Protein AF-0000000067807487 (afdb_homodimer)

Radius of gyration: 42.75 Å; Cα contacts (8 Å, |Δi|>4): 1586; chains: 2; bounding box: 76×170×76 Å

InterPro domains:
  IPR007192 Cdc23 [PF04049] (26-260)
  IPR011990 Tetratricopeptide-like helical domain superfamily [G3DSA:1.25.40.10] (21-317)
  IPR011990 Tetratricopeptide-like helical domain superfamily [G3DSA:1.25.40.10] (318-524)
  IPR011990 Tetratricopeptide-like helical domain superfamily [SSF48452] (161-368)
  IPR011990 Tetratricopeptide-like helical domain superfamily [SSF48452] (321-485)
  IPR019734 Tetratricopeptide repeat [PF13181] (322-354)
  IPR019734 Tetratricopeptide repeat [PS50005] (321-354)
  IPR019734 Tetratricopeptide repeat [PS50005] (355-388)
  IPR019734 Tetratricopeptide repeat [PS50005] (389-422)
  IPR019734 Tetratricopeptide repeat [SM00028] (159-192)
  IPR019734 Tetratricopeptide repeat [SM00028] (321-354)
  IPR019734 Tetratricopeptide repeat [SM00028] (355-388)
  IPR019734 Tetratricopeptide repeat [SM00028] (389-422)
  IPR019734 Tetratricopeptide repeat [SM00028] (423-456)
  IPR019734 Tetratricopeptide repeat [SM00028] (457-489)
  IPR019734 Tetratricopeptide repeat [SM00028] (496-529)

Nearest PDB structures (foldseek):
  6q6h-assembly1_U  TM=9.303E-01  e=4.972E-31  Homo sapiens
  5g05-assembly1_C  TM=8.782E-01  e=2.434E-31  Homo sapiens
  5a31-assembly1_C  TM=8.941E-01  e=8.417E-31  Homo sapiens
  9gaw-assembly1_U  TM=9.245E-01  e=1.581E-29  Homo sapiens
  6tlj-assembly1_P  TM=9.175E-01  e=3.616E-29  Homo sapiens

Solvent-accessible surface area (backbone atoms only — not comparable to full-atom values): 64160 Å² total; per-residue (Å²): 133,80,79,74,69,82,54,48,43,55,68,71,78,69,75,90,56,84,73,84,67,60,62,54,58,49,51,54,49,37,54,50,34,34,53,57,26,56,75,49,67,38,56,68,46,24,35,53,40,27,48,48,50,42,41,41,60,88,60,74,76,77,71,92,57,79,80,67,85,72,75,85,63,58,50,80,89,45,41,48,42,44,52,33,20,51,39,30,44,74,68,68,34,19,63,44,16,22,62,61,25,67,86,48,77,34,63,55,36,39,41,38,21,55,48,19,50,50,50,40,40,52,51,51,50,60,66,47,59,77,49,81,86,68,75,64,61,67,47,54,50,52,45,50,53,52,50,52,48,48,66,74,41,60,90,73,55,51,25,66,48,27,29,51,48,18,52,45,27,45,76,70,69,37,53,72,62,16,49,56,36,23,39,50,10,36,55,64,32,57,68,45,52,59,36,49,54,56,49,38,70,69,44,88,46,73,69,50,50,51,67,39,54,37,46,88,50,76,52,48,55,58,42,51,23,50,36,24,46,76,69,67,35,27,68,63,16,45,53,40,47,49,51,43,35,74,58,62,45,66,63,22,64,65,54,47,51,50,45,20,50,23,29,43,74,67,66,34,53,67,64,14,49,53,41,50,52,51,44,41,70,78,41,71,64,62,58,79,64,36,39,57,53,35,48,50,31,50,75,66,63,37,61,69,62,34,48,54,49,31,54,51,33,45,72,73,42,61,90,37,51,36,32,20,36,21,41,16,45,43,28,43,72,69,69,36,38,70,62,14,39,52,26,23,50,50,20,35,72,73,36,78,72,47,48,67,43,29,42,53,37,16,53,36,24,49,76,68,69,32,46,68,62,15,44,53,25,18,52,51,22,33,72,66,39,73,76,47,34,65,26,32,39,48,40,14,51,42,30,44,76,70,66,37,44,73,60,16,41,51,29,17,48,53,17,25,67,62,37,66,71,44,20,64,38,27,38,54,33,14,51,35,27,46,76,69,67,36,53,52,47,14,49,47,25,15,51,49,12,42,74,52,43,41,82,83,62,49,26,38,56,52,39,14,52,48,26,48,74,66,72,32,58,69,62,13,46,53,30,33,50,54,41,68,67,36,74,89,35,75,83,42,87,61,45,53,61,41,30,45,50,45,15,51,54,26,45,75,68,65,36,53,69,63,11,48,55,28,22,56,58,12,52,76,34,85,91,33,26,67,59,16,50,52,50,51,49,52,48,51,51,50,55,64,57,45,72,77,53,78,85,76,75,73,70,84,84,53,58,67,72,55,57,54,49,73,69,48,66,90,68,84,82,75,76,84,69,77,77,78,75,76,88,54,80,63,78,85,75,80,72,80,79,76,78,82,74,84,69,79,72,86,120,131,79,78,75,70,80,56,47,43,55,68,70,77,70,75,92,56,85,73,84,68,59,62,54,58,49,52,54,48,37,56,51,35,33,52,56,26,56,74,50,67,38,57,68,46,23,36,54,40,28,47,48,49,44,42,42,59,88,61,75,78,77,71,91,57,80,80,67,84,71,75,84,61,59,50,80,87,44,42,49,42,44,53,33,22,53,37,29,43,75,68,67,36,18,65,44,16,20,62,60,25,67,86,47,77,34,62,55,36,38,42,38,22,54,50,19,51,52,50,39,39,52,51,52,51,61,67,46,62,77,50,81,85,68,75,64,61,66,47,54,48,54,46,50,53,52,50,52,49,50,68,76,41,59,89,74,55,52,25,66,47,28,29,52,50,18,53,45,28,47,76,70,67,37,54,73,62,16,50,56,35,22,40,51,9,36,55,63,31,56,70,45,53,59,38,47,53,55,46,39,70,70,46,87,48,72,71,50,50,51,67,40,54,38,46,86,50,77,55,47,55,59,42,51,22,52,37,25,46,76,68,66,35,27,69,62,16,44,52,42,47,49,50,42,33,73,59,62,44,66,64,21,66,66,55,47,50,51,46,20,50,24,29,44,74,66,67,36,53,66,65,15,50,52,42,50,52,51,45,41,70,76,41,70,65,62,56,78,65,35,39,57,54,36,48,51,30,50,75,68,62,37,60,67,63,34,48,50,49,30,54,50,34,44,72,73,42,62,91,37,49,36,34,21,38,22,41,14,45,43,28,43,74,69,68,36,37,70,61,14,40,52,26,24,50,51,21,35,72,74,36,79,72,46,48,68,43,29,42,52,38,16,52,34,23,48,74,67,69,31,45,70,61,14,43,52,25,17,52,52,23,34,72,64,40,72,76,46,36,66,26,32,38,48,39,13,52,40,29,45,76,69,64,38,44,75,60,17,40,52,28,18,50,53,17,25,68,63,37,66,71,42,21,66,37,28,38,52,35,15,51,36,26,46,75,69,67,36,53,53,46,15,47,48,25,16,49,49,11,42,73,52,44,41,84,83,61,49,25,39,55,51,38,13,52,50,25,44,72,67,71,32,57,68,62,13,46,52,30,33,49,55,41,69,67,36,74,86,34,75,83,41,87,61,45,51,61,40,31,46,50,45,15,50,54,26,47,74,68,65,37,53,68,63,12,47,54,28,21,56,57,13,52,77,34,84,92,33,26,68,61,15,50,52,50,51,50,53,49,51,51,50,56,63,56,44,73,77,53,78,86,75,75,72,68,88,83,52,58,68,72,54,57,53,49,74,69,48,64,91,66,85,82,72,75,85,70,77,76,78,74,76,90,53,80,63,79,86,76,80,72,81,78,76,77,82,73,84,68,78,73,85,122

Organism: Spodoptera frugiperda (NCBI:txid7108)

Structure (mmCIF, N/CA/C/O backbone):
data_AF-0000000067807487-model_v1
#
loop_
_entity.id
_entity.type
_entity.pdbx_description
1 polymer 'Cell division cycle protein 23 homolog'
#
loop_
_atom_site.group_PDB
_atom_site.id
_atom_site.type_symbol
_atom_site.label_atom_id
_atom_site.label_alt_id
_atom_site.label_comp_id
_atom_site.label_asym_id
_atom_site.label_entity_id
_atom_site.label_seq_id
_atom_site.pdbx_PDB_ins_code
_atom_site.Cartn_x
_atom_site.Cartn_y
_atom_site.Cartn_z
_atom_site.occupancy
_atom_site.B_iso_or_equiv
_atom_site.auth_seq_id
_atom_site.auth_comp_id
_atom_site.auth_asym_id
_atom_site.auth_atom_id
_atom_site.pdbx_PDB_model_num
ATOM 1 N N . MET A 1 1 ? 26.203 -1.978 -30.156 1 25.61 1 MET A N 1
ATOM 2 C CA . MET A 1 1 ? 26.547 -3.342 -29.766 1 25.61 1 MET A CA 1
ATOM 3 C C . MET A 1 1 ? 25.562 -4.344 -30.375 1 25.61 1 MET A C 1
ATOM 5 O O . MET A 1 1 ? 24.344 -4.219 -30.203 1 25.61 1 MET A O 1
ATOM 9 N N . SER A 1 2 ? 25.828 -4.891 -31.484 1 30.06 2 SER A N 1
ATOM 10 C CA . SER A 1 2 ? 25.141 -5.926 -32.25 1 30.06 2 SER A CA 1
ATOM 11 C C . SER A 1 2 ? 24.656 -7.051 -31.359 1 30.06 2 SER A C 1
ATOM 13 O O . SER A 1 2 ? 25.406 -7.594 -30.562 1 30.06 2 SER A O 1
ATOM 15 N N . LEU A 1 3 ? 23.406 -7.055 -31.031 1 37.88 3 LEU A N 1
ATOM 16 C CA . LEU A 1 3 ? 22.766 -8.141 -30.297 1 37.88 3 LEU A CA 1
ATOM 17 C C . LEU A 1 3 ? 23.219 -9.492 -30.844 1 37.88 3 LEU A C 1
ATOM 19 O O . LEU A 1 3 ? 23.078 -9.773 -32.031 1 37.88 3 LEU A O 1
ATOM 23 N N . ASN A 1 4 ? 24.344 -9.953 -30.562 1 35.72 4 ASN A N 1
ATOM 24 C CA . ASN A 1 4 ? 24.828 -11.258 -30.984 1 35.72 4 ASN A CA 1
ATOM 25 C C . ASN A 1 4 ? 23.766 -12.336 -30.828 1 35.72 4 ASN A C 1
ATOM 27 O O . ASN A 1 4 ? 23.516 -12.812 -29.719 1 35.72 4 ASN A O 1
ATOM 31 N N . TYR A 1 5 ? 22.797 -12.375 -31.703 1 41.47 5 TYR A N 1
ATOM 32 C CA . TYR A 1 5 ? 21.75 -13.375 -31.891 1 41.47 5 TYR A CA 1
ATOM 33 C C . TYR A 1 5 ? 22.359 -14.773 -32 1 41.47 5 TYR A C 1
ATOM 35 O O . TYR A 1 5 ? 21.625 -15.758 -32.156 1 41.47 5 TYR A O 1
ATOM 43 N N . ASN A 1 6 ? 23.641 -14.891 -32.094 1 44.53 6 ASN A N 1
ATOM 44 C CA . ASN A 1 6 ? 24.219 -16.172 -32.5 1 44.53 6 ASN A CA 1
ATOM 45 C C . ASN A 1 6 ? 24 -17.234 -31.438 1 44.53 6 ASN A C 1
ATOM 47 O O . ASN A 1 6 ? 24.141 -18.438 -31.703 1 44.53 6 ASN A O 1
ATOM 51 N N . ASN A 1 7 ? 23.672 -16.922 -30.188 1 53.22 7 ASN A N 1
ATOM 52 C CA . ASN A 1 7 ? 23.672 -17.984 -29.188 1 53.22 7 ASN A CA 1
ATOM 53 C C . ASN A 1 7 ? 22.25 -18.312 -28.734 1 53.22 7 ASN A C 1
ATOM 55 O O . ASN A 1 7 ? 22.031 -18.594 -27.562 1 53.22 7 ASN A O 1
ATOM 59 N N . MET A 1 8 ? 21.344 -18.125 -29.688 1 58.91 8 MET A N 1
ATOM 60 C CA . MET A 1 8 ? 19.984 -18.516 -29.344 1 58.91 8 MET A CA 1
ATOM 61 C C . MET A 1 8 ? 19.703 -19.953 -29.797 1 58.91 8 MET A C 1
ATOM 63 O O . MET A 1 8 ? 20.172 -20.375 -30.844 1 58.91 8 MET A O 1
ATOM 67 N N . GLN A 1 9 ? 19.297 -20.938 -28.938 1 64.5 9 GLN A N 1
ATOM 68 C CA . GLN A 1 9 ? 18.969 -22.328 -29.25 1 64.5 9 GLN A CA 1
ATOM 69 C C . GLN A 1 9 ? 17.547 -22.672 -28.828 1 64.5 9 GLN A C 1
ATOM 71 O O . GLN A 1 9 ? 16.984 -22.031 -27.938 1 64.5 9 GLN A O 1
ATOM 76 N N . PRO A 1 10 ? 16.922 -23.609 -29.547 1 64.56 10 PRO A N 1
ATOM 77 C CA . PRO A 1 10 ? 15.617 -24.109 -29.109 1 64.56 10 PRO A CA 1
ATOM 78 C C . PRO A 1 10 ? 15.672 -24.75 -27.719 1 64.56 10 PRO A C 1
ATOM 80 O O . PRO A 1 10 ? 16.75 -25.125 -27.25 1 64.56 10 PRO A O 1
ATOM 83 N N . LEU A 1 11 ? 14.477 -24.641 -27.062 1 62.69 11 LEU A N 1
ATOM 84 C CA . LEU A 1 11 ? 14.367 -25.25 -25.75 1 62.69 11 LEU A CA 1
ATOM 85 C C . LEU A 1 11 ? 14.625 -26.75 -25.812 1 62.69 11 LEU A C 1
ATOM 87 O O . LEU A 1 11 ? 13.898 -27.484 -26.5 1 62.69 11 LEU A O 1
ATOM 91 N N . SER A 1 12 ? 15.852 -27.328 -25.844 1 59.56 12 SER A N 1
ATOM 92 C CA . SER A 1 12 ? 16.125 -28.766 -25.812 1 59.56 12 SER A CA 1
ATOM 93 C C . SER A 1 12 ? 16.453 -29.234 -24.406 1 59.56 12 SER A C 1
ATOM 95 O O . SER A 1 12 ? 17.469 -28.828 -23.828 1 59.56 12 SER A O 1
ATOM 97 N N . LEU A 1 13 ? 15.398 -29.625 -23.594 1 56 13 LEU A N 1
ATOM 98 C CA . LEU A 1 13 ? 15.672 -30.203 -22.281 1 56 13 LEU A CA 1
ATOM 99 C C . LEU A 1 13 ? 16.219 -31.625 -22.422 1 56 13 LEU A C 1
ATOM 101 O O . LEU A 1 13 ? 15.445 -32.594 -22.562 1 56 13 LEU A O 1
ATOM 105 N N . ASN A 1 14 ? 17.094 -32 -23.266 1 49.94 14 ASN A N 1
ATOM 106 C CA . ASN A 1 14 ? 17.547 -33.406 -23.281 1 49.94 14 ASN A CA 1
ATOM 107 C C . ASN A 1 14 ? 17.781 -33.938 -21.875 1 49.94 14 ASN A C 1
ATOM 109 O O . ASN A 1 14 ? 18.609 -33.406 -21.141 1 49.94 14 ASN A O 1
ATOM 113 N N . SER A 1 15 ? 16.75 -34.469 -21.266 1 47.06 15 SER A N 1
ATOM 114 C CA . SER A 1 15 ? 16.547 -35.094 -19.969 1 47.06 15 SER A CA 1
ATOM 115 C C . SER A 1 15 ? 17.797 -35.812 -19.484 1 47.06 15 SER A C 1
ATOM 117 O O . SER A 1 15 ? 18.016 -35.969 -18.281 1 47.06 15 SER A O 1
ATOM 119 N N . LYS A 1 16 ? 18.312 -36.875 -20.203 1 47.56 16 LYS A N 1
ATOM 120 C CA . LYS A 1 16 ? 19.188 -37.906 -19.656 1 47.56 16 LYS A CA 1
ATOM 121 C C . LYS A 1 16 ? 20.594 -37.344 -19.406 1 47.56 16 LYS A C 1
ATOM 123 O O . LYS A 1 16 ? 21.453 -38.062 -18.891 1 47.56 16 LYS A O 1
ATOM 128 N N . GLY A 1 17 ? 20.875 -36.125 -19.875 1 49.25 17 GLY A N 1
ATOM 129 C CA . GLY A 1 17 ? 22.266 -35.781 -19.672 1 49.25 17 GLY A CA 1
ATOM 130 C C . GLY A 1 17 ? 22.469 -34.812 -18.516 1 49.25 17 GLY A C 1
ATOM 131 O O . GLY A 1 17 ? 21.531 -34.125 -18.109 1 49.25 17 GLY A O 1
ATOM 132 N N . ASP A 1 18 ? 23.516 -35 -17.656 1 59.06 18 ASP A N 1
ATOM 133 C CA . ASP A 1 18 ? 24.078 -34.281 -16.531 1 59.06 18 ASP A CA 1
ATOM 134 C C . ASP A 1 18 ? 24.219 -32.781 -16.875 1 59.06 18 ASP A C 1
ATOM 136 O O . ASP A 1 18 ? 25.047 -32.406 -17.703 1 59.06 18 ASP A O 1
ATOM 140 N N . ILE A 1 19 ? 23.141 -31.984 -16.812 1 73.12 19 ILE A N 1
ATOM 141 C CA . ILE A 1 19 ? 23.281 -30.547 -17 1 73.12 19 ILE A CA 1
ATOM 142 C C . ILE A 1 19 ? 24.359 -30.016 -16.047 1 73.12 19 ILE A C 1
ATOM 144 O O . ILE A 1 19 ? 24.344 -30.328 -14.859 1 73.12 19 ILE A O 1
ATOM 148 N N . LYS A 1 20 ? 25.469 -29.641 -16.625 1 78.88 20 LYS A N 1
ATOM 149 C CA . LYS A 1 20 ? 26.516 -29.047 -15.797 1 78.88 20 LYS A CA 1
ATOM 150 C C . LYS A 1 20 ? 26.297 -27.547 -15.617 1 78.88 20 LYS A C 1
ATOM 152 O O . LYS A 1 20 ? 26.531 -26.766 -16.547 1 78.88 20 LYS A O 1
ATOM 157 N N . ILE A 1 21 ? 25.641 -27.125 -14.539 1 90.81 21 ILE A N 1
ATOM 158 C CA . ILE A 1 21 ? 25.469 -25.734 -14.156 1 90.81 21 ILE A CA 1
ATOM 159 C C . ILE A 1 21 ? 26.609 -25.312 -13.234 1 90.81 21 ILE A C 1
ATOM 161 O O . ILE A 1 21 ? 26.891 -25.984 -12.242 1 90.81 21 ILE A O 1
ATOM 165 N N . ASP A 1 22 ? 27.359 -24.297 -13.656 1 93.19 22 ASP A N 1
ATOM 166 C CA . ASP A 1 22 ? 28.406 -23.734 -12.82 1 93.19 22 ASP A CA 1
ATOM 167 C C . ASP A 1 22 ? 27.828 -22.828 -11.734 1 93.19 22 ASP A C 1
ATOM 169 O O . ASP A 1 22 ? 27.547 -21.656 -11.977 1 93.19 22 ASP A O 1
ATOM 173 N N . ILE A 1 23 ? 27.766 -23.344 -10.539 1 94.94 23 ILE A N 1
ATOM 174 C CA . ILE A 1 23 ? 27.109 -22.656 -9.43 1 94.94 23 ILE A CA 1
ATOM 175 C C . ILE A 1 23 ? 27.859 -21.359 -9.117 1 94.94 23 ILE A C 1
ATOM 177 O O . ILE A 1 23 ? 27.234 -20.375 -8.719 1 94.94 23 ILE A O 1
ATOM 181 N N . ASN A 1 24 ? 29.141 -21.375 -9.297 1 94.62 24 ASN A N 1
ATOM 182 C CA . ASN A 1 24 ? 29.922 -20.156 -9.078 1 94.62 24 ASN A CA 1
ATOM 183 C C . ASN A 1 24 ? 29.453 -19.031 -10.008 1 94.62 24 ASN A C 1
ATOM 185 O O . ASN A 1 24 ? 29.25 -17.906 -9.562 1 94.62 24 ASN A O 1
ATOM 189 N N . GLN A 1 25 ? 29.359 -19.391 -11.227 1 94.5 25 GLN A N 1
ATOM 190 C CA . GLN A 1 25 ? 28.891 -18.406 -12.195 1 94.5 25 GLN A CA 1
ATOM 191 C C . GLN A 1 25 ? 27.469 -17.969 -11.898 1 94.5 25 GLN A C 1
ATOM 193 O O . GLN A 1 25 ? 27.109 -16.812 -12.07 1 94.5 25 GLN A O 1
ATOM 198 N N . VAL A 1 26 ? 26.672 -18.938 -11.469 1 96.75 26 VAL A N 1
ATOM 199 C CA . VAL A 1 26 ? 25.297 -18.641 -11.109 1 96.75 26 VAL A CA 1
ATOM 200 C C . VAL A 1 26 ? 25.266 -17.578 -10.016 1 96.75 26 VAL A C 1
ATOM 202 O O . VAL A 1 26 ? 24.516 -16.594 -10.117 1 96.75 26 VAL A O 1
ATOM 205 N N . ARG A 1 27 ? 26.016 -17.703 -9.078 1 96.19 27 ARG A N 1
ATOM 206 C CA . ARG A 1 27 ? 26.047 -16.781 -7.949 1 96.19 27 ARG A CA 1
ATOM 207 C C . ARG A 1 27 ? 26.5 -15.391 -8.383 1 96.19 27 ARG A C 1
ATOM 209 O O . ARG A 1 27 ? 25.938 -14.383 -7.957 1 96.19 27 ARG A O 1
ATOM 216 N N . ILE A 1 28 ? 27.484 -15.352 -9.188 1 95 28 ILE A N 1
ATOM 217 C CA . ILE A 1 28 ? 27.984 -14.078 -9.695 1 95 28 ILE A CA 1
ATOM 218 C C . ILE A 1 28 ? 26.891 -13.375 -10.492 1 95 28 ILE A C 1
ATOM 220 O O . ILE A 1 28 ? 26.656 -12.18 -10.32 1 95 28 ILE A O 1
ATOM 224 N N . ASP A 1 29 ? 26.25 -14.18 -11.344 1 96.5 29 ASP A N 1
ATOM 225 C CA . ASP A 1 29 ? 25.156 -13.648 -12.148 1 96.5 29 ASP A CA 1
ATOM 226 C C . ASP A 1 29 ? 24.031 -13.109 -11.258 1 96.5 29 ASP A C 1
ATOM 228 O O . ASP A 1 29 ? 23.453 -12.055 -11.547 1 96.5 29 ASP A O 1
ATOM 232 N N . ILE A 1 30 ? 23.734 -13.828 -10.203 1 97.62 30 ILE A N 1
ATOM 233 C CA . ILE A 1 30 ? 22.656 -13.477 -9.297 1 97.62 30 ILE A CA 1
ATOM 234 C C . ILE A 1 30 ? 22.953 -12.148 -8.617 1 97.62 30 ILE A C 1
ATOM 236 O O . ILE A 1 30 ? 22.109 -11.258 -8.555 1 97.62 30 ILE A O 1
ATOM 240 N N . LEU A 1 31 ? 24.141 -11.977 -8.156 1 95.69 31 LEU A N 1
ATOM 241 C CA . LEU A 1 31 ? 24.516 -10.75 -7.477 1 95.69 31 LEU A CA 1
ATOM 242 C C . LEU A 1 31 ? 24.438 -9.555 -8.422 1 95.69 31 LEU A C 1
ATOM 244 O O . LEU A 1 31 ? 23.969 -8.484 -8.039 1 95.69 31 LEU A O 1
ATOM 248 N N . HIS A 1 32 ? 24.875 -9.82 -9.594 1 94.94 32 HIS A N 1
ATOM 249 C CA . HIS A 1 32 ? 24.766 -8.773 -10.602 1 94.94 32 HIS A CA 1
ATOM 250 C C . HIS A 1 32 ? 23.297 -8.445 -10.891 1 94.94 32 HIS A C 1
ATOM 252 O O . HIS A 1 32 ? 22.938 -7.27 -10.984 1 94.94 32 HIS A O 1
ATOM 258 N N . GLY A 1 33 ? 22.484 -9.484 -11.047 1 97.06 33 GLY A N 1
ATOM 259 C CA . GLY A 1 33 ? 21.078 -9.289 -11.289 1 97.06 33 GLY A CA 1
ATOM 260 C C . GLY A 1 33 ? 20.359 -8.555 -10.172 1 97.06 33 GLY A C 1
ATOM 261 O O . GLY A 1 33 ? 19.516 -7.699 -10.422 1 97.06 33 GLY A O 1
ATOM 262 N N . ILE A 1 34 ? 20.719 -8.859 -8.906 1 97.75 34 ILE A N 1
ATOM 263 C CA . ILE A 1 34 ? 20.125 -8.203 -7.75 1 97.75 34 ILE A CA 1
ATOM 264 C C . ILE A 1 34 ? 20.406 -6.703 -7.797 1 97.75 34 ILE A C 1
ATOM 266 O O . ILE A 1 34 ? 19.516 -5.887 -7.605 1 97.75 34 ILE A O 1
ATOM 270 N N . ARG A 1 35 ? 21.609 -6.348 -8.109 1 95.5 35 ARG A N 1
ATOM 271 C CA . ARG A 1 35 ? 22 -4.941 -8.18 1 95.5 35 ARG A CA 1
ATOM 272 C C . ARG A 1 35 ? 21.25 -4.219 -9.289 1 95.5 35 ARG A C 1
ATOM 274 O O . ARG A 1 35 ? 20.672 -3.154 -9.062 1 95.5 35 ARG A O 1
ATOM 281 N N . GLU A 1 36 ? 21.25 -4.805 -10.453 1 96.62 36 GLU A N 1
ATOM 282 C CA . GLU A 1 36 ? 20.609 -4.188 -11.617 1 96.62 36 GLU A CA 1
ATOM 283 C C . GLU A 1 36 ? 19.109 -4.016 -11.391 1 96.62 36 GLU A C 1
ATOM 285 O O . GLU A 1 36 ? 18.547 -2.959 -11.695 1 96.62 36 GLU A O 1
ATOM 290 N N . CYS A 1 37 ? 18.484 -5.012 -10.852 1 97.94 37 CYS A N 1
ATOM 291 C CA . CYS A 1 37 ? 17.047 -4.973 -10.656 1 97.94 37 CYS A CA 1
ATOM 292 C C . CYS A 1 37 ? 16.672 -4.031 -9.516 1 97.94 37 CYS A C 1
ATOM 294 O O . CYS A 1 37 ? 15.656 -3.342 -9.586 1 97.94 37 CYS A O 1
ATOM 296 N N . THR A 1 38 ? 17.484 -3.984 -8.469 1 96.75 38 THR A N 1
ATOM 297 C CA . THR A 1 38 ? 17.25 -3.059 -7.363 1 96.75 38 THR A CA 1
ATOM 298 C C . THR A 1 38 ? 17.328 -1.613 -7.844 1 96.75 38 THR A C 1
ATOM 300 O O . THR A 1 38 ? 16.469 -0.794 -7.512 1 96.75 38 THR A O 1
ATOM 303 N N . ASP A 1 39 ? 18.328 -1.355 -8.664 1 96.5 39 ASP A N 1
ATOM 304 C CA . ASP A 1 39 ? 18.531 -0.006 -9.18 1 96.5 39 ASP A CA 1
ATOM 305 C C . ASP A 1 39 ? 17.359 0.427 -10.062 1 96.5 39 ASP A C 1
ATOM 307 O O . ASP A 1 39 ? 17.078 1.621 -10.188 1 96.5 39 ASP A O 1
ATOM 311 N N . ARG A 1 40 ? 16.688 -0.525 -10.633 1 97.62 40 ARG A N 1
ATOM 312 C CA . ARG A 1 40 ? 15.656 -0.215 -11.617 1 97.62 40 ARG A CA 1
ATOM 313 C C . ARG A 1 40 ? 14.266 -0.376 -11.023 1 97.62 40 ARG A C 1
ATOM 315 O O . ARG A 1 40 ? 13.258 -0.254 -11.727 1 97.62 40 ARG A O 1
ATOM 322 N N . GLY A 1 41 ? 14.156 -0.691 -9.758 1 97.38 41 GLY A N 1
ATOM 323 C CA . GLY A 1 41 ? 12.883 -0.764 -9.062 1 97.38 41 GLY A CA 1
ATOM 324 C C . GLY A 1 41 ? 12.109 -2.031 -9.367 1 97.38 41 GLY A C 1
ATOM 325 O O . GLY A 1 41 ? 10.891 -2.082 -9.172 1 97.38 41 GLY A O 1
ATOM 326 N N . LEU A 1 42 ? 12.75 -3.043 -9.891 1 98.12 42 LEU A N 1
ATOM 327 C CA . LEU A 1 42 ? 12.117 -4.328 -10.172 1 98.12 42 LEU A CA 1
ATOM 328 C C . LEU A 1 42 ? 12.141 -5.223 -8.938 1 98.12 42 LEU A C 1
ATOM 330 O O . LEU A 1 42 ? 12.852 -6.23 -8.906 1 98.12 42 LEU A O 1
ATOM 334 N N . THR A 1 43 ? 11.305 -4.922 -8 1 96.75 43 THR A N 1
ATOM 335 C CA . THR A 1 43 ? 11.344 -5.457 -6.645 1 96.75 43 THR A CA 1
ATOM 336 C C . THR A 1 43 ? 11.016 -6.945 -6.645 1 96.75 43 THR A C 1
ATOM 338 O O . THR A 1 43 ? 11.602 -7.715 -5.883 1 96.75 43 THR A O 1
ATOM 341 N N . GLN A 1 44 ? 10.086 -7.406 -7.461 1 95.94 44 GLN A N 1
ATOM 342 C CA . GLN A 1 44 ? 9.672 -8.805 -7.461 1 95.94 44 GLN A CA 1
ATOM 343 C C . GLN A 1 44 ? 10.781 -9.703 -8 1 95.94 44 GLN A C 1
ATOM 345 O O . GLN A 1 44 ? 11.016 -10.789 -7.469 1 95.94 44 GLN A O 1
ATOM 350 N N . THR A 1 45 ? 11.375 -9.25 -9.086 1 97.88 45 THR A N 1
ATOM 351 C CA . THR A 1 45 ? 12.5 -10.008 -9.617 1 97.88 45 THR A CA 1
ATOM 352 C C . THR A 1 45 ? 13.656 -10.023 -8.625 1 97.88 45 THR A C 1
ATOM 354 O O . THR A 1 45 ? 14.344 -11.031 -8.477 1 97.88 45 THR A O 1
ATOM 357 N N . THR A 1 46 ? 13.914 -8.867 -8.008 1 98.38 46 THR A N 1
ATOM 358 C CA . THR A 1 46 ? 14.961 -8.789 -6.996 1 98.38 46 THR A CA 1
ATOM 359 C C . THR A 1 46 ? 14.703 -9.797 -5.875 1 98.38 46 THR A C 1
ATOM 361 O O . THR A 1 46 ? 15.617 -10.477 -5.418 1 98.38 46 THR A O 1
ATOM 364 N N . LYS A 1 47 ? 13.508 -9.906 -5.445 1 98.19 47 LYS A N 1
ATOM 365 C CA . LYS A 1 47 ? 13.117 -10.844 -4.402 1 98.19 47 LYS A CA 1
ATOM 366 C C . LYS A 1 47 ? 13.406 -12.281 -4.824 1 98.19 47 LYS A C 1
ATOM 368 O O . LYS A 1 47 ? 13.992 -13.055 -4.059 1 98.19 47 LYS A O 1
ATOM 373 N N . TRP A 1 48 ? 13.008 -12.602 -6.055 1 98.31 48 TRP A N 1
ATOM 374 C CA . TRP A 1 48 ? 13.234 -13.945 -6.574 1 98.31 48 TRP A CA 1
ATOM 375 C C . TRP A 1 48 ? 14.727 -14.273 -6.609 1 98.31 48 TRP A C 1
ATOM 377 O O . TRP A 1 48 ? 15.141 -15.359 -6.184 1 98.31 48 TRP A O 1
ATOM 387 N N . LEU A 1 49 ? 15.516 -13.359 -7.098 1 98.69 49 LEU A N 1
ATOM 388 C CA . LEU A 1 49 ? 16.953 -13.555 -7.184 1 98.69 49 LEU A CA 1
ATOM 389 C C . LEU A 1 49 ? 17.578 -13.656 -5.793 1 98.69 49 LEU A C 1
ATOM 391 O O . LEU A 1 49 ? 18.484 -14.461 -5.574 1 98.69 49 LEU A O 1
ATOM 395 N N . ALA A 1 50 ? 17.078 -12.836 -4.898 1 98.62 50 ALA A N 1
ATOM 396 C CA . ALA A 1 50 ? 17.594 -12.859 -3.533 1 98.62 50 ALA A CA 1
ATOM 397 C C . ALA A 1 50 ? 17.281 -14.188 -2.854 1 98.62 50 ALA A C 1
ATOM 399 O O . ALA A 1 50 ? 18.109 -14.711 -2.1 1 98.62 50 ALA A O 1
ATOM 400 N N . GLU A 1 51 ? 16.125 -14.75 -3.084 1 98.31 51 GLU A N 1
ATOM 401 C CA . GLU A 1 51 ? 15.766 -16.062 -2.545 1 98.31 51 GLU A CA 1
ATOM 402 C C . GLU A 1 51 ? 16.688 -17.156 -3.082 1 98.31 51 GLU A C 1
ATOM 404 O O . GLU A 1 51 ? 17.141 -18.016 -2.33 1 98.31 51 GLU A O 1
ATOM 409 N N . LEU A 1 52 ? 16.938 -17.047 -4.332 1 98.25 52 LEU A N 1
ATOM 410 C CA . LEU A 1 52 ? 17.844 -18.016 -4.934 1 98.25 52 LEU A CA 1
ATOM 411 C C . LEU A 1 52 ? 19.266 -17.859 -4.375 1 98.25 52 LEU A C 1
ATOM 413 O O . LEU A 1 52 ? 19.938 -18.859 -4.098 1 98.25 52 LEU A O 1
ATOM 417 N N . ASN A 1 53 ? 19.703 -16.625 -4.277 1 97.81 53 ASN A N 1
ATOM 418 C CA . ASN A 1 53 ? 21.031 -16.344 -3.711 1 97.81 53 ASN A CA 1
ATOM 419 C C . ASN A 1 53 ? 21.156 -16.922 -2.305 1 97.81 53 ASN A C 1
ATOM 421 O O . ASN A 1 53 ? 22.203 -17.5 -1.965 1 97.81 53 ASN A O 1
ATOM 425 N N . TYR A 1 54 ? 20.156 -16.75 -1.529 1 97.62 54 TYR A N 1
ATOM 426 C CA . TYR A 1 54 ? 20.172 -17.234 -0.155 1 97.62 54 TYR A CA 1
ATOM 427 C C . TYR A 1 54 ? 20.219 -18.75 -0.117 1 97.62 54 TYR A C 1
ATOM 429 O O . TYR A 1 54 ? 20.891 -19.344 0.734 1 97.62 54 TYR A O 1
ATOM 437 N N . SER A 1 55 ? 19.469 -19.391 -1.029 1 97.31 55 SER A N 1
ATOM 438 C CA . SER A 1 55 ? 19.438 -20.859 -1.081 1 97.31 55 SER A CA 1
ATOM 439 C C . SER A 1 55 ? 20.797 -21.422 -1.462 1 97.31 55 SER A C 1
ATOM 441 O O . SER A 1 55 ? 21.094 -22.594 -1.195 1 97.31 55 SER A O 1
ATOM 443 N N . LEU A 1 56 ? 21.672 -20.609 -2.047 1 97.06 56 LEU A N 1
ATOM 444 C CA . LEU A 1 56 ? 22.984 -21.047 -2.5 1 97.06 56 LEU A CA 1
ATOM 445 C C . LEU A 1 56 ? 24.078 -20.5 -1.599 1 97.06 56 LEU A C 1
ATOM 447 O O . LEU A 1 56 ? 25.25 -20.516 -1.967 1 97.06 56 LEU A O 1
ATOM 451 N N . ARG A 1 57 ? 23.734 -20 -0.457 1 94.31 57 ARG A N 1
ATOM 452 C CA . ARG A 1 57 ? 24.641 -19.25 0.393 1 94.31 57 ARG A CA 1
ATOM 453 C C . ARG A 1 57 ? 25.812 -20.109 0.833 1 94.31 57 ARG A C 1
ATOM 455 O O . ARG A 1 57 ? 26.891 -19.594 1.133 1 94.31 57 ARG A O 1
ATOM 462 N N . ASP A 1 58 ? 25.688 -21.422 0.844 1 93.81 58 ASP A N 1
ATOM 463 C CA . ASP A 1 58 ? 26.734 -22.344 1.298 1 93.81 58 ASP A CA 1
ATOM 464 C C . ASP A 1 58 ? 27.844 -22.484 0.244 1 93.81 58 ASP A C 1
ATOM 466 O O . ASP A 1 58 ? 28.922 -22.984 0.537 1 93.81 58 ASP A O 1
ATOM 470 N N . HIS A 1 59 ? 27.578 -22.031 -0.963 1 92.69 59 HIS A N 1
ATOM 471 C CA . HIS A 1 59 ? 28.578 -22.047 -2.029 1 92.69 59 HIS A CA 1
ATOM 472 C C . HIS A 1 59 ? 29.359 -20.75 -2.076 1 92.69 59 HIS A C 1
ATOM 474 O O . HIS A 1 59 ? 28.844 -19.719 -2.516 1 92.69 59 HIS A O 1
ATOM 480 N N . LYS A 1 60 ? 30.562 -20.781 -1.678 1 90.31 60 LYS A N 1
ATOM 481 C CA . LYS A 1 60 ? 31.391 -19.578 -1.662 1 90.31 60 LYS A CA 1
ATOM 482 C C . LYS A 1 60 ? 31.781 -19.172 -3.076 1 90.31 60 LYS A C 1
ATOM 484 O O . LYS A 1 60 ? 32.062 -20.016 -3.926 1 90.31 60 LYS A O 1
ATOM 489 N N . ILE A 1 61 ? 31.766 -17.906 -3.295 1 90.12 61 ILE A N 1
ATOM 490 C CA . ILE A 1 61 ? 32.094 -17.359 -4.613 1 90.12 61 ILE A CA 1
ATOM 491 C C . ILE A 1 61 ? 33.594 -17.25 -4.785 1 90.12 61 ILE A C 1
ATOM 493 O O . ILE A 1 61 ? 34.281 -16.734 -3.91 1 90.12 61 ILE A O 1
ATOM 497 N N . THR A 1 62 ? 34.062 -17.734 -5.781 1 87.62 62 THR A N 1
ATOM 498 C CA . THR A 1 62 ? 35.469 -17.578 -6.164 1 87.62 62 THR A CA 1
ATOM 499 C C . THR A 1 62 ? 35.594 -16.688 -7.391 1 87.62 62 THR A C 1
ATOM 501 O O . THR A 1 62 ? 35.062 -16.984 -8.453 1 87.62 62 THR A O 1
ATOM 504 N N . TYR A 1 63 ? 36.25 -15.461 -7.07 1 83 63 TYR A N 1
ATOM 505 C CA . TYR A 1 63 ? 36.438 -14.547 -8.188 1 83 63 TYR A CA 1
ATOM 506 C C . TYR A 1 63 ? 37.781 -14.805 -8.875 1 83 63 TYR A C 1
ATOM 508 O O . TYR A 1 63 ? 38.812 -14.93 -8.211 1 83 63 TYR A O 1
ATOM 516 N N . GLU A 1 64 ? 37.688 -15.133 -10.055 1 71.75 64 GLU A N 1
ATOM 517 C CA . GLU A 1 64 ? 38.938 -15.266 -10.789 1 71.75 64 GLU A CA 1
ATOM 518 C C . GLU A 1 64 ? 39.656 -13.93 -10.852 1 71.75 64 GLU A C 1
ATOM 520 O O . GLU A 1 64 ? 40.906 -13.883 -10.711 1 71.75 64 GLU A O 1
ATOM 525 N N . HIS A 1 65 ? 38.938 -12.82 -11.141 1 70.19 65 HIS A N 1
ATOM 526 C CA . HIS A 1 65 ? 39.438 -11.445 -11.148 1 70.19 65 HIS A CA 1
ATOM 527 C C . HIS A 1 65 ? 38.656 -10.57 -10.18 1 70.19 65 HIS A C 1
ATOM 529 O O . HIS A 1 65 ? 37.469 -10.805 -9.953 1 70.19 65 HIS A O 1
ATOM 535 N N . PRO A 1 66 ? 39.406 -9.75 -9.5 1 64.75 66 PRO A N 1
ATOM 536 C CA . PRO A 1 66 ? 38.688 -8.867 -8.578 1 64.75 66 PRO A CA 1
ATOM 537 C C . PRO A 1 66 ? 37.5 -8.18 -9.234 1 64.75 66 PRO A C 1
ATOM 539 O O . PRO A 1 66 ? 37.562 -7.781 -10.398 1 64.75 66 PRO A O 1
ATOM 542 N N . PRO A 1 67 ? 36.406 -8.383 -8.578 1 63.81 67 PRO A N 1
ATOM 543 C CA . PRO A 1 67 ? 35.219 -7.75 -9.164 1 63.81 67 PRO A CA 1
ATOM 544 C C . PRO A 1 67 ? 35.438 -6.273 -9.484 1 63.81 67 PRO A C 1
ATOM 546 O O . PRO A 1 67 ? 36.062 -5.555 -8.695 1 63.81 67 PRO A O 1
ATOM 549 N N . SER A 1 68 ? 35.531 -5.906 -10.75 1 56.16 68 SER A N 1
ATOM 550 C CA . SER A 1 68 ? 35.688 -4.508 -11.148 1 56.16 68 SER A CA 1
ATOM 551 C C . SER A 1 68 ? 34.562 -3.658 -10.586 1 56.16 68 SER A C 1
ATOM 553 O O . SER A 1 68 ? 33.438 -4.145 -10.414 1 56.16 68 SER A O 1
ATOM 555 N N . THR A 1 69 ? 34.906 -2.605 -9.844 1 57.41 69 THR A N 1
ATOM 556 C CA . THR A 1 69 ? 33.938 -1.641 -9.391 1 57.41 69 THR A CA 1
ATOM 557 C C . THR A 1 69 ? 32.969 -1.286 -10.516 1 57.41 69 THR A C 1
ATOM 559 O O . THR A 1 69 ? 33.375 -0.714 -11.531 1 57.41 69 THR A O 1
ATOM 562 N N . GLN A 1 70 ? 32.031 -2.139 -10.75 1 57.84 70 GLN A N 1
ATOM 563 C CA . GLN A 1 70 ? 31.094 -1.955 -11.852 1 57.84 70 GLN A CA 1
ATOM 564 C C . GLN A 1 70 ? 30.469 -0.561 -11.82 1 57.84 70 GLN A C 1
ATOM 566 O O . GLN A 1 70 ? 30 -0.109 -10.773 1 57.84 70 GLN A O 1
ATOM 571 N N . GLU A 1 71 ? 30.859 0.279 -12.719 1 62.25 71 GLU A N 1
ATOM 572 C CA . GLU A 1 71 ? 30.281 1.603 -12.906 1 62.25 71 GLU A CA 1
ATOM 573 C C . GLU A 1 71 ? 28.766 1.517 -13.078 1 62.25 71 GLU A C 1
ATOM 575 O O . GLU A 1 71 ? 28.266 0.595 -13.719 1 62.25 71 GLU A O 1
ATOM 580 N N . ASP A 1 72 ? 27.922 2.109 -12.227 1 68.25 72 ASP A N 1
ATOM 581 C CA . ASP A 1 72 ? 26.469 2.02 -12.148 1 68.25 72 ASP A CA 1
ATOM 582 C C . ASP A 1 72 ? 25.812 2.588 -13.406 1 68.25 72 ASP A C 1
ATOM 584 O O . ASP A 1 72 ? 24.594 2.535 -13.562 1 68.25 72 ASP A O 1
ATOM 588 N N . ASP A 1 73 ? 26.453 2.664 -14.539 1 79.75 73 ASP A N 1
ATOM 589 C CA . ASP A 1 73 ? 25.938 3.09 -15.836 1 79.75 73 ASP A CA 1
ATOM 590 C C . ASP A 1 73 ? 25.094 4.348 -15.695 1 79.75 73 ASP A C 1
ATOM 592 O O . ASP A 1 73 ? 24.109 4.516 -16.422 1 79.75 73 ASP A O 1
ATOM 596 N N . ILE A 1 74 ? 25.266 5.148 -14.633 1 91.31 74 ILE A N 1
ATOM 597 C CA . ILE A 1 74 ? 24.609 6.438 -14.453 1 91.31 74 ILE A CA 1
ATOM 598 C C . ILE A 1 74 ? 25.641 7.562 -14.562 1 91.31 74 ILE A C 1
ATOM 600 O O . ILE A 1 74 ? 26.609 7.586 -13.812 1 91.31 74 ILE A O 1
ATOM 604 N N . SER A 1 75 ? 25.422 8.406 -15.492 1 92.88 75 SER A N 1
ATOM 605 C CA . SER A 1 75 ? 26.328 9.531 -15.656 1 92.88 75 SER A CA 1
ATOM 606 C C . SER A 1 75 ? 26.391 10.383 -14.391 1 92.88 75 SER A C 1
ATOM 608 O O . SER A 1 75 ? 25.375 10.57 -13.719 1 92.88 75 SER A O 1
ATOM 610 N N . PRO A 1 76 ? 27.516 10.867 -14.07 1 90.88 76 PRO A N 1
ATOM 611 C CA . PRO A 1 76 ? 27.656 11.703 -12.875 1 90.88 76 PRO A CA 1
ATOM 612 C C . PRO A 1 76 ? 26.688 12.883 -12.859 1 90.88 76 PRO A C 1
ATOM 614 O O . PRO A 1 76 ? 26.188 13.258 -11.797 1 90.88 76 PRO A O 1
ATOM 617 N N . GLU A 1 77 ? 26.328 13.383 -14 1 92.5 77 GLU A N 1
ATOM 618 C CA . GLU A 1 77 ? 25.453 14.547 -14.094 1 92.5 77 GLU A CA 1
ATOM 619 C C . GLU A 1 77 ? 24.016 14.18 -13.766 1 92.5 77 GLU A C 1
ATOM 621 O O . GLU A 1 77 ? 23.219 15.039 -13.383 1 92.5 77 GLU A O 1
ATOM 626 N N . GLU A 1 78 ? 23.75 12.922 -13.891 1 95.94 78 GLU A N 1
ATOM 627 C CA . GLU A 1 78 ? 22.375 12.477 -13.719 1 95.94 78 GLU A CA 1
ATOM 628 C C . GLU A 1 78 ? 22.188 11.75 -12.391 1 95.94 78 GLU A C 1
ATOM 630 O O . GLU A 1 78 ? 21.078 11.336 -12.055 1 95.94 78 GLU A O 1
ATOM 635 N N . ARG A 1 79 ? 23.203 11.68 -11.625 1 95.19 79 ARG A N 1
ATOM 636 C CA . ARG A 1 79 ? 23.203 10.883 -10.406 1 95.19 79 ARG A CA 1
ATOM 637 C C . ARG A 1 79 ? 22.219 11.438 -9.383 1 95.19 79 ARG A C 1
ATOM 639 O O . ARG A 1 79 ? 21.484 10.688 -8.734 1 95.19 79 ARG A O 1
ATOM 646 N N . GLU A 1 80 ? 22.25 12.742 -9.219 1 96.38 80 GLU A N 1
ATOM 647 C CA . GLU A 1 80 ? 21.359 13.352 -8.234 1 96.38 80 GLU A CA 1
ATOM 648 C C . GLU A 1 80 ? 19.891 13.195 -8.641 1 96.38 80 GLU A C 1
ATOM 650 O O . GLU A 1 80 ? 19.031 12.922 -7.797 1 96.38 80 GLU A O 1
ATOM 655 N N . ALA A 1 81 ? 19.625 13.352 -9.906 1 97.69 81 ALA A N 1
ATOM 656 C CA . ALA A 1 81 ? 18.25 13.172 -10.398 1 97.69 81 ALA A CA 1
ATOM 657 C C . ALA A 1 81 ? 17.797 11.719 -10.234 1 97.69 81 ALA A C 1
ATOM 659 O O . ALA A 1 81 ? 16.656 11.461 -9.852 1 97.69 81 ALA A O 1
ATOM 660 N N . TYR A 1 82 ? 18.719 10.805 -10.57 1 97.88 82 TYR A N 1
ATOM 661 C CA . TYR A 1 82 ? 18.406 9.383 -10.422 1 97.88 82 TYR A CA 1
ATOM 662 C C . TYR A 1 82 ? 18.094 9.047 -8.969 1 97.88 82 TYR A C 1
ATOM 664 O O . TYR A 1 82 ? 17.094 8.391 -8.68 1 97.88 82 TYR A O 1
ATOM 672 N N . THR A 1 83 ? 18.953 9.484 -8.07 1 98 83 THR A N 1
ATOM 673 C CA . THR A 1 83 ? 18.781 9.195 -6.648 1 98 83 THR A CA 1
ATOM 674 C C . THR A 1 83 ? 17.453 9.742 -6.145 1 98 83 THR A C 1
ATOM 676 O O . THR A 1 83 ? 16.719 9.055 -5.43 1 98 83 THR A O 1
ATOM 679 N N . LEU A 1 84 ? 17.156 10.93 -6.551 1 98.31 84 LEU A N 1
ATOM 680 C CA . LEU A 1 84 ? 15.898 11.562 -6.168 1 98.31 84 LEU A CA 1
ATOM 681 C C . LEU A 1 84 ? 14.711 10.758 -6.688 1 98.31 84 LEU A C 1
ATOM 683 O O . LEU A 1 84 ? 13.812 10.398 -5.918 1 98.31 84 LEU A O 1
ATOM 687 N N . ALA A 1 85 ? 14.727 10.477 -7.918 1 98.62 85 ALA A N 1
ATOM 688 C CA . ALA A 1 85 ? 13.609 9.781 -8.562 1 98.62 85 ALA A CA 1
ATOM 689 C C . ALA A 1 85 ? 13.422 8.383 -7.98 1 98.62 85 ALA A C 1
ATOM 691 O O . ALA A 1 85 ? 12.297 7.922 -7.812 1 98.62 85 ALA A O 1
ATOM 692 N N . LYS A 1 86 ? 14.516 7.711 -7.676 1 98.38 86 LYS A N 1
ATOM 693 C CA . LYS A 1 86 ? 14.445 6.375 -7.098 1 98.38 86 LYS A CA 1
ATOM 694 C C . LYS A 1 86 ? 13.734 6.391 -5.746 1 98.38 86 LYS A C 1
ATOM 696 O O . LYS A 1 86 ? 12.984 5.465 -5.422 1 98.38 86 LYS A O 1
ATOM 701 N N . THR A 1 87 ? 13.984 7.426 -4.965 1 98.31 87 THR A N 1
ATOM 702 C CA . THR A 1 87 ? 13.305 7.527 -3.678 1 98.31 87 THR A CA 1
ATOM 703 C C . THR A 1 87 ? 11.812 7.77 -3.877 1 98.31 87 THR A C 1
ATOM 705 O O . THR A 1 87 ? 10.984 7.23 -3.135 1 98.31 87 THR A O 1
ATOM 708 N N . TYR A 1 88 ? 11.445 8.625 -4.906 1 98.5 88 TYR A N 1
ATOM 709 C CA . TYR A 1 88 ? 10.039 8.836 -5.223 1 98.5 88 TYR A CA 1
ATOM 710 C C . TYR A 1 88 ? 9.375 7.539 -5.676 1 98.5 88 TYR A C 1
ATOM 712 O O . TYR A 1 88 ? 8.266 7.215 -5.242 1 98.5 88 TYR A O 1
ATOM 720 N N . PHE A 1 89 ? 10.055 6.773 -6.516 1 98.31 89 PHE A N 1
ATOM 721 C CA . PHE A 1 89 ? 9.547 5.496 -7 1 98.31 89 PHE A CA 1
ATOM 722 C C . PHE A 1 89 ? 9.273 4.547 -5.836 1 98.31 89 PHE A C 1
ATOM 724 O O . PHE A 1 89 ? 8.234 3.893 -5.789 1 98.31 89 PHE A O 1
ATOM 731 N N . ASP A 1 90 ? 10.266 4.523 -4.906 1 97.5 90 ASP A N 1
ATOM 732 C CA . ASP A 1 90 ? 10.156 3.635 -3.754 1 97.5 90 ASP A CA 1
ATOM 733 C C . ASP A 1 90 ? 9 4.043 -2.852 1 97.5 90 ASP A C 1
ATOM 735 O O . ASP A 1 90 ? 8.43 3.205 -2.145 1 97.5 90 ASP A O 1
ATOM 739 N N . CYS A 1 91 ? 8.625 5.273 -2.928 1 96.62 91 CYS A N 1
ATOM 740 C CA . CYS A 1 91 ? 7.492 5.77 -2.156 1 96.62 91 CYS A CA 1
ATOM 741 C C . CYS A 1 91 ? 6.203 5.688 -2.965 1 96.62 91 CYS A C 1
ATOM 743 O O . CYS A 1 91 ? 5.18 6.238 -2.564 1 96.62 91 CYS A O 1
ATOM 745 N N . GLN A 1 92 ? 6.266 5.152 -4.172 1 96.31 92 GLN A N 1
ATOM 746 C CA . GLN A 1 92 ? 5.152 4.941 -5.094 1 96.31 92 GLN A CA 1
ATOM 747 C C . GLN A 1 92 ? 4.621 6.266 -5.629 1 96.31 92 GLN A C 1
ATOM 749 O O . GLN A 1 92 ? 3.422 6.402 -5.887 1 96.31 92 GLN A O 1
ATOM 754 N N . GLU A 1 93 ? 5.445 7.242 -5.555 1 97.94 93 GLU A N 1
ATOM 755 C CA . GLU A 1 93 ? 5.168 8.492 -6.254 1 97.94 93 GLU A CA 1
ATOM 756 C C . GLU A 1 93 ? 5.719 8.461 -7.676 1 97.94 93 GLU A C 1
ATOM 758 O O . GLU A 1 93 ? 6.617 9.234 -8.016 1 97.94 93 GLU A O 1
ATOM 763 N N . TYR A 1 94 ? 5.066 7.723 -8.492 1 98.44 94 TYR A N 1
ATOM 764 C CA . TYR A 1 94 ? 5.586 7.348 -9.797 1 98.44 94 TYR A CA 1
ATOM 765 C C . TYR A 1 94 ? 5.609 8.547 -10.742 1 98.44 94 TYR A C 1
ATOM 767 O O . TYR A 1 94 ? 6.582 8.75 -11.469 1 98.44 94 TYR A O 1
ATOM 775 N N . ASP A 1 95 ? 4.539 9.352 -10.727 1 98.38 95 ASP A N 1
ATOM 776 C CA . ASP A 1 95 ? 4.5 10.531 -11.586 1 98.38 95 ASP A CA 1
ATOM 777 C C . ASP A 1 95 ? 5.645 11.484 -11.266 1 98.38 95 ASP A C 1
ATOM 779 O O . ASP A 1 95 ? 6.258 12.055 -12.164 1 98.38 95 ASP A O 1
ATOM 783 N N . ARG A 1 96 ? 5.812 11.641 -9.961 1 98.31 96 ARG A N 1
ATOM 784 C CA . ARG A 1 96 ? 6.879 12.531 -9.508 1 98.31 96 ARG A CA 1
ATOM 785 C C . ARG A 1 96 ? 8.25 12 -9.93 1 98.31 96 ARG A C 1
ATOM 787 O O . ARG A 1 96 ? 9.109 12.766 -10.359 1 98.31 96 ARG A O 1
ATOM 794 N N . ALA A 1 97 ? 8.469 10.688 -9.797 1 98.75 97 ALA A N 1
ATOM 795 C CA . ALA A 1 97 ? 9.703 10.055 -10.25 1 98.75 97 ALA A CA 1
ATOM 796 C C . ALA A 1 97 ? 9.914 10.273 -11.742 1 98.75 97 ALA A C 1
ATOM 798 O O . ALA A 1 97 ? 11.008 10.656 -12.172 1 98.75 97 ALA A O 1
ATOM 799 N N . ALA A 1 98 ? 8.891 10.086 -12.555 1 98.69 98 ALA A N 1
ATOM 800 C CA . ALA A 1 98 ? 8.984 10.25 -14 1 98.69 98 ALA A CA 1
ATOM 801 C C . ALA A 1 98 ? 9.328 11.695 -14.367 1 98.69 98 ALA A C 1
ATOM 803 O O . ALA A 1 98 ? 10.148 11.938 -15.258 1 98.69 98 ALA A O 1
ATOM 804 N N . HIS A 1 99 ? 8.75 12.609 -13.68 1 98.38 99 HIS A N 1
ATOM 805 C CA . HIS A 1 99 ? 8.938 14.023 -13.961 1 98.38 99 HIS A CA 1
ATOM 806 C C . HIS A 1 99 ? 10.406 14.422 -13.836 1 98.38 99 HIS A C 1
ATOM 808 O O . HIS A 1 99 ? 10.945 15.109 -14.703 1 98.38 99 HIS A O 1
ATOM 814 N N . PHE A 1 100 ? 11.109 13.953 -12.852 1 98.31 100 PHE A N 1
ATOM 815 C CA . PHE A 1 100 ? 12.469 14.406 -12.562 1 98.31 100 PHE A CA 1
ATOM 816 C C . PHE A 1 100 ? 13.484 13.633 -13.398 1 98.31 100 PHE A C 1
ATOM 818 O O . PHE A 1 100 ? 14.656 13.992 -13.445 1 98.31 100 PHE A O 1
ATOM 825 N N . LEU A 1 101 ? 13.023 12.586 -14.094 1 98.31 101 LEU A N 1
ATOM 826 C CA . LEU A 1 101 ? 13.914 11.805 -14.938 1 98.31 101 LEU A CA 1
ATOM 827 C C . LEU A 1 101 ? 13.672 12.117 -16.406 1 98.31 101 LEU A C 1
ATOM 829 O O . LEU A 1 101 ? 14.32 11.547 -17.297 1 98.31 101 LEU A O 1
ATOM 833 N N . GLU A 1 102 ? 12.812 13.008 -16.719 1 97.06 102 GLU A N 1
ATOM 834 C CA . GLU A 1 102 ? 12.328 13.258 -18.062 1 97.06 102 GLU A CA 1
ATOM 835 C C . GLU A 1 102 ? 13.477 13.578 -19.016 1 97.06 102 GLU A C 1
ATOM 837 O O . GLU A 1 102 ? 13.453 13.18 -20.188 1 97.06 102 GLU A O 1
ATOM 842 N N . ASN A 1 103 ? 14.539 14.219 -18.562 1 95.94 103 ASN A N 1
ATOM 843 C CA . ASN A 1 103 ? 15.609 14.688 -19.453 1 95.94 103 ASN A CA 1
ATOM 844 C C . ASN A 1 103 ? 16.875 13.844 -19.297 1 95.94 103 ASN A C 1
ATOM 846 O O . ASN A 1 103 ? 17.938 14.219 -19.781 1 95.94 103 ASN A O 1
ATOM 850 N N . CYS A 1 104 ? 16.781 12.75 -18.578 1 96.75 104 CYS A N 1
ATOM 851 C CA . CYS A 1 104 ? 17.938 11.891 -18.391 1 96.75 104 CYS A CA 1
ATOM 852 C C . CYS A 1 104 ? 18.125 10.938 -19.562 1 96.75 104 CYS A C 1
ATOM 854 O O . CYS A 1 104 ? 17.156 10.602 -20.25 1 96.75 104 CYS A O 1
ATOM 856 N N . SER A 1 105 ? 19.375 10.531 -19.781 1 94.88 105 SER A N 1
ATOM 857 C CA . SER A 1 105 ? 19.656 9.719 -20.953 1 94.88 105 SER A CA 1
ATOM 858 C C . SER A 1 105 ? 20.328 8.406 -20.578 1 94.88 105 SER A C 1
ATOM 860 O O . SER A 1 105 ? 20.391 7.473 -21.375 1 94.88 105 SER A O 1
ATOM 862 N N . SER A 1 106 ? 20.844 8.344 -19.328 1 94.94 106 SER A N 1
ATOM 863 C CA . SER A 1 106 ? 21.438 7.09 -18.891 1 94.94 106 SER A CA 1
ATOM 864 C C . SER A 1 106 ? 20.422 5.953 -18.906 1 94.94 106 SER A C 1
ATOM 866 O O . SER A 1 106 ? 19.25 6.164 -18.609 1 94.94 106 SER A O 1
ATOM 868 N N . SER A 1 107 ? 20.844 4.766 -19.219 1 93.56 107 SER A N 1
ATOM 869 C CA . SER A 1 107 ? 19.969 3.623 -19.422 1 93.56 107 SER A CA 1
ATOM 870 C C . SER A 1 107 ? 19.094 3.359 -18.203 1 93.56 107 SER A C 1
ATOM 872 O O . SER A 1 107 ? 17.891 3.135 -18.312 1 93.56 107 SER A O 1
ATOM 874 N N . LYS A 1 108 ? 19.688 3.393 -17.016 1 96.38 108 LYS A N 1
ATOM 875 C CA . LYS A 1 108 ? 18.938 3.137 -15.789 1 96.38 108 LYS A CA 1
ATOM 876 C C . LYS A 1 108 ? 17.906 4.227 -15.539 1 96.38 108 LYS A C 1
ATOM 878 O O . LYS A 1 108 ? 16.797 3.943 -15.094 1 96.38 108 LYS A O 1
ATOM 883 N N . CYS A 1 109 ? 18.281 5.461 -15.859 1 97.75 109 CYS A N 1
ATOM 884 C CA . CYS A 1 109 ? 17.375 6.582 -15.688 1 97.75 109 CYS A CA 1
ATOM 885 C C . CYS A 1 109 ? 16.203 6.477 -16.656 1 97.75 109 CYS A C 1
ATOM 887 O O . CYS A 1 109 ? 15.047 6.703 -16.266 1 97.75 109 CYS A O 1
ATOM 889 N N . VAL A 1 110 ? 16.562 6.133 -17.859 1 97.62 110 VAL A N 1
ATOM 890 C CA . VAL A 1 110 ? 15.516 6.02 -18.875 1 97.62 110 VAL A CA 1
ATOM 891 C C . VAL A 1 110 ? 14.555 4.891 -18.516 1 97.62 110 VAL A C 1
ATOM 893 O O . VAL A 1 110 ? 13.336 5.035 -18.641 1 97.62 110 VAL A O 1
ATOM 896 N N . PHE A 1 111 ? 15.109 3.771 -18.094 1 98.06 111 PHE A N 1
ATOM 897 C CA . PHE A 1 111 ? 14.242 2.67 -17.688 1 98.06 111 PHE A CA 1
ATOM 898 C C . PHE A 1 111 ? 13.32 3.096 -16.547 1 98.06 111 PHE A C 1
ATOM 900 O O . PHE A 1 111 ? 12.109 2.861 -16.609 1 98.06 111 PHE A O 1
ATOM 907 N N . LEU A 1 112 ? 13.898 3.688 -15.523 1 98.44 112 LEU A N 1
ATOM 908 C CA . LEU A 1 112 ? 13.102 4.09 -14.367 1 98.44 112 LEU A CA 1
ATOM 909 C C . LEU A 1 112 ? 12.039 5.105 -14.766 1 98.44 112 LEU A C 1
ATOM 911 O O . LEU A 1 112 ? 10.93 5.094 -14.219 1 98.44 112 LEU A O 1
ATOM 915 N N . HIS A 1 113 ? 12.375 5.961 -15.711 1 98.62 113 HIS A N 1
ATOM 916 C CA . HIS A 1 113 ? 11.43 6.945 -16.219 1 98.62 113 HIS A CA 1
ATOM 917 C C . HIS A 1 113 ? 10.219 6.266 -16.859 1 98.62 113 HIS A C 1
ATOM 919 O O . HIS A 1 113 ? 9.078 6.543 -16.484 1 98.62 113 HIS A O 1
ATOM 925 N N . LYS A 1 114 ? 10.461 5.367 -17.766 1 98.69 114 LYS A N 1
ATOM 926 C CA . LYS A 1 114 ? 9.391 4.691 -18.5 1 98.69 114 LYS A CA 1
ATOM 927 C C . LYS A 1 114 ? 8.625 3.727 -17.594 1 98.69 114 LYS A C 1
ATOM 929 O O . LYS A 1 114 ? 7.402 3.609 -17.688 1 98.69 114 LYS A O 1
ATOM 934 N N . TYR A 1 115 ? 9.367 3.045 -16.719 1 98.69 115 TYR A N 1
ATOM 935 C CA . TYR A 1 115 ? 8.734 2.121 -15.789 1 98.69 115 TYR A CA 1
ATOM 936 C C . TYR A 1 115 ? 7.84 2.867 -14.805 1 98.69 115 TYR A C 1
ATOM 938 O O . TYR A 1 115 ? 6.781 2.365 -14.422 1 98.69 115 TYR A O 1
ATOM 946 N N . SER A 1 116 ? 8.25 4.066 -14.414 1 98.75 116 SER A N 1
ATOM 947 C CA . SER A 1 116 ? 7.422 4.891 -13.547 1 98.75 116 SER A CA 1
ATOM 948 C C . SER A 1 116 ? 6.125 5.289 -14.242 1 98.75 116 SER A C 1
ATOM 950 O O . SER A 1 116 ? 5.062 5.312 -13.617 1 98.75 116 SER A O 1
ATOM 952 N N . GLN A 1 117 ? 6.246 5.641 -15.492 1 98.5 117 GLN A N 1
ATOM 953 C CA . GLN A 1 117 ? 5.047 5.957 -16.25 1 98.5 117 GLN A CA 1
ATOM 954 C C . GLN A 1 117 ? 4.102 4.762 -16.312 1 98.5 117 GLN A C 1
ATOM 956 O O . GLN A 1 117 ? 2.893 4.91 -16.125 1 98.5 117 GLN A O 1
ATOM 961 N N . TYR A 1 118 ? 4.641 3.611 -16.562 1 98.06 118 TYR A N 1
ATOM 962 C CA . TYR A 1 118 ? 3.863 2.377 -16.625 1 98.06 118 TYR A CA 1
ATOM 963 C C . TYR A 1 118 ? 3.201 2.082 -15.281 1 98.06 118 TYR A C 1
ATOM 965 O O . TYR A 1 118 ? 2.004 1.795 -15.227 1 98.06 118 TYR A O 1
ATOM 973 N N . MET A 1 119 ? 3.973 2.145 -14.211 1 97.88 119 MET A N 1
ATOM 974 C CA . MET A 1 119 ? 3.479 1.825 -12.875 1 97.88 119 MET A CA 1
ATOM 975 C C . MET A 1 119 ? 2.4 2.812 -12.438 1 97.88 119 MET A C 1
ATOM 977 O O . MET A 1 119 ? 1.441 2.434 -11.766 1 97.88 119 MET A O 1
ATOM 981 N N . SER A 1 120 ? 2.617 4.09 -12.789 1 97.56 120 SER A N 1
ATOM 982 C CA . SER A 1 120 ? 1.599 5.09 -12.484 1 97.56 120 SER A CA 1
ATOM 983 C C . SER A 1 120 ? 0.274 4.746 -13.164 1 97.56 120 SER A C 1
ATOM 985 O O . SER A 1 120 ? -0.786 4.828 -12.539 1 97.56 120 SER A O 1
ATOM 987 N N . SER A 1 121 ? 0.365 4.387 -14.383 1 95.94 121 SER A N 1
ATOM 988 C CA . SER A 1 121 ? -0.825 4.031 -15.141 1 95.94 121 SER A CA 1
ATOM 989 C C . SER A 1 121 ? -1.516 2.807 -14.555 1 95.94 121 SER A C 1
ATOM 991 O O . SER A 1 121 ? -2.742 2.779 -14.43 1 95.94 121 SER A O 1
ATOM 993 N N . GLU A 1 122 ? -0.721 1.817 -14.188 1 93.44 122 GLU A N 1
ATOM 994 C CA . GLU A 1 122 ? -1.268 0.6 -13.602 1 93.44 122 GLU A CA 1
ATOM 995 C C . GLU A 1 122 ? -1.944 0.891 -12.266 1 93.44 122 GLU A C 1
ATOM 997 O O . GLU A 1 122 ? -3.016 0.355 -11.977 1 93.44 122 GLU A O 1
ATOM 1002 N N . LYS A 1 123 ? -1.318 1.679 -11.453 1 93.25 123 LYS A N 1
ATOM 1003 C CA . LYS A 1 123 ? -1.88 2.047 -10.156 1 93.25 123 LYS A CA 1
ATOM 1004 C C . LYS A 1 123 ? -3.221 2.758 -10.32 1 93.25 123 LYS A C 1
ATOM 1006 O O . LYS A 1 123 ? -4.188 2.438 -9.625 1 93.25 123 LYS A O 1
ATOM 1011 N N . LYS A 1 124 ? -3.266 3.666 -11.211 1 93.19 124 LYS A N 1
ATOM 1012 C CA . LYS A 1 124 ? -4.488 4.43 -11.453 1 93.19 124 LYS A CA 1
ATOM 1013 C C . LYS A 1 124 ? -5.59 3.537 -12.016 1 93.19 124 LYS A C 1
ATOM 1015 O O . LYS A 1 124 ? -6.762 3.686 -11.656 1 93.19 124 LYS A O 1
ATOM 1020 N N . ARG A 1 125 ? -5.227 2.643 -12.875 1 90.25 125 ARG A N 1
ATOM 1021 C CA . ARG A 1 125 ? -6.188 1.692 -13.43 1 90.25 125 ARG A CA 1
ATOM 1022 C C . ARG A 1 125 ? -6.816 0.847 -12.328 1 90.25 125 ARG A C 1
ATOM 1024 O O . ARG A 1 125 ? -8.039 0.668 -12.297 1 90.25 125 ARG A O 1
ATOM 1031 N N . LEU A 1 126 ? -6.066 0.38 -11.406 1 86.81 126 LEU A N 1
ATOM 1032 C CA . LEU A 1 126 ? -6.543 -0.46 -10.312 1 86.81 126 LEU A CA 1
ATOM 1033 C C . LEU A 1 126 ? -7.406 0.345 -9.344 1 86.81 126 LEU A C 1
ATOM 1035 O O . LEU A 1 126 ? -8.414 -0.156 -8.844 1 86.81 126 LEU A O 1
ATOM 1039 N N . ASP A 1 127 ? -6.996 1.585 -9.102 1 86.69 127 ASP A N 1
ATOM 1040 C CA . ASP A 1 127 ? -7.746 2.455 -8.203 1 86.69 127 ASP A CA 1
ATOM 1041 C C . ASP A 1 127 ? -9.125 2.777 -8.773 1 86.69 127 ASP A C 1
ATOM 1043 O O . ASP A 1 127 ? -10.094 2.916 -8.016 1 86.69 127 ASP A O 1
ATOM 1047 N N . ASN A 1 128 ? -9.18 2.869 -10.031 1 84.19 128 ASN A N 1
ATOM 1048 C CA . ASN A 1 128 ? -10.422 3.279 -10.68 1 84.19 128 ASN A CA 1
ATOM 1049 C C . ASN A 1 128 ? -11.297 2.076 -11.023 1 84.19 128 ASN A C 1
ATOM 1051 O O . ASN A 1 128 ? -12.461 2.238 -11.398 1 84.19 128 ASN A O 1
ATOM 1055 N N . ALA A 1 129 ? -10.742 0.879 -11.031 1 76.38 129 ALA A N 1
ATOM 1056 C CA . ALA A 1 129 ? -11.484 -0.333 -11.375 1 76.38 129 ALA A CA 1
ATOM 1057 C C . ALA A 1 129 ? -12.68 -0.526 -10.445 1 76.38 129 ALA A C 1
ATOM 1059 O O . ALA A 1 129 ? -13.695 -1.102 -10.844 1 76.38 129 ALA A O 1
ATOM 1060 N N . THR A 1 130 ? -12.562 -0.062 -9.289 1 62.56 130 THR A N 1
ATOM 1061 C CA . THR A 1 130 ? -13.656 -0.19 -8.328 1 62.56 130 THR A CA 1
ATOM 1062 C C . THR A 1 130 ? -14.836 0.693 -8.727 1 62.56 130 THR A C 1
ATOM 1064 O O . THR A 1 130 ? -15.977 0.43 -8.344 1 62.56 130 THR A O 1
ATOM 1067 N N . ASP A 1 131 ? -14.453 1.706 -9.555 1 60.97 131 ASP A N 1
ATOM 1068 C CA . ASP A 1 131 ? -15.508 2.623 -9.984 1 60.97 131 ASP A CA 1
ATOM 1069 C C . ASP A 1 131 ? -16.219 2.105 -11.234 1 60.97 131 ASP A C 1
ATOM 1071 O O . ASP A 1 131 ? -15.586 1.47 -12.086 1 60.97 131 ASP A O 1
ATOM 1075 N N . LEU A 1 132 ? -17.297 1.401 -11.258 1 52.06 132 LEU A N 1
ATOM 1076 C CA . LEU A 1 132 ? -18.141 0.771 -12.258 1 52.06 132 LEU A CA 1
ATOM 1077 C C . LEU A 1 132 ? -18 1.461 -13.609 1 52.06 132 LEU A C 1
ATOM 1079 O O . LEU A 1 132 ? -18.094 2.688 -13.695 1 52.06 132 LEU A O 1
ATOM 1083 N N . GLY A 1 133 ? -17.641 0.834 -14.773 1 50.38 133 GLY A N 1
ATOM 1084 C CA . GLY A 1 133 ? -18.016 1.083 -16.156 1 50.38 133 GLY A CA 1
ATOM 1085 C C . GLY A 1 133 ? -16.906 1.729 -16.969 1 50.38 133 GLY A C 1
ATOM 1086 O O . GLY A 1 133 ? -17.109 2.1 -18.125 1 50.38 133 GLY A O 1
ATOM 1087 N N . THR A 1 134 ? -15.891 2.303 -16.312 1 52.97 134 THR A N 1
ATOM 1088 C CA . THR A 1 134 ? -15.18 3.285 -17.125 1 52.97 134 THR A CA 1
ATOM 1089 C C . THR A 1 134 ? -14.07 2.621 -17.938 1 52.97 134 THR A C 1
ATOM 1091 O O . THR A 1 134 ? -13.367 1.746 -17.422 1 52.97 134 THR A O 1
ATOM 1094 N N . GLU A 1 135 ? -14.375 2.562 -19.172 1 58.62 135 GLU A N 1
ATOM 1095 C CA . GLU A 1 135 ? -13.32 2.227 -20.125 1 58.62 135 GLU A CA 1
ATOM 1096 C C . GLU A 1 135 ? -12.023 2.945 -19.766 1 58.62 135 GLU A C 1
ATOM 1098 O O . GLU A 1 135 ? -12.023 4.152 -19.516 1 58.62 135 GLU A O 1
ATOM 1103 N N . ASN A 1 136 ? -10.945 2.268 -19.312 1 68.81 136 ASN A N 1
ATOM 1104 C CA . ASN A 1 136 ? -9.688 2.871 -18.891 1 68.81 136 ASN A CA 1
ATOM 1105 C C . ASN A 1 136 ? -8.922 3.445 -20.078 1 68.81 136 ASN A C 1
ATOM 1107 O O . ASN A 1 136 ? -7.832 2.973 -20.406 1 68.81 136 ASN A O 1
ATOM 1111 N N . THR A 1 137 ? -9.484 4.383 -20.828 1 78.44 137 THR A N 1
ATOM 1112 C CA . THR A 1 137 ? -8.914 4.996 -22.016 1 78.44 137 THR A CA 1
ATOM 1113 C C . THR A 1 137 ? -7.562 5.633 -21.703 1 78.44 137 THR A C 1
ATOM 1115 O O . THR A 1 137 ? -6.641 5.57 -22.516 1 78.44 137 THR A O 1
ATOM 1118 N N . ASP A 1 138 ? -7.438 6.055 -20.562 1 86 138 ASP A N 1
ATOM 1119 C CA . ASP A 1 138 ? -6.191 6.723 -20.203 1 86 138 ASP A CA 1
ATOM 1120 C C . ASP A 1 138 ? -5.039 5.727 -20.109 1 86 138 ASP A C 1
ATOM 1122 O O . ASP A 1 138 ? -3.926 6.016 -20.547 1 86 138 ASP A O 1
ATOM 1126 N N . SER A 1 139 ? -5.293 4.609 -19.625 1 90 139 SER A N 1
ATOM 1127 C CA . SER A 1 139 ? -4.266 3.58 -19.484 1 90 139 SER A CA 1
ATOM 1128 C C . SER A 1 139 ? -3.787 3.1 -20.859 1 90 139 SER A C 1
ATOM 1130 O O . SER A 1 139 ? -2.59 2.885 -21.062 1 90 139 SER A O 1
ATOM 1132 N N . THR A 1 140 ? -4.691 2.99 -21.781 1 92.44 140 THR A N 1
ATOM 1133 C CA . THR A 1 140 ? -4.348 2.545 -23.125 1 92.44 140 THR A CA 1
ATOM 1134 C C . THR A 1 140 ? -3.461 3.574 -23.828 1 92.44 140 THR A C 1
ATOM 1136 O O . THR A 1 140 ? -2.523 3.211 -24.547 1 92.44 140 THR A O 1
ATOM 1139 N N . GLN A 1 141 ? -3.768 4.812 -23.594 1 94.94 141 GLN A N 1
ATOM 1140 C CA . GLN A 1 141 ? -2.975 5.867 -24.203 1 94.94 141 GLN A CA 1
ATOM 1141 C C . GLN A 1 141 ? -1.535 5.848 -23.703 1 94.94 141 GLN A C 1
ATOM 1143 O O . GLN A 1 141 ? -0.597 6.047 -24.484 1 94.94 141 GLN A O 1
ATOM 1148 N N . VAL A 1 142 ? -1.361 5.641 -22.422 1 96.56 142 VAL A N 1
ATOM 1149 C CA . VAL A 1 142 ? -0.017 5.566 -21.859 1 96.56 142 VAL A CA 1
ATOM 1150 C C . VAL A 1 142 ? 0.747 4.406 -22.5 1 96.56 142 VAL A C 1
ATOM 1152 O O . VAL A 1 142 ? 1.93 4.539 -22.828 1 96.56 142 VAL A O 1
ATOM 1155 N N . LEU A 1 143 ? 0.117 3.273 -22.688 1 97.25 143 LEU A N 1
ATOM 1156 C CA . LEU A 1 143 ? 0.74 2.109 -23.312 1 97.25 143 LEU A CA 1
ATOM 1157 C C . LEU A 1 143 ? 1.149 2.412 -24.75 1 97.25 143 LEU A C 1
ATOM 1159 O O . LEU A 1 143 ? 2.24 2.031 -25.172 1 97.25 143 LEU A O 1
ATOM 1163 N N . LEU A 1 144 ? 0.297 3.148 -25.438 1 97.5 144 LEU A N 1
ATOM 1164 C CA . LEU A 1 144 ? 0.59 3.508 -26.812 1 97.5 144 LEU A CA 1
ATOM 1165 C C . LEU A 1 144 ? 1.761 4.48 -26.891 1 97.5 144 LEU A C 1
ATOM 1167 O O . LEU A 1 144 ? 2.605 4.379 -27.781 1 97.5 144 LEU A O 1
ATOM 1171 N N . ASP A 1 145 ? 1.747 5.398 -25.969 1 97.81 145 ASP A N 1
ATOM 1172 C CA . ASP A 1 145 ? 2.859 6.34 -25.922 1 97.81 145 ASP A CA 1
ATOM 1173 C C . ASP A 1 145 ? 4.176 5.621 -25.641 1 97.81 145 ASP A C 1
ATOM 1175 O O . ASP A 1 145 ? 5.207 5.949 -26.234 1 97.81 145 ASP A O 1
ATOM 1179 N N . LEU A 1 146 ? 4.141 4.695 -24.703 1 98.25 146 LEU A N 1
ATOM 1180 C CA . LEU A 1 146 ? 5.328 3.902 -24.406 1 98.25 146 LEU A CA 1
ATOM 1181 C C . LEU A 1 146 ? 5.773 3.105 -25.625 1 98.25 146 LEU A C 1
ATOM 1183 O O . LEU A 1 146 ? 6.961 3.07 -25.953 1 98.25 146 LEU A O 1
ATOM 1187 N N . LEU A 1 147 ? 4.855 2.533 -26.312 1 97.88 147 LEU A N 1
ATOM 1188 C CA . LEU A 1 147 ? 5.172 1.748 -27.5 1 97.88 147 LEU A CA 1
ATOM 1189 C C . LEU A 1 147 ? 5.812 2.621 -28.578 1 97.88 147 LEU A C 1
ATOM 1191 O O . LEU A 1 147 ? 6.754 2.197 -29.25 1 97.88 147 LEU A O 1
ATOM 1195 N N . SER A 1 148 ? 5.234 3.795 -28.734 1 97.81 148 SER A N 1
ATOM 1196 C CA . SER A 1 148 ? 5.797 4.742 -29.688 1 97.81 148 SER A CA 1
ATOM 1197 C C . SER A 1 148 ? 7.25 5.066 -29.359 1 97.81 148 SER A C 1
ATOM 1199 O O . SER A 1 148 ? 8.094 5.148 -30.25 1 97.81 148 SER A O 1
ATOM 1201 N N . TYR A 1 149 ? 7.555 5.25 -28.172 1 97.19 149 TYR A N 1
ATOM 1202 C CA . TYR A 1 149 ? 8.922 5.504 -27.734 1 97.19 149 TYR A CA 1
ATOM 1203 C C . TYR A 1 149 ? 9.836 4.336 -28.094 1 97.19 149 TYR A C 1
ATOM 1205 O O . TYR A 1 149 ? 10.938 4.531 -28.609 1 97.19 149 TYR A O 1
ATOM 1213 N N . PHE A 1 150 ? 9.398 3.123 -27.734 1 97.56 150 PHE A N 1
ATOM 1214 C CA . PHE A 1 150 ? 10.227 1.945 -27.969 1 97.56 150 PHE A CA 1
ATOM 1215 C C . PHE A 1 150 ? 10.5 1.75 -29.453 1 97.56 150 PHE A C 1
ATOM 1217 O O . PHE A 1 150 ? 11.609 1.386 -29.844 1 97.56 150 PHE A O 1
ATOM 1224 N N . LYS A 1 151 ? 9.562 2.029 -30.25 1 96 151 LYS A N 1
ATOM 1225 C CA . LYS A 1 151 ? 9.734 1.914 -31.703 1 96 151 LYS A CA 1
ATOM 1226 C C . LYS A 1 151 ? 10.734 2.947 -32.219 1 96 151 LYS A C 1
ATOM 1228 O O . LYS A 1 151 ? 11.578 2.633 -33.062 1 96 151 LYS A O 1
ATOM 1233 N N . ALA A 1 152 ? 10.617 4.105 -31.641 1 96.31 152 ALA A N 1
ATOM 1234 C CA . ALA A 1 152 ? 11.477 5.203 -32.062 1 96.31 152 ALA A CA 1
ATOM 1235 C C . ALA A 1 152 ? 12.914 4.996 -31.578 1 96.31 152 ALA A C 1
ATOM 1237 O O . ALA A 1 152 ? 13.859 5.512 -32.188 1 96.31 152 ALA A O 1
ATOM 1238 N N . ASN A 1 153 ? 13.133 4.203 -30.516 1 95.81 153 ASN A N 1
ATOM 1239 C CA . ASN A 1 153 ? 14.453 4.047 -29.922 1 95.81 153 ASN A CA 1
ATOM 1240 C C . ASN A 1 153 ? 14.914 2.592 -29.953 1 95.81 153 ASN A C 1
ATOM 1242 O O . ASN A 1 153 ? 15.641 2.148 -29.062 1 95.81 153 ASN A O 1
ATOM 1246 N N . ARG A 1 154 ? 14.562 1.837 -30.906 1 91.25 154 ARG A N 1
ATOM 1247 C CA . ARG A 1 154 ? 14.781 0.396 -31 1 91.25 154 ARG A CA 1
ATOM 1248 C C . ARG A 1 154 ? 16.266 0.056 -30.938 1 91.25 154 ARG A C 1
ATOM 1250 O O . ARG A 1 154 ? 16.656 -0.952 -30.344 1 91.25 154 ARG A O 1
ATOM 1257 N N . SER A 1 155 ? 17.062 0.875 -31.422 1 90.44 155 SER A N 1
ATOM 1258 C CA . SER A 1 155 ? 18.484 0.597 -31.516 1 90.44 155 SER A CA 1
ATOM 1259 C C . SER A 1 155 ? 19.188 0.859 -30.188 1 90.44 155 SER A C 1
ATOM 1261 O O . SER A 1 155 ? 20.312 0.396 -29.984 1 90.44 155 SER A O 1
ATOM 1263 N N . ASN A 1 156 ? 18.578 1.461 -29.25 1 91 156 ASN A N 1
ATOM 1264 C CA . ASN A 1 156 ? 19.234 1.877 -28.016 1 91 156 ASN A CA 1
ATOM 1265 C C . ASN A 1 156 ? 18.609 1.207 -26.797 1 91 156 ASN A C 1
ATOM 1267 O O . ASN A 1 156 ? 18.906 1.568 -25.656 1 91 156 ASN A O 1
ATOM 1271 N N . LEU A 1 157 ? 17.859 0.176 -27.047 1 95.38 157 LEU A N 1
ATOM 1272 C CA . LEU A 1 157 ? 17.172 -0.439 -25.922 1 95.38 157 LEU A CA 1
ATOM 1273 C C . LEU A 1 157 ? 18.031 -1.546 -25.312 1 95.38 157 LEU A C 1
ATOM 1275 O O . LEU A 1 157 ? 18.516 -2.424 -26.016 1 95.38 157 LEU A O 1
ATOM 1279 N N . ASP A 1 158 ? 18.297 -1.399 -24.016 1 95.88 158 ASP A N 1
ATOM 1280 C CA . ASP A 1 158 ? 18.953 -2.512 -23.344 1 95.88 158 ASP A CA 1
ATOM 1281 C C . ASP A 1 158 ? 17.938 -3.598 -22.969 1 95.88 158 ASP A C 1
ATOM 1283 O O . ASP A 1 158 ? 16.766 -3.514 -23.344 1 95.88 158 ASP A O 1
ATOM 1287 N N . GLY A 1 159 ? 18.406 -4.691 -22.312 1 97.62 159 GLY A N 1
ATOM 1288 C CA . GLY A 1 159 ? 17.547 -5.828 -22 1 97.62 159 GLY A CA 1
ATOM 1289 C C . GLY A 1 159 ? 16.359 -5.461 -21.125 1 97.62 159 GLY A C 1
ATOM 1290 O O . GLY A 1 159 ? 15.281 -6.047 -21.266 1 97.62 159 GLY A O 1
ATOM 1291 N N . TYR A 1 160 ? 16.484 -4.477 -20.25 1 98.25 160 TYR A N 1
ATOM 1292 C CA . TYR A 1 160 ? 15.43 -4.074 -19.328 1 98.25 160 TYR A CA 1
ATOM 1293 C C . TYR A 1 160 ? 14.352 -3.273 -20.047 1 98.25 160 TYR A C 1
ATOM 1295 O O . TYR A 1 160 ? 13.164 -3.453 -19.797 1 98.25 160 TYR A O 1
ATOM 1303 N N . LEU A 1 161 ? 14.82 -2.395 -20.938 1 98.38 161 LEU A N 1
ATOM 1304 C CA . LEU A 1 161 ? 13.852 -1.639 -21.719 1 98.38 161 LEU A CA 1
ATOM 1305 C C . LEU A 1 161 ? 13.109 -2.553 -22.688 1 98.38 161 LEU A C 1
ATOM 1307 O O . LEU A 1 161 ? 11.914 -2.363 -22.938 1 98.38 161 LEU A O 1
ATOM 1311 N N . LEU A 1 162 ? 13.789 -3.523 -23.219 1 98.56 162 LEU A N 1
ATOM 1312 C CA . LEU A 1 162 ? 13.141 -4.52 -24.062 1 98.56 162 LEU A CA 1
ATOM 1313 C C . LEU A 1 162 ? 12.07 -5.281 -23.281 1 98.56 162 LEU A C 1
ATOM 1315 O O . LEU A 1 162 ? 10.977 -5.531 -23.797 1 98.56 162 LEU A O 1
ATOM 1319 N N . TYR A 1 163 ? 12.414 -5.645 -22.062 1 98.38 163 TYR A N 1
ATOM 1320 C CA . TYR A 1 163 ? 11.453 -6.297 -21.188 1 98.38 163 TYR A CA 1
ATOM 1321 C C . TYR A 1 163 ? 10.188 -5.457 -21.031 1 98.38 163 TYR A C 1
ATOM 1323 O O . TYR A 1 163 ? 9.078 -5.969 -21.188 1 98.38 163 TYR A O 1
ATOM 1331 N N . LEU A 1 164 ? 10.414 -4.199 -20.734 1 98.69 164 LEU A N 1
ATOM 1332 C CA . LEU A 1 164 ? 9.273 -3.314 -20.562 1 98.69 164 LEU A CA 1
ATOM 1333 C C . LEU A 1 164 ? 8.453 -3.211 -21.844 1 98.69 164 LEU A C 1
ATOM 1335 O O . LEU A 1 164 ? 7.219 -3.172 -21.797 1 98.69 164 LEU A O 1
ATOM 1339 N N . GLU A 1 165 ? 9.109 -3.117 -23 1 98.5 165 GLU A N 1
ATOM 1340 C CA . GLU A 1 165 ? 8.398 -3.133 -24.266 1 98.5 165 GLU A CA 1
ATOM 1341 C C . GLU A 1 165 ? 7.547 -4.391 -24.406 1 98.5 165 GLU A C 1
ATOM 1343 O O . GLU A 1 165 ? 6.395 -4.324 -24.844 1 98.5 165 GLU A O 1
ATOM 1348 N N . GLY A 1 166 ? 8.164 -5.547 -24.078 1 98.44 166 GLY A N 1
ATOM 1349 C CA . GLY A 1 166 ? 7.426 -6.801 -24.141 1 98.44 166 GLY A CA 1
ATOM 1350 C C . GLY A 1 166 ? 6.176 -6.797 -23.281 1 98.44 166 GLY A C 1
ATOM 1351 O O . GLY A 1 166 ? 5.125 -7.285 -23.703 1 98.44 166 GLY A O 1
ATOM 1352 N N . VAL A 1 167 ? 6.27 -6.246 -22.094 1 98.12 167 VAL A N 1
ATOM 1353 C CA . VAL A 1 167 ? 5.137 -6.152 -21.172 1 98.12 167 VAL A CA 1
ATOM 1354 C C . VAL A 1 167 ? 4.039 -5.293 -21.797 1 98.12 167 VAL A C 1
ATOM 1356 O O . VAL A 1 167 ? 2.859 -5.648 -21.734 1 98.12 167 VAL A O 1
ATOM 1359 N N . VAL A 1 168 ? 4.422 -4.164 -22.391 1 98.31 168 VAL A N 1
ATOM 1360 C CA . VAL A 1 168 ? 3.484 -3.236 -23.016 1 98.31 168 VAL A CA 1
ATOM 1361 C C . VAL A 1 168 ? 2.789 -3.914 -24.188 1 98.31 168 VAL A C 1
ATOM 1363 O O . VAL A 1 168 ? 1.568 -3.816 -24.344 1 98.31 168 VAL A O 1
ATOM 1366 N N . LEU A 1 169 ? 3.547 -4.625 -25 1 98.12 169 LEU A N 1
ATOM 1367 C CA . LEU A 1 169 ? 3 -5.328 -26.156 1 98.12 169 LEU A CA 1
ATOM 1368 C C . LEU A 1 169 ? 1.989 -6.387 -25.719 1 98.12 169 LEU A C 1
ATOM 1370 O O . LEU A 1 169 ? 0.922 -6.516 -26.312 1 98.12 169 LEU A O 1
ATOM 1374 N N . LYS A 1 170 ? 2.328 -7.094 -24.688 1 95.44 170 LYS A N 1
ATOM 1375 C CA . LYS A 1 170 ? 1.433 -8.117 -24.156 1 95.44 170 LYS A CA 1
ATOM 1376 C C . LYS A 1 170 ? 0.122 -7.508 -23.672 1 95.44 170 LYS A C 1
ATOM 1378 O O . LYS A 1 170 ? -0.956 -8.047 -23.938 1 95.44 170 LYS A O 1
ATOM 1383 N N . LYS A 1 171 ? 0.197 -6.375 -23 1 93.81 171 LYS A N 1
ATOM 1384 C CA . LYS A 1 171 ? -0.989 -5.699 -22.484 1 93.81 171 LYS A CA 1
ATOM 1385 C C . LYS A 1 171 ? -1.871 -5.188 -23.625 1 93.81 171 LYS A C 1
ATOM 1387 O O . LYS A 1 171 ? -3.086 -5.059 -23.453 1 93.81 171 LYS A O 1
ATOM 1392 N N . LEU A 1 172 ? -1.254 -4.891 -24.766 1 94.94 172 LEU A N 1
ATOM 1393 C CA . LEU A 1 172 ? -1.982 -4.418 -25.938 1 94.94 172 LEU A CA 1
ATOM 1394 C C . LEU A 1 172 ? -2.422 -5.59 -26.812 1 94.94 172 LEU A C 1
ATOM 1396 O O . LEU A 1 172 ? -2.883 -5.391 -27.938 1 94.94 172 LEU A O 1
ATOM 1400 N N . ASP A 1 173 ? -2.15 -6.848 -26.453 1 92.81 173 ASP A N 1
ATOM 1401 C CA . ASP A 1 173 ? -2.561 -8.094 -27.094 1 92.81 173 ASP A CA 1
ATOM 1402 C C . ASP A 1 173 ? -1.852 -8.289 -28.422 1 92.81 173 ASP A C 1
ATOM 1404 O O . ASP A 1 173 ? -2.445 -8.797 -29.375 1 92.81 173 ASP A O 1
ATOM 1408 N N . LEU A 1 174 ? -0.717 -7.707 -28.453 1 96 174 LEU A N 1
ATOM 1409 C CA . LEU A 1 174 ? 0.159 -7.957 -29.594 1 96 174 LEU A CA 1
ATOM 1410 C C . LEU A 1 174 ? 1.141 -9.086 -29.281 1 96 174 LEU A C 1
ATOM 1412 O O . LEU A 1 174 ? 2.342 -8.844 -29.141 1 96 174 LEU A O 1
ATOM 1416 N N . ARG A 1 175 ? 0.753 -10.273 -29.266 1 94.12 175 ARG A N 1
ATOM 1417 C CA . ARG A 1 175 ? 1.402 -11.438 -28.672 1 94.12 175 ARG A CA 1
ATOM 1418 C C . ARG A 1 175 ? 2.641 -11.836 -29.469 1 94.12 175 ARG A C 1
ATOM 1420 O O . ARG A 1 175 ? 3.695 -12.117 -28.906 1 94.12 175 ARG A O 1
ATOM 1427 N N . SER A 1 176 ? 2.514 -11.859 -30.812 1 95.12 176 SER A N 1
ATOM 1428 C CA . SER A 1 176 ? 3.633 -12.281 -31.656 1 95.12 176 SER A CA 1
ATOM 1429 C C . SER A 1 176 ? 4.828 -11.352 -31.5 1 95.12 176 SER A C 1
ATOM 1431 O O . SER A 1 176 ? 5.969 -11.805 -31.391 1 95.12 176 SER A O 1
ATOM 1433 N N . GLN A 1 177 ? 4.543 -10.086 -31.5 1 97.31 177 GLN A N 1
ATOM 1434 C CA . GLN A 1 177 ? 5.605 -9.102 -31.312 1 97.31 177 GLN A CA 1
ATOM 1435 C C . GLN A 1 177 ? 6.199 -9.203 -29.906 1 97.31 177 GLN A C 1
ATOM 1437 O O . GLN A 1 177 ? 7.41 -9.055 -29.734 1 97.31 177 GLN A O 1
ATOM 1442 N N . ALA A 1 178 ? 5.34 -9.414 -28.938 1 97.75 178 ALA A N 1
ATOM 1443 C CA . ALA A 1 178 ? 5.789 -9.555 -27.547 1 97.75 178 ALA A CA 1
ATOM 1444 C C . ALA A 1 178 ? 6.773 -10.711 -27.406 1 97.75 178 ALA A C 1
ATOM 1446 O O . ALA A 1 178 ? 7.793 -10.594 -26.734 1 97.75 178 ALA A O 1
ATOM 1447 N N . VAL A 1 179 ? 6.496 -11.852 -28.078 1 96.81 179 VAL A N 1
ATOM 1448 C CA . VAL A 1 179 ? 7.367 -13.023 -28.031 1 96.81 179 VAL A CA 1
ATOM 1449 C C . VAL A 1 179 ? 8.75 -12.656 -28.578 1 96.81 179 VAL A C 1
ATOM 1451 O O . VAL A 1 179 ? 9.766 -12.969 -27.953 1 96.81 179 VAL A O 1
ATOM 1454 N N . THR A 1 180 ? 8.75 -11.969 -29.656 1 96.69 180 THR A N 1
ATOM 1455 C CA . THR A 1 180 ? 10.008 -11.594 -30.297 1 96.69 180 THR A CA 1
ATOM 1456 C C . THR A 1 180 ? 10.828 -10.68 -29.391 1 96.69 180 THR A C 1
ATOM 1458 O O . THR A 1 180 ? 12.023 -10.914 -29.188 1 96.69 180 THR A O 1
ATOM 1461 N N . VAL A 1 181 ? 10.195 -9.688 -28.859 1 97.81 181 VAL A N 1
ATOM 1462 C CA . VAL A 1 181 ? 10.883 -8.68 -28.062 1 97.81 181 VAL A CA 1
ATOM 1463 C C . VAL A 1 181 ? 11.336 -9.297 -26.734 1 97.81 181 VAL A C 1
ATOM 1465 O O . VAL A 1 181 ? 12.43 -8.992 -26.25 1 97.81 181 VAL A O 1
ATOM 1468 N N . LEU A 1 182 ? 10.555 -10.117 -26.125 1 98 182 LEU A N 1
ATOM 1469 C CA . LEU A 1 182 ? 10.906 -10.734 -24.844 1 98 182 LEU A CA 1
ATOM 1470 C C . LEU A 1 182 ? 12.039 -11.734 -25.016 1 98 182 LEU A C 1
ATOM 1472 O O . LEU A 1 182 ? 12.875 -11.891 -24.125 1 98 182 LEU A O 1
ATOM 1476 N N . GLN A 1 183 ? 12.086 -12.406 -26.188 1 97.12 183 GLN A N 1
ATOM 1477 C CA . GLN A 1 183 ? 13.242 -13.25 -26.484 1 97.12 183 GLN A CA 1
ATOM 1478 C C . GLN A 1 183 ? 14.523 -12.422 -26.547 1 97.12 183 GLN A C 1
ATOM 1480 O O . GLN A 1 183 ? 15.562 -12.836 -26.031 1 97.12 183 GLN A O 1
ATOM 1485 N N . ALA A 1 184 ? 14.391 -11.32 -27.125 1 97.25 184 ALA A N 1
ATOM 1486 C CA . ALA A 1 184 ? 15.531 -10.414 -27.188 1 97.25 184 ALA A CA 1
ATOM 1487 C C . ALA A 1 184 ? 15.906 -9.914 -25.797 1 97.25 184 ALA A C 1
ATOM 1489 O O . ALA A 1 184 ? 17.094 -9.75 -25.484 1 97.25 184 ALA A O 1
ATOM 1490 N N . ALA A 1 185 ? 14.898 -9.625 -24.953 1 98.06 185 ALA A N 1
ATOM 1491 C CA . ALA A 1 185 ? 15.133 -9.141 -23.609 1 98.06 185 ALA A CA 1
ATOM 1492 C C . ALA A 1 185 ? 15.914 -10.164 -22.781 1 98.06 185 ALA A C 1
ATOM 1494 O O . ALA A 1 185 ? 16.891 -9.82 -22.109 1 98.06 185 ALA A O 1
ATOM 1495 N N . VAL A 1 186 ? 15.523 -11.461 -22.844 1 97.81 186 VAL A N 1
ATOM 1496 C CA . VAL A 1 186 ? 16.172 -12.484 -22.031 1 97.81 186 VAL A CA 1
ATOM 1497 C C . VAL A 1 186 ? 17.562 -12.781 -22.578 1 97.81 186 VAL A C 1
ATOM 1499 O O . VAL A 1 186 ? 18.453 -13.219 -21.844 1 97.81 186 VAL A O 1
ATOM 1502 N N . ALA A 1 187 ? 17.766 -12.57 -23.812 1 96.88 187 ALA A N 1
ATOM 1503 C CA . ALA A 1 187 ? 19.109 -12.711 -24.391 1 96.88 187 ALA A CA 1
ATOM 1504 C C . ALA A 1 187 ? 20.031 -11.602 -23.906 1 96.88 187 ALA A C 1
ATOM 1506 O O . ALA A 1 187 ? 21.203 -11.852 -23.609 1 96.88 187 ALA A O 1
ATOM 1507 N N . ALA A 1 188 ? 19.484 -10.438 -23.812 1 97 188 ALA A N 1
ATOM 1508 C CA . ALA A 1 188 ? 20.281 -9.266 -23.438 1 97 188 ALA A CA 1
ATOM 1509 C C . ALA A 1 188 ? 20.469 -9.203 -21.922 1 97 188 ALA A C 1
ATOM 1511 O O . ALA A 1 188 ? 21.516 -8.75 -21.438 1 97 188 ALA A O 1
ATOM 1512 N N . ALA A 1 189 ? 19.469 -9.57 -21.156 1 97.56 189 ALA A N 1
ATOM 1513 C CA . ALA A 1 189 ? 19.5 -9.609 -19.703 1 97.56 189 ALA A CA 1
ATOM 1514 C C . ALA A 1 189 ? 18.969 -10.938 -19.172 1 97.56 189 ALA A C 1
ATOM 1516 O O . ALA A 1 189 ? 17.875 -10.984 -18.609 1 97.56 189 ALA A O 1
ATOM 1517 N N . PRO A 1 190 ? 19.781 -11.891 -19.172 1 97.5 190 PRO A N 1
ATOM 1518 C CA . PRO A 1 190 ? 19.297 -13.242 -18.891 1 97.5 190 PRO A CA 1
ATOM 1519 C C . PRO A 1 190 ? 18.891 -13.438 -17.438 1 97.5 190 PRO A C 1
ATOM 1521 O O . PRO A 1 190 ? 18.125 -14.352 -17.125 1 97.5 190 PRO A O 1
ATOM 1524 N N . THR A 1 191 ? 19.328 -12.609 -16.516 1 97.56 191 THR A N 1
ATOM 1525 C CA . THR A 1 191 ? 19.016 -12.797 -15.094 1 97.56 191 THR A CA 1
ATOM 1526 C C . THR A 1 191 ? 17.688 -12.148 -14.75 1 97.56 191 THR A C 1
ATOM 1528 O O . THR A 1 191 ? 17.219 -12.234 -13.609 1 97.56 191 THR A O 1
ATOM 1531 N N . LEU A 1 192 ? 17.062 -11.5 -15.734 1 98.12 192 LEU A N 1
ATOM 1532 C CA . LEU A 1 192 ? 15.781 -10.828 -15.523 1 98.12 192 LEU A CA 1
ATOM 1533 C C . LEU A 1 192 ? 14.633 -11.828 -15.531 1 98.12 192 LEU A C 1
ATOM 1535 O O . LEU A 1 192 ? 13.977 -12.016 -16.562 1 98.12 192 LEU A O 1
ATOM 1539 N N . TRP A 1 193 ? 14.297 -12.391 -14.406 1 98.06 193 TRP A N 1
ATOM 1540 C CA . TRP A 1 193 ? 13.328 -13.469 -14.266 1 98.06 193 TRP A CA 1
ATOM 1541 C C . TRP A 1 193 ? 11.945 -13.031 -14.75 1 98.06 193 TRP A C 1
ATOM 1543 O O . TRP A 1 193 ? 11.219 -13.812 -15.367 1 98.06 193 TRP A O 1
ATOM 1553 N N . SER A 1 194 ? 11.617 -11.812 -14.5 1 97.88 194 SER A N 1
ATOM 1554 C CA . SER A 1 194 ? 10.305 -11.328 -14.891 1 97.88 194 SER A CA 1
ATOM 1555 C C . SER A 1 194 ? 10.094 -11.438 -16.406 1 97.88 194 SER A C 1
ATOM 1557 O O . SER A 1 194 ? 8.977 -11.68 -16.859 1 97.88 194 SER A O 1
ATOM 1559 N N . ALA A 1 195 ? 11.133 -11.242 -17.141 1 98.25 195 ALA A N 1
ATOM 1560 C CA . ALA A 1 195 ? 11.031 -11.367 -18.594 1 98.25 195 ALA A CA 1
ATOM 1561 C C . ALA A 1 195 ? 10.734 -12.812 -19 1 98.25 195 ALA A C 1
ATOM 1563 O O . ALA A 1 195 ? 9.93 -13.055 -19.906 1 98.25 195 ALA A O 1
ATOM 1564 N N . TRP A 1 196 ? 11.383 -13.734 -18.344 1 97.69 196 TRP A N 1
ATOM 1565 C CA . TRP A 1 196 ? 11.156 -15.148 -18.594 1 97.69 196 TRP A CA 1
ATOM 1566 C C . TRP A 1 196 ? 9.711 -15.531 -18.266 1 97.69 196 TRP A C 1
ATOM 1568 O O . TRP A 1 196 ? 9.07 -16.266 -19.031 1 97.69 196 TRP A O 1
ATOM 1578 N N . VAL A 1 197 ? 9.234 -15.023 -17.156 1 96.56 197 VAL A N 1
ATOM 1579 C CA . VAL A 1 197 ? 7.879 -15.328 -16.719 1 96.56 197 VAL A CA 1
ATOM 1580 C C . VAL A 1 197 ? 6.875 -14.789 -17.734 1 96.56 197 VAL A C 1
ATOM 1582 O O . VAL A 1 197 ? 5.906 -15.469 -18.078 1 96.56 197 VAL A O 1
ATOM 1585 N N . GLU A 1 198 ? 7.121 -13.547 -18.234 1 96.44 198 GLU A N 1
ATOM 1586 C CA . GLU A 1 198 ? 6.246 -12.969 -19.234 1 96.44 198 GLU A CA 1
ATOM 1587 C C . GLU A 1 198 ? 6.262 -13.789 -20.531 1 96.44 198 GLU A C 1
ATOM 1589 O O . GLU A 1 198 ? 5.223 -13.977 -21.156 1 96.44 198 GLU A O 1
ATOM 1594 N N . LEU A 1 199 ? 7.391 -14.219 -20.859 1 96.25 199 LEU A N 1
ATOM 1595 C CA . LEU A 1 199 ? 7.539 -15.031 -22.062 1 96.25 199 LEU A CA 1
ATOM 1596 C C . LEU A 1 199 ? 6.793 -16.359 -21.922 1 96.25 199 LEU A C 1
ATOM 1598 O O . LEU A 1 199 ? 6.125 -16.797 -22.859 1 96.25 199 LEU A O 1
ATOM 1602 N N . ALA A 1 200 ? 6.902 -16.969 -20.75 1 93.69 200 ALA A N 1
ATOM 1603 C CA . ALA A 1 200 ? 6.219 -18.219 -20.484 1 93.69 200 ALA A CA 1
ATOM 1604 C C . ALA A 1 200 ? 4.707 -18.062 -20.625 1 93.69 200 ALA A C 1
ATOM 1606 O O . ALA A 1 200 ? 4.027 -18.969 -21.125 1 93.69 200 ALA A O 1
ATOM 1607 N N . GLY A 1 201 ? 4.238 -16.938 -20.203 1 89.5 201 GLY A N 1
ATOM 1608 C CA . GLY A 1 201 ? 2.809 -16.688 -20.25 1 89.5 201 GLY A CA 1
ATOM 1609 C C . GLY A 1 201 ? 2.275 -16.547 -21.672 1 89.5 201 GLY A C 1
ATOM 1610 O O . GLY A 1 201 ? 1.068 -16.656 -21.891 1 89.5 201 GLY A O 1
ATOM 1611 N N . LEU A 1 202 ? 3.162 -16.391 -22.609 1 90.88 202 LEU A N 1
ATOM 1612 C CA . LEU A 1 202 ? 2.758 -16.203 -24 1 90.88 202 LEU A CA 1
ATOM 1613 C C . LEU A 1 202 ? 2.707 -17.547 -24.734 1 90.88 202 LEU A C 1
ATOM 1615 O O . LEU A 1 202 ? 2.186 -17.625 -25.844 1 90.88 202 LEU A O 1
ATOM 1619 N N . ALA A 1 203 ? 3.189 -18.578 -24.109 1 86.81 203 ALA A N 1
ATOM 1620 C CA . ALA A 1 203 ? 3.121 -19.922 -24.703 1 86.81 203 ALA A CA 1
ATOM 1621 C C . ALA A 1 203 ? 1.801 -20.609 -24.375 1 86.81 203 ALA A C 1
ATOM 1623 O O . ALA A 1 203 ? 1.471 -20.781 -23.188 1 86.81 203 ALA A O 1
ATOM 1624 N N . ASN A 1 204 ? 1.039 -20.891 -25.359 1 78.5 204 ASN A N 1
ATOM 1625 C CA . ASN A 1 204 ? -0.267 -21.516 -25.125 1 78.5 204 ASN A CA 1
ATOM 1626 C C . ASN A 1 204 ? -0.202 -23.031 -25.266 1 78.5 204 ASN A C 1
ATOM 1628 O O . ASN A 1 204 ? -1.14 -23.734 -24.875 1 78.5 204 ASN A O 1
ATOM 1632 N N . GLU A 1 205 ? 0.801 -23.469 -25.906 1 77.75 205 GLU A N 1
ATOM 1633 C CA . GLU A 1 205 ? 0.975 -24.891 -26.125 1 77.75 205 GLU A CA 1
ATOM 1634 C C . GLU A 1 205 ? 2.449 -25.281 -26.062 1 77.75 205 GLU A C 1
ATOM 1636 O O . GLU A 1 205 ? 3.328 -24.422 -26.156 1 77.75 205 GLU A O 1
ATOM 1641 N N . TYR A 1 206 ? 2.596 -26.547 -25.938 1 75.19 206 TYR A N 1
ATOM 1642 C CA . TYR A 1 206 ? 3.945 -27.078 -25.812 1 75.19 206 TYR A CA 1
ATOM 1643 C C . TYR A 1 206 ? 4.773 -26.781 -27.047 1 75.19 206 TYR A C 1
ATOM 1645 O O . TYR A 1 206 ? 5.953 -26.422 -26.938 1 75.19 206 TYR A O 1
ATOM 1653 N N . GLU A 1 207 ? 4.199 -26.875 -28.125 1 77.75 207 GLU A N 1
ATOM 1654 C CA . GLU A 1 207 ? 4.906 -26.672 -29.391 1 77.75 207 GLU A CA 1
ATOM 1655 C C . GLU A 1 207 ? 5.434 -25.25 -29.5 1 77.75 207 GLU A C 1
ATOM 1657 O O . GLU A 1 207 ? 6.473 -25.016 -30.125 1 77.75 207 GLU A O 1
ATOM 1662 N N . ALA A 1 208 ? 4.805 -24.406 -28.891 1 81.56 208 ALA A N 1
ATOM 1663 C CA . ALA A 1 208 ? 5.238 -23.016 -28.891 1 81.56 208 ALA A CA 1
ATOM 1664 C C . ALA A 1 208 ? 6.559 -22.844 -28.156 1 81.56 208 ALA A C 1
ATOM 1666 O O . ALA A 1 208 ? 7.383 -22 -28.531 1 81.56 208 ALA A O 1
ATOM 1667 N N . LEU A 1 209 ? 6.75 -23.641 -27.203 1 84.81 209 LEU A N 1
ATOM 1668 C CA . LEU A 1 209 ? 7.977 -23.562 -26.406 1 84.81 209 LEU A CA 1
ATOM 1669 C C . LEU A 1 209 ? 9.188 -23.938 -27.25 1 84.81 209 LEU A C 1
ATOM 1671 O O . LEU A 1 209 ? 10.258 -23.344 -27.109 1 84.81 209 LEU A O 1
ATOM 1675 N N . ASP A 1 210 ? 8.961 -24.875 -28.109 1 83.44 210 ASP A N 1
ATOM 1676 C CA . ASP A 1 210 ? 10.039 -25.359 -28.969 1 83.44 210 ASP A CA 1
ATOM 1677 C C . ASP A 1 210 ? 10.445 -24.312 -30 1 83.44 210 ASP A C 1
ATOM 1679 O O . ASP A 1 210 ? 11.562 -24.359 -30.516 1 83.44 210 ASP A O 1
ATOM 1683 N N . SER A 1 211 ? 9.555 -23.453 -30.203 1 86 211 SER A N 1
ATOM 1684 C CA . SER A 1 211 ? 9.797 -22.453 -31.234 1 86 211 SER A CA 1
ATOM 1685 C C . SER A 1 211 ? 10.602 -21.281 -30.672 1 86 211 SER A C 1
ATOM 1687 O O . SER A 1 211 ? 11.148 -20.484 -31.438 1 86 211 SER A O 1
ATOM 1689 N N . PHE A 1 212 ? 10.734 -21.203 -29.375 1 90.5 212 PHE A N 1
ATOM 1690 C CA . PHE A 1 212 ? 11.445 -20.078 -28.766 1 90.5 212 PHE A CA 1
ATOM 1691 C C . PHE A 1 212 ? 12.945 -20.188 -29.016 1 90.5 212 PHE A C 1
ATOM 1693 O O . PHE A 1 212 ? 13.5 -21.297 -28.984 1 90.5 212 PHE A O 1
ATOM 1700 N N . GLN A 1 213 ? 13.539 -19.109 -29.359 1 90.44 213 GLN A N 1
ATOM 1701 C CA . GLN A 1 213 ? 14.992 -18.984 -29.438 1 90.44 213 GLN A CA 1
ATOM 1702 C C . GLN A 1 213 ? 15.555 -18.359 -28.172 1 90.44 213 GLN A C 1
ATOM 1704 O O . GLN A 1 213 ? 15.477 -17.141 -27.984 1 90.44 213 GLN A O 1
ATOM 1709 N N . LEU A 1 214 ? 16.203 -19.219 -27.375 1 92.75 214 LEU A N 1
ATOM 1710 C CA . LEU A 1 214 ? 16.594 -18.766 -26.047 1 92.75 214 LEU A CA 1
ATOM 1711 C C . LEU A 1 214 ? 18.109 -18.781 -25.891 1 92.75 214 LEU A C 1
ATOM 1713 O O . LEU A 1 214 ? 18.797 -19.531 -26.594 1 92.75 214 LEU A O 1
ATOM 1717 N N . PRO A 1 215 ? 18.641 -17.922 -25.062 1 93.19 215 PRO A N 1
ATOM 1718 C CA . PRO A 1 215 ? 20.094 -17.891 -24.812 1 93.19 215 PRO A CA 1
ATOM 1719 C C . PRO A 1 215 ? 20.578 -19.094 -24.016 1 93.19 215 PRO A C 1
ATOM 1721 O O . PRO A 1 215 ? 19.812 -19.688 -23.25 1 93.19 215 PRO A O 1
ATOM 1724 N N . GLN A 1 216 ? 21.875 -19.391 -24.219 1 90.69 216 GLN A N 1
ATOM 1725 C CA . GLN A 1 216 ? 22.484 -20.406 -23.391 1 90.69 216 GLN A CA 1
ATOM 1726 C C . GLN A 1 216 ? 22.828 -19.859 -22 1 90.69 216 GLN A C 1
ATOM 1728 O O . GLN A 1 216 ? 23.906 -19.297 -21.812 1 90.69 216 GLN A O 1
ATOM 1733 N N . HIS A 1 217 ? 22.031 -20 -21.125 1 94.25 217 HIS A N 1
ATOM 1734 C CA . HIS A 1 217 ? 22.125 -19.5 -19.75 1 94.25 217 HIS A CA 1
ATOM 1735 C C . HIS A 1 217 ? 21.391 -20.406 -18.781 1 94.25 217 HIS A C 1
ATOM 1737 O O . HIS A 1 217 ? 20.422 -21.078 -19.141 1 94.25 217 HIS A O 1
ATOM 1743 N N . TRP A 1 218 ? 21.844 -20.516 -17.625 1 95.38 218 TRP A N 1
ATOM 1744 C CA . TRP A 1 218 ? 21.25 -21.438 -16.656 1 95.38 218 TRP A CA 1
ATOM 1745 C C . TRP A 1 218 ? 19.797 -21.078 -16.391 1 95.38 218 TRP A C 1
ATOM 1747 O O . TRP A 1 218 ? 19 -21.953 -16.016 1 95.38 218 TRP A O 1
ATOM 1757 N N . MET A 1 219 ? 19.375 -19.875 -16.594 1 96.56 219 MET A N 1
ATOM 1758 C CA . MET A 1 219 ? 18 -19.422 -16.375 1 96.56 219 MET A CA 1
ATOM 1759 C C . MET A 1 219 ? 17.047 -20.188 -17.281 1 96.56 219 MET A C 1
ATOM 1761 O O . MET A 1 219 ? 15.852 -20.297 -16.984 1 96.56 219 MET A O 1
ATOM 1765 N N . MET A 1 220 ? 17.547 -20.656 -18.359 1 94.06 220 MET A N 1
ATOM 1766 C CA . MET A 1 220 ? 16.703 -21.375 -19.312 1 94.06 220 MET A CA 1
ATOM 1767 C C . MET A 1 220 ? 16.094 -22.625 -18.688 1 94.06 220 MET A C 1
ATOM 1769 O O . MET A 1 220 ? 14.961 -22.984 -19 1 94.06 220 MET A O 1
ATOM 1773 N N . TYR A 1 221 ? 16.812 -23.203 -17.781 1 94.19 221 TYR A N 1
ATOM 1774 C CA . TYR A 1 221 ? 16.297 -24.391 -17.109 1 94.19 221 TYR A CA 1
ATOM 1775 C C . TYR A 1 221 ? 15.141 -24.047 -16.188 1 94.19 221 TYR A C 1
ATOM 1777 O O . TYR A 1 221 ? 14.164 -24.797 -16.109 1 94.19 221 TYR A O 1
ATOM 1785 N N . PHE A 1 222 ? 15.258 -22.938 -15.438 1 97 222 PHE A N 1
ATOM 1786 C CA . PHE A 1 222 ? 14.156 -22.469 -14.602 1 97 222 PHE A CA 1
ATOM 1787 C C . PHE A 1 222 ? 12.945 -22.109 -15.461 1 97 222 PHE A C 1
ATOM 1789 O O . PHE A 1 222 ? 11.805 -22.391 -15.094 1 97 222 PHE A O 1
ATOM 1796 N N . PHE A 1 223 ? 13.312 -21.5 -16.656 1 96.75 223 PHE A N 1
ATOM 1797 C CA . PHE A 1 223 ? 12.258 -21.094 -17.594 1 96.75 223 PHE A CA 1
ATOM 1798 C C . PHE A 1 223 ? 11.484 -22.312 -18.094 1 96.75 223 PHE A C 1
ATOM 1800 O O . PHE A 1 223 ? 10.25 -22.328 -18.062 1 96.75 223 PHE A O 1
ATOM 1807 N N . ALA A 1 224 ? 12.148 -23.25 -18.484 1 93.5 224 ALA A N 1
ATOM 1808 C CA . ALA A 1 224 ? 11.523 -24.469 -19.016 1 93.5 224 ALA A CA 1
ATOM 1809 C C . ALA A 1 224 ? 10.617 -25.125 -17.984 1 93.5 224 ALA A C 1
ATOM 1811 O O . ALA A 1 224 ? 9.469 -25.453 -18.266 1 93.5 224 ALA A O 1
ATOM 1812 N N . ALA A 1 225 ? 11.18 -25.312 -16.828 1 95.69 225 ALA A N 1
ATOM 1813 C CA . ALA A 1 225 ? 10.414 -25.938 -15.75 1 95.69 225 ALA A CA 1
ATOM 1814 C C . ALA A 1 225 ? 9.156 -25.125 -15.438 1 95.69 225 ALA A C 1
ATOM 1816 O O . ALA A 1 225 ? 8.07 -25.688 -15.305 1 95.69 225 ALA A O 1
ATOM 1817 N N . HIS A 1 226 ? 9.305 -23.828 -15.359 1 96.38 226 HIS A N 1
ATOM 1818 C CA . HIS A 1 226 ? 8.18 -22.938 -15.078 1 96.38 226 HIS A CA 1
ATOM 1819 C C . HIS A 1 226 ? 7.125 -23 -16.172 1 96.38 226 HIS A C 1
ATOM 1821 O O . HIS A 1 226 ? 5.93 -23.047 -15.891 1 96.38 226 HIS A O 1
ATOM 1827 N N . ALA A 1 227 ? 7.547 -22.984 -17.406 1 94.31 227 ALA A N 1
ATOM 1828 C CA . ALA A 1 227 ? 6.641 -23.031 -18.547 1 94.31 227 ALA A CA 1
ATOM 1829 C C . ALA A 1 227 ? 5.828 -24.328 -18.547 1 94.31 227 ALA A C 1
ATOM 1831 O O . ALA A 1 227 ? 4.645 -24.328 -18.891 1 94.31 227 ALA A O 1
ATOM 1832 N N . PHE A 1 228 ? 6.469 -25.438 -18.156 1 92.56 228 PHE A N 1
ATOM 1833 C CA . PHE A 1 228 ? 5.77 -26.703 -18.078 1 92.56 228 PHE A CA 1
ATOM 1834 C C . PHE A 1 228 ? 4.648 -26.656 -17.047 1 92.56 228 PHE A C 1
ATOM 1836 O O . PHE A 1 228 ? 3.562 -27.188 -17.281 1 92.56 228 PHE A O 1
ATOM 1843 N N . VAL A 1 229 ? 4.922 -26.031 -15.93 1 92.38 229 VAL A N 1
ATOM 1844 C CA . VAL A 1 229 ? 3.898 -25.891 -14.906 1 92.38 229 VAL A CA 1
ATOM 1845 C C . VAL A 1 229 ? 2.732 -25.062 -15.438 1 92.38 229 VAL A C 1
ATOM 1847 O O . VAL A 1 229 ? 1.567 -25.422 -15.25 1 92.38 229 VAL A O 1
ATOM 1850 N N . GLU A 1 230 ? 3.035 -23.984 -16.156 1 88.31 230 GLU A N 1
ATOM 1851 C CA . GLU A 1 230 ? 2.012 -23.094 -16.703 1 88.31 230 GLU A CA 1
ATOM 1852 C C . GLU A 1 230 ? 1.136 -23.812 -17.719 1 88.31 230 GLU A C 1
ATOM 1854 O O . GLU A 1 230 ? -0.052 -23.516 -17.844 1 88.31 230 GLU A O 1
ATOM 1859 N N . LEU A 1 231 ? 1.718 -24.719 -18.391 1 84.56 231 LEU A N 1
ATOM 1860 C CA . LEU A 1 231 ? 1.006 -25.453 -19.422 1 84.56 231 LEU A CA 1
ATOM 1861 C C . LEU A 1 231 ? 0.383 -26.734 -18.859 1 84.56 231 LEU A C 1
ATOM 1863 O O . LEU A 1 231 ? -0.148 -27.547 -19.609 1 84.56 231 LEU A O 1
ATOM 1867 N N . LYS A 1 232 ? 0.532 -26.984 -17.578 1 84 232 LYS A N 1
ATOM 1868 C CA . LYS A 1 232 ? -0.036 -28.109 -16.859 1 84 232 LYS A CA 1
ATOM 1869 C C . LYS A 1 232 ? 0.565 -29.438 -17.328 1 84 232 LYS A C 1
ATOM 1871 O O . LYS A 1 232 ? -0.135 -30.438 -17.422 1 84 232 LYS A O 1
ATOM 1876 N N . LEU A 1 233 ? 1.771 -29.297 -17.75 1 87.38 233 LEU A N 1
ATOM 1877 C CA . LEU A 1 233 ? 2.559 -30.484 -18.062 1 87.38 233 LEU A CA 1
ATOM 1878 C C . LEU A 1 233 ? 3.338 -30.969 -16.844 1 87.38 233 LEU A C 1
ATOM 1880 O O . LEU A 1 233 ? 4.555 -30.781 -16.766 1 87.38 233 LEU A O 1
ATOM 1884 N N . SER A 1 234 ? 2.65 -31.625 -15.977 1 90 234 SER A N 1
ATOM 1885 C CA . SER A 1 234 ? 3.129 -31.875 -14.617 1 90 234 SER A CA 1
ATOM 1886 C C . SER A 1 234 ? 4.324 -32.812 -14.617 1 90 234 SER A C 1
ATOM 1888 O O . SER A 1 234 ? 5.277 -32.625 -13.859 1 90 234 SER A O 1
ATOM 1890 N N . GLU A 1 235 ? 4.281 -33.844 -15.438 1 90.56 235 GLU A N 1
ATOM 1891 C CA . GLU A 1 235 ? 5.375 -34.812 -15.469 1 90.56 235 GLU A CA 1
ATOM 1892 C C . GLU A 1 235 ? 6.672 -34.156 -15.945 1 90.56 235 GLU A C 1
ATOM 1894 O O . GLU A 1 235 ? 7.727 -34.344 -15.336 1 90.56 235 GLU A O 1
ATOM 1899 N N . GLN A 1 236 ? 6.598 -33.438 -17.016 1 91.88 236 GLN A N 1
ATOM 1900 C CA . GLN A 1 236 ? 7.758 -32.719 -17.531 1 91.88 236 GLN A CA 1
ATOM 1901 C C . GLN A 1 236 ? 8.273 -31.688 -16.531 1 91.88 236 GLN A C 1
ATOM 1903 O O . GLN A 1 236 ? 9.484 -31.531 -16.375 1 91.88 236 GLN A O 1
ATOM 1908 N N . ALA A 1 237 ? 7.352 -31.031 -15.906 1 95.12 237 ALA A N 1
ATOM 1909 C CA . ALA A 1 237 ? 7.715 -30.016 -14.914 1 95.12 237 ALA A CA 1
ATOM 1910 C C . ALA A 1 237 ? 8.5 -30.625 -13.766 1 95.12 237 ALA A C 1
ATOM 1912 O O . ALA A 1 237 ? 9.555 -30.109 -13.375 1 95.12 237 ALA A O 1
ATOM 1913 N N . LEU A 1 238 ? 8 -31.719 -13.242 1 96.5 238 LEU A N 1
ATOM 1914 C CA . LEU A 1 238 ? 8.648 -32.375 -12.117 1 96.5 238 LEU A CA 1
ATOM 1915 C C . LEU A 1 238 ? 10.031 -32.875 -12.508 1 96.5 238 LEU A C 1
ATOM 1917 O O . LEU A 1 238 ? 10.992 -32.75 -11.734 1 96.5 238 LEU A O 1
ATOM 1921 N N . GLU A 1 239 ? 10.086 -33.438 -13.68 1 95.19 239 GLU A N 1
ATOM 1922 C CA . GLU A 1 239 ? 11.383 -33.906 -14.172 1 95.19 239 GLU A CA 1
ATOM 1923 C C . GLU A 1 239 ? 12.367 -32.75 -14.281 1 95.19 239 GLU A C 1
ATOM 1925 O O . GLU A 1 239 ? 13.531 -32.875 -13.883 1 95.19 239 GLU A O 1
ATOM 1930 N N . ALA A 1 240 ? 11.961 -31.656 -14.82 1 95.25 240 ALA A N 1
ATOM 1931 C CA . ALA A 1 240 ? 12.805 -30.484 -15 1 95.25 240 ALA A CA 1
ATOM 1932 C C . ALA A 1 240 ? 13.266 -29.922 -13.656 1 95.25 240 ALA A C 1
ATOM 1934 O O . ALA A 1 240 ? 14.43 -29.547 -13.492 1 95.25 240 ALA A O 1
ATOM 1935 N N . TYR A 1 241 ? 12.398 -29.859 -12.695 1 96.81 241 TYR A N 1
ATOM 1936 C CA . TYR A 1 241 ? 12.766 -29.328 -11.383 1 96.81 241 TYR A CA 1
ATOM 1937 C C . TYR A 1 241 ? 13.68 -30.297 -10.641 1 96.81 241 TYR A C 1
ATOM 1939 O O . TYR A 1 241 ? 14.555 -29.875 -9.875 1 96.81 241 TYR A O 1
ATOM 1947 N N . MET A 1 242 ? 13.5 -31.562 -10.859 1 95.31 242 MET A N 1
ATOM 1948 C CA . MET A 1 242 ? 14.391 -32.531 -10.25 1 95.31 242 MET A CA 1
ATOM 1949 C C . MET A 1 242 ? 15.812 -32.375 -10.781 1 95.31 242 MET A C 1
ATOM 1951 O O . MET A 1 242 ? 16.781 -32.594 -10.039 1 95.31 242 MET A O 1
ATOM 1955 N N . VAL A 1 243 ? 15.883 -32.031 -12.008 1 94.31 243 VAL A N 1
ATOM 1956 C CA . VAL A 1 243 ? 17.188 -31.719 -12.586 1 94.31 243 VAL A CA 1
ATOM 1957 C C . VAL A 1 243 ? 17.797 -30.531 -11.867 1 94.31 243 VAL A C 1
ATOM 1959 O O . VAL A 1 243 ? 19 -30.531 -11.57 1 94.31 243 VAL A O 1
ATOM 1962 N N . LEU A 1 244 ? 17.062 -29.531 -11.602 1 96.19 244 LEU A N 1
ATOM 1963 C CA . LEU A 1 244 ? 17.531 -28.344 -10.891 1 96.19 244 LEU A CA 1
ATOM 1964 C C . LEU A 1 244 ? 17.938 -28.703 -9.461 1 96.19 244 LEU A C 1
ATOM 1966 O O . LEU A 1 244 ? 18.953 -28.219 -8.953 1 96.19 244 LEU A O 1
ATOM 1970 N N . VAL A 1 245 ? 17.172 -29.562 -8.852 1 95.81 245 VAL A N 1
ATOM 1971 C CA . VAL A 1 245 ? 17.484 -30.031 -7.504 1 95.81 245 VAL A CA 1
ATOM 1972 C C . VAL A 1 245 ? 18.844 -30.734 -7.508 1 95.81 245 VAL A C 1
ATOM 1974 O O . VAL A 1 245 ? 19.688 -30.484 -6.645 1 95.81 245 VAL A O 1
ATOM 1977 N N . ALA A 1 246 ? 19.031 -31.547 -8.5 1 94.12 246 ALA A N 1
ATOM 1978 C CA . ALA A 1 246 ? 20.266 -32.312 -8.625 1 94.12 246 ALA A CA 1
ATOM 1979 C C . ALA A 1 246 ? 21.453 -31.391 -8.922 1 94.12 246 ALA A C 1
ATOM 1981 O O . ALA A 1 246 ? 22.594 -31.688 -8.562 1 94.12 246 ALA A O 1
ATOM 1982 N N . ALA A 1 247 ? 21.156 -30.281 -9.508 1 93.44 247 ALA A N 1
ATOM 1983 C CA . ALA A 1 247 ? 22.203 -29.328 -9.906 1 93.44 247 ALA A CA 1
ATOM 1984 C C . ALA A 1 247 ? 22.594 -28.438 -8.742 1 93.44 247 ALA A C 1
ATOM 1986 O O . ALA A 1 247 ? 23.531 -27.641 -8.859 1 93.44 247 ALA A O 1
ATOM 1987 N N . GLY A 1 248 ? 21.891 -28.516 -7.609 1 93.81 248 GLY A N 1
ATOM 1988 C CA . GLY A 1 248 ? 22.328 -27.766 -6.438 1 93.81 248 GLY A CA 1
ATOM 1989 C C . GLY A 1 248 ? 21.266 -26.812 -5.922 1 93.81 248 GLY A C 1
ATOM 1990 O O . GLY A 1 248 ? 21.5 -26.062 -4.98 1 93.81 248 GLY A O 1
ATOM 1991 N N . PHE A 1 249 ? 20.047 -26.844 -6.438 1 97.12 249 PHE A N 1
ATOM 1992 C CA . PHE A 1 249 ? 19.016 -25.875 -6.07 1 97.12 249 PHE A CA 1
ATOM 1993 C C . PHE A 1 249 ? 17.969 -26.516 -5.156 1 97.12 249 PHE A C 1
ATOM 1995 O O . PHE A 1 249 ? 16.812 -26.094 -5.133 1 97.12 249 PHE A O 1
ATOM 2002 N N . GLU A 1 250 ? 18.328 -27.5 -4.406 1 95.12 250 GLU A N 1
ATOM 2003 C CA . GLU A 1 250 ? 17.422 -28.266 -3.557 1 95.12 250 GLU A CA 1
ATOM 2004 C C . GLU A 1 250 ? 16.859 -27.406 -2.426 1 95.12 250 GLU A C 1
ATOM 2006 O O . GLU A 1 250 ? 15.75 -27.625 -1.952 1 95.12 250 GLU A O 1
ATOM 2011 N N . LYS A 1 251 ? 17.562 -26.359 -2.049 1 96.25 251 LYS A N 1
ATOM 2012 C CA . LYS A 1 251 ? 17.156 -25.547 -0.912 1 96.25 251 LYS A CA 1
ATOM 2013 C C . LYS A 1 251 ? 16.328 -24.344 -1.367 1 96.25 251 LYS A C 1
ATOM 2015 O O . LYS A 1 251 ? 15.93 -23.516 -0.551 1 96.25 251 LYS A O 1
ATOM 2020 N N . SER A 1 252 ? 16.094 -24.25 -2.627 1 97.06 252 SER A N 1
ATOM 2021 C CA . SER A 1 252 ? 15.297 -23.156 -3.164 1 97.06 252 SER A CA 1
ATOM 2022 C C . SER A 1 252 ? 13.82 -23.312 -2.818 1 97.06 252 SER A C 1
ATOM 2024 O O . SER A 1 252 ? 13.195 -24.312 -3.189 1 97.06 252 SER A O 1
ATOM 2026 N N . THR A 1 253 ? 13.242 -22.312 -2.146 1 96.75 253 THR A N 1
ATOM 2027 C CA . THR A 1 253 ? 11.828 -22.344 -1.796 1 96.75 253 THR A CA 1
ATOM 2028 C C . THR A 1 253 ? 10.961 -22.234 -3.045 1 96.75 253 THR A C 1
ATOM 2030 O O . THR A 1 253 ? 9.852 -22.781 -3.09 1 96.75 253 THR A O 1
ATOM 2033 N N . TYR A 1 254 ? 11.469 -21.547 -4.047 1 97.44 254 TYR A N 1
ATOM 2034 C CA . TYR A 1 254 ? 10.742 -21.453 -5.309 1 97.44 254 TYR A CA 1
ATOM 2035 C C . TYR A 1 254 ? 10.578 -22.812 -5.961 1 97.44 254 TYR A C 1
ATOM 2037 O O . TYR A 1 254 ? 9.477 -23.188 -6.375 1 97.44 254 TYR A O 1
ATOM 2045 N N . VAL A 1 255 ? 11.672 -23.516 -6.02 1 97.94 255 VAL A N 1
ATOM 2046 C CA . VAL A 1 255 ? 11.656 -24.828 -6.641 1 97.94 255 VAL A CA 1
ATOM 2047 C C . VAL A 1 255 ? 10.703 -25.75 -5.883 1 97.94 255 VAL A C 1
ATOM 2049 O O . VAL A 1 255 ? 9.883 -26.453 -6.492 1 97.94 255 VAL A O 1
ATOM 2052 N N . THR A 1 256 ? 10.789 -25.75 -4.578 1 98 256 THR A N 1
ATOM 2053 C CA . THR A 1 256 ? 9.922 -26.578 -3.752 1 98 256 THR A CA 1
ATOM 2054 C C . THR A 1 256 ? 8.453 -26.234 -3.996 1 98 256 THR A C 1
ATOM 2056 O O . THR A 1 256 ? 7.613 -27.125 -4.141 1 98 256 THR A O 1
ATOM 2059 N N . ALA A 1 257 ? 8.164 -24.984 -4.043 1 98.06 257 ALA A N 1
ATOM 2060 C CA . ALA A 1 257 ? 6.789 -24.547 -4.254 1 98.06 257 ALA A CA 1
ATOM 2061 C C . ALA A 1 257 ? 6.273 -24.984 -5.621 1 98.06 257 ALA A C 1
ATOM 2063 O O . ALA A 1 257 ? 5.141 -25.438 -5.746 1 98.06 257 ALA A O 1
ATOM 2064 N N . GLN A 1 258 ? 7.098 -24.844 -6.617 1 97.94 258 GLN A N 1
ATOM 2065 C CA . GLN A 1 258 ? 6.691 -25.203 -7.973 1 97.94 258 GLN A CA 1
ATOM 2066 C C . GLN A 1 258 ? 6.48 -26.703 -8.109 1 97.94 258 GLN A C 1
ATOM 2068 O O . GLN A 1 258 ? 5.559 -27.156 -8.797 1 97.94 258 GLN A O 1
ATOM 2073 N N . MET A 1 259 ? 7.32 -27.422 -7.461 1 98 259 MET A N 1
ATOM 2074 C CA . MET A 1 259 ? 7.133 -28.875 -7.457 1 98 259 MET A CA 1
ATOM 2075 C C . MET A 1 259 ? 5.824 -29.25 -6.766 1 98 259 MET A C 1
ATOM 2077 O O . MET A 1 259 ? 5.117 -30.156 -7.219 1 98 259 MET A O 1
ATOM 2081 N N . ALA A 1 260 ? 5.516 -28.578 -5.672 1 98.12 260 ALA A N 1
ATOM 2082 C CA . ALA A 1 260 ? 4.25 -28.828 -4.984 1 98.12 260 ALA A CA 1
ATOM 2083 C C . ALA A 1 260 ? 3.064 -28.547 -5.906 1 98.12 260 ALA A C 1
ATOM 2085 O O . ALA A 1 260 ? 2.1 -29.312 -5.938 1 98.12 260 ALA A O 1
ATOM 2086 N N . ILE A 1 261 ? 3.125 -27.5 -6.652 1 97.12 261 ILE A N 1
ATOM 2087 C CA . ILE A 1 261 ? 2.062 -27.125 -7.574 1 97.12 261 ILE A CA 1
ATOM 2088 C C . ILE A 1 261 ? 1.948 -28.156 -8.688 1 97.12 261 ILE A C 1
ATOM 2090 O O . ILE A 1 261 ? 0.843 -28.531 -9.086 1 97.12 261 ILE A O 1
ATOM 2094 N N . ALA A 1 262 ? 3.08 -28.609 -9.164 1 96.06 262 ALA A N 1
ATOM 2095 C CA . ALA A 1 262 ? 3.08 -29.625 -10.211 1 96.06 262 ALA A CA 1
ATOM 2096 C C . ALA A 1 262 ? 2.43 -30.906 -9.727 1 96.06 262 ALA A C 1
ATOM 2098 O O . ALA A 1 262 ? 1.679 -31.562 -10.461 1 96.06 262 ALA A O 1
ATOM 2099 N N . HIS A 1 263 ? 2.717 -31.297 -8.5 1 96.19 263 HIS A N 1
ATOM 2100 C CA . HIS A 1 263 ? 2.072 -32.469 -7.91 1 96.19 263 HIS A CA 1
ATOM 2101 C C . HIS A 1 263 ? 0.566 -32.25 -7.789 1 96.19 263 HIS A C 1
ATOM 2103 O O . HIS A 1 263 ? -0.212 -33.188 -8.023 1 96.19 263 HIS A O 1
ATOM 2109 N N . HIS A 1 264 ? 0.198 -31.094 -7.398 1 94.06 264 HIS A N 1
ATOM 2110 C CA . HIS A 1 264 ? -1.217 -30.75 -7.309 1 94.06 264 HIS A CA 1
ATOM 2111 C C . HIS A 1 264 ? -1.906 -30.891 -8.656 1 94.06 264 HIS A C 1
ATOM 2113 O O . HIS A 1 264 ? -3 -31.453 -8.75 1 94.06 264 HIS A O 1
ATOM 2119 N N . ASP A 1 265 ? -1.275 -30.469 -9.672 1 88.69 265 ASP A N 1
ATOM 2120 C CA . ASP A 1 265 ? -1.852 -30.5 -11.016 1 88.69 265 ASP A CA 1
ATOM 2121 C C . ASP A 1 265 ? -2.018 -31.938 -11.508 1 88.69 265 ASP A C 1
ATOM 2123 O O . ASP A 1 265 ? -2.904 -32.219 -12.32 1 88.69 265 ASP A O 1
ATOM 2127 N N . ARG A 1 266 ? -1.2 -32.812 -11.047 1 87.44 266 ARG A N 1
ATOM 2128 C CA . ARG A 1 266 ? -1.326 -34.219 -11.422 1 87.44 266 ARG A CA 1
ATOM 2129 C C . ARG A 1 266 ? -2.219 -34.969 -10.445 1 87.44 266 ARG A C 1
ATOM 2131 O O . ARG A 1 266 ? -2.254 -36.188 -10.445 1 87.44 266 ARG A O 1
ATOM 2138 N N . ARG A 1 267 ? -2.789 -34.25 -9.453 1 86.38 267 ARG A N 1
ATOM 2139 C CA . ARG A 1 267 ? -3.775 -34.719 -8.5 1 86.38 267 ARG A CA 1
ATOM 2140 C C . ARG A 1 267 ? -3.125 -35.625 -7.457 1 86.38 267 ARG A C 1
ATOM 2142 O O . ARG A 1 267 ? -3.762 -36.562 -6.938 1 86.38 267 ARG A O 1
ATOM 2149 N N . ASP A 1 268 ? -1.871 -35.438 -7.355 1 93.31 268 ASP A N 1
ATOM 2150 C CA . ASP A 1 268 ? -1.163 -36.062 -6.242 1 93.31 268 ASP A CA 1
ATOM 2151 C C . ASP A 1 268 ? -1.189 -35.156 -5.004 1 93.31 268 ASP A C 1
ATOM 2153 O O . ASP A 1 268 ? -0.193 -34.5 -4.68 1 93.31 268 ASP A O 1
ATOM 2157 N N . VAL A 1 269 ? -2.207 -35.219 -4.305 1 95.12 269 VAL A N 1
ATOM 2158 C CA . VAL A 1 269 ? -2.506 -34.312 -3.209 1 95.12 269 VAL A CA 1
ATOM 2159 C C . VAL A 1 269 ? -1.528 -34.531 -2.059 1 95.12 269 VAL A C 1
ATOM 2161 O O . VAL A 1 269 ? -1.024 -33.594 -1.462 1 95.12 269 VAL A O 1
ATOM 2164 N N . ASP A 1 270 ? -1.23 -35.75 -1.812 1 96.56 270 ASP A N 1
ATOM 2165 C CA . ASP A 1 270 ? -0.401 -36.094 -0.659 1 96.56 270 ASP A CA 1
ATOM 2166 C C . ASP A 1 270 ? 1.019 -35.531 -0.831 1 96.56 270 ASP A C 1
ATOM 2168 O O . ASP A 1 270 ? 1.567 -34.906 0.081 1 96.56 270 ASP A O 1
ATOM 2172 N N . SER A 1 271 ? 1.591 -35.812 -2.016 1 97.38 271 SER A N 1
ATOM 2173 C CA . SER A 1 271 ? 2.934 -35.312 -2.279 1 97.38 271 SER A CA 1
ATOM 2174 C C . SER A 1 271 ? 2.965 -33.781 -2.258 1 97.38 271 SER A C 1
ATOM 2176 O O . SER A 1 271 ? 3.92 -33.188 -1.762 1 97.38 271 SER A O 1
ATOM 2178 N N . SER A 1 272 ? 2.002 -33.219 -2.793 1 98 272 SER A N 1
ATOM 2179 C CA . SER A 1 272 ? 1.897 -31.766 -2.801 1 98 272 SER A CA 1
ATOM 2180 C C . SER A 1 272 ? 1.828 -31.203 -1.382 1 98 272 SER A C 1
ATOM 2182 O O . SER A 1 272 ? 2.553 -30.266 -1.04 1 98 272 SER A O 1
ATOM 2184 N N . LEU A 1 273 ? 1.004 -31.797 -0.535 1 97.88 273 LEU A N 1
ATOM 2185 C CA . LEU A 1 273 ? 0.833 -31.359 0.845 1 97.88 273 LEU A CA 1
ATOM 2186 C C . LEU A 1 273 ? 2.135 -31.5 1.626 1 97.88 273 LEU A C 1
ATOM 2188 O O . LEU A 1 273 ? 2.463 -30.656 2.457 1 97.88 273 LEU A O 1
ATOM 2192 N N . ALA A 1 274 ? 2.777 -32.594 1.362 1 97.94 274 ALA A N 1
ATOM 2193 C CA . ALA A 1 274 ? 4.047 -32.812 2.051 1 97.94 274 ALA A CA 1
ATOM 2194 C C . ALA A 1 274 ? 5.043 -31.703 1.739 1 97.94 274 ALA A C 1
ATOM 2196 O O . ALA A 1 274 ? 5.746 -31.219 2.633 1 97.94 274 ALA A O 1
ATOM 2197 N N . LEU A 1 275 ? 5.145 -31.328 0.512 1 98 275 LEU A N 1
ATOM 2198 C CA . LEU A 1 275 ? 6.062 -30.266 0.098 1 98 275 LEU A CA 1
ATOM 2199 C C . LEU A 1 275 ? 5.645 -28.922 0.686 1 98 275 LEU A C 1
ATOM 2201 O O . LEU A 1 275 ? 6.496 -28.141 1.123 1 98 275 LEU A O 1
ATOM 2205 N N . PHE A 1 276 ? 4.367 -28.609 0.743 1 98.06 276 PHE A N 1
ATOM 2206 C CA . PHE A 1 276 ? 3.889 -27.359 1.316 1 98.06 276 PHE A CA 1
ATOM 2207 C C . PHE A 1 276 ? 4.148 -27.312 2.816 1 98.06 276 PHE A C 1
ATOM 2209 O O . PHE A 1 276 ? 4.465 -26.266 3.369 1 98.06 276 PHE A O 1
ATOM 2216 N N . ARG A 1 277 ? 3.982 -28.469 3.457 1 97.12 277 ARG A N 1
ATOM 2217 C CA . ARG A 1 277 ? 4.289 -28.531 4.883 1 97.12 277 ARG A CA 1
ATOM 2218 C C . ARG A 1 277 ? 5.773 -28.266 5.133 1 97.12 277 ARG A C 1
ATOM 2220 O O . ARG A 1 277 ? 6.133 -27.578 6.094 1 97.12 277 ARG A O 1
ATOM 2227 N N . GLU A 1 278 ? 6.59 -28.812 4.266 1 96.88 278 GLU A N 1
ATOM 2228 C CA . GLU A 1 278 ? 8.016 -28.516 4.34 1 96.88 278 GLU A CA 1
ATOM 2229 C C . GLU A 1 278 ? 8.289 -27.031 4.156 1 96.88 278 GLU A C 1
ATOM 2231 O O . GLU A 1 278 ? 9.078 -26.438 4.898 1 96.88 278 GLU A O 1
ATOM 2236 N N . LEU A 1 279 ? 7.691 -26.453 3.213 1 96.94 279 LEU A N 1
ATOM 2237 C CA . LEU A 1 279 ? 7.836 -25.031 2.947 1 96.94 279 LEU A CA 1
ATOM 2238 C C . LEU A 1 279 ? 7.375 -24.203 4.145 1 96.94 279 LEU A C 1
ATOM 2240 O O . LEU A 1 279 ? 7.996 -23.203 4.484 1 96.94 279 LEU A O 1
ATOM 2244 N N . TYR A 1 280 ? 6.297 -24.641 4.738 1 95.81 280 TYR A N 1
ATOM 2245 C CA . TYR A 1 280 ? 5.734 -23.969 5.898 1 95.81 280 TYR A CA 1
ATOM 2246 C C . TYR A 1 280 ? 6.715 -23.969 7.066 1 95.81 280 TYR A C 1
ATOM 2248 O O . TYR A 1 280 ? 6.828 -22.984 7.797 1 95.81 280 TYR A O 1
ATOM 2256 N N . GLN A 1 281 ? 7.418 -24.969 7.219 1 95.75 281 GLN A N 1
ATOM 2257 C CA . GLN A 1 281 ? 8.391 -25.094 8.297 1 95.75 281 GLN A CA 1
ATOM 2258 C C . GLN A 1 281 ? 9.617 -24.234 8.031 1 95.75 281 GLN A C 1
ATOM 2260 O O . GLN A 1 281 ? 10.125 -23.562 8.938 1 95.75 281 GLN A O 1
ATOM 2265 N N . ASN A 1 282 ? 10.07 -24.203 6.805 1 95 282 ASN A N 1
ATOM 2266 C CA . ASN A 1 282 ? 11.305 -23.516 6.441 1 95 282 ASN A CA 1
ATOM 2267 C C . ASN A 1 282 ? 11.086 -22 6.316 1 95 282 ASN A C 1
ATOM 2269 O O . ASN A 1 282 ? 12.008 -21.219 6.52 1 95 282 ASN A O 1
ATOM 2273 N N . ASP A 1 283 ? 9.992 -21.609 5.898 1 96.94 283 ASP A N 1
ATOM 2274 C CA . ASP A 1 283 ? 9.617 -20.219 5.68 1 96.94 283 ASP A CA 1
ATOM 2275 C C . ASP A 1 283 ? 8.188 -19.953 6.133 1 96.94 283 ASP A C 1
ATOM 2277 O O . ASP A 1 283 ? 7.293 -19.766 5.305 1 96.94 283 ASP A O 1
ATOM 2281 N N . PRO A 1 284 ? 8.008 -19.859 7.398 1 96.62 284 PRO A N 1
ATOM 2282 C CA . PRO A 1 284 ? 6.668 -19.891 7.98 1 96.62 284 PRO A CA 1
ATOM 2283 C C . PRO A 1 284 ? 5.859 -18.625 7.672 1 96.62 284 PRO A C 1
ATOM 2285 O O . PRO A 1 284 ? 4.637 -18.609 7.84 1 96.62 284 PRO A O 1
ATOM 2288 N N . TYR A 1 285 ? 6.465 -17.547 7.23 1 97.75 285 TYR A N 1
ATOM 2289 C CA . TYR A 1 285 ? 5.734 -16.312 6.984 1 97.75 285 TYR A CA 1
ATOM 2290 C C . TYR A 1 285 ? 5.535 -16.078 5.492 1 97.75 285 TYR A C 1
ATOM 2292 O O . TYR A 1 285 ? 5.105 -15.008 5.074 1 97.75 285 TYR A O 1
ATOM 2300 N N . ARG A 1 286 ? 5.883 -17.078 4.676 1 97.75 286 ARG A N 1
ATOM 2301 C CA . ARG A 1 286 ? 5.719 -17 3.227 1 97.75 286 ARG A CA 1
ATOM 2302 C C . ARG A 1 286 ? 4.285 -17.312 2.818 1 97.75 286 ARG A C 1
ATOM 2304 O O . ARG A 1 286 ? 3.893 -18.484 2.762 1 97.75 286 ARG A O 1
ATOM 2311 N N . LEU A 1 287 ? 3.537 -16.328 2.471 1 97.69 287 LEU A N 1
ATOM 2312 C CA . LEU A 1 287 ? 2.133 -16.516 2.121 1 97.69 287 LEU A CA 1
ATOM 2313 C C . LEU A 1 287 ? 1.986 -16.922 0.661 1 97.69 287 LEU A C 1
ATOM 2315 O O . LEU A 1 287 ? 0.921 -17.391 0.247 1 97.69 287 LEU A O 1
ATOM 2319 N N . ASP A 1 288 ? 2.994 -16.859 -0.139 1 96.5 288 ASP A N 1
ATOM 2320 C CA . ASP A 1 288 ? 2.949 -17.219 -1.552 1 96.5 288 ASP A CA 1
ATOM 2321 C C . ASP A 1 288 ? 2.439 -18.641 -1.734 1 96.5 288 ASP A C 1
ATOM 2323 O O . ASP A 1 288 ? 2.938 -19.578 -1.098 1 96.5 288 ASP A O 1
ATOM 2327 N N . ASN A 1 289 ? 1.448 -18.828 -2.545 1 96.62 289 ASN A N 1
ATOM 2328 C CA . ASN A 1 289 ? 0.873 -20.094 -2.963 1 96.62 289 ASN A CA 1
ATOM 2329 C C . ASN A 1 289 ? 0.049 -20.734 -1.846 1 96.62 289 ASN A C 1
ATOM 2331 O O . ASN A 1 289 ? -0.296 -21.922 -1.917 1 96.62 289 ASN A O 1
ATOM 2335 N N . TRP A 1 290 ? -0.271 -19.969 -0.805 1 97.75 290 TRP A N 1
ATOM 2336 C CA . TRP A 1 290 ? -1.102 -20.531 0.26 1 97.75 290 TRP A CA 1
ATOM 2337 C C . TRP A 1 290 ? -2.535 -20.734 -0.217 1 97.75 290 TRP A C 1
ATOM 2339 O O . TRP A 1 290 ? -3.311 -21.453 0.416 1 97.75 290 TRP A O 1
ATOM 2349 N N . ASP A 1 291 ? -2.902 -20.125 -1.283 1 96.75 291 ASP A N 1
ATOM 2350 C CA . ASP A 1 291 ? -4.188 -20.422 -1.91 1 96.75 291 ASP A CA 1
ATOM 2351 C C . ASP A 1 291 ? -4.254 -21.875 -2.363 1 96.75 291 ASP A C 1
ATOM 2353 O O . ASP A 1 291 ? -5.254 -22.562 -2.137 1 96.75 291 ASP A O 1
ATOM 2357 N N . VAL A 1 292 ? -3.17 -22.344 -2.953 1 96.81 292 VAL A N 1
ATOM 2358 C CA . VAL A 1 292 ? -3.092 -23.734 -3.391 1 96.81 292 VAL A CA 1
ATOM 2359 C C . VAL A 1 292 ? -3.023 -24.656 -2.174 1 96.81 292 VAL A C 1
ATOM 2361 O O . VAL A 1 292 ? -3.727 -25.672 -2.113 1 96.81 292 VAL A O 1
ATOM 2364 N N . TYR A 1 293 ? -2.205 -24.328 -1.234 1 98.12 293 TYR A N 1
ATOM 2365 C CA . TYR A 1 293 ? -2.074 -25.109 -0.004 1 98.12 293 TYR A CA 1
ATOM 2366 C C . TYR A 1 293 ? -3.424 -25.266 0.683 1 98.12 293 TYR A C 1
ATOM 2368 O O . TYR A 1 293 ? -3.799 -26.375 1.065 1 98.12 293 TYR A O 1
ATOM 2376 N N . SER A 1 294 ? -4.117 -24.172 0.82 1 98.12 294 SER A N 1
ATOM 2377 C CA . SER A 1 294 ? -5.426 -24.219 1.462 1 98.12 294 SER A CA 1
ATOM 2378 C C . SER A 1 294 ? -6.406 -25.062 0.668 1 98.12 294 SER A C 1
ATOM 2380 O O . SER A 1 294 ? -7.242 -25.766 1.248 1 98.12 294 SER A O 1
ATOM 2382 N N . HIS A 1 295 ? -6.328 -25.016 -0.6 1 95.94 295 HIS A N 1
ATOM 2383 C CA . HIS A 1 295 ? -7.199 -25.812 -1.448 1 95.94 295 HIS A CA 1
ATOM 2384 C C . HIS A 1 295 ? -6.934 -27.312 -1.256 1 95.94 295 HIS A C 1
ATOM 2386 O O . HIS A 1 295 ? -7.867 -28.109 -1.271 1 95.94 295 HIS A O 1
ATOM 2392 N N . LEU A 1 296 ? -5.699 -27.625 -1.117 1 97.69 296 LEU A N 1
ATOM 2393 C CA . LEU A 1 296 ? -5.332 -29.016 -0.863 1 97.69 296 LEU A CA 1
ATOM 2394 C C . LEU A 1 296 ? -5.918 -29.484 0.46 1 97.69 296 LEU A C 1
ATOM 2396 O O . LEU A 1 296 ? -6.43 -30.609 0.546 1 97.69 296 LEU A O 1
ATOM 2400 N N . LEU A 1 297 ? -5.789 -28.656 1.424 1 97.94 297 LEU A N 1
ATOM 2401 C CA . LEU A 1 297 ? -6.375 -28.984 2.719 1 97.94 297 LEU A CA 1
ATOM 2402 C C . LEU A 1 297 ? -7.891 -29.125 2.613 1 97.94 297 LEU A C 1
ATOM 2404 O O . LEU A 1 297 ? -8.484 -30 3.254 1 97.94 297 LEU A O 1
ATOM 2408 N N . TYR A 1 298 ? -8.516 -28.328 1.838 1 96.56 298 TYR A N 1
ATOM 2409 C CA . TYR A 1 298 ? -9.945 -28.391 1.556 1 96.56 298 TYR A CA 1
ATOM 2410 C C . TYR A 1 298 ? -10.312 -29.734 0.919 1 96.56 298 TYR A C 1
ATOM 2412 O O . TYR A 1 298 ? -11.258 -30.391 1.353 1 96.56 298 TYR A O 1
ATOM 2420 N N . LEU A 1 299 ? -9.523 -30.141 -0.053 1 93.81 299 LEU A N 1
ATOM 2421 C CA . LEU A 1 299 ? -9.781 -31.375 -0.775 1 93.81 299 LEU A CA 1
ATOM 2422 C C . LEU A 1 299 ? -9.664 -32.594 0.154 1 93.81 299 LEU A C 1
ATOM 2424 O O . LEU A 1 299 ? -10.414 -33.562 0.017 1 93.81 299 LEU A O 1
ATOM 2428 N N . LYS A 1 300 ? -8.789 -32.469 1.077 1 96.06 300 LYS A N 1
ATOM 2429 C CA . LYS A 1 300 ? -8.57 -33.562 2.021 1 96.06 300 LYS A CA 1
ATOM 2430 C C . LYS A 1 300 ? -9.453 -33.406 3.256 1 96.06 300 LYS A C 1
ATOM 2432 O O . LYS A 1 300 ? -9.367 -34.188 4.195 1 96.06 300 LYS A O 1
ATOM 2437 N N . GLU A 1 301 ? -10.203 -32.375 3.297 1 96.38 301 GLU A N 1
ATOM 2438 C CA . GLU A 1 301 ? -11.141 -32.062 4.367 1 96.38 301 GLU A CA 1
ATOM 2439 C C . GLU A 1 301 ? -10.438 -31.969 5.715 1 96.38 301 GLU A C 1
ATOM 2441 O O . GLU A 1 301 ? -10.906 -32.531 6.707 1 96.38 301 GLU A O 1
ATOM 2446 N N . LYS A 1 302 ? -9.305 -31.438 5.652 1 97 302 LYS A N 1
ATOM 2447 C CA . LYS A 1 302 ? -8.562 -31.188 6.891 1 97 302 LYS A CA 1
ATOM 2448 C C . LYS A 1 302 ? -9.023 -29.891 7.559 1 97 302 LYS A C 1
ATOM 2450 O O . LYS A 1 302 ? -8.328 -28.875 7.5 1 97 302 LYS A O 1
ATOM 2455 N N . ARG A 1 303 ? -10.047 -29.922 8.305 1 96.56 303 ARG A N 1
ATOM 2456 C CA . ARG A 1 303 ? -10.75 -28.75 8.836 1 96.56 303 ARG A CA 1
ATOM 2457 C C . ARG A 1 303 ? -9.883 -28 9.836 1 96.56 303 ARG A C 1
ATOM 2459 O O . ARG A 1 303 ? -9.75 -26.781 9.758 1 96.56 303 ARG A O 1
ATOM 2466 N N . MET A 1 304 ? -9.305 -28.703 10.75 1 97.31 304 MET A N 1
ATOM 2467 C CA . MET A 1 304 ? -8.523 -28.062 11.812 1 97.31 304 MET A CA 1
ATOM 2468 C C . MET A 1 304 ? -7.277 -27.406 11.242 1 97.31 304 MET A C 1
ATOM 2470 O O . MET A 1 304 ? -6.949 -26.266 11.602 1 97.31 304 MET A O 1
ATOM 2474 N N . GLU A 1 305 ? -6.582 -28.125 10.367 1 97.38 305 GLU A N 1
ATOM 2475 C CA . GLU A 1 305 ? -5.379 -27.578 9.75 1 97.38 305 GLU A CA 1
ATOM 2476 C C . GLU A 1 305 ? -5.703 -26.344 8.914 1 97.38 305 GLU A C 1
ATOM 2478 O O . GLU A 1 305 ? -4.938 -25.375 8.898 1 97.38 305 GLU A O 1
ATOM 2483 N N . LEU A 1 306 ? -6.77 -26.391 8.227 1 98.12 306 LEU A N 1
ATOM 2484 C CA . LEU A 1 306 ? -7.18 -25.266 7.402 1 98.12 306 LEU A CA 1
ATOM 2485 C C . LEU A 1 306 ? -7.555 -24.062 8.266 1 98.12 306 LEU A C 1
ATOM 2487 O O . LEU A 1 306 ? -7.25 -22.922 7.914 1 98.12 306 LEU A O 1
ATOM 2491 N N . ALA A 1 307 ? -8.219 -24.328 9.352 1 98.06 307 ALA A N 1
ATOM 2492 C CA . ALA A 1 307 ? -8.562 -23.266 10.289 1 98.06 307 ALA A CA 1
ATOM 2493 C C . ALA A 1 307 ? -7.309 -22.594 10.836 1 98.06 307 ALA A C 1
ATOM 2495 O O . ALA A 1 307 ? -7.238 -21.359 10.906 1 98.06 307 ALA A O 1
ATOM 2496 N N . ASN A 1 308 ? -6.41 -23.406 11.25 1 97.88 308 ASN A N 1
ATOM 2497 C CA . ASN A 1 308 ? -5.152 -22.875 11.758 1 97.88 308 ASN A CA 1
ATOM 2498 C C . ASN A 1 308 ? -4.422 -22.062 10.695 1 97.88 308 ASN A C 1
ATOM 2500 O O . ASN A 1 308 ? -3.82 -21.016 11 1 97.88 308 ASN A O 1
ATOM 2504 N N . LEU A 1 309 ? -4.402 -22.578 9.484 1 98.06 309 LEU A N 1
ATOM 2505 C CA . LEU A 1 309 ? -3.756 -21.875 8.375 1 98.06 309 LEU A CA 1
ATOM 2506 C C . LEU A 1 309 ? -4.418 -20.516 8.133 1 98.06 309 LEU A C 1
ATOM 2508 O O . LEU A 1 309 ? -3.732 -19.516 7.875 1 98.06 309 LEU A O 1
ATOM 2512 N N . ALA A 1 310 ? -5.73 -20.484 8.18 1 98.31 310 ALA A N 1
ATOM 2513 C CA . ALA A 1 310 ? -6.48 -19.25 7.977 1 98.31 310 ALA A CA 1
ATOM 2514 C C . ALA A 1 310 ? -6.133 -18.219 9.047 1 98.31 310 ALA A C 1
ATOM 2516 O O . ALA A 1 310 ? -5.906 -17.047 8.734 1 98.31 310 ALA A O 1
ATOM 2517 N N . GLN A 1 311 ? -6.125 -18.672 10.25 1 97.31 311 GLN A N 1
ATOM 2518 C CA . GLN A 1 311 ? -5.777 -17.781 11.352 1 97.31 311 GLN A CA 1
ATOM 2519 C C . GLN A 1 311 ? -4.363 -17.234 11.195 1 97.31 311 GLN A C 1
ATOM 2521 O O . GLN A 1 311 ? -4.129 -16.031 11.406 1 97.31 311 GLN A O 1
ATOM 2526 N N . ARG A 1 312 ? -3.479 -18.062 10.859 1 97.44 312 ARG A N 1
ATOM 2527 C CA . ARG A 1 312 ? -2.088 -17.672 10.672 1 97.44 312 ARG A CA 1
ATOM 2528 C C . ARG A 1 312 ? -1.952 -16.688 9.516 1 97.44 312 ARG A C 1
ATOM 2530 O O . ARG A 1 312 ? -1.215 -15.703 9.617 1 97.44 312 ARG A O 1
ATOM 2537 N N . ALA A 1 313 ? -2.609 -16.953 8.438 1 98 313 ALA A N 1
ATOM 2538 C CA . ALA A 1 313 ? -2.549 -16.078 7.273 1 98 313 ALA A CA 1
ATOM 2539 C C . ALA A 1 313 ? -3.01 -14.664 7.625 1 98 313 ALA A C 1
ATOM 2541 O O . ALA A 1 313 ? -2.369 -13.68 7.25 1 98 313 ALA A O 1
ATOM 2542 N N . VAL A 1 314 ? -4.078 -14.555 8.406 1 96.38 314 VAL A N 1
ATOM 2543 C CA . VAL A 1 314 ? -4.629 -13.266 8.812 1 96.38 314 VAL A CA 1
ATOM 2544 C C . VAL A 1 314 ? -3.645 -12.555 9.734 1 96.38 314 VAL A C 1
ATOM 2546 O O . VAL A 1 314 ? -3.467 -11.336 9.641 1 96.38 314 VAL A O 1
ATOM 2549 N N . SER A 1 315 ? -3.037 -13.336 10.578 1 95.5 315 SER A N 1
ATOM 2550 C CA . SER A 1 315 ? -2.111 -12.758 11.547 1 95.5 315 SER A CA 1
ATOM 2551 C C . SER A 1 315 ? -0.875 -12.188 10.852 1 95.5 315 SER A C 1
ATOM 2553 O O . SER A 1 315 ? -0.214 -11.297 11.391 1 95.5 315 SER A O 1
ATOM 2555 N N . ILE A 1 316 ? -0.534 -12.703 9.695 1 96.75 316 ILE A N 1
ATOM 2556 C CA . ILE A 1 316 ? 0.647 -12.25 8.969 1 96.75 316 ILE A CA 1
ATOM 2557 C C . ILE A 1 316 ? 0.289 -11.047 8.094 1 96.75 316 ILE A C 1
ATOM 2559 O O . ILE A 1 316 ? 0.941 -10.008 8.172 1 96.75 316 ILE A O 1
ATOM 2563 N N . ASP A 1 317 ? -0.718 -11.188 7.324 1 96.5 317 ASP A N 1
ATOM 2564 C CA . ASP A 1 317 ? -1.169 -10.133 6.422 1 96.5 317 ASP A CA 1
ATOM 2565 C C . ASP A 1 317 ? -2.643 -10.312 6.062 1 96.5 317 ASP A C 1
ATOM 2567 O O . ASP A 1 317 ? -2.979 -11.109 5.184 1 96.5 317 ASP A O 1
ATOM 2571 N N . LYS A 1 318 ? -3.43 -9.508 6.543 1 93 318 LYS A N 1
ATOM 2572 C CA . LYS A 1 318 ? -4.883 -9.609 6.441 1 93 318 LYS A CA 1
ATOM 2573 C C . LYS A 1 318 ? -5.355 -9.297 5.027 1 93 318 LYS A C 1
ATOM 2575 O O . LYS A 1 318 ? -6.309 -9.914 4.535 1 93 318 LYS A O 1
ATOM 2580 N N . TYR A 1 319 ? -4.746 -8.391 4.383 1 91.12 319 TYR A N 1
ATOM 2581 C CA . TYR A 1 319 ? -5.227 -7.91 3.09 1 91.12 319 TYR A CA 1
ATOM 2582 C C . TYR A 1 319 ? -4.301 -8.359 1.966 1 91.12 319 TYR A C 1
ATOM 2584 O O . TYR A 1 319 ? -3.672 -7.527 1.304 1 91.12 319 TYR A O 1
ATOM 2592 N N . ARG A 1 320 ? -4.121 -9.602 1.782 1 95.5 320 ARG A N 1
ATOM 2593 C CA . ARG A 1 320 ? -3.41 -10.266 0.694 1 95.5 320 ARG A CA 1
ATOM 2594 C C . ARG A 1 320 ? -4.328 -11.234 -0.048 1 95.5 320 ARG A C 1
ATOM 2596 O O . ARG A 1 320 ? -5.219 -11.836 0.554 1 95.5 320 ARG A O 1
ATOM 2603 N N . VAL A 1 321 ? -4.152 -11.352 -1.3 1 96.75 321 VAL A N 1
ATOM 2604 C CA . VAL A 1 321 ? -5.012 -12.188 -2.129 1 96.75 321 VAL A CA 1
ATOM 2605 C C . VAL A 1 321 ? -5 -13.625 -1.604 1 96.75 321 VAL A C 1
ATOM 2607 O O . VAL A 1 321 ? -6.051 -14.258 -1.482 1 96.75 321 VAL A O 1
ATOM 2610 N N . GLU A 1 322 ? -3.871 -14.133 -1.238 1 97.94 322 GLU A N 1
ATOM 2611 C CA . GLU A 1 322 ? -3.736 -15.5 -0.746 1 97.94 322 GLU A CA 1
ATOM 2612 C C . GLU A 1 322 ? -4.48 -15.688 0.573 1 97.94 322 GLU A C 1
ATOM 2614 O O . GLU A 1 322 ? -5.16 -16.703 0.771 1 97.94 322 GLU A O 1
ATOM 2619 N N . THR A 1 323 ? -4.348 -14.688 1.428 1 98.19 323 THR A N 1
ATOM 2620 C CA . THR A 1 323 ? -5.031 -14.75 2.715 1 98.19 323 THR A CA 1
ATOM 2621 C C . THR A 1 323 ? -6.543 -14.812 2.518 1 98.19 323 THR A C 1
ATOM 2623 O O . THR A 1 323 ? -7.227 -15.617 3.158 1 98.19 323 THR A O 1
ATOM 2626 N N . CYS A 1 324 ? -7.047 -13.992 1.603 1 98.19 324 CYS A N 1
ATOM 2627 C CA . CYS A 1 324 ? -8.477 -13.984 1.319 1 98.19 324 CYS A CA 1
ATOM 2628 C C . CYS A 1 324 ? -8.938 -15.328 0.776 1 98.19 324 CYS A C 1
ATOM 2630 O O . CYS A 1 324 ? -10 -15.82 1.146 1 98.19 324 CYS A O 1
ATOM 2632 N N . CYS A 1 325 ? -8.148 -15.906 -0.04 1 98.31 325 CYS A N 1
ATOM 2633 C CA . CYS A 1 325 ? -8.492 -17.203 -0.606 1 98.31 325 CYS A CA 1
ATOM 2634 C C . CYS A 1 325 ? -8.492 -18.281 0.469 1 98.31 325 CYS A C 1
ATOM 2636 O O . CYS A 1 325 ? -9.352 -19.156 0.475 1 98.31 325 CYS A O 1
ATOM 2638 N N . VAL A 1 326 ? -7.512 -18.234 1.362 1 98.62 326 VAL A N 1
ATOM 2639 C CA . VAL A 1 326 ? -7.43 -19.203 2.447 1 98.62 326 VAL A CA 1
ATOM 2640 C C . VAL A 1 326 ? -8.688 -19.125 3.311 1 98.62 326 VAL A C 1
ATOM 2642 O O . VAL A 1 326 ? -9.289 -20.141 3.643 1 98.62 326 VAL A O 1
ATOM 2645 N N . ILE A 1 327 ? -9.117 -17.953 3.635 1 98.44 327 ILE A N 1
ATOM 2646 C CA . ILE A 1 327 ? -10.305 -17.766 4.457 1 98.44 327 ILE A CA 1
ATOM 2647 C C . ILE A 1 327 ? -11.547 -18.219 3.688 1 98.44 327 ILE A C 1
ATOM 2649 O O . ILE A 1 327 ? -12.453 -18.828 4.262 1 98.44 327 ILE A O 1
ATOM 2653 N N . GLY A 1 328 ? -11.578 -17.844 2.408 1 98.56 328 GLY A N 1
ATOM 2654 C CA . GLY A 1 328 ? -12.672 -18.312 1.577 1 98.56 328 GLY A CA 1
ATOM 2655 C C . GLY A 1 328 ? -12.812 -19.828 1.595 1 98.56 328 GLY A C 1
ATOM 2656 O O . GLY A 1 328 ? -13.914 -20.359 1.764 1 98.56 328 GLY A O 1
ATOM 2657 N N . ASN A 1 329 ? -11.711 -20.516 1.429 1 98.44 329 ASN A N 1
ATOM 2658 C CA . ASN A 1 329 ? -11.711 -21.969 1.459 1 98.44 329 ASN A CA 1
ATOM 2659 C C . ASN A 1 329 ? -12.141 -22.5 2.824 1 98.44 329 ASN A C 1
ATOM 2661 O O . ASN A 1 329 ? -12.82 -23.531 2.91 1 98.44 329 ASN A O 1
ATOM 2665 N N . TYR A 1 330 ? -11.672 -21.844 3.863 1 98.31 330 TYR A N 1
ATOM 2666 C CA . TYR A 1 330 ? -12.062 -22.203 5.219 1 98.31 330 TYR A CA 1
ATOM 2667 C C . TYR A 1 330 ? -13.57 -22.156 5.387 1 98.31 330 TYR A C 1
ATOM 2669 O O . TYR A 1 330 ? -14.188 -23.109 5.867 1 98.31 330 TYR A O 1
ATOM 2677 N N . TYR A 1 331 ? -14.242 -21.062 4.961 1 98.31 331 TYR A N 1
ATOM 2678 C CA . TYR A 1 331 ? -15.688 -20.922 5.066 1 98.31 331 TYR A CA 1
ATOM 2679 C C . TYR A 1 331 ? -16.406 -21.891 4.125 1 98.31 331 TYR A C 1
ATOM 2681 O O . TYR A 1 331 ? -17.469 -22.406 4.453 1 98.31 331 TYR A O 1
ATOM 2689 N N . SER A 1 332 ? -15.82 -22.094 2.982 1 98 332 SER A N 1
ATOM 2690 C CA . SER A 1 332 ? -16.391 -23.047 2.033 1 98 332 SER A CA 1
ATOM 2691 C C . SER A 1 332 ? -16.453 -24.453 2.623 1 98 332 SER A C 1
ATOM 2693 O O . SER A 1 332 ? -17.469 -25.141 2.498 1 98 332 SER A O 1
ATOM 2695 N N . LEU A 1 333 ? -15.383 -24.844 3.258 1 97.62 333 LEU A N 1
ATOM 2696 C CA . LEU A 1 333 ? -15.312 -26.172 3.857 1 97.62 333 LEU A CA 1
ATOM 2697 C C . LEU A 1 333 ? -16.375 -26.328 4.949 1 97.62 333 LEU A C 1
ATOM 2699 O O . LEU A 1 333 ? -16.875 -27.438 5.172 1 97.62 333 LEU A O 1
ATOM 2703 N N . ARG A 1 334 ? -16.781 -25.25 5.57 1 96.81 334 ARG A N 1
ATOM 2704 C CA . ARG A 1 334 ? -17.781 -25.234 6.637 1 96.81 334 ARG A CA 1
ATOM 2705 C C . ARG A 1 334 ? -19.188 -25 6.074 1 96.81 334 ARG A C 1
ATOM 2707 O O . ARG A 1 334 ? -20.125 -24.797 6.832 1 96.81 334 ARG A O 1
ATOM 2714 N N . SER A 1 335 ? -19.312 -24.922 4.785 1 96.81 335 SER A N 1
ATOM 2715 C CA . SER A 1 335 ? -20.562 -24.719 4.055 1 96.81 335 SER A CA 1
ATOM 2716 C C . SER A 1 335 ? -21.172 -23.359 4.359 1 96.81 335 SER A C 1
ATOM 2718 O O . SER A 1 335 ? -22.391 -23.203 4.398 1 96.81 335 SER A O 1
ATOM 2720 N N . GLU A 1 336 ? -20.281 -22.438 4.793 1 97.94 336 GLU A N 1
ATOM 2721 C CA . GLU A 1 336 ? -20.672 -21.047 4.895 1 97.94 336 GLU A CA 1
ATOM 2722 C C . GLU A 1 336 ? -20.375 -20.281 3.6 1 97.94 336 GLU A C 1
ATOM 2724 O O . GLU A 1 336 ? -19.531 -19.391 3.572 1 97.94 336 GLU A O 1
ATOM 2729 N N . HIS A 1 337 ? -21.203 -20.516 2.652 1 98.06 337 HIS A N 1
ATOM 2730 C CA . HIS A 1 337 ? -20.922 -20.156 1.267 1 98.06 337 HIS A CA 1
ATOM 2731 C C . HIS A 1 337 ? -21 -18.641 1.062 1 98.06 337 HIS A C 1
ATOM 2733 O O . HIS A 1 337 ? -20.234 -18.062 0.29 1 98.06 337 HIS A O 1
ATOM 2739 N N . GLN A 1 338 ? -21.891 -18.031 1.758 1 97.94 338 GLN A N 1
ATOM 2740 C CA . GLN A 1 338 ? -22.031 -16.578 1.622 1 97.94 338 GLN A CA 1
ATOM 2741 C C . GLN A 1 338 ? -20.781 -15.859 2.107 1 97.94 338 GLN A C 1
ATOM 2743 O O . GLN A 1 338 ? -20.297 -14.922 1.459 1 97.94 338 GLN A O 1
ATOM 2748 N N . LYS A 1 339 ? -20.297 -16.344 3.201 1 98.06 339 LYS A N 1
ATOM 2749 C CA . LYS A 1 339 ? -19.062 -15.75 3.736 1 98.06 339 LYS A CA 1
ATOM 2750 C C . LYS A 1 339 ? -17.875 -16.016 2.816 1 98.06 339 LYS A C 1
ATOM 2752 O O . LYS A 1 339 ? -17.016 -15.164 2.635 1 98.06 339 LYS A O 1
ATOM 2757 N N . ALA A 1 340 ? -17.828 -17.188 2.277 1 98.5 340 ALA A N 1
ATOM 2758 C CA . ALA A 1 340 ? -16.766 -17.547 1.341 1 98.5 340 ALA A CA 1
ATOM 2759 C C . ALA A 1 340 ? -16.766 -16.594 0.142 1 98.5 340 ALA A C 1
ATOM 2761 O O . ALA A 1 340 ? -15.695 -16.125 -0.281 1 98.5 340 ALA A O 1
ATOM 2762 N N . VAL A 1 341 ? -17.984 -16.297 -0.355 1 98.38 341 VAL A N 1
ATOM 2763 C CA . VAL A 1 341 ? -18.109 -15.414 -1.51 1 98.38 341 VAL A CA 1
ATOM 2764 C C . VAL A 1 341 ? -17.547 -14.039 -1.178 1 98.38 341 VAL A C 1
ATOM 2766 O O . VAL A 1 341 ? -16.844 -13.438 -1.996 1 98.38 341 VAL A O 1
ATOM 2769 N N . ILE A 1 342 ? -17.781 -13.602 0.016 1 97.69 342 ILE A N 1
ATOM 2770 C CA . ILE A 1 342 ? -17.312 -12.289 0.444 1 97.69 342 ILE A CA 1
ATOM 2771 C C . ILE A 1 342 ? -15.781 -12.242 0.368 1 97.69 342 ILE A C 1
ATOM 2773 O O . ILE A 1 342 ? -15.211 -11.266 -0.12 1 97.69 342 ILE A O 1
ATOM 2777 N N . TYR A 1 343 ? -15.133 -13.227 0.785 1 97.81 343 TYR A N 1
ATOM 2778 C CA . TYR A 1 343 ? -13.672 -13.234 0.832 1 97.81 343 TYR A CA 1
ATOM 2779 C C . TYR A 1 343 ? -13.086 -13.453 -0.557 1 97.81 343 TYR A C 1
ATOM 2781 O O . TYR A 1 343 ? -12.016 -12.922 -0.878 1 97.81 343 TYR A O 1
ATOM 2789 N N . PHE A 1 344 ? -13.727 -14.234 -1.387 1 98.25 344 PHE A N 1
ATOM 2790 C CA . PHE A 1 344 ? -13.266 -14.344 -2.764 1 98.25 344 PHE A CA 1
ATOM 2791 C C . PHE A 1 344 ? -13.438 -13.023 -3.506 1 98.25 344 PHE A C 1
ATOM 2793 O O . PHE A 1 344 ? -12.609 -12.656 -4.34 1 98.25 344 PHE A O 1
ATOM 2800 N N . GLN A 1 345 ? -14.531 -12.359 -3.195 1 96.69 345 GLN A N 1
ATOM 2801 C CA . GLN A 1 345 ? -14.742 -11.031 -3.768 1 96.69 345 GLN A CA 1
ATOM 2802 C C . GLN A 1 345 ? -13.641 -10.062 -3.33 1 96.69 345 GLN A C 1
ATOM 2804 O O . GLN A 1 345 ? -13.18 -9.242 -4.121 1 96.69 345 GLN A O 1
ATOM 2809 N N . ARG A 1 346 ? -13.273 -10.172 -2.1 1 95.62 346 ARG A N 1
ATOM 2810 C CA . ARG A 1 346 ? -12.18 -9.352 -1.594 1 95.62 346 ARG A CA 1
ATOM 2811 C C . ARG A 1 346 ? -10.875 -9.664 -2.318 1 95.62 346 ARG A C 1
ATOM 2813 O O . ARG A 1 346 ? -10.102 -8.758 -2.641 1 95.62 346 ARG A O 1
ATOM 2820 N N . ALA A 1 347 ? -10.594 -10.93 -2.516 1 96.81 347 ALA A N 1
ATOM 2821 C CA . ALA A 1 347 ? -9.406 -11.336 -3.268 1 96.81 347 ALA A CA 1
ATOM 2822 C C . ALA A 1 347 ? -9.391 -10.703 -4.656 1 96.81 347 ALA A C 1
ATOM 2824 O O . ALA A 1 347 ? -8.359 -10.219 -5.113 1 96.81 347 ALA A O 1
ATOM 2825 N N . LEU A 1 348 ? -10.562 -10.648 -5.273 1 94.88 348 LEU A N 1
ATOM 2826 C CA . LEU A 1 348 ? -10.672 -10.156 -6.641 1 94.88 348 LEU A CA 1
ATOM 2827 C C . LEU A 1 348 ? -10.609 -8.633 -6.676 1 94.88 348 LEU A C 1
ATOM 2829 O O . LEU A 1 348 ? -10.227 -8.047 -7.691 1 94.88 348 LEU A O 1
ATOM 2833 N N . SER A 1 349 ? -10.992 -7.984 -5.562 1 91.62 349 SER A N 1
ATOM 2834 C CA . SER A 1 349 ? -10.82 -6.539 -5.461 1 91.62 349 SER A CA 1
ATOM 2835 C C . SER A 1 349 ? -9.344 -6.164 -5.395 1 91.62 349 SER A C 1
ATOM 2837 O O . SER A 1 349 ? -8.945 -5.102 -5.879 1 91.62 349 SER A O 1
ATOM 2839 N N . LEU A 1 350 ? -8.617 -7.051 -4.82 1 91.12 350 LEU A N 1
ATOM 2840 C CA . LEU A 1 350 ? -7.18 -6.832 -4.715 1 91.12 350 LEU A CA 1
ATOM 2841 C C . LEU A 1 350 ? -6.477 -7.18 -6.023 1 91.12 350 LEU A C 1
ATOM 2843 O O . LEU A 1 350 ? -5.551 -6.48 -6.441 1 91.12 350 LEU A O 1
ATOM 2847 N N . ASP A 1 351 ? -6.906 -8.242 -6.664 1 92.81 351 ASP A N 1
ATOM 2848 C CA . ASP A 1 351 ? -6.363 -8.672 -7.949 1 92.81 351 ASP A CA 1
ATOM 2849 C C . ASP A 1 351 ? -7.457 -9.25 -8.844 1 92.81 351 ASP A C 1
ATOM 2851 O O . ASP A 1 351 ? -7.742 -10.445 -8.789 1 92.81 351 ASP A O 1
ATOM 2855 N N . PRO A 1 352 ? -7.91 -8.453 -9.711 1 91.19 352 PRO A N 1
ATOM 2856 C CA . PRO A 1 352 ? -9.016 -8.883 -10.562 1 91.19 352 PRO A CA 1
ATOM 2857 C C . PRO A 1 352 ? -8.617 -9.977 -11.547 1 91.19 352 PRO A C 1
ATOM 2859 O O . PRO A 1 352 ? -9.477 -10.609 -12.156 1 91.19 352 PRO A O 1
ATOM 2862 N N . GLN A 1 353 ? -7.34 -10.266 -11.656 1 89.81 353 GLN A N 1
ATOM 2863 C CA . GLN A 1 353 ? -6.879 -11.258 -12.617 1 89.81 353 GLN A CA 1
ATOM 2864 C C . GLN A 1 353 ? -6.543 -12.578 -11.922 1 89.81 353 GLN A C 1
ATOM 2866 O O . GLN A 1 353 ? -5.914 -13.453 -12.523 1 89.81 353 GLN A O 1
ATOM 2871 N N . TYR A 1 354 ? -6.98 -12.68 -10.711 1 94.19 354 TYR A N 1
ATOM 2872 C CA . TYR A 1 354 ? -6.664 -13.891 -9.953 1 94.19 354 TYR A CA 1
ATOM 2873 C C . TYR A 1 354 ? -7.602 -15.031 -10.328 1 94.19 354 TYR A C 1
ATOM 2875 O O . TYR A 1 354 ? -8.664 -15.188 -9.727 1 94.19 354 TYR A O 1
ATOM 2883 N N . LEU A 1 355 ? -7.211 -15.914 -11.133 1 93.75 355 LEU A N 1
ATOM 2884 C CA . LEU A 1 355 ? -8.016 -16.922 -11.805 1 93.75 355 LEU A CA 1
ATOM 2885 C C . LEU A 1 355 ? -8.703 -17.844 -10.797 1 93.75 355 LEU A C 1
ATOM 2887 O O . LEU A 1 355 ? -9.922 -18.047 -10.875 1 93.75 355 LEU A O 1
ATOM 2891 N N . SER A 1 356 ? -8.016 -18.359 -9.859 1 94.69 356 SER A N 1
ATOM 2892 C CA . SER A 1 356 ? -8.539 -19.344 -8.914 1 94.69 356 SER A CA 1
ATOM 2893 C C . SER A 1 356 ? -9.688 -18.75 -8.094 1 94.69 356 SER A C 1
ATOM 2895 O O . SER A 1 356 ? -10.648 -19.453 -7.77 1 94.69 356 SER A O 1
ATOM 2897 N N . ALA A 1 357 ? -9.562 -17.516 -7.797 1 97.12 357 ALA A N 1
ATOM 2898 C CA . ALA A 1 357 ? -10.609 -16.859 -7.008 1 97.12 357 ALA A CA 1
ATOM 2899 C C . ALA A 1 357 ? -11.914 -16.781 -7.797 1 97.12 357 ALA A C 1
ATOM 2901 O O . ALA A 1 357 ? -12.992 -16.969 -7.234 1 97.12 357 ALA A O 1
ATOM 2902 N N . TRP A 1 358 ? -11.859 -16.516 -9.078 1 97.31 358 TRP A N 1
ATOM 2903 C CA . TRP A 1 358 ? -13.039 -16.484 -9.93 1 97.31 358 TRP A CA 1
ATOM 2904 C C . TRP A 1 358 ? -13.711 -17.859 -9.977 1 97.31 358 TRP A C 1
ATOM 2906 O O . TRP A 1 358 ? -14.93 -17.969 -9.828 1 97.31 358 TRP A O 1
ATOM 2916 N N . ILE A 1 359 ? -12.945 -18.828 -10.148 1 97 359 ILE A N 1
ATOM 2917 C CA . ILE A 1 359 ? -13.453 -20.188 -10.273 1 97 359 ILE A CA 1
ATOM 2918 C C . ILE A 1 359 ? -14.102 -20.625 -8.969 1 97 359 ILE A C 1
ATOM 2920 O O . ILE A 1 359 ? -15.219 -21.141 -8.961 1 97 359 ILE A O 1
ATOM 2924 N N . LEU A 1 360 ? -13.445 -20.422 -7.887 1 97.5 360 LEU A N 1
ATOM 2925 C CA . LEU A 1 360 ? -13.953 -20.828 -6.582 1 97.5 360 LEU A CA 1
ATOM 2926 C C . LEU A 1 360 ? -15.227 -20.047 -6.238 1 97.5 360 LEU A C 1
ATOM 2928 O O . LEU A 1 360 ? -16.156 -20.609 -5.664 1 97.5 360 LEU A O 1
ATOM 2932 N N . MET A 1 361 ? -15.234 -18.812 -6.562 1 97.94 361 MET A N 1
ATOM 2933 C CA . MET A 1 361 ? -16.438 -18.016 -6.34 1 97.94 361 MET A CA 1
ATOM 2934 C C . MET A 1 361 ? -17.609 -18.562 -7.152 1 97.94 361 MET A C 1
ATOM 2936 O O . MET A 1 361 ? -18.734 -18.594 -6.672 1 97.94 361 MET A O 1
ATOM 2940 N N . GLY A 1 362 ? -17.391 -18.969 -8.367 1 98.06 362 GLY A N 1
ATOM 2941 C CA . GLY A 1 362 ? -18.422 -19.625 -9.164 1 98.06 362 GLY A CA 1
ATOM 2942 C C . GLY A 1 362 ? -19 -20.859 -8.508 1 98.06 362 GLY A C 1
ATOM 2943 O O . GLY A 1 362 ? -20.219 -21.047 -8.492 1 98.06 362 GLY A O 1
ATOM 2944 N N . HIS A 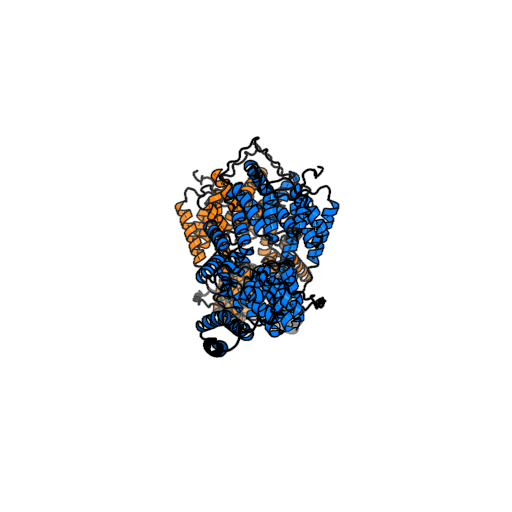1 363 ? -18.109 -21.625 -7.988 1 97.25 363 HIS A N 1
ATOM 2945 C CA . HIS A 1 363 ? -18.547 -22.812 -7.281 1 97.25 363 HIS A CA 1
ATOM 2946 C C . HIS A 1 363 ? -19.438 -22.453 -6.094 1 97.25 363 HIS A C 1
ATOM 2948 O O . HIS A 1 363 ? -20.422 -23.141 -5.828 1 97.25 363 HIS A O 1
ATOM 2954 N N . GLU A 1 364 ? -19.078 -21.422 -5.355 1 98 364 GLU A N 1
ATOM 2955 C CA . GLU A 1 364 ? -19.875 -21 -4.211 1 98 364 GLU A CA 1
ATOM 2956 C C . GLU A 1 364 ? -21.266 -20.531 -4.652 1 98 364 GLU A C 1
ATOM 2958 O O . GLU A 1 364 ? -22.25 -20.797 -3.975 1 98 364 GLU A O 1
ATOM 2963 N N . PHE A 1 365 ? -21.328 -19.906 -5.758 1 97.88 365 PHE A N 1
ATOM 2964 C CA . PHE A 1 365 ? -22.609 -19.453 -6.254 1 97.88 365 PHE A CA 1
ATOM 2965 C C . PHE A 1 365 ? -23.484 -20.609 -6.703 1 97.88 365 PHE A C 1
ATOM 2967 O O . PHE A 1 365 ? -24.703 -20.578 -6.574 1 97.88 365 PHE A O 1
ATOM 2974 N N . ILE A 1 366 ? -22.844 -21.625 -7.238 1 96.69 366 ILE A N 1
ATOM 2975 C CA . ILE A 1 366 ? -23.578 -22.844 -7.566 1 96.69 366 ILE A CA 1
ATOM 2976 C C . ILE A 1 366 ? -24.203 -23.422 -6.297 1 96.69 366 ILE A C 1
ATOM 2978 O O . ILE A 1 366 ? -25.375 -23.812 -6.293 1 96.69 366 ILE A O 1
ATOM 2982 N N . GLU A 1 367 ? -23.375 -23.453 -5.23 1 96.12 367 GLU A N 1
ATOM 2983 C CA . GLU A 1 367 ? -23.875 -23.969 -3.953 1 96.12 367 GLU A CA 1
ATOM 2984 C C . GLU A 1 367 ? -25 -23.094 -3.406 1 96.12 367 GLU A C 1
ATOM 2986 O O . GLU A 1 367 ? -25.906 -23.594 -2.74 1 96.12 367 GLU A O 1
ATOM 2991 N N . LEU A 1 368 ? -24.953 -21.859 -3.742 1 97 368 LEU A N 1
ATOM 2992 C CA . LEU A 1 368 ? -25.969 -20.906 -3.301 1 97 368 LEU A CA 1
ATOM 2993 C C . LEU A 1 368 ? -27.141 -20.891 -4.27 1 97 368 LEU A C 1
ATOM 2995 O O . LEU A 1 368 ? -28.062 -20.078 -4.121 1 97 368 LEU A O 1
ATOM 2999 N N . GLN A 1 369 ? -27.125 -21.688 -5.32 1 95.25 369 GLN A N 1
ATOM 3000 C CA . GLN A 1 369 ? -28.156 -21.828 -6.328 1 95.25 369 GLN A CA 1
ATOM 3001 C C . GLN A 1 369 ? -28.359 -20.516 -7.102 1 95.25 369 GLN A C 1
ATOM 3003 O O . GLN A 1 369 ? -29.484 -20.141 -7.402 1 95.25 369 GLN A O 1
ATOM 3008 N N . ASN A 1 370 ? -27.266 -19.844 -7.18 1 96.19 370 ASN A N 1
ATOM 3009 C CA . ASN A 1 370 ? -27.25 -18.656 -8.023 1 96.19 370 ASN A CA 1
ATOM 3010 C C . ASN A 1 370 ? -26.469 -18.891 -9.305 1 96.19 370 ASN A C 1
ATOM 3012 O O . ASN A 1 370 ? -25.328 -18.422 -9.445 1 96.19 370 ASN A O 1
ATOM 3016 N N . SER A 1 371 ? -27.125 -19.469 -10.273 1 94.19 371 SER A N 1
ATOM 3017 C CA . SER A 1 371 ? -26.469 -19.891 -11.508 1 94.19 371 SER A CA 1
ATOM 3018 C C . SER A 1 371 ? -26.016 -18.703 -12.344 1 94.19 371 SER A C 1
ATOM 3020 O O . SER A 1 371 ? -24.984 -18.75 -13.008 1 94.19 371 SER A O 1
ATOM 3022 N N . ASN A 1 372 ? -26.797 -17.672 -12.273 1 94.81 372 ASN A N 1
ATOM 3023 C CA . ASN A 1 372 ? -26.438 -16.484 -13.047 1 94.81 372 ASN A CA 1
ATOM 3024 C C . ASN A 1 372 ? -25.109 -15.891 -12.586 1 94.81 372 ASN A C 1
ATOM 3026 O O . ASN A 1 372 ? -24.25 -15.562 -13.406 1 94.81 372 ASN A O 1
ATOM 3030 N N . ALA A 1 373 ? -25.016 -15.781 -11.297 1 96.94 373 ALA A N 1
ATOM 3031 C CA . ALA A 1 373 ? -23.766 -15.258 -10.75 1 96.94 373 ALA A CA 1
ATOM 3032 C C . ALA A 1 373 ? -22.609 -16.219 -11.023 1 96.94 373 ALA A C 1
ATOM 3034 O O . ALA A 1 373 ? -21.484 -15.773 -11.273 1 96.94 373 ALA A O 1
ATOM 3035 N N . ALA A 1 374 ? -22.859 -17.438 -10.977 1 97.69 374 ALA A N 1
ATOM 3036 C CA . ALA A 1 374 ? -21.828 -18.438 -11.266 1 97.69 374 ALA A CA 1
ATOM 3037 C C . ALA A 1 374 ? -21.344 -18.328 -12.703 1 97.69 374 ALA A C 1
ATOM 3039 O O . ALA A 1 374 ? -20.141 -18.359 -12.961 1 97.69 374 ALA A O 1
ATOM 3040 N N . ILE A 1 375 ? -22.281 -18.188 -13.602 1 96.94 375 ILE A N 1
ATOM 3041 C CA . ILE A 1 375 ? -21.953 -18.078 -15.016 1 96.94 375 ILE A CA 1
ATOM 3042 C C . ILE A 1 375 ? -21.062 -16.844 -15.242 1 96.94 375 ILE A C 1
ATOM 3044 O O . ILE A 1 375 ? -20.078 -16.922 -15.969 1 96.94 375 ILE A O 1
ATOM 3048 N N . GLN A 1 376 ? -21.406 -15.805 -14.562 1 96.94 376 GLN A N 1
ATOM 3049 C CA . GLN A 1 376 ? -20.609 -14.586 -14.688 1 96.94 376 GLN A CA 1
ATOM 3050 C C . GLN A 1 376 ? -19.188 -14.812 -14.18 1 96.94 376 GLN A C 1
ATOM 3052 O O . GLN A 1 376 ? -18.219 -14.344 -14.789 1 96.94 376 GLN A O 1
ATOM 3057 N N . CYS A 1 377 ? -19.062 -15.477 -13.133 1 97.75 377 CYS A N 1
ATOM 3058 C CA . CYS A 1 377 ? -17.75 -15.766 -12.562 1 97.75 377 CYS A CA 1
ATOM 3059 C C . CYS A 1 377 ? -16.906 -16.609 -13.516 1 97.75 377 CYS A C 1
ATOM 3061 O O . CYS A 1 377 ? -15.75 -16.297 -13.758 1 97.75 377 CYS A O 1
ATOM 3063 N N . TYR A 1 378 ? -17.5 -17.625 -14.023 1 97.12 378 TYR A N 1
ATOM 3064 C CA . TYR A 1 378 ? -16.766 -18.516 -14.906 1 97.12 378 TYR A CA 1
ATOM 3065 C C . TYR A 1 378 ? -16.406 -17.812 -16.219 1 97.12 378 TYR A C 1
ATOM 3067 O O . TYR A 1 378 ? -15.352 -18.062 -16.797 1 97.12 378 TYR A O 1
ATOM 3075 N N . ARG A 1 379 ? -17.266 -17 -16.688 1 96.5 379 ARG A N 1
ATOM 3076 C CA . ARG A 1 379 ? -16.953 -16.219 -17.891 1 96.5 379 ARG A CA 1
ATOM 3077 C C . ARG A 1 379 ? -15.75 -15.312 -17.656 1 96.5 379 ARG A C 1
ATOM 3079 O O . ARG A 1 379 ? -14.875 -15.203 -18.516 1 96.5 379 ARG A O 1
ATOM 3086 N N . GLN A 1 380 ? -15.766 -14.695 -16.516 1 95.69 380 GLN A N 1
ATOM 3087 C CA . GLN A 1 380 ? -14.617 -13.859 -16.172 1 95.69 380 GLN A CA 1
ATOM 3088 C C . GLN A 1 380 ? -13.344 -14.688 -16.062 1 95.69 380 GLN A C 1
ATOM 3090 O O . GLN A 1 380 ? -12.266 -14.234 -16.453 1 95.69 380 GLN A O 1
ATOM 3095 N N . ALA A 1 381 ? -13.477 -15.852 -15.555 1 96.38 381 ALA A N 1
ATOM 3096 C CA . ALA A 1 381 ? -12.328 -16.75 -15.438 1 96.38 381 ALA A CA 1
ATOM 3097 C C . ALA A 1 381 ? -11.773 -17.109 -16.812 1 96.38 381 ALA A C 1
ATOM 3099 O O . ALA A 1 381 ? -10.555 -17.188 -17 1 96.38 381 ALA A O 1
ATOM 3100 N N . ILE A 1 382 ? -12.633 -17.297 -17.766 1 93.25 382 ILE A N 1
ATOM 3101 C CA . ILE A 1 382 ? -12.227 -17.609 -19.125 1 93.25 382 ILE A CA 1
ATOM 3102 C C . ILE A 1 382 ? -11.516 -16.406 -19.734 1 93.25 382 ILE A C 1
ATOM 3104 O O . ILE A 1 382 ? -10.523 -16.562 -20.453 1 93.25 382 ILE A O 1
ATOM 3108 N N . ASP A 1 383 ? -11.984 -15.25 -19.422 1 90.81 383 ASP A N 1
ATOM 3109 C CA . ASP A 1 383 ? -11.359 -14.031 -19.922 1 90.81 383 ASP A CA 1
ATOM 3110 C C . ASP A 1 383 ? -9.945 -13.875 -19.375 1 90.81 383 ASP A C 1
ATOM 3112 O O . ASP A 1 383 ? -9.07 -13.336 -20.047 1 90.81 383 ASP A O 1
ATOM 3116 N N . VAL A 1 384 ? -9.766 -14.289 -18.188 1 89.5 384 VAL A N 1
ATOM 3117 C CA . VAL A 1 384 ? -8.453 -14.195 -17.547 1 89.5 384 VAL A CA 1
ATOM 3118 C C . VAL A 1 384 ? -7.5 -15.195 -18.188 1 89.5 384 VAL A C 1
ATOM 3120 O O . VAL A 1 384 ? -6.355 -14.859 -18.5 1 89.5 384 VAL A O 1
ATOM 3123 N N . ASN A 1 385 ? -7.988 -16.422 -18.344 1 87.81 385 ASN A N 1
ATOM 3124 C CA . ASN A 1 385 ? -7.195 -17.469 -18.969 1 87.81 385 ASN A CA 1
ATOM 3125 C C . ASN A 1 385 ? -8.07 -18.453 -19.75 1 87.81 385 ASN A C 1
ATOM 3127 O O . ASN A 1 385 ? -8.641 -19.375 -19.156 1 87.81 385 ASN A O 1
ATOM 3131 N N . ARG A 1 386 ? -8.016 -18.406 -20.969 1 86.12 386 ARG A N 1
ATOM 3132 C CA . ARG A 1 386 ? -8.883 -19.203 -21.828 1 86.12 386 ARG A CA 1
ATOM 3133 C C . ARG A 1 386 ? -8.398 -20.641 -21.906 1 86.12 386 ARG A C 1
ATOM 3135 O O . ARG A 1 386 ? -9.148 -21.531 -22.281 1 86.12 386 ARG A O 1
ATOM 3142 N N . ASN A 1 387 ? -7.285 -20.844 -21.422 1 82.44 387 ASN A N 1
ATOM 3143 C CA . ASN A 1 387 ? -6.711 -22.188 -21.562 1 82.44 387 ASN A CA 1
ATOM 3144 C C . ASN A 1 387 ? -6.891 -23 -20.297 1 82.44 387 ASN A C 1
ATOM 3146 O O . ASN A 1 387 ? -6.473 -24.156 -20.234 1 82.44 387 ASN A O 1
ATOM 3150 N N . ASP A 1 388 ? -7.512 -22.469 -19.359 1 88.19 388 ASP A N 1
ATOM 3151 C CA . ASP A 1 388 ? -7.777 -23.219 -18.141 1 88.19 388 ASP A CA 1
ATOM 3152 C C . ASP A 1 388 ? -9.094 -23.984 -18.234 1 88.19 388 ASP A C 1
ATOM 3154 O O . ASP A 1 388 ? -10.156 -23.391 -18.391 1 88.19 388 ASP A O 1
ATOM 3158 N N . TYR A 1 389 ? -9.055 -25.312 -18.078 1 90 389 TYR A N 1
ATOM 3159 C CA . TYR A 1 389 ? -10.203 -26.188 -18.297 1 90 389 TYR A CA 1
ATOM 3160 C C . TYR A 1 389 ? -11.25 -26 -17.203 1 90 389 TYR A C 1
ATOM 3162 O O . TYR A 1 389 ? -12.43 -26.281 -17.422 1 90 389 TYR A O 1
ATOM 3170 N N . ARG A 1 390 ? -10.852 -25.516 -16.016 1 92.62 390 ARG A N 1
ATOM 3171 C CA . ARG A 1 390 ? -11.734 -25.469 -14.859 1 92.62 390 ARG A CA 1
ATOM 3172 C C . ARG A 1 390 ? -12.891 -24.5 -15.094 1 92.62 390 ARG A C 1
ATOM 3174 O O . ARG A 1 390 ? -14.031 -24.781 -14.727 1 92.62 390 ARG A O 1
ATOM 3181 N N . ALA A 1 391 ? -12.539 -23.438 -15.688 1 94.69 391 ALA A N 1
ATOM 3182 C CA . ALA A 1 391 ? -13.578 -22.453 -15.961 1 94.69 391 ALA A CA 1
ATOM 3183 C C . ALA A 1 391 ? -14.594 -22.969 -16.969 1 94.69 391 ALA A C 1
ATOM 3185 O O . ALA A 1 391 ? -15.797 -22.766 -16.828 1 94.69 391 ALA A O 1
ATOM 3186 N N . TRP A 1 392 ? -14.156 -23.641 -17.969 1 95.06 392 TRP A N 1
ATOM 3187 C CA . TRP A 1 392 ? -15.031 -24.234 -18.984 1 95.06 392 TRP A CA 1
ATOM 3188 C C . TRP A 1 392 ? -15.914 -25.312 -18.375 1 95.06 392 TRP A C 1
ATOM 3190 O O . TRP A 1 392 ? -17.109 -25.375 -18.672 1 95.06 392 TRP A O 1
ATOM 3200 N N . ASN A 1 393 ? -15.32 -26.109 -17.625 1 94.81 393 ASN A N 1
ATOM 3201 C CA . ASN A 1 393 ? -16.078 -27.141 -16.922 1 94.81 393 ASN A CA 1
ATOM 3202 C C . ASN A 1 393 ? -17.141 -26.531 -16.016 1 94.81 393 ASN A C 1
ATOM 3204 O O . ASN A 1 393 ? -18.266 -27.047 -15.922 1 94.81 393 ASN A O 1
ATOM 3208 N N . GLY A 1 394 ? -16.734 -25.5 -15.32 1 95.94 394 GLY A N 1
ATOM 3209 C CA . GLY A 1 394 ? -17.688 -24.812 -14.453 1 95.94 394 GLY A CA 1
ATOM 3210 C C . GLY A 1 394 ? -18.875 -24.25 -15.203 1 95.94 394 GLY A C 1
ATOM 3211 O O . GLY A 1 394 ? -20.016 -24.359 -14.727 1 95.94 394 GLY A O 1
ATOM 3212 N N . LEU A 1 395 ? -18.703 -23.688 -16.375 1 95.75 395 LEU A N 1
ATOM 3213 C CA . LEU A 1 395 ? -19.797 -23.188 -17.203 1 95.75 395 LEU A CA 1
ATOM 3214 C C . LEU A 1 395 ? -20.719 -24.312 -17.656 1 95.75 395 LEU A C 1
ATOM 3216 O O . LEU A 1 395 ? -21.938 -24.156 -17.688 1 95.75 395 LEU A O 1
ATOM 3220 N N . GLY A 1 396 ? -20.094 -25.375 -18.047 1 95.25 396 GLY A N 1
ATOM 3221 C CA . GLY A 1 396 ? -20.891 -26.547 -18.391 1 95.25 396 GLY A CA 1
ATOM 3222 C C . GLY A 1 396 ? -21.812 -26.984 -17.25 1 95.25 396 GLY A C 1
ATOM 3223 O O . GLY A 1 396 ? -23 -27.234 -17.469 1 95.25 396 GLY A O 1
ATOM 3224 N N . GLN A 1 397 ? -21.266 -27.016 -16.094 1 94.5 397 GLN A N 1
ATOM 3225 C CA . GLN A 1 397 ? -22.031 -27.406 -14.922 1 94.5 397 GLN A CA 1
ATOM 3226 C C . GLN A 1 397 ? -23.172 -26.422 -14.648 1 94.5 397 GLN A C 1
ATOM 3228 O O . GLN A 1 397 ? -24.281 -26.844 -14.312 1 94.5 397 GLN A O 1
ATOM 3233 N N . ALA A 1 398 ? -22.875 -25.172 -14.734 1 95.5 398 ALA A N 1
ATOM 3234 C CA . ALA A 1 398 ? -23.875 -24.156 -14.484 1 95.5 398 ALA A CA 1
ATOM 3235 C C . ALA A 1 398 ? -25.047 -24.266 -15.477 1 95.5 398 ALA A C 1
ATOM 3237 O O . ALA A 1 398 ? -26.203 -24.172 -15.086 1 95.5 398 ALA A O 1
ATOM 3238 N N . TYR A 1 399 ? -24.766 -24.5 -16.703 1 94.12 399 TYR A N 1
ATOM 3239 C CA . TYR A 1 399 ? -25.812 -24.625 -17.719 1 94.12 399 TYR A CA 1
ATOM 3240 C C . TYR A 1 399 ? -26.562 -25.938 -17.578 1 94.12 399 TYR A C 1
ATOM 3242 O O . TYR A 1 399 ? -27.766 -26.016 -17.891 1 94.12 399 TYR A O 1
ATOM 3250 N N . GLU A 1 400 ? -25.891 -26.891 -17.094 1 92.44 400 GLU A N 1
ATOM 3251 C CA . GLU A 1 400 ? -26.562 -28.156 -16.812 1 92.44 400 GLU A CA 1
ATOM 3252 C C . GLU A 1 400 ? -27.625 -27.969 -15.734 1 92.44 400 GLU A C 1
ATOM 3254 O O . GLU A 1 400 ? -28.734 -28.516 -15.852 1 92.44 400 GLU A O 1
ATOM 3259 N N . ILE A 1 401 ? -27.266 -27.281 -14.75 1 92.5 401 ILE A N 1
ATOM 3260 C CA . ILE A 1 401 ? -28.188 -27.016 -13.656 1 92.5 401 ILE A CA 1
ATOM 3261 C C . ILE A 1 401 ? -29.406 -26.25 -14.172 1 92.5 401 ILE A C 1
ATOM 3263 O O . ILE A 1 401 ? -30.531 -26.469 -13.727 1 92.5 401 ILE A O 1
ATOM 3267 N N . LEU A 1 402 ? -29.141 -25.422 -15.172 1 92.69 402 LEU A N 1
ATOM 3268 C CA . LEU A 1 402 ? -30.219 -24.625 -15.758 1 92.69 402 LEU A CA 1
ATOM 3269 C C . LEU A 1 402 ? -31 -25.438 -16.781 1 92.69 402 LEU A C 1
ATOM 3271 O O . LEU A 1 402 ? -32.031 -24.984 -17.297 1 92.69 402 LEU A O 1
ATOM 3275 N N . GLY A 1 403 ? -30.594 -26.625 -17.078 1 90.06 403 GLY A N 1
ATOM 3276 C CA . GLY A 1 403 ? -31.281 -27.516 -18 1 90.06 403 GLY A CA 1
ATOM 3277 C C . GLY A 1 403 ? -31.016 -27.172 -19.453 1 90.06 403 GLY A C 1
ATOM 3278 O O . GLY A 1 403 ? -31.766 -27.578 -20.344 1 90.06 403 GLY A O 1
ATOM 3279 N N . LEU A 1 404 ? -30.016 -26.406 -19.672 1 90.56 404 LEU A N 1
ATOM 3280 C CA . LEU A 1 404 ? -29.656 -26.016 -21.031 1 90.56 404 LEU A CA 1
ATOM 3281 C C . LEU A 1 404 ? -28.594 -26.938 -21.594 1 90.56 404 LEU A C 1
ATOM 3283 O O . LEU A 1 404 ? -27.422 -26.578 -21.703 1 90.56 404 LEU A O 1
ATOM 3287 N N . ASN A 1 405 ? -28.969 -28.062 -22.047 1 86.06 405 ASN A N 1
ATOM 3288 C CA . ASN A 1 405 ? -28.078 -29.156 -22.406 1 86.06 405 ASN A CA 1
ATOM 3289 C C . ASN A 1 405 ? -27.281 -28.828 -23.672 1 86.06 405 ASN A C 1
ATOM 3291 O O . ASN A 1 405 ? -26.141 -29.266 -23.828 1 86.06 405 ASN A O 1
ATOM 3295 N N . GLY A 1 406 ? -27.844 -28.094 -24.578 1 85.38 406 GLY A N 1
ATOM 3296 C CA . GLY A 1 406 ? -27.109 -27.688 -25.75 1 85.38 406 GLY A CA 1
ATOM 3297 C C . GLY A 1 406 ? -25.859 -26.891 -25.438 1 85.38 406 GLY A C 1
ATOM 3298 O O . GLY A 1 406 ? -24.797 -27.125 -26.016 1 85.38 406 GLY A O 1
ATOM 3299 N N . TYR A 1 407 ? -26.062 -26.016 -24.531 1 87.94 407 TYR A N 1
ATOM 3300 C CA . TYR A 1 407 ? -24.922 -25.203 -24.094 1 87.94 407 TYR A CA 1
ATOM 3301 C C . TYR A 1 407 ? -23.906 -26.062 -23.344 1 87.94 407 TYR A C 1
ATOM 3303 O O . TYR A 1 407 ? -22.703 -25.875 -23.516 1 87.94 407 TYR A O 1
ATOM 3311 N N . CYS A 1 408 ? -24.312 -27 -22.688 1 90.75 408 CYS A N 1
ATOM 3312 C CA . CYS A 1 408 ? -23.453 -27.875 -21.891 1 90.75 408 CYS A CA 1
ATOM 3313 C C . CYS A 1 408 ? -22.453 -28.609 -22.781 1 90.75 408 CYS A C 1
ATOM 3315 O O . CYS A 1 408 ? -21.281 -28.703 -22.453 1 90.75 408 CYS A O 1
ATOM 3317 N N . ILE A 1 409 ? -22.984 -29.062 -23.812 1 92.38 409 ILE A N 1
ATOM 3318 C CA . ILE A 1 409 ? -22.172 -29.875 -24.719 1 92.38 409 ILE A CA 1
ATOM 3319 C C . ILE A 1 409 ? -20.969 -29.062 -25.203 1 92.38 409 ILE A C 1
ATOM 3321 O O . ILE A 1 409 ? -19.844 -29.547 -25.203 1 92.38 409 ILE A O 1
ATOM 3325 N N . TYR A 1 410 ? -21.219 -27.891 -25.516 1 92.81 410 TYR A N 1
ATOM 3326 C CA . TYR A 1 410 ? -20.156 -27.031 -26.016 1 92.81 410 TYR A CA 1
ATOM 3327 C C . TYR A 1 410 ? -19.078 -26.828 -24.938 1 92.81 410 TYR A C 1
ATOM 3329 O O . TYR A 1 410 ? -17.891 -27.016 -25.203 1 92.81 410 TYR A O 1
ATOM 3337 N N . TYR A 1 411 ? -19.5 -26.453 -23.828 1 94.94 411 TYR A N 1
ATOM 3338 C CA . TYR A 1 411 ? -18.562 -26.078 -22.781 1 94.94 411 TYR A CA 1
ATOM 3339 C C . TYR A 1 411 ? -17.844 -27.312 -22.234 1 94.94 411 TYR A C 1
ATOM 3341 O O . TYR A 1 411 ? -16.625 -27.266 -22 1 94.94 411 TYR A O 1
ATOM 3349 N N . TYR A 1 412 ? -18.484 -28.391 -22.047 1 94.19 412 TYR A N 1
ATOM 3350 C CA . TYR A 1 412 ? -17.828 -29.625 -21.625 1 94.19 412 TYR A CA 1
ATOM 3351 C C . TYR A 1 412 ? -16.859 -30.125 -22.688 1 94.19 412 TYR A C 1
ATOM 3353 O O . TYR A 1 412 ? -15.805 -30.688 -22.359 1 94.19 412 TYR A O 1
ATOM 3361 N N . SER A 1 413 ? -17.234 -29.984 -23.906 1 93.56 413 SER A N 1
ATOM 3362 C CA . SER A 1 413 ? -16.344 -30.391 -25 1 93.56 413 SER A CA 1
ATOM 3363 C C . SER A 1 413 ? -15.047 -29.594 -24.969 1 93.56 413 SER A C 1
ATOM 3365 O O . SER A 1 413 ? -13.961 -30.156 -25.125 1 93.56 413 SER A O 1
ATOM 3367 N N . ARG A 1 414 ? -15.203 -28.344 -24.797 1 92.81 414 ARG A N 1
ATOM 3368 C CA . ARG A 1 414 ? -14.016 -27.5 -24.719 1 92.81 414 ARG A CA 1
ATOM 3369 C C . ARG A 1 414 ? -13.148 -27.891 -23.516 1 92.81 414 ARG A C 1
ATOM 3371 O O . ARG A 1 414 ? -11.922 -27.938 -23.625 1 92.81 414 ARG A O 1
ATOM 3378 N N . ALA A 1 415 ? -13.75 -28.078 -22.406 1 93.75 415 ALA A N 1
ATOM 3379 C CA . ALA A 1 415 ? -13.023 -28.5 -21.203 1 93.75 415 ALA A CA 1
ATOM 3380 C C . ALA A 1 415 ? -12.273 -29.812 -21.453 1 93.75 415 ALA A C 1
ATOM 3382 O O . ALA A 1 415 ? -11.117 -29.953 -21.031 1 93.75 415 ALA A O 1
ATOM 3383 N N . ALA A 1 416 ? -12.859 -30.734 -22.094 1 89.88 416 ALA A N 1
ATOM 3384 C CA . ALA A 1 416 ? -12.266 -32.031 -22.375 1 89.88 416 ALA A CA 1
ATOM 3385 C C . ALA A 1 416 ? -11.086 -31.906 -23.328 1 89.88 416 ALA A C 1
ATOM 3387 O O . ALA A 1 416 ? -10.109 -32.656 -23.234 1 89.88 416 ALA A O 1
ATOM 3388 N N . GLN A 1 417 ? -11.156 -30.969 -24.188 1 88.31 417 GLN A N 1
ATOM 3389 C CA . GLN A 1 417 ? -10.07 -30.719 -25.125 1 88.31 417 GLN A CA 1
ATOM 3390 C C . GLN A 1 417 ? -8.844 -30.156 -24.406 1 88.31 417 GLN A C 1
ATOM 3392 O O . GLN A 1 417 ? -7.707 -30.453 -24.781 1 88.31 417 GLN A O 1
ATOM 3397 N N . LEU A 1 418 ? -9.102 -29.375 -23.453 1 85.75 418 LEU A N 1
ATOM 3398 C CA . LEU A 1 418 ? -8.023 -28.719 -22.719 1 85.75 418 LEU A CA 1
ATOM 3399 C C . LEU A 1 418 ? -7.352 -29.688 -21.75 1 85.75 418 LEU A C 1
ATOM 3401 O O . LEU A 1 418 ? -6.176 -29.516 -21.422 1 85.75 418 LEU A O 1
ATOM 3405 N N . LYS A 1 419 ? -8.117 -30.641 -21.297 1 85.5 419 LYS A N 1
ATOM 3406 C CA . LYS A 1 419 ? -7.574 -31.672 -20.406 1 85.5 419 LYS A CA 1
ATOM 3407 C C . LYS A 1 419 ? -8.031 -33.062 -20.828 1 85.5 419 LYS A C 1
ATOM 3409 O O . LYS A 1 419 ? -8.844 -33.688 -20.141 1 85.5 419 LYS A O 1
ATOM 3414 N N . PRO A 1 420 ? -7.363 -33.562 -21.766 1 81.12 420 PRO A N 1
ATOM 3415 C CA . PRO A 1 420 ? -7.828 -34.812 -22.344 1 81.12 420 PRO A CA 1
ATOM 3416 C C . PRO A 1 420 ? -7.605 -36 -21.438 1 81.12 420 PRO A C 1
ATOM 3418 O O . PRO A 1 420 ? -8.281 -37.031 -21.578 1 81.12 420 PRO A O 1
ATOM 3421 N N . ASP A 1 421 ? -6.762 -35.906 -20.516 1 79 421 ASP A N 1
ATOM 3422 C CA . ASP A 1 421 ? -6.441 -37.031 -19.641 1 79 421 ASP A CA 1
ATOM 3423 C C . ASP A 1 421 ? -7.379 -37.062 -18.438 1 79 421 ASP A C 1
ATOM 3425 O O . ASP A 1 421 ? -7.258 -37.938 -17.578 1 79 421 ASP A O 1
ATOM 3429 N N . ASP A 1 422 ? -8.312 -36.156 -18.422 1 83.44 422 ASP A N 1
ATOM 3430 C CA . ASP A 1 422 ? -9.281 -36.156 -17.328 1 83.44 422 ASP A CA 1
ATOM 3431 C C . ASP A 1 422 ? -10.625 -36.719 -17.766 1 83.44 422 ASP A C 1
ATOM 3433 O O . ASP A 1 422 ? -11.344 -36.094 -18.562 1 83.44 422 ASP A O 1
ATOM 3437 N N . SER A 1 423 ? -10.953 -37.844 -17.234 1 87.56 423 SER A N 1
ATOM 3438 C CA . SER A 1 423 ? -12.133 -38.594 -17.656 1 87.56 423 SER A CA 1
ATOM 3439 C C . SER A 1 423 ? -13.414 -37.938 -17.156 1 87.56 423 SER A C 1
ATOM 3441 O O . SER A 1 423 ? -14.5 -38.219 -17.656 1 87.56 423 SER A O 1
ATOM 3443 N N . ARG A 1 424 ? -13.328 -37.062 -16.172 1 88.12 424 ARG A N 1
ATOM 3444 C CA . ARG A 1 424 ? -14.523 -36.469 -15.578 1 88.12 424 ARG A CA 1
ATOM 3445 C C . ARG A 1 424 ? -15.273 -35.594 -16.578 1 88.12 424 ARG A C 1
ATOM 3447 O O . ARG A 1 424 ? -16.5 -35.656 -16.641 1 88.12 424 ARG A O 1
ATOM 3454 N N . MET A 1 425 ? -14.602 -34.938 -17.281 1 89.38 425 MET A N 1
ATOM 3455 C CA . MET A 1 425 ? -15.219 -34.062 -18.281 1 89.38 425 MET A CA 1
ATOM 3456 C C . MET A 1 425 ? -15.891 -34.875 -19.375 1 89.38 425 MET A C 1
ATOM 3458 O O . MET A 1 425 ? -16.953 -34.5 -19.875 1 89.38 425 MET A O 1
ATOM 3462 N N . LEU A 1 426 ? -15.336 -35.938 -19.703 1 90.19 426 LEU A N 1
ATOM 3463 C CA . LEU A 1 426 ? -15.891 -36.844 -20.734 1 90.19 426 LEU A CA 1
ATOM 3464 C C . LEU A 1 426 ? -17.172 -37.469 -20.234 1 90.19 426 LEU A C 1
ATOM 3466 O O . LEU A 1 426 ? -18.125 -37.656 -21.016 1 90.19 426 LEU A O 1
ATOM 3470 N N . VAL A 1 427 ? -17.156 -37.875 -19.031 1 91.94 427 VAL A N 1
ATOM 3471 C CA . VAL A 1 427 ? -18.359 -38.438 -18.453 1 91.94 427 VAL A CA 1
ATOM 3472 C C . VAL A 1 427 ? -19.484 -37.438 -18.469 1 91.94 427 VAL A C 1
ATOM 3474 O O . VAL A 1 427 ? -20.609 -37.75 -18.844 1 91.94 427 VAL A O 1
ATOM 3477 N N . SER A 1 428 ? -19.172 -36.219 -18.062 1 92.25 428 SER A N 1
ATOM 3478 C CA . SER A 1 428 ? -20.156 -35.156 -18.078 1 92.25 428 SER A CA 1
ATOM 3479 C C . SER A 1 428 ? -20.672 -34.875 -19.484 1 92.25 428 SER A C 1
ATOM 3481 O O . SER A 1 428 ? -21.859 -34.656 -19.703 1 92.25 428 SER A O 1
ATOM 3483 N N . LEU A 1 429 ? -19.812 -34.906 -20.406 1 92.44 429 LEU A N 1
ATOM 3484 C CA . LEU A 1 429 ? -20.172 -34.719 -21.812 1 92.44 429 LEU A CA 1
ATOM 3485 C C . LEU A 1 429 ? -21.078 -35.844 -22.281 1 92.44 429 LEU A C 1
ATOM 3487 O O . LEU A 1 429 ? -22.047 -35.594 -23 1 92.44 429 LEU A O 1
ATOM 3491 N N . GLY A 1 430 ? -20.766 -37.062 -21.938 1 93.19 430 GLY A N 1
ATOM 3492 C CA . GLY A 1 430 ? -21.625 -38.188 -22.25 1 93.19 430 GLY A CA 1
ATOM 3493 C C . GLY A 1 430 ? -23.031 -38.062 -21.688 1 93.19 430 GLY A C 1
ATOM 3494 O O . GLY A 1 430 ? -24 -38.375 -22.375 1 93.19 430 GLY A O 1
ATOM 3495 N N . GLU A 1 431 ? -23.078 -37.625 -20.484 1 93.44 431 GLU A N 1
ATOM 3496 C CA . GLU A 1 431 ? -24.375 -37.406 -19.844 1 93.44 431 GLU A CA 1
ATOM 3497 C C . GLU A 1 431 ? -25.188 -36.344 -20.578 1 93.44 431 GLU A C 1
ATOM 3499 O O . GLU A 1 431 ? -26.406 -36.469 -20.734 1 93.44 431 GLU A O 1
ATOM 3504 N N . ALA A 1 432 ? -24.547 -35.344 -20.938 1 93.12 432 ALA A N 1
ATOM 3505 C CA . ALA A 1 432 ? -25.234 -34.281 -21.688 1 93.12 432 ALA A CA 1
ATOM 3506 C C . ALA A 1 432 ? -25.75 -34.781 -23.031 1 93.12 432 ALA A C 1
ATOM 3508 O O . ALA A 1 432 ? -26.875 -34.469 -23.422 1 93.12 432 ALA A O 1
ATOM 3509 N N . TYR A 1 433 ? -24.984 -35.562 -23.719 1 93.75 433 TYR A N 1
ATOM 3510 C CA . TYR A 1 433 ? -25.406 -36.188 -24.984 1 93.75 433 TYR A CA 1
ATOM 3511 C C . TYR A 1 433 ? -26.594 -37.125 -24.766 1 93.75 433 TYR A C 1
ATOM 3513 O O . TYR A 1 433 ? -27.531 -37.156 -25.578 1 93.75 433 TYR A O 1
ATOM 3521 N N . GLU A 1 434 ? -26.516 -37.812 -23.688 1 93.56 434 GLU A N 1
ATOM 3522 C CA . GLU A 1 434 ? -27.594 -38.75 -23.359 1 93.56 434 GLU A CA 1
ATOM 3523 C C . GLU A 1 434 ? -28.906 -38 -23.125 1 93.56 434 GLU A C 1
ATOM 3525 O O . GLU A 1 434 ? -29.953 -38.406 -23.609 1 93.56 434 GLU A O 1
ATOM 3530 N N . LYS A 1 435 ? -28.812 -36.938 -22.484 1 92.5 435 LYS A N 1
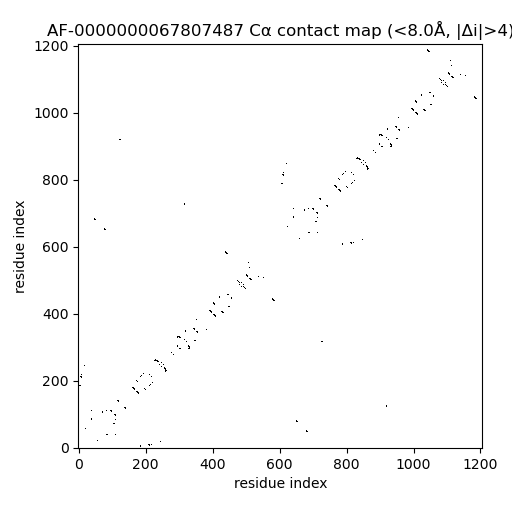ATOM 3531 C CA . LYS A 1 435 ? -30 -36.125 -22.203 1 92.5 435 LYS A CA 1
ATOM 3532 C C . LYS A 1 435 ? -30.578 -35.5 -23.484 1 92.5 435 LYS A C 1
ATOM 3534 O O . LYS A 1 435 ? -31.781 -35.281 -23.578 1 92.5 435 LYS A O 1
ATOM 3539 N N . MET A 1 436 ? -29.75 -35.312 -24.453 1 92.25 436 MET A N 1
ATOM 3540 C CA . MET A 1 436 ? -30.188 -34.781 -25.734 1 92.25 436 MET A CA 1
ATOM 3541 C C . MET A 1 436 ? -30.516 -35.875 -26.719 1 92.25 436 MET A C 1
ATOM 3543 O O . MET A 1 436 ? -30.734 -35.625 -27.906 1 92.25 436 MET A O 1
ATOM 3547 N N . ASP A 1 437 ? -30.422 -37.125 -26.328 1 91.06 437 ASP A N 1
ATOM 3548 C CA . ASP A 1 437 ? -30.766 -38.312 -27.078 1 91.06 437 ASP A CA 1
ATOM 3549 C C . ASP A 1 437 ? -29.797 -38.531 -28.234 1 91.06 437 ASP A C 1
ATOM 3551 O O . ASP A 1 437 ? -30.203 -38.938 -29.328 1 91.06 437 ASP A O 1
ATOM 3555 N N . LYS A 1 438 ? -28.688 -38.062 -28.016 1 92.69 438 LYS A N 1
ATOM 3556 C CA . LYS A 1 438 ? -27.594 -38.375 -28.953 1 92.69 438 LYS A CA 1
ATOM 3557 C C . LYS A 1 438 ? -26.781 -39.562 -28.469 1 92.69 438 LYS A C 1
ATOM 3559 O O . LYS A 1 438 ? -25.641 -39.406 -28.016 1 92.69 438 LYS A O 1
ATOM 3564 N N . ILE A 1 439 ? -27.281 -40.688 -28.625 1 92.69 439 ILE A N 1
ATOM 3565 C CA . ILE A 1 439 ? -26.828 -41.906 -27.969 1 92.69 439 ILE A CA 1
ATOM 3566 C C . ILE A 1 439 ? -25.469 -42.312 -28.516 1 92.69 439 ILE A C 1
ATOM 3568 O O . ILE A 1 439 ? -24.562 -42.656 -27.734 1 92.69 439 ILE A O 1
ATOM 3572 N N . PRO A 1 440 ? -25.219 -42.25 -29.797 1 91.62 440 PRO A N 1
ATOM 3573 C CA . PRO A 1 440 ? -23.891 -42.656 -30.297 1 91.62 440 PRO A CA 1
ATOM 3574 C C . PRO A 1 440 ? -22.766 -41.812 -29.703 1 91.62 440 PRO A C 1
ATOM 3576 O O . PRO A 1 440 ? -21.719 -42.344 -29.344 1 91.62 440 PRO A O 1
ATOM 3579 N N . ASN A 1 441 ? -23.062 -40.531 -29.641 1 93.44 441 ASN A N 1
ATOM 3580 C CA . ASN A 1 441 ? -22.062 -39.656 -29.062 1 93.44 441 ASN A CA 1
ATOM 3581 C C . ASN A 1 441 ? -21.828 -39.938 -27.578 1 93.44 441 ASN A C 1
ATOM 3583 O O . ASN A 1 441 ? -20.703 -39.906 -27.109 1 93.44 441 ASN A O 1
ATOM 3587 N N . ALA A 1 442 ? -22.797 -40.188 -26.875 1 94.81 442 ALA A N 1
ATOM 3588 C CA . ALA A 1 442 ? -22.703 -40.5 -25.453 1 94.81 442 ALA A CA 1
ATOM 3589 C C . ALA A 1 442 ? -21.875 -41.781 -25.234 1 94.81 442 ALA A C 1
ATOM 3591 O O . ALA A 1 442 ? -21.031 -41.812 -24.344 1 94.81 442 ALA A O 1
ATOM 3592 N N . LEU A 1 443 ? -22.172 -42.781 -26.078 1 92.69 443 LEU A N 1
ATOM 3593 C CA . LEU A 1 443 ? -21.438 -44.031 -25.984 1 92.69 443 LEU A CA 1
ATOM 3594 C C . LEU A 1 443 ? -19.953 -43.812 -26.219 1 92.69 443 LEU A C 1
ATOM 3596 O O . LEU A 1 443 ? -19.125 -44.375 -25.5 1 92.69 443 LEU A O 1
ATOM 3600 N N . LYS A 1 444 ? -19.656 -43.031 -27.109 1 92.12 444 LYS A N 1
ATOM 3601 C CA . LYS A 1 444 ? -18.266 -42.75 -27.422 1 92.12 444 LYS A CA 1
ATOM 3602 C C . LYS A 1 444 ? -17.578 -42.031 -26.25 1 92.12 444 LYS A C 1
ATOM 3604 O O . LYS A 1 444 ? -16.422 -42.312 -25.938 1 92.12 444 LYS A O 1
ATOM 3609 N N . CYS A 1 445 ? -18.281 -41.125 -25.703 1 93.81 445 CYS A N 1
ATOM 3610 C CA . CYS A 1 445 ? -17.734 -40.375 -24.578 1 93.81 445 CYS A CA 1
ATOM 3611 C C . CYS A 1 445 ? -17.438 -41.312 -23.391 1 93.81 445 CYS A C 1
ATOM 3613 O O . CYS A 1 445 ? -16.359 -41.25 -22.797 1 93.81 445 CYS A O 1
ATOM 3615 N N . TYR A 1 446 ? -18.359 -42.125 -23.047 1 92.62 446 TYR A N 1
ATOM 3616 C CA . TYR A 1 446 ? -18.172 -43.062 -21.922 1 92.62 446 TYR A CA 1
ATOM 3617 C C . TYR A 1 446 ? -17.031 -44.031 -22.203 1 92.62 446 TYR A C 1
ATOM 3619 O O . TYR A 1 446 ? -16.25 -44.344 -21.312 1 92.62 446 TYR A O 1
ATOM 3627 N N . TYR A 1 447 ? -17 -44.469 -23.391 1 89.25 447 TYR A N 1
ATOM 3628 C CA . TYR A 1 447 ? -15.922 -45.375 -23.766 1 89.25 447 TYR A CA 1
ATOM 3629 C C . TYR A 1 447 ? -14.562 -44.719 -23.641 1 89.25 447 TYR A C 1
ATOM 3631 O O . TYR A 1 447 ? -13.625 -45.281 -23.078 1 89.25 447 TYR A O 1
ATOM 3639 N N . LYS A 1 448 ? -14.461 -43.562 -24.172 1 89.62 448 LYS A N 1
ATOM 3640 C CA . LYS A 1 448 ? -13.219 -42.781 -24.078 1 89.62 448 LYS A CA 1
ATOM 3641 C C . LYS A 1 448 ? -12.844 -42.5 -22.625 1 89.62 448 LYS A C 1
ATOM 3643 O O . LYS A 1 448 ? -11.664 -42.531 -22.281 1 89.62 448 LYS A O 1
ATOM 3648 N N . ALA A 1 449 ? -13.82 -42.188 -21.844 1 90.69 449 ALA A N 1
ATOM 3649 C CA . ALA A 1 449 ? -13.578 -41.938 -20.422 1 90.69 449 ALA A CA 1
ATOM 3650 C C . ALA A 1 449 ? -12.953 -43.156 -19.75 1 90.69 449 ALA A C 1
ATOM 3652 O O . ALA A 1 449 ? -12.055 -43 -18.906 1 90.69 449 ALA A O 1
ATOM 3653 N N . HIS A 1 450 ? -13.406 -44.25 -20.078 1 86.5 450 HIS A N 1
ATOM 3654 C CA . HIS A 1 450 ? -12.852 -45.5 -19.547 1 86.5 450 HIS A CA 1
ATOM 3655 C C . HIS A 1 450 ? -11.414 -45.688 -20.016 1 86.5 450 HIS A C 1
ATOM 3657 O O . HIS A 1 450 ? -10.539 -46.062 -19.219 1 86.5 450 HIS A O 1
ATOM 3663 N N . SER A 1 451 ? -11.117 -45.406 -21.203 1 84.38 451 SER A N 1
ATOM 3664 C CA . SER A 1 451 ? -9.805 -45.625 -21.797 1 84.38 451 SER A CA 1
ATOM 3665 C C . SER A 1 451 ? -8.766 -44.688 -21.219 1 84.38 451 SER A C 1
ATOM 3667 O O . SER A 1 451 ? -7.574 -45 -21.172 1 84.38 451 SER A O 1
ATOM 3669 N N . THR A 1 452 ? -9.164 -43.5 -20.875 1 82.88 452 THR A N 1
ATOM 3670 C CA . THR A 1 452 ? -8.25 -42.5 -20.344 1 82.88 452 THR A CA 1
ATOM 3671 C C . THR A 1 452 ? -7.977 -42.75 -18.859 1 82.88 452 THR A C 1
ATOM 3673 O O . THR A 1 452 ? -7 -42.219 -18.312 1 82.88 452 THR A O 1
ATOM 3676 N N . GLY A 1 453 ? -8.648 -43.625 -18.25 1 76.88 453 GLY A N 1
ATOM 3677 C CA . GLY A 1 453 ? -8.539 -43.875 -16.828 1 76.88 453 GLY A CA 1
ATOM 3678 C C . GLY A 1 453 ? -9.727 -43.375 -16.031 1 76.88 453 GLY A C 1
ATOM 3679 O O . GLY A 1 453 ? -9.883 -42.188 -15.836 1 76.88 453 GLY A O 1
ATOM 3680 N N . ASP A 1 454 ? -10.719 -44.062 -15.836 1 76.31 454 ASP A N 1
ATOM 3681 C CA . ASP A 1 454 ? -11.969 -43.719 -15.156 1 76.31 454 ASP A CA 1
ATOM 3682 C C . ASP A 1 454 ? -11.719 -43.312 -13.703 1 76.31 454 ASP A C 1
ATOM 3684 O O . ASP A 1 454 ? -11.898 -44.156 -12.797 1 76.31 454 ASP A O 1
ATOM 3688 N N . ILE A 1 455 ? -11.445 -42.031 -13.453 1 72.38 455 ILE A N 1
ATOM 3689 C CA . ILE A 1 455 ? -11.055 -41.5 -12.156 1 72.38 455 ILE A CA 1
ATOM 3690 C C . ILE A 1 455 ? -12.172 -41.719 -11.141 1 72.38 455 ILE A C 1
ATOM 3692 O O . ILE A 1 455 ? -11.922 -42.156 -10.016 1 72.38 455 ILE A O 1
ATOM 3696 N N . GLU A 1 456 ? -13.391 -41.594 -11.531 1 76.19 456 GLU A N 1
ATOM 3697 C CA . GLU A 1 456 ? -14.523 -41.719 -10.625 1 76.19 456 GLU A CA 1
ATOM 3698 C C . GLU A 1 456 ? -15.117 -43.125 -10.68 1 76.19 456 GLU A C 1
ATOM 3700 O O . GLU A 1 456 ? -15.883 -43.5 -9.797 1 76.19 456 GLU A O 1
ATOM 3705 N N . GLY A 1 457 ? -14.789 -43.938 -11.641 1 78.81 457 GLY A N 1
ATOM 3706 C CA . GLY A 1 457 ? -15.242 -45.312 -11.758 1 78.81 457 GLY A CA 1
ATOM 3707 C C . GLY A 1 457 ? -16.688 -45.406 -12.211 1 78.81 457 GLY A C 1
ATOM 3708 O O . GLY A 1 457 ? -17.391 -46.344 -11.82 1 78.81 457 GLY A O 1
ATOM 3709 N N . MET A 1 458 ? -17.125 -44.438 -12.977 1 85.62 458 MET A N 1
ATOM 3710 C CA . MET A 1 458 ? -18.547 -44.438 -13.359 1 85.62 458 MET A CA 1
ATOM 3711 C C . MET A 1 458 ? -18.688 -44.656 -14.859 1 85.62 458 MET A C 1
ATOM 3713 O O . MET A 1 458 ? -19.766 -45 -15.336 1 85.62 458 MET A O 1
ATOM 3717 N N . ALA A 1 459 ? -17.641 -44.594 -15.586 1 89.62 459 ALA A N 1
ATOM 3718 C CA . ALA A 1 459 ? -17.719 -44.562 -17.047 1 89.62 459 ALA A CA 1
ATOM 3719 C C . ALA A 1 459 ? -18.234 -45.906 -17.578 1 89.62 459 ALA A C 1
ATOM 3721 O O . ALA A 1 459 ? -19.125 -45.938 -18.438 1 89.62 459 ALA A O 1
ATOM 3722 N N . LEU A 1 460 ? -17.828 -47 -17 1 88.88 460 LEU A N 1
ATOM 3723 C CA . LEU A 1 460 ? -18.203 -48.312 -17.484 1 88.88 460 LEU A CA 1
ATOM 3724 C C . LEU A 1 460 ? -19.656 -48.625 -17.125 1 88.88 460 LEU A C 1
ATOM 3726 O O . LEU A 1 460 ? -20.375 -49.25 -17.922 1 88.88 460 LEU A O 1
ATOM 3730 N N . PHE A 1 461 ? -20.047 -48.25 -15.992 1 92.38 461 PHE A N 1
ATOM 3731 C CA . PHE A 1 461 ? -21.422 -48.469 -15.586 1 92.38 461 PHE A CA 1
ATOM 3732 C C . PHE A 1 461 ? -22.391 -47.656 -16.453 1 92.38 461 PHE A C 1
ATOM 3734 O O . PHE A 1 461 ? -23.438 -48.188 -16.875 1 92.38 461 PHE A O 1
ATOM 3741 N N . LYS A 1 462 ? -22 -46.5 -16.703 1 93.56 462 LYS A N 1
ATOM 3742 C CA . LYS A 1 462 ? -22.828 -45.656 -17.547 1 93.56 462 LYS A CA 1
ATOM 3743 C C . LYS A 1 462 ? -22.875 -46.188 -18.984 1 93.56 462 LYS A C 1
ATOM 3745 O O . LYS A 1 462 ? -23.938 -46.156 -19.625 1 93.56 462 LYS A O 1
ATOM 3750 N N . LEU A 1 463 ? -21.766 -46.625 -19.469 1 92.56 463 LEU A N 1
ATOM 3751 C CA . LEU A 1 463 ? -21.688 -47.219 -20.781 1 92.56 463 LEU A CA 1
ATOM 3752 C C . LEU A 1 463 ? -22.578 -48.469 -20.875 1 92.56 463 LEU A C 1
ATOM 3754 O O . LEU A 1 463 ? -23.344 -48.594 -21.828 1 92.56 463 LEU A O 1
ATOM 3758 N N . ALA A 1 464 ? -22.562 -49.281 -19.891 1 93.5 464 ALA A N 1
ATOM 3759 C CA . ALA A 1 464 ? -23.359 -50.5 -19.844 1 93.5 464 ALA A CA 1
ATOM 3760 C C . ALA A 1 464 ? -24.844 -50.188 -19.781 1 93.5 464 ALA A C 1
ATOM 3762 O O . ALA A 1 464 ? -25.641 -50.812 -20.5 1 93.5 464 ALA A O 1
ATOM 3763 N N . LYS A 1 465 ? -25.156 -49.312 -18.953 1 94.81 465 LYS A N 1
ATOM 3764 C CA . LYS A 1 465 ? -26.562 -48.938 -18.797 1 94.81 465 LYS A CA 1
ATOM 3765 C C . LYS A 1 465 ? -27.109 -48.375 -20.109 1 94.81 465 LYS A C 1
ATOM 3767 O O . LYS A 1 465 ? -28.266 -48.625 -20.453 1 94.81 465 LYS A O 1
ATOM 3772 N N . LEU A 1 466 ? -26.344 -47.625 -20.75 1 94.44 466 LEU A N 1
ATOM 3773 C CA . LEU A 1 466 ? -26.781 -47.062 -22 1 94.44 466 LEU A CA 1
ATOM 3774 C C . LEU A 1 466 ? -26.938 -48.125 -23.078 1 94.44 466 LEU A C 1
ATOM 3776 O O . LEU A 1 466 ? -27.859 -48.062 -23.891 1 94.44 466 LEU A O 1
ATOM 3780 N N . TYR A 1 467 ? -26.078 -49.062 -23.141 1 92.31 467 TYR A N 1
ATOM 3781 C CA . TYR A 1 467 ? -26.219 -50.219 -24.047 1 92.31 467 TYR A CA 1
ATOM 3782 C C . TYR A 1 467 ? -27.516 -50.969 -23.766 1 92.31 467 TYR A C 1
ATOM 3784 O O . TYR A 1 467 ? -28.219 -51.375 -24.688 1 92.31 467 TYR A O 1
ATOM 3792 N N . GLU A 1 468 ? -27.734 -51.094 -22.516 1 92.31 468 GLU A N 1
ATOM 3793 C CA . GLU A 1 468 ? -28.953 -51.781 -22.094 1 92.31 468 GLU A CA 1
ATOM 3794 C C . GLU A 1 468 ? -30.188 -51.031 -22.578 1 92.31 468 GLU A C 1
ATOM 3796 O O . GLU A 1 468 ? -31.109 -51.625 -23.141 1 92.31 468 GLU A O 1
ATOM 3801 N N . LYS A 1 469 ? -30.125 -49.781 -22.406 1 93.12 469 LYS A N 1
ATOM 3802 C CA . LYS A 1 469 ? -31.25 -48.938 -22.828 1 93.12 469 LYS A CA 1
ATOM 3803 C C . LYS A 1 469 ? -31.406 -48.938 -24.344 1 93.12 469 LYS A C 1
ATOM 3805 O O . LYS A 1 469 ? -32.5 -48.781 -24.859 1 93.12 469 LYS A O 1
ATOM 3810 N N . SER A 1 470 ? -30.344 -49.125 -25.016 1 92.31 470 SER A N 1
ATOM 3811 C CA . SER A 1 470 ? -30.344 -49.125 -26.469 1 92.31 470 SER A CA 1
ATOM 3812 C C . SER A 1 470 ? -30.578 -50.5 -27.047 1 92.31 470 SER A C 1
ATOM 3814 O O . SER A 1 470 ? -30.391 -50.75 -28.25 1 92.31 470 SER A O 1
ATOM 3816 N N . ASN A 1 471 ? -30.875 -51.469 -26.172 1 90 471 ASN A N 1
ATOM 3817 C CA . ASN A 1 471 ? -31.219 -52.844 -26.547 1 90 471 ASN A CA 1
ATOM 3818 C C . ASN A 1 471 ? -30.047 -53.531 -27.234 1 90 471 ASN A C 1
ATOM 3820 O O . ASN A 1 471 ? -30.234 -54.188 -28.281 1 90 471 ASN A O 1
ATOM 3824 N N . MET A 1 472 ? -28.969 -53.188 -26.719 1 90.81 472 MET A N 1
ATOM 3825 C CA . MET A 1 472 ? -27.766 -53.906 -27.125 1 90.81 472 MET A CA 1
ATOM 3826 C C . MET A 1 472 ? -27.25 -54.781 -26 1 90.81 472 MET A C 1
ATOM 3828 O O . MET A 1 472 ? -26.25 -54.469 -25.359 1 90.81 472 MET A O 1
ATOM 3832 N N . PRO A 1 473 ? -27.859 -55.844 -25.797 1 88.69 473 PRO A N 1
ATOM 3833 C CA . PRO A 1 473 ? -27.609 -56.656 -24.609 1 88.69 473 PRO A CA 1
ATOM 3834 C C . PRO A 1 473 ? -26.203 -57.25 -24.562 1 88.69 473 PRO A C 1
ATOM 3836 O O . PRO A 1 473 ? -25.609 -57.344 -23.484 1 88.69 473 PRO A O 1
ATOM 3839 N N . ASN A 1 474 ? -25.672 -57.625 -25.734 1 87.25 474 ASN A N 1
ATOM 3840 C CA . ASN A 1 474 ? -24.328 -58.188 -25.75 1 87.25 474 ASN A CA 1
ATOM 3841 C C . ASN A 1 474 ? -23.297 -57.156 -25.312 1 87.25 474 ASN A C 1
ATOM 3843 O O . ASN A 1 474 ? -22.422 -57.469 -24.5 1 87.25 474 ASN A O 1
ATOM 3847 N N . SER A 1 475 ? -23.438 -56 -25.891 1 89.88 475 SER A N 1
ATOM 3848 C CA . SER A 1 475 ? -22.531 -54.938 -25.516 1 89.88 475 SER A CA 1
ATOM 3849 C C . SER A 1 475 ? -22.703 -54.562 -24.047 1 89.88 475 SER A C 1
ATOM 3851 O O . SER A 1 475 ? -21.734 -54.25 -23.359 1 89.88 475 SER A O 1
ATOM 3853 N N . ALA A 1 476 ? -23.828 -54.5 -23.578 1 92.88 476 ALA A N 1
ATOM 3854 C CA . ALA A 1 476 ? -24.109 -54.188 -22.172 1 92.88 476 ALA A CA 1
ATOM 3855 C C . ALA A 1 476 ? -23.469 -55.188 -21.234 1 92.88 476 ALA A C 1
ATOM 3857 O O . ALA A 1 476 ? -22.844 -54.812 -20.234 1 92.88 476 ALA A O 1
ATOM 3858 N N . ALA A 1 477 ? -23.672 -56.438 -21.578 1 90.25 477 ALA A N 1
ATOM 3859 C CA . ALA A 1 477 ? -23.109 -57.5 -20.75 1 90.25 477 ALA A CA 1
ATOM 3860 C C . ALA A 1 477 ? -21.594 -57.406 -20.703 1 90.25 477 ALA A C 1
ATOM 3862 O O . ALA A 1 477 ? -20.984 -57.594 -19.656 1 90.25 477 ALA A O 1
ATOM 3863 N N . ALA A 1 478 ? -21.031 -57.125 -21.875 1 88.62 478 ALA A N 1
ATOM 3864 C CA . ALA A 1 478 ? -19.578 -57 -21.938 1 88.62 478 ALA A CA 1
ATOM 3865 C C . ALA A 1 478 ? -19.109 -55.844 -21.062 1 88.62 478 ALA A C 1
ATOM 3867 O O . ALA A 1 478 ? -18.125 -55.969 -20.328 1 88.62 478 ALA A O 1
ATOM 3868 N N . ALA A 1 479 ? -19.75 -54.719 -21.125 1 91 479 ALA A N 1
ATOM 3869 C CA . ALA A 1 479 ? -19.406 -53.531 -20.344 1 91 479 ALA A CA 1
ATOM 3870 C C . ALA A 1 479 ? -19.594 -53.781 -18.844 1 91 479 ALA A C 1
ATOM 3872 O O . ALA A 1 479 ? -18.75 -53.406 -18.031 1 91 479 ALA A O 1
ATOM 3873 N N . TYR A 1 480 ? -20.688 -54.375 -18.484 1 92 480 TYR A N 1
ATOM 3874 C CA . TYR A 1 480 ? -20.938 -54.719 -17.078 1 92 480 TYR A CA 1
ATOM 3875 C C . TYR A 1 480 ? -19.891 -55.688 -16.562 1 92 480 TYR A C 1
ATOM 3877 O O . TYR A 1 480 ? -19.453 -55.594 -15.414 1 92 480 TYR A O 1
ATOM 3885 N N . THR A 1 481 ? -19.547 -56.625 -17.406 1 88.5 481 THR A N 1
ATOM 3886 C CA . THR A 1 481 ? -18.516 -57.594 -17.016 1 88.5 481 THR A CA 1
ATOM 3887 C C . THR A 1 481 ? -17.188 -56.875 -16.734 1 88.5 481 THR A C 1
ATOM 3889 O O . THR A 1 481 ? -16.547 -57.125 -15.719 1 88.5 481 THR A O 1
ATOM 3892 N N . ALA A 1 482 ? -16.844 -56.031 -17.625 1 86.25 482 ALA A N 1
ATOM 3893 C CA . ALA A 1 482 ? -15.625 -55.25 -17.453 1 86.25 482 ALA A CA 1
ATOM 3894 C C . ALA A 1 482 ? -15.688 -54.438 -16.172 1 86.25 482 ALA A C 1
ATOM 3896 O O . ALA A 1 482 ? -14.688 -54.281 -15.461 1 86.25 482 ALA A O 1
ATOM 3897 N N . ALA A 1 483 ? -16.797 -53.812 -15.867 1 89.06 483 ALA A N 1
ATOM 3898 C CA . ALA A 1 483 ? -16.984 -53 -14.672 1 89.06 483 ALA A CA 1
ATOM 3899 C C . ALA A 1 483 ? -16.844 -53.844 -13.406 1 89.06 483 ALA A C 1
ATOM 3901 O O . ALA A 1 483 ? -16.281 -53.375 -12.406 1 89.06 483 ALA A O 1
ATOM 3902 N N . CYS A 1 484 ? -17.312 -55 -13.461 1 85.75 484 CYS A N 1
ATOM 3903 C CA . CYS A 1 484 ? -17.297 -55.875 -12.297 1 85.75 484 CYS A CA 1
ATOM 3904 C C . CYS A 1 484 ? -15.883 -56.406 -12.047 1 85.75 484 CYS A C 1
ATOM 3906 O O . CYS A 1 484 ? -15.531 -56.719 -10.906 1 85.75 484 CYS A O 1
ATOM 3908 N N . GLN A 1 485 ? -15.117 -56.5 -13.023 1 80.88 485 GLN A N 1
ATOM 3909 C CA . GLN A 1 485 ? -13.781 -57.062 -12.906 1 80.88 485 GLN A CA 1
ATOM 3910 C C . GLN A 1 485 ? -12.773 -56.031 -12.438 1 80.88 485 GLN A C 1
ATOM 3912 O O . GLN A 1 485 ? -11.695 -56.375 -11.945 1 80.88 485 GLN A O 1
ATOM 3917 N N . ASP A 1 486 ? -13.164 -54.844 -12.562 1 81.06 486 ASP A N 1
ATOM 3918 C CA . ASP A 1 486 ? -12.273 -53.781 -12.117 1 81.06 486 ASP A CA 1
ATOM 3919 C C . ASP A 1 486 ? -12.273 -53.656 -10.594 1 81.06 486 ASP A C 1
ATOM 3921 O O . ASP A 1 486 ? -13.297 -53.344 -9.992 1 81.06 486 ASP A O 1
ATOM 3925 N N . PRO A 1 487 ? -11.164 -53.938 -9.992 1 78.62 487 PRO A N 1
ATOM 3926 C CA . PRO A 1 487 ? -11.078 -53.906 -8.531 1 78.62 487 PRO A CA 1
ATOM 3927 C C . PRO A 1 487 ? -11.406 -52.531 -7.961 1 78.62 487 PRO A C 1
ATOM 3929 O O . PRO A 1 487 ? -11.859 -52.406 -6.82 1 78.62 487 PRO A O 1
ATOM 3932 N N . ALA A 1 488 ? -11.273 -51.531 -8.719 1 77.62 488 ALA A N 1
ATOM 3933 C CA . ALA A 1 488 ? -11.539 -50.156 -8.25 1 77.62 488 ALA A CA 1
ATOM 3934 C C . ALA A 1 488 ? -13.039 -49.969 -8.023 1 77.62 488 ALA A C 1
ATOM 3936 O O . ALA A 1 488 ? -13.438 -49.062 -7.277 1 77.62 488 ALA A O 1
ATOM 3937 N N . ASN A 1 489 ? -13.852 -50.906 -8.555 1 81.19 489 ASN A N 1
ATOM 3938 C CA . ASN A 1 489 ? -15.297 -50.719 -8.5 1 81.19 489 ASN A CA 1
ATOM 3939 C C . ASN A 1 489 ? -15.922 -51.594 -7.414 1 81.19 489 ASN A C 1
ATOM 3941 O O . ASN A 1 489 ? -17.141 -51.656 -7.277 1 81.19 489 ASN A O 1
ATOM 3945 N N . ALA A 1 490 ? -15.18 -52.312 -6.625 1 77.06 490 ALA A N 1
ATOM 3946 C CA . ALA A 1 490 ? -15.688 -53.25 -5.613 1 77.06 490 ALA A CA 1
ATOM 3947 C C . ALA A 1 490 ? -16.625 -52.531 -4.641 1 77.06 490 ALA A C 1
ATOM 3949 O O . ALA A 1 490 ? -17.609 -53.125 -4.172 1 77.06 490 ALA A O 1
ATOM 3950 N N . GLY A 1 491 ? -16.469 -51.281 -4.414 1 77.06 491 GLY A N 1
ATOM 3951 C CA . GLY A 1 491 ? -17.297 -50.562 -3.451 1 77.06 491 GLY A CA 1
ATOM 3952 C C . GLY A 1 491 ? -18.297 -49.625 -4.102 1 77.06 491 GLY A C 1
ATOM 3953 O O . GLY A 1 491 ? -18.969 -48.875 -3.416 1 77.06 491 GLY A O 1
ATOM 3954 N N . SER A 1 492 ? -18.531 -50 -5.324 1 85.56 492 SER A N 1
ATOM 3955 C CA . SER A 1 492 ? -19.422 -49.062 -6.039 1 85.56 492 SER A CA 1
ATOM 3956 C C . SER A 1 492 ? -20.891 -49.438 -5.797 1 85.56 492 SER A C 1
ATOM 3958 O O . SER A 1 492 ? -21.234 -50.594 -5.691 1 85.56 492 SER A O 1
ATOM 3960 N N . LYS A 1 493 ? -21.781 -48.469 -5.777 1 86.62 493 LYS A N 1
ATOM 3961 C CA . LYS A 1 493 ? -23.219 -48.625 -5.562 1 86.62 493 LYS A CA 1
ATOM 3962 C C . LYS A 1 493 ? -23.891 -49.25 -6.785 1 86.62 493 LYS A C 1
ATOM 3964 O O . LYS A 1 493 ? -24.969 -49.812 -6.68 1 86.62 493 LYS A O 1
ATOM 3969 N N . GLU A 1 494 ? -23.188 -49.219 -7.922 1 89.31 494 GLU A N 1
ATOM 3970 C CA . GLU A 1 494 ? -23.75 -49.719 -9.172 1 89.31 494 GLU A CA 1
ATOM 3971 C C . GLU A 1 494 ? -23.438 -51.188 -9.398 1 89.31 494 GLU A C 1
ATOM 3973 O O . GLU A 1 494 ? -24.031 -51.844 -10.266 1 89.31 494 GLU A O 1
ATOM 3978 N N . LEU A 1 495 ? -22.641 -51.75 -8.555 1 89.81 495 LEU A N 1
ATOM 3979 C CA . LEU A 1 495 ? -22.109 -53.094 -8.758 1 89.81 495 LEU A CA 1
ATOM 3980 C C . LEU A 1 495 ? -23.219 -54.125 -8.602 1 89.81 495 LEU A C 1
ATOM 3982 O O . LEU A 1 495 ? -23.344 -55.031 -9.438 1 89.81 495 LEU A O 1
ATOM 3986 N N . PRO A 1 496 ? -24.094 -53.969 -7.59 1 91.31 496 PRO A N 1
ATOM 3987 C CA . PRO A 1 496 ? -25.141 -54.969 -7.43 1 91.31 496 PRO A CA 1
ATOM 3988 C C . PRO A 1 496 ? -26.078 -55.031 -8.633 1 91.31 496 PRO A C 1
ATOM 3990 O O . PRO A 1 496 ? -26.422 -56.125 -9.094 1 91.31 496 PRO A O 1
ATOM 3993 N N . ALA A 1 497 ? -26.438 -53.938 -9.109 1 92 497 ALA A N 1
ATOM 3994 C CA . ALA A 1 497 ? -27.328 -53.906 -10.273 1 92 497 ALA A CA 1
ATOM 3995 C C . ALA A 1 497 ? -26.656 -54.5 -11.492 1 92 497 ALA A C 1
ATOM 3997 O O . ALA A 1 497 ? -27.312 -55.156 -12.305 1 92 497 ALA A O 1
ATOM 3998 N N . ALA A 1 498 ? -25.406 -54.281 -11.633 1 93.38 498 ALA A N 1
ATOM 3999 C CA . ALA A 1 498 ? -24.641 -54.844 -12.742 1 93.38 498 ALA A CA 1
ATOM 4000 C C . ALA A 1 498 ? -24.578 -56.375 -12.648 1 93.38 498 ALA A C 1
ATOM 4002 O O . ALA A 1 498 ? -24.734 -57.062 -13.648 1 93.38 498 ALA A O 1
ATOM 4003 N N . GLN A 1 499 ? -24.406 -56.875 -11.469 1 92.94 499 GLN A N 1
ATOM 4004 C CA . GLN A 1 499 ? -24.344 -58.312 -11.242 1 92.94 499 GLN A CA 1
ATOM 4005 C C . GLN A 1 499 ? -25.688 -58.969 -11.508 1 92.94 499 GLN A C 1
ATOM 4007 O O . GLN A 1 499 ? -25.75 -60.062 -12.07 1 92.94 499 GLN A O 1
ATOM 4012 N N . ARG A 1 500 ? -26.688 -58.281 -11.141 1 94.69 500 ARG A N 1
ATOM 4013 C CA . ARG A 1 500 ? -28.016 -58.812 -11.422 1 94.69 500 ARG A CA 1
ATOM 4014 C C . ARG A 1 500 ? -28.281 -58.875 -12.922 1 94.69 500 ARG A C 1
ATOM 4016 O O . ARG A 1 500 ? -28.844 -59.875 -13.406 1 94.69 500 ARG A O 1
ATOM 4023 N N . TYR A 1 501 ? -27.859 -57.875 -13.594 1 94.56 501 TYR A N 1
ATOM 4024 C CA . TYR A 1 501 ? -28.031 -57.875 -15.039 1 94.56 501 TYR A CA 1
ATOM 4025 C C . TYR A 1 501 ? -27.281 -59.031 -15.688 1 94.56 501 TYR A C 1
ATOM 4027 O O . TYR A 1 501 ? -27.797 -59.688 -16.578 1 94.56 501 TYR A O 1
ATOM 4035 N N . LEU A 1 502 ? -26.094 -59.281 -15.258 1 93.44 502 LEU A N 1
ATOM 4036 C CA . LEU A 1 502 ? -25.266 -60.344 -15.82 1 93.44 502 LEU A CA 1
ATOM 4037 C C . LEU A 1 502 ? -25.844 -61.719 -15.508 1 93.44 502 LEU A C 1
ATOM 4039 O O . LEU A 1 502 ? -25.828 -62.594 -16.359 1 93.44 502 LEU A O 1
ATOM 4043 N N . ALA A 1 503 ? -26.422 -61.812 -14.367 1 93.62 503 ALA A N 1
ATOM 4044 C CA . ALA A 1 503 ? -27.062 -63.062 -14.008 1 93.62 503 ALA A CA 1
ATOM 4045 C C . ALA A 1 503 ? -28.25 -63.375 -14.922 1 93.62 503 ALA A C 1
ATOM 4047 O O . ALA A 1 503 ? -28.406 -64.5 -15.406 1 93.62 503 ALA A O 1
ATOM 4048 N N . GLN A 1 504 ? -28.984 -62.375 -15.125 1 93.62 504 GLN A N 1
ATOM 4049 C CA . GLN A 1 504 ? -30.156 -62.5 -15.984 1 93.62 504 GLN A CA 1
ATOM 4050 C C . GLN A 1 504 ? -29.734 -62.75 -17.438 1 93.62 504 GLN A C 1
ATOM 4052 O O . GLN A 1 504 ? -30.375 -63.5 -18.156 1 93.62 504 GLN A O 1
ATOM 4057 N N . TYR A 1 505 ? -28.766 -62.062 -17.828 1 92.31 505 TYR A N 1
ATOM 4058 C CA . TYR A 1 505 ? -28.25 -62.156 -19.188 1 92.31 505 TYR A CA 1
ATOM 4059 C C . TYR A 1 505 ? -27.781 -63.594 -19.469 1 92.31 505 TYR A C 1
ATOM 4061 O O . TYR A 1 505 ? -28.156 -64.188 -20.484 1 92.31 505 TYR A O 1
ATOM 4069 N N . TYR A 1 506 ? -27.078 -64.188 -18.594 1 89.88 506 TYR A N 1
ATOM 4070 C CA . TYR A 1 506 ? -26.547 -65.562 -18.781 1 89.88 506 TYR A CA 1
ATOM 4071 C C . TYR A 1 506 ? -27.641 -66.625 -18.625 1 89.88 506 TYR A C 1
ATOM 4073 O O . TYR A 1 506 ? -27.609 -67.625 -19.297 1 89.88 506 TYR A O 1
ATOM 4081 N N . LEU A 1 507 ? -28.609 -66.188 -17.844 1 90.88 507 LEU A N 1
ATOM 4082 C CA . LEU A 1 507 ? -29.75 -67.125 -17.703 1 90.88 507 LEU A CA 1
ATOM 4083 C C . LEU A 1 507 ? -30.547 -67.188 -19 1 90.88 507 LEU A C 1
ATOM 4085 O O . LEU A 1 507 ? -31 -68.25 -19.375 1 90.88 507 LEU A O 1
ATOM 4089 N N . ARG A 1 508 ? -30.641 -66.062 -19.625 1 89.38 508 ARG A N 1
ATOM 4090 C CA . ARG A 1 508 ? -31.391 -66 -20.875 1 89.38 508 ARG A CA 1
ATOM 4091 C C . ARG A 1 508 ? -30.75 -66.875 -21.953 1 89.38 508 ARG A C 1
ATOM 4093 O O . ARG A 1 508 ? -31.453 -67.438 -22.797 1 89.38 508 ARG A O 1
ATOM 4100 N N . PHE A 1 509 ? -29.5 -67.062 -21.891 1 84.62 509 PHE A N 1
ATOM 4101 C CA . PHE A 1 509 ? -28.797 -67.812 -22.891 1 84.62 509 PHE A CA 1
ATOM 4102 C C . PHE A 1 509 ? -28.453 -69.188 -22.359 1 84.62 509 PHE A C 1
ATOM 4104 O O . PHE A 1 509 ? -27.609 -69.938 -22.938 1 84.62 509 PHE A O 1
ATOM 4111 N N . SER A 1 510 ? -28.953 -69.562 -21.219 1 82.19 510 SER A N 1
ATOM 4112 C CA . SER A 1 510 ? -28.875 -70.875 -20.578 1 82.19 510 SER A CA 1
ATOM 4113 C C . SER A 1 510 ? -27.422 -71.188 -20.219 1 82.19 510 SER A C 1
ATOM 4115 O O . SER A 1 510 ? -27.016 -72.375 -20.312 1 82.19 510 SER A O 1
ATOM 4117 N N . LEU A 1 511 ? -26.672 -70.188 -20.078 1 86.12 511 LEU A N 1
ATOM 4118 C CA . LEU A 1 511 ? -25.359 -70.375 -19.484 1 86.12 511 LEU A CA 1
ATOM 4119 C C . LEU A 1 511 ? -25.438 -70.438 -17.953 1 86.12 511 LEU A C 1
ATOM 4121 O O . LEU A 1 511 ? -25.156 -69.438 -17.297 1 86.12 511 LEU A O 1
ATOM 4125 N N . LEU A 1 512 ? -25.797 -71.5 -17.453 1 87.38 512 LEU A N 1
ATOM 4126 C CA . LEU A 1 512 ? -26.297 -71.625 -16.094 1 87.38 512 LEU A CA 1
ATOM 4127 C C . LEU A 1 512 ? -25.188 -71.438 -15.07 1 87.38 512 LEU A C 1
ATOM 4129 O O . LEU A 1 512 ? -25.406 -70.875 -14 1 87.38 512 LEU A O 1
ATOM 4133 N N . ASP A 1 513 ? -23.969 -71.875 -15.398 1 88.38 513 ASP A N 1
ATOM 4134 C CA . ASP A 1 513 ? -22.859 -71.75 -14.453 1 88.38 513 ASP A CA 1
ATOM 4135 C C . ASP A 1 513 ? -22.5 -70.25 -14.25 1 88.38 513 ASP A C 1
ATOM 4137 O O . ASP A 1 513 ? -22.297 -69.812 -13.125 1 88.38 513 ASP A O 1
ATOM 4141 N N . HIS A 1 514 ? -22.391 -69.562 -15.336 1 88.56 514 HIS A N 1
ATOM 4142 C CA . HIS A 1 514 ? -22.109 -68.125 -15.258 1 88.56 514 HIS A CA 1
ATOM 4143 C C . HIS A 1 514 ? -23.234 -67.375 -14.562 1 88.56 514 HIS A C 1
ATOM 4145 O O . HIS A 1 514 ? -22.984 -66.5 -13.773 1 88.56 514 HIS A O 1
ATOM 4151 N N . ALA A 1 515 ? -24.406 -67.688 -14.891 1 91.75 515 ALA A N 1
ATOM 4152 C CA . ALA A 1 515 ? -25.562 -67.062 -14.258 1 91.75 515 ALA A CA 1
ATOM 4153 C C . ALA A 1 515 ? -25.547 -67.312 -12.742 1 91.75 515 ALA A C 1
ATOM 4155 O O . ALA A 1 515 ? -25.844 -66.375 -11.977 1 91.75 515 ALA A O 1
ATOM 4156 N N . ALA A 1 516 ? -25.219 -68.562 -12.422 1 91.94 516 ALA A N 1
ATOM 4157 C CA . ALA A 1 516 ? -25.156 -68.938 -11 1 91.94 516 ALA A CA 1
ATOM 4158 C C . ALA A 1 516 ? -24.078 -68.125 -10.297 1 91.94 516 ALA A C 1
ATOM 4160 O O . ALA A 1 516 ? -24.266 -67.625 -9.164 1 91.94 516 ALA A O 1
ATOM 4161 N N . HIS A 1 517 ? -22.984 -67.938 -10.953 1 91.88 517 HIS A N 1
ATOM 4162 C CA . HIS A 1 517 ? -21.875 -67.188 -10.391 1 91.88 517 HIS A CA 1
ATOM 4163 C C . HIS A 1 517 ? -22.328 -65.812 -10.008 1 91.88 517 HIS A C 1
ATOM 4165 O O . HIS A 1 517 ? -22.094 -65.375 -8.875 1 91.88 517 HIS A O 1
ATOM 4171 N N . TYR A 1 518 ? -22.875 -65.062 -10.844 1 93.12 518 TYR A N 1
ATOM 4172 C CA . TYR A 1 518 ? -23.297 -63.688 -10.602 1 93.12 518 TYR A CA 1
ATOM 4173 C C . TYR A 1 518 ? -24.516 -63.656 -9.688 1 93.12 518 TYR A C 1
ATOM 4175 O O . TYR A 1 518 ? -24.703 -62.719 -8.914 1 93.12 518 TYR A O 1
ATOM 4183 N N . ALA A 1 519 ? -25.375 -64.625 -9.805 1 93.19 519 ALA A N 1
ATOM 4184 C CA . ALA A 1 519 ? -26.516 -64.688 -8.906 1 93.19 519 ALA A CA 1
ATOM 4185 C C . ALA A 1 519 ? -26.078 -64.812 -7.449 1 93.19 519 ALA A C 1
ATOM 4187 O O . ALA A 1 519 ? -26.672 -64.25 -6.555 1 93.19 519 ALA A O 1
ATOM 4188 N N . TYR A 1 520 ? -25.062 -65.625 -7.27 1 93.44 520 TYR A N 1
ATOM 4189 C CA . TYR A 1 520 ? -24.516 -65.75 -5.918 1 93.44 520 TYR A CA 1
ATOM 4190 C C . TYR A 1 520 ? -23.969 -64.438 -5.426 1 93.44 520 TYR A C 1
ATOM 4192 O O . TYR A 1 520 ? -24.062 -64.125 -4.242 1 93.44 520 TYR A O 1
ATOM 4200 N N . LYS A 1 521 ? -23.344 -63.719 -6.285 1 92.19 521 LYS A N 1
ATOM 4201 C CA . LYS A 1 521 ? -22.812 -62.406 -5.922 1 92.19 521 LYS A CA 1
ATOM 4202 C C . LYS A 1 521 ? -23.953 -61.438 -5.555 1 92.19 521 LYS A C 1
ATOM 4204 O O . LYS A 1 521 ? -23.781 -60.594 -4.691 1 92.19 521 LYS A O 1
ATOM 4209 N N . CYS A 1 522 ? -25.031 -61.562 -6.152 1 91.81 522 CYS A N 1
ATOM 4210 C CA . CYS A 1 522 ? -26.203 -60.75 -5.855 1 91.81 522 CYS A CA 1
ATOM 4211 C C . CYS A 1 522 ? -26.688 -60.969 -4.434 1 91.81 522 CYS A C 1
ATOM 4213 O O . CYS A 1 522 ? -27.266 -60.062 -3.814 1 91.81 522 CYS A O 1
ATOM 4215 N N . LEU A 1 523 ? -26.422 -62.188 -3.961 1 91.38 523 LEU A N 1
ATOM 4216 C CA . LEU A 1 523 ? -26.875 -62.531 -2.623 1 91.38 523 LEU A CA 1
ATOM 4217 C C . LEU A 1 523 ? -26.125 -61.75 -1.562 1 91.38 523 LEU A C 1
ATOM 4219 O O . LEU A 1 523 ? -26.609 -61.594 -0.432 1 91.38 523 LEU A O 1
ATOM 4223 N N . GLU A 1 524 ? -25.031 -61.25 -1.877 1 91 524 GLU A N 1
ATOM 4224 C CA . GLU A 1 524 ? -24.188 -60.531 -0.932 1 91 524 GLU A CA 1
ATOM 4225 C C . GLU A 1 524 ? -24.688 -59.125 -0.686 1 91 524 GLU A C 1
ATOM 4227 O O . GLU A 1 524 ? -24.266 -58.469 0.269 1 91 524 GLU A O 1
ATOM 4232 N N . HIS A 1 525 ? -25.594 -58.719 -1.468 1 91.5 525 HIS A N 1
ATOM 4233 C CA . HIS A 1 525 ? -26.141 -57.375 -1.346 1 91.5 525 HIS A CA 1
ATOM 4234 C C . HIS A 1 525 ? -27.625 -57.406 -1.063 1 91.5 525 HIS A C 1
ATOM 4236 O O . HIS A 1 525 ? -28.375 -58.156 -1.691 1 91.5 525 HIS A O 1
ATOM 4242 N N . GLU A 1 526 ? -28.078 -56.562 -0.18 1 89.25 526 GLU A N 1
ATOM 4243 C CA . GLU A 1 526 ? -29.469 -56.562 0.28 1 89.25 526 GLU A CA 1
ATOM 4244 C C . GLU A 1 526 ? -30.422 -56.156 -0.836 1 89.25 526 GLU A C 1
ATOM 4246 O O . GLU A 1 526 ? -31.531 -56.688 -0.945 1 89.25 526 GLU A O 1
ATOM 4251 N N . SER A 1 527 ? -30.016 -55.25 -1.71 1 89.62 527 SER A N 1
ATOM 4252 C CA . SER A 1 527 ? -30.891 -54.688 -2.738 1 89.62 527 SER A CA 1
ATOM 4253 C C . SER A 1 527 ? -31.188 -55.719 -3.828 1 89.62 527 SER A C 1
ATOM 4255 O O . SER A 1 527 ? -32.219 -55.656 -4.504 1 89.62 527 SER A O 1
ATOM 4257 N N . THR A 1 528 ? -30.312 -56.719 -4.07 1 91.19 528 THR A N 1
ATOM 4258 C CA . THR A 1 528 ? -30.469 -57.656 -5.176 1 91.19 528 THR A CA 1
ATOM 4259 C C . THR A 1 528 ? -30.641 -59.062 -4.656 1 91.19 528 THR A C 1
ATOM 4261 O O . THR A 1 528 ? -30.625 -60.031 -5.434 1 91.19 528 THR A O 1
ATOM 4264 N N . LYS A 1 529 ? -30.828 -59.219 -3.4 1 92.88 529 LYS A N 1
ATOM 4265 C CA . LYS A 1 529 ? -30.875 -60.531 -2.77 1 92.88 529 LYS A CA 1
ATOM 4266 C C . LYS A 1 529 ? -32.062 -61.344 -3.287 1 92.88 529 LYS A C 1
ATOM 4268 O O . LYS A 1 529 ? -31.938 -62.531 -3.607 1 92.88 529 LYS A O 1
ATOM 4273 N N . GLU A 1 530 ? -33.219 -60.719 -3.371 1 93.75 530 GLU A N 1
ATOM 4274 C CA . GLU A 1 530 ? -34.438 -61.375 -3.818 1 93.75 530 GLU A CA 1
ATOM 4275 C C . GLU A 1 530 ? -34.312 -61.844 -5.27 1 93.75 530 GLU A C 1
ATOM 4277 O O . GLU A 1 530 ? -34.719 -62.938 -5.625 1 93.75 530 GLU A O 1
ATOM 4282 N N . ALA A 1 531 ? -33.75 -60.938 -5.961 1 92.12 531 ALA A N 1
ATOM 4283 C CA . ALA A 1 531 ? -33.562 -61.25 -7.371 1 92.12 531 ALA A CA 1
ATOM 4284 C C . ALA A 1 531 ? -32.594 -62.406 -7.535 1 92.12 531 ALA A C 1
ATOM 4286 O O . ALA A 1 531 ? -32.781 -63.281 -8.383 1 92.12 531 ALA A O 1
ATOM 4287 N N . GLY A 1 532 ? -31.594 -62.469 -6.758 1 93.19 532 GLY A N 1
ATOM 4288 C CA . GLY A 1 532 ? -30.625 -63.531 -6.781 1 93.19 532 GLY A CA 1
ATOM 4289 C C . GLY A 1 532 ? -31.219 -64.875 -6.445 1 93.19 532 GLY A C 1
ATOM 4290 O O . GLY A 1 532 ? -30.938 -65.875 -7.125 1 93.19 532 GLY A O 1
ATOM 4291 N N . LYS A 1 533 ? -32.094 -64.812 -5.52 1 94.19 533 LYS A N 1
ATOM 4292 C CA . LYS A 1 533 ? -32.75 -66.062 -5.102 1 94.19 533 LYS A CA 1
ATOM 4293 C C . LYS A 1 533 ? -33.656 -66.562 -6.207 1 94.19 533 LYS A C 1
ATOM 4295 O O . LYS A 1 533 ? -33.688 -67.812 -6.465 1 94.19 533 LYS A O 1
ATOM 4300 N N . ASN A 1 534 ? -34.312 -65.688 -6.746 1 94.5 534 ASN A N 1
ATOM 4301 C CA . ASN A 1 534 ? -35.219 -66.062 -7.812 1 94.5 534 ASN A CA 1
ATOM 4302 C C . ASN A 1 534 ? -34.469 -66.688 -9.008 1 94.5 534 ASN A C 1
ATOM 4304 O O . ASN A 1 534 ? -34.938 -67.625 -9.602 1 94.5 534 ASN A O 1
ATOM 4308 N N . ILE A 1 535 ? -33.375 -66.125 -9.258 1 94 535 ILE A N 1
ATOM 4309 C CA . ILE A 1 535 ? -32.562 -66.562 -10.391 1 94 535 ILE A CA 1
ATOM 4310 C C . ILE A 1 535 ? -31.984 -67.938 -10.086 1 94 535 ILE A C 1
ATOM 4312 O O . ILE A 1 535 ? -31.953 -68.812 -10.945 1 94 535 ILE A O 1
ATOM 4316 N N . LEU A 1 536 ? -31.594 -68.125 -8.867 1 93.38 536 LEU A N 1
ATOM 4317 C CA . LEU A 1 536 ? -31.031 -69.438 -8.453 1 93.38 536 LEU A CA 1
ATOM 4318 C C . LEU A 1 536 ? -32.094 -70.5 -8.461 1 93.38 536 LEU A C 1
ATOM 4320 O O . LEU A 1 536 ? -31.828 -71.688 -8.805 1 93.38 536 LEU A O 1
ATOM 4324 N N . LYS A 1 537 ? -33.312 -70.062 -8.164 1 94 537 LYS A N 1
ATOM 4325 C CA . LYS A 1 537 ? -34.406 -71 -8.234 1 94 537 LYS A CA 1
ATOM 4326 C C . LYS A 1 537 ? -34.688 -71.438 -9.672 1 94 537 LYS A C 1
ATOM 4328 O O . LYS A 1 537 ? -34.906 -72.625 -9.953 1 94 537 LYS A O 1
ATOM 4333 N N . THR A 1 538 ? -34.688 -70.5 -10.422 1 93.62 538 THR A N 1
ATOM 4334 C CA . THR A 1 538 ? -34.938 -70.75 -11.836 1 93.62 538 THR A CA 1
ATOM 4335 C C . THR A 1 538 ? -33.844 -71.625 -12.414 1 93.62 538 THR A C 1
ATOM 4337 O O . THR A 1 538 ? -34.094 -72.5 -13.242 1 93.62 538 THR A O 1
ATOM 4340 N N . ILE A 1 539 ? -32.656 -71.5 -11.984 1 91.81 539 ILE A N 1
ATOM 4341 C CA . ILE A 1 539 ? -31.5 -72.25 -12.422 1 91.81 539 ILE A CA 1
ATOM 4342 C C . ILE A 1 539 ? -31.672 -73.75 -11.961 1 91.81 539 ILE A C 1
ATOM 4344 O O . ILE A 1 539 ? -31.422 -74.625 -12.734 1 91.81 539 ILE A O 1
ATOM 4348 N N . SER A 1 540 ? -32.156 -73.875 -10.789 1 91.38 540 SER A N 1
ATOM 4349 C CA . SER A 1 540 ? -32.375 -75.188 -10.242 1 91.38 540 SER A CA 1
ATOM 4350 C C . SER A 1 540 ? -33.5 -75.938 -11 1 91.38 540 SER A C 1
ATOM 4352 O O . SER A 1 540 ? -33.375 -77.125 -11.266 1 91.38 540 SER A O 1
ATOM 4354 N N . GLU A 1 541 ? -34.406 -75.25 -11.406 1 89.94 541 GLU A N 1
ATOM 4355 C CA . GLU A 1 541 ? -35.5 -75.812 -12.18 1 89.94 541 GLU A CA 1
ATOM 4356 C C . GLU A 1 541 ? -35.062 -76.188 -13.57 1 89.94 541 GLU A C 1
ATOM 4358 O O . GLU A 1 541 ? -35.438 -77.312 -14.07 1 89.94 541 GLU A O 1
ATOM 4363 N N . LYS A 1 542 ? -34.25 -75.5 -14.094 1 89.19 542 LYS A N 1
ATOM 4364 C CA . LYS A 1 542 ? -33.75 -75.75 -15.438 1 89.19 542 LYS A CA 1
ATOM 4365 C C . LYS A 1 542 ? -32.75 -76.938 -15.43 1 89.19 542 LYS A C 1
ATOM 4367 O O . LYS A 1 542 ? -32.719 -77.75 -16.359 1 89.19 542 LYS A O 1
ATOM 4372 N N . ARG A 1 543 ? -32 -77.062 -14.406 1 86.38 543 ARG A N 1
ATOM 4373 C CA . ARG A 1 543 ? -31.047 -78.125 -14.258 1 86.38 543 ARG A CA 1
ATOM 4374 C C . ARG A 1 543 ? -31.766 -79.5 -14.031 1 86.38 543 ARG A C 1
ATOM 4376 O O . ARG A 1 543 ? -31.344 -80.5 -14.539 1 86.38 543 ARG A O 1
ATOM 4383 N N . SER A 1 544 ? -32.906 -79.375 -13.273 1 80.44 544 SER A N 1
ATOM 4384 C CA . SER A 1 544 ? -33.688 -80.625 -13.016 1 80.44 544 SER A CA 1
ATOM 4385 C C . SER A 1 544 ? -34.438 -81.062 -14.266 1 80.44 544 SER A C 1
ATOM 4387 O O . SER A 1 544 ? -34.625 -82.25 -14.508 1 80.44 544 SER A O 1
ATOM 4389 N N . SER A 1 545 ? -34.906 -80.125 -15.023 1 72 545 SER A N 1
ATOM 4390 C CA . SER A 1 545 ? -35.625 -80.5 -16.25 1 72 545 SER A CA 1
ATOM 4391 C C . SER A 1 545 ? -34.656 -80.938 -17.344 1 72 545 SER A C 1
ATOM 4393 O O . SER A 1 545 ? -35 -81.75 -18.203 1 72 545 SER A O 1
ATOM 4395 N N . ALA A 1 546 ? -33.531 -80.438 -17.562 1 63.78 546 ALA A N 1
ATOM 4396 C CA . ALA A 1 546 ? -32.531 -80.812 -18.578 1 63.78 546 ALA A CA 1
ATOM 4397 C C . ALA A 1 546 ? -31.938 -82.125 -18.281 1 63.78 546 ALA A C 1
ATOM 4399 O O . ALA A 1 546 ? -31.172 -82.688 -19.078 1 63.78 546 ALA A O 1
ATOM 4400 N N . ALA A 1 547 ? -31.938 -82.688 -17.078 1 55.22 547 ALA A N 1
ATOM 4401 C CA . ALA A 1 547 ? -31.438 -84.062 -16.938 1 55.22 547 ALA A CA 1
ATOM 4402 C C . ALA A 1 547 ? -32.094 -85 -17.938 1 55.22 547 ALA A C 1
ATOM 4404 O O . ALA A 1 547 ? -31.594 -86.062 -18.188 1 55.22 547 ALA A O 1
ATOM 4405 N N . THR A 1 548 ? -33.344 -84.75 -18.297 1 46.06 548 THR A N 1
ATOM 4406 C CA . THR A 1 548 ? -33.875 -85.625 -19.328 1 46.06 548 THR A CA 1
ATOM 4407 C C . THR A 1 548 ? -33.469 -85.125 -20.719 1 46.06 548 THR A C 1
ATOM 4409 O O . THR A 1 548 ? -33.562 -85.875 -21.703 1 46.06 548 THR A O 1
ATOM 4412 N N . SER A 1 549 ? -33.625 -83.812 -21.172 1 43.66 549 SER A N 1
ATOM 4413 C CA . SER A 1 549 ? -33.5 -83.438 -22.578 1 43.66 549 SER A CA 1
ATOM 4414 C C . SER A 1 549 ? -32.031 -83.062 -22.906 1 43.66 549 SER A C 1
ATOM 4416 O O . SER A 1 549 ? -31.266 -82.75 -22 1 43.66 549 SER A O 1
ATOM 4418 N N . GLN A 1 550 ? -31.547 -83.25 -24.328 1 41.06 550 GLN A N 1
ATOM 4419 C CA . GLN A 1 550 ? -30.266 -83.125 -25.031 1 41.06 550 GLN A CA 1
ATOM 4420 C C . GLN A 1 550 ? -29.672 -81.75 -24.797 1 41.06 550 GLN A C 1
ATOM 4422 O O . GLN A 1 550 ? -30.391 -80.75 -24.594 1 41.06 550 GLN A O 1
ATOM 4427 N N . PRO A 1 551 ? -28.359 -81.562 -24.547 1 43.34 551 PRO A N 1
ATOM 4428 C CA . PRO A 1 551 ? -27.578 -80.312 -24.359 1 43.34 551 PRO A CA 1
ATOM 4429 C C . PRO A 1 551 ? -27.875 -79.312 -25.422 1 43.34 551 PRO A C 1
ATOM 4431 O O . PRO A 1 551 ? -27.828 -79.562 -26.625 1 43.34 551 PRO A O 1
ATOM 4434 N N . THR A 1 552 ? -28.953 -78.5 -25.344 1 42.47 552 THR A N 1
ATOM 4435 C CA . THR A 1 552 ? -29.281 -77.438 -26.328 1 42.47 552 THR A CA 1
ATOM 4436 C C . THR A 1 552 ? -28.016 -76.688 -26.734 1 42.47 552 THR A C 1
ATOM 4438 O O . THR A 1 552 ? -27.25 -76.25 -25.891 1 42.47 552 THR A O 1
ATOM 4441 N N . ASN A 1 553 ? -27.469 -76.938 -28.016 1 42.66 553 ASN A N 1
ATOM 4442 C CA . ASN A 1 553 ? -26.406 -76.25 -28.719 1 42.66 553 ASN A CA 1
ATOM 4443 C C . ASN A 1 553 ? -26.5 -74.75 -28.531 1 42.66 553 ASN A C 1
ATOM 4445 O O . ASN A 1 553 ? -27.609 -74.188 -28.516 1 42.66 553 ASN A O 1
ATOM 4449 N N . LEU A 1 554 ? -25.594 -74 -27.859 1 45.44 554 LEU A N 1
ATOM 4450 C CA . LEU A 1 554 ? -25.484 -72.562 -27.781 1 45.44 554 LEU A CA 1
ATOM 4451 C C . LEU A 1 554 ? -25.766 -71.938 -29.125 1 45.44 554 LEU A C 1
ATOM 4453 O O . LEU A 1 554 ? -25.344 -72.438 -30.172 1 45.44 554 LEU A O 1
ATOM 4457 N N . PRO A 1 555 ? -26.859 -71.188 -29.359 1 44.88 555 PRO A N 1
ATOM 4458 C CA . PRO A 1 555 ? -27.078 -70.562 -30.656 1 44.88 555 PRO A CA 1
ATOM 4459 C C . PRO A 1 555 ? -25.797 -70 -31.266 1 44.88 555 PRO A C 1
ATOM 4461 O O . PRO A 1 555 ? -24.906 -69.562 -30.531 1 44.88 555 PRO A O 1
ATOM 4464 N N . GLU A 1 556 ? -25.359 -70.375 -32.469 1 45.88 556 GLU A N 1
ATOM 4465 C CA . GLU A 1 556 ? -24.188 -70 -33.25 1 45.88 556 GLU A CA 1
ATOM 4466 C C . GLU A 1 556 ? -24 -68.438 -33.188 1 45.88 556 GLU A C 1
ATOM 4468 O O . GLU A 1 556 ? -22.891 -68 -33.375 1 45.88 556 GLU A O 1
ATOM 4473 N N . ASP A 1 557 ? -25.094 -67.688 -33.156 1 44.41 557 ASP A N 1
ATOM 4474 C CA . ASP A 1 557 ? -25 -66.25 -33.312 1 44.41 557 ASP A CA 1
ATOM 4475 C C . ASP A 1 557 ? -24.641 -65.562 -31.984 1 44.41 557 ASP A C 1
ATOM 4477 O O . ASP A 1 557 ? -25.047 -64.438 -31.734 1 44.41 557 ASP A O 1
ATOM 4481 N N . LEU A 1 558 ? -24.156 -66.188 -31.016 1 47.31 558 LEU A N 1
ATOM 4482 C CA . LEU A 1 558 ? -23.766 -65.562 -29.766 1 47.31 558 LEU A CA 1
ATOM 4483 C C . LEU A 1 558 ? -22.547 -64.688 -29.969 1 47.31 558 LEU A C 1
ATOM 4485 O O . LEU A 1 558 ? -21.609 -65.062 -30.688 1 47.31 558 LEU A O 1
ATOM 4489 N N . PRO A 1 559 ? -22.625 -63.438 -29.656 1 48.34 559 PRO A N 1
ATOM 4490 C CA . PRO A 1 559 ? -21.469 -62.562 -29.812 1 48.34 559 PRO A CA 1
ATOM 4491 C C . PRO A 1 559 ? -20.188 -63.156 -29.234 1 48.34 559 PRO A C 1
ATOM 4493 O O . PRO A 1 559 ? -20.25 -64 -28.328 1 48.34 559 PRO A O 1
ATOM 4496 N N . ASP A 1 560 ? -19.047 -63.031 -29.828 1 48.97 560 ASP A N 1
ATOM 4497 C CA . ASP A 1 560 ? -17.734 -63.594 -29.547 1 48.97 560 ASP A CA 1
ATOM 4498 C C . ASP A 1 560 ? -17.422 -63.5 -28.062 1 48.97 560 ASP A C 1
ATOM 4500 O O . ASP A 1 560 ? -16.766 -64.375 -27.516 1 48.97 560 ASP A O 1
ATOM 4504 N N . ALA A 1 561 ? -17.984 -62.531 -27.406 1 48.53 561 ALA A N 1
ATOM 4505 C CA . ALA A 1 561 ? -17.672 -62.344 -25.984 1 48.53 561 ALA A CA 1
ATOM 4506 C C . ALA A 1 561 ? -18.297 -63.469 -25.141 1 48.53 561 ALA A C 1
ATOM 4508 O O . ALA A 1 561 ? -17.688 -63.938 -24.172 1 48.53 561 ALA A O 1
ATOM 4509 N N . ILE A 1 562 ? -19.406 -63.969 -25.516 1 48.25 562 ILE A N 1
ATOM 4510 C CA . ILE A 1 562 ? -20.094 -65.062 -24.828 1 48.25 562 ILE A CA 1
ATOM 4511 C C . ILE A 1 562 ? -19.484 -66.375 -25.219 1 48.25 562 ILE A C 1
ATOM 4513 O O . ILE A 1 562 ? -19.312 -67.25 -24.375 1 48.25 562 ILE A O 1
ATOM 4517 N N . LYS A 1 563 ? -19.156 -66.5 -26.531 1 50.12 563 LYS A N 1
ATOM 4518 C CA . LYS A 1 563 ? -18.5 -67.75 -26.984 1 50.12 563 LYS A CA 1
ATOM 4519 C C . LYS A 1 563 ? -17.203 -68 -26.219 1 50.12 563 LYS A C 1
ATOM 4521 O O . LYS A 1 563 ? -16.906 -69.125 -25.891 1 50.12 563 LYS A O 1
ATOM 4526 N N . ASN A 1 564 ? -16.5 -66.875 -25.969 1 46.41 564 ASN A N 1
ATOM 4527 C CA . ASN A 1 564 ? -15.242 -67 -25.234 1 46.41 564 ASN A CA 1
ATOM 4528 C C . ASN A 1 564 ? -15.492 -67.25 -23.75 1 46.41 564 ASN A C 1
ATOM 4530 O O . ASN A 1 564 ? -14.633 -67.812 -23.062 1 46.41 564 ASN A O 1
ATOM 4534 N N . ALA A 1 565 ? -16.609 -66.812 -23.234 1 45.19 565 ALA A N 1
ATOM 4535 C CA . ALA A 1 565 ? -16.906 -67.062 -21.828 1 45.19 565 ALA A CA 1
ATOM 4536 C C . ALA A 1 565 ? -17.328 -68.5 -21.609 1 45.19 565 ALA A C 1
ATOM 4538 O O . ALA A 1 565 ? -17.078 -69.062 -20.531 1 45.19 565 ALA A O 1
ATOM 4539 N N . SER A 1 566 ? -18.031 -69.125 -22.531 1 41.62 566 SER A N 1
ATOM 4540 C CA . SER A 1 566 ? -18.453 -70.5 -22.359 1 41.62 566 SER A CA 1
ATOM 4541 C C . SER A 1 566 ? -17.25 -71.438 -22.266 1 41.62 566 SER A C 1
ATOM 4543 O O . SER A 1 566 ? -17.359 -72.562 -21.797 1 41.62 566 SER A O 1
ATOM 4545 N N . THR A 1 567 ? -16.188 -71.125 -23.188 1 38.78 567 THR A N 1
ATOM 4546 C CA . THR A 1 567 ? -15.039 -72.062 -23.109 1 38.78 567 THR A CA 1
ATOM 4547 C C . THR A 1 567 ? -14.203 -71.75 -21.875 1 38.78 567 THR A C 1
ATOM 4549 O O . THR A 1 567 ? -13.242 -72.5 -21.578 1 38.78 567 THR A O 1
ATOM 4552 N N . VAL A 1 568 ? -14.141 -70.438 -21.344 1 36.97 568 VAL A N 1
ATOM 4553 C CA . VAL A 1 568 ? -13.227 -70.125 -20.25 1 36.97 568 VAL A CA 1
ATOM 4554 C C . VAL A 1 568 ? -13.781 -70.75 -18.953 1 36.97 568 VAL A C 1
ATOM 4556 O O . VAL A 1 568 ? -14.898 -70.375 -18.547 1 36.97 568 VAL A O 1
ATOM 4559 N N . SER A 1 569 ? -13.43 -71.938 -18.625 1 36.25 569 SER A N 1
ATOM 4560 C CA . SER A 1 569 ? -13.531 -72.438 -17.266 1 36.25 569 SER A CA 1
ATOM 4561 C C . SER A 1 569 ? -13.391 -71.312 -16.25 1 36.25 569 SER A C 1
ATOM 4563 O O . SER A 1 569 ? -12.641 -70.312 -16.469 1 36.25 569 SER A O 1
ATOM 4565 N N . LEU A 1 570 ? -14.328 -71.062 -15.328 1 38.38 570 LEU A N 1
ATOM 4566 C CA . LEU A 1 570 ? -14.375 -70.062 -14.234 1 38.38 570 LEU A CA 1
ATOM 4567 C C . LEU A 1 570 ? -12.984 -69.812 -13.672 1 38.38 570 LEU A C 1
ATOM 4569 O O . LEU A 1 570 ? -12.844 -69.25 -12.586 1 38.38 570 LEU A O 1
ATOM 4573 N N . SER A 1 571 ? -11.898 -70.688 -14.094 1 33.59 571 SER A N 1
ATOM 4574 C CA . SER A 1 571 ? -10.68 -70.5 -13.336 1 33.59 571 SER A CA 1
ATOM 4575 C C . SER A 1 571 ? -10.242 -69 -13.422 1 33.59 571 SER A C 1
ATOM 4577 O O . SER A 1 571 ? -10.312 -68.312 -12.438 1 33.59 571 SER A O 1
ATOM 4579 N N . HIS A 1 572 ? -8.789 -68.812 -13.594 1 35.38 572 HIS A N 1
ATOM 4580 C CA . HIS A 1 572 ? -7.945 -67.688 -13.18 1 35.38 572 HIS A CA 1
ATOM 4581 C C . HIS A 1 572 ? -8.25 -66.438 -13.984 1 35.38 572 HIS A C 1
ATOM 4583 O O . HIS A 1 572 ? -8.531 -65.375 -13.414 1 35.38 572 HIS A O 1
ATOM 4589 N N . GLU A 1 573 ? -7.176 -66.062 -14.945 1 35.16 573 GLU A N 1
ATOM 4590 C CA . GLU A 1 573 ? -6.859 -64.75 -15.453 1 35.16 573 GLU A CA 1
ATOM 4591 C C . GLU A 1 573 ? -7.828 -64.312 -16.562 1 35.16 573 GLU A C 1
ATOM 4593 O O . GLU A 1 573 ? -7.898 -65 -17.609 1 35.16 573 GLU A O 1
ATOM 4598 N N . THR A 1 574 ? -8.992 -63.969 -16.328 1 36.75 574 THR A N 1
ATOM 4599 C CA . THR A 1 574 ? -9.922 -63.469 -17.328 1 36.75 574 THR A CA 1
ATOM 4600 C C . THR A 1 574 ? -9.203 -62.531 -18.297 1 36.75 574 THR A C 1
ATOM 4602 O O . THR A 1 574 ? -8.578 -61.562 -17.891 1 36.75 574 THR A O 1
ATOM 4605 N N . PRO A 1 575 ? -8.867 -62.969 -19.5 1 34.53 575 PRO A N 1
ATOM 4606 C CA . PRO A 1 575 ? -8.188 -62.094 -20.469 1 34.53 575 PRO A CA 1
ATOM 4607 C C . PRO A 1 575 ? -8.859 -60.719 -20.609 1 34.53 575 PRO A C 1
ATOM 4609 O O . PRO A 1 575 ? -10.078 -60.625 -20.5 1 34.53 575 PRO A O 1
ATOM 4612 N N . LYS A 1 576 ? -8.18 -59.594 -20.328 1 42.5 576 LYS A N 1
ATOM 4613 C CA . LYS A 1 576 ? -8.523 -58.219 -20.578 1 42.5 576 LYS A CA 1
ATOM 4614 C C . LYS A 1 576 ? -9.023 -58.031 -22.016 1 42.5 576 LYS A C 1
ATOM 4616 O O . LYS A 1 576 ? -8.234 -57.812 -22.922 1 42.5 576 LYS A O 1
ATOM 4621 N N . THR A 1 577 ? -9.984 -58.75 -22.562 1 36.78 577 THR A N 1
ATOM 4622 C CA . THR A 1 577 ? -10.422 -58.406 -23.906 1 36.78 577 THR A CA 1
ATOM 4623 C C . THR A 1 577 ? -10.844 -56.938 -24 1 36.78 577 THR A C 1
ATOM 4625 O O . THR A 1 577 ? -11.695 -56.5 -23.219 1 36.78 577 THR A O 1
ATOM 4628 N N . PRO A 1 578 ? -10.125 -56.156 -24.812 1 45.81 578 PRO A N 1
ATOM 4629 C CA . PRO A 1 578 ? -10.461 -54.719 -24.969 1 45.81 578 PRO A CA 1
ATOM 4630 C C . PRO A 1 578 ? -11.898 -54.5 -25.422 1 45.81 578 PRO A C 1
ATOM 4632 O O . PRO A 1 578 ? -12.438 -55.312 -26.188 1 45.81 578 PRO A O 1
ATOM 4635 N N . LEU A 1 579 ? -12.812 -54 -24.641 1 50.44 579 LEU A N 1
ATOM 4636 C CA . LEU A 1 579 ? -14.156 -53.562 -25.031 1 50.44 579 LEU A CA 1
ATOM 4637 C C . LEU A 1 579 ? -14.148 -52.969 -26.422 1 50.44 579 LEU A C 1
ATOM 4639 O O . LEU A 1 579 ? -13.359 -52.062 -26.719 1 50.44 579 LEU A O 1
ATOM 4643 N N . PRO A 1 580 ? -14.773 -53.625 -27.453 1 50.38 580 PRO A N 1
ATOM 4644 C CA . PRO A 1 580 ? -14.773 -53.062 -28.812 1 50.38 580 PRO A CA 1
ATOM 4645 C C . PRO A 1 580 ? -15.289 -51.625 -28.844 1 50.38 580 PRO A C 1
ATOM 4647 O O . PRO A 1 580 ? -16.156 -51.25 -28.062 1 50.38 580 PRO A O 1
ATOM 4650 N N . SER A 1 581 ? -14.57 -50.719 -29.562 1 54.78 581 SER A N 1
ATOM 4651 C CA . SER A 1 581 ? -14.961 -49.344 -29.781 1 54.78 581 SER A CA 1
ATOM 4652 C C . SER A 1 581 ? -16.328 -49.25 -30.438 1 54.78 581 SER A C 1
ATOM 4654 O O . SER A 1 581 ? -16.672 -50.062 -31.297 1 54.78 581 SER A O 1
ATOM 4656 N N . PRO A 1 582 ? -17.297 -48.469 -29.781 1 50.41 582 PRO A N 1
ATOM 4657 C CA . PRO A 1 582 ? -18.594 -48.312 -30.438 1 50.41 582 PRO A CA 1
ATOM 4658 C C . PRO A 1 582 ? -18.469 -47.812 -31.875 1 50.41 582 PRO A C 1
ATOM 4660 O O . PRO A 1 582 ? -17.703 -46.875 -32.125 1 50.41 582 PRO A O 1
ATOM 4663 N N . ASN A 1 583 ? -18.516 -48.562 -32.938 1 48.09 583 ASN A N 1
ATOM 4664 C CA . ASN A 1 583 ? -18.469 -48.188 -34.375 1 48.09 583 ASN A CA 1
ATOM 4665 C C . ASN A 1 583 ? -19.562 -47.188 -34.719 1 48.09 583 ASN A C 1
ATOM 4667 O O . ASN A 1 583 ? -20.312 -47.406 -35.688 1 48.09 583 ASN A O 1
ATOM 4671 N N . VAL A 1 584 ? -19.938 -46.281 -33.75 1 50.28 584 VAL A N 1
ATOM 4672 C CA . VAL A 1 584 ? -21 -45.375 -34.156 1 50.28 584 VAL A CA 1
ATOM 4673 C C . VAL A 1 584 ? -20.391 -44.031 -34.531 1 50.28 584 VAL A C 1
ATOM 4675 O O . VAL A 1 584 ? -19.453 -43.562 -33.906 1 50.28 584 VAL A O 1
ATOM 4678 N N . THR A 1 585 ? -20.656 -43.5 -35.844 1 43.84 585 THR A N 1
ATOM 4679 C CA . THR A 1 585 ? -20.188 -42.219 -36.344 1 43.84 585 THR A CA 1
ATOM 4680 C C . THR A 1 585 ? -20.766 -41.062 -35.531 1 43.84 585 THR A C 1
ATOM 4682 O O . THR A 1 585 ? -21.984 -40.906 -35.406 1 43.84 585 THR A O 1
ATOM 4685 N N . PRO A 1 586 ? -19.984 -40.281 -34.875 1 48.34 586 PRO A N 1
ATOM 4686 C CA . PRO A 1 586 ? -20.484 -39.156 -34.062 1 48.34 586 PRO A CA 1
ATOM 4687 C C . PRO A 1 586 ? -21.109 -38.062 -34.906 1 48.34 586 PRO A C 1
ATOM 4689 O O . PRO A 1 586 ? -20.719 -37.875 -36.062 1 48.34 586 PRO A O 1
ATOM 4692 N N . ASP A 1 587 ? -22.297 -37.5 -34.656 1 43.47 587 ASP A N 1
ATOM 4693 C CA . ASP A 1 587 ? -22.922 -36.375 -35.344 1 43.47 587 ASP A CA 1
ATOM 4694 C C . ASP A 1 587 ? -22.156 -35.062 -35.094 1 43.47 587 ASP A C 1
ATOM 4696 O O . ASP A 1 587 ? -21.547 -34.906 -34.031 1 43.47 587 ASP A O 1
ATOM 4700 N N . ASN A 1 588 ? -21.844 -34.344 -36.188 1 38.16 588 ASN A N 1
ATOM 4701 C CA . ASN A 1 588 ? -21.156 -33.062 -36.125 1 38.16 588 ASN A CA 1
ATOM 4702 C C . ASN A 1 588 ? -21.984 -32.031 -35.375 1 38.16 588 ASN A C 1
ATOM 4704 O O . ASN A 1 588 ? -23.141 -31.781 -35.719 1 38.16 588 ASN A O 1
ATOM 4708 N N . PHE A 1 589 ? -21.875 -31.844 -34.25 1 36.69 589 PHE A N 1
ATOM 4709 C CA . PHE A 1 589 ? -22.625 -30.828 -33.5 1 36.69 589 PHE A CA 1
ATOM 4710 C C . PHE A 1 589 ? -22.016 -29.438 -33.75 1 36.69 589 PHE A C 1
ATOM 4712 O O . PHE A 1 589 ? -20.812 -29.25 -33.562 1 36.69 589 PHE A O 1
ATOM 4719 N N . SER A 1 590 ? -22.75 -28.625 -34.531 1 35.44 590 SER A N 1
ATOM 4720 C CA . SER A 1 590 ? -22.391 -27.219 -34.688 1 35.44 590 SER A CA 1
ATOM 4721 C C . SER A 1 590 ? -22.609 -26.422 -33.406 1 35.44 590 SER A C 1
ATOM 4723 O O . SER A 1 590 ? -23.609 -26.641 -32.719 1 35.44 590 SER A O 1
ATOM 4725 N N . THR A 1 591 ? -21.688 -25.828 -32.906 1 36.97 591 THR A N 1
ATOM 4726 C CA . THR A 1 591 ? -21.594 -25.016 -31.703 1 36.97 591 THR A CA 1
ATOM 4727 C C . THR A 1 591 ? -22.531 -23.812 -31.797 1 36.97 591 THR A C 1
ATOM 4729 O O . THR A 1 591 ? -22.5 -23.047 -32.75 1 36.97 591 THR A O 1
ATOM 4732 N N . PRO A 1 592 ? -23.625 -23.75 -31.062 1 31.95 592 PRO A N 1
ATOM 4733 C CA . PRO A 1 592 ? -24.391 -22.516 -31.141 1 31.95 592 PRO A CA 1
ATOM 4734 C C . PRO A 1 592 ? -23.578 -21.281 -30.719 1 31.95 592 PRO A C 1
ATOM 4736 O O . PRO A 1 592 ? -22.781 -21.359 -29.781 1 31.95 592 PRO A O 1
ATOM 4739 N N . VAL A 1 593 ? -23.281 -20.422 -31.562 1 34.34 593 VAL A N 1
ATOM 4740 C CA . VAL A 1 593 ? -22.562 -19.172 -31.328 1 34.34 593 VAL A CA 1
ATOM 4741 C C . VAL A 1 593 ? -23.375 -18.266 -30.406 1 34.34 593 VAL A C 1
ATOM 4743 O O . VAL A 1 593 ? -24.5 -17.875 -30.734 1 34.34 593 VAL A O 1
ATOM 4746 N N . PHE A 1 594 ? -23.219 -18.453 -29.203 1 32.75 594 PHE A N 1
ATOM 4747 C CA . PHE A 1 594 ? -23.891 -17.469 -28.359 1 32.75 594 PHE A CA 1
ATOM 4748 C C . PHE A 1 594 ? -23.266 -16.094 -28.516 1 32.75 594 PHE A C 1
ATOM 4750 O O . PHE A 1 594 ? -22.031 -15.945 -28.453 1 32.75 594 PHE A O 1
ATOM 4757 N N . ALA A 1 595 ? -23.922 -15.164 -29.078 1 30.44 595 ALA A N 1
ATOM 4758 C CA . ALA A 1 595 ? -23.594 -13.742 -29.156 1 30.44 595 ALA A CA 1
ATOM 4759 C C . ALA A 1 595 ? -23.438 -13.133 -27.766 1 30.44 595 ALA A C 1
ATOM 4761 O O . ALA A 1 595 ? -24.25 -13.406 -26.875 1 30.44 595 ALA A O 1
ATOM 4762 N N . ARG A 1 596 ? -22.312 -12.594 -27.359 1 32.72 596 ARG A N 1
ATOM 4763 C CA . ARG A 1 596 ? -21.875 -11.828 -26.203 1 32.72 596 ARG A CA 1
ATOM 4764 C C . ARG A 1 596 ? -22.875 -10.742 -25.844 1 32.72 596 ARG A C 1
ATOM 4766 O O . ARG A 1 596 ? -22.969 -9.727 -26.531 1 32.72 596 ARG A O 1
ATOM 4773 N N . LYS A 1 597 ? -24.094 -10.914 -25.422 1 31.56 597 LYS A N 1
ATOM 4774 C CA . LYS A 1 597 ? -24.672 -9.672 -24.922 1 31.56 597 LYS A CA 1
ATOM 4775 C C . LYS A 1 597 ? -23.906 -9.172 -23.688 1 31.56 597 LYS A C 1
ATOM 4777 O O . LYS A 1 597 ? -23.656 -9.93 -22.766 1 31.56 597 LYS A O 1
ATOM 4782 N N . SER A 1 598 ? -23.047 -8.094 -23.734 1 27.73 598 SER A N 1
ATOM 4783 C CA . SER A 1 598 ? -22.391 -7.309 -22.703 1 27.73 598 SER A CA 1
ATOM 4784 C C . SER A 1 598 ? -23.312 -7.078 -21.5 1 27.73 598 SER A C 1
ATOM 4786 O O . SER A 1 598 ? -24.219 -6.246 -21.578 1 27.73 598 SER A O 1
ATOM 4788 N N . SER A 1 599 ? -23.938 -8.078 -21.016 1 27.72 599 SER A N 1
ATOM 4789 C CA . SER A 1 599 ? -24.766 -7.648 -19.875 1 27.72 599 SER A CA 1
ATOM 4790 C C . SER A 1 599 ? -23.891 -7.129 -18.734 1 27.72 599 SER A C 1
ATOM 4792 O O . SER A 1 599 ? -22.922 -7.781 -18.344 1 27.72 599 SER A O 1
ATOM 4794 N N . LYS A 1 600 ? -23.781 -5.898 -18.594 1 28.03 600 LYS A N 1
ATOM 4795 C CA . LYS A 1 600 ? -23.297 -5.094 -17.469 1 28.03 600 LYS A CA 1
ATOM 4796 C C . LYS A 1 600 ? -23.797 -5.652 -16.141 1 28.03 600 LYS A C 1
ATOM 4798 O O . LYS A 1 600 ? -25 -5.602 -15.852 1 28.03 600 LYS A O 1
ATOM 4803 N N . TYR A 1 601 ? -23.438 -6.766 -15.68 1 21.44 601 TYR A N 1
ATOM 4804 C CA . TYR A 1 601 ? -23.828 -7.23 -14.359 1 21.44 601 TYR A CA 1
ATOM 4805 C C . TYR A 1 601 ? -23.438 -6.223 -13.281 1 21.44 601 TYR A C 1
ATOM 4807 O O . TYR A 1 601 ? -22.266 -5.824 -13.195 1 21.44 601 TYR A O 1
ATOM 4815 N N . LYS A 1 602 ? -24.328 -5.367 -12.969 1 27.86 602 LYS A N 1
ATOM 4816 C CA . LYS A 1 602 ? -24.375 -4.652 -11.695 1 27.86 602 LYS A CA 1
ATOM 4817 C C . LYS A 1 602 ? -24.219 -5.609 -10.523 1 27.86 602 LYS A C 1
ATOM 4819 O O . LYS A 1 602 ? -25.141 -6.367 -10.203 1 27.86 602 LYS A O 1
ATOM 4824 N N . MET A 1 603 ? -23.062 -6.312 -10.398 1 20.53 603 MET A N 1
ATOM 4825 C CA . MET A 1 603 ? -22.844 -6.934 -9.094 1 20.53 603 MET A CA 1
ATOM 4826 C C . MET A 1 603 ? -22.688 -5.875 -8.008 1 20.53 603 MET A C 1
ATOM 4828 O O . MET A 1 603 ? -22.031 -4.852 -8.219 1 20.53 603 MET A O 1
ATOM 4832 N N . MET B 1 1 ? 32.656 2.359 21.922 1 25.58 1 MET B N 1
ATOM 4833 C CA . MET B 1 1 ? 32.844 3.732 21.453 1 25.58 1 MET B CA 1
ATOM 4834 C C . MET B 1 1 ? 32.062 4.707 22.328 1 25.58 1 MET B C 1
ATOM 4836 O O . MET B 1 1 ? 30.844 4.551 22.484 1 25.58 1 MET B O 1
ATOM 4840 N N . SER B 1 2 ? 32.594 5.277 23.312 1 30.19 2 SER B N 1
ATOM 4841 C CA . SER B 1 2 ? 32.125 6.289 24.266 1 30.19 2 SER B CA 1
ATOM 4842 C C . SER B 1 2 ? 31.375 7.414 23.531 1 30.19 2 SER B C 1
ATOM 4844 O O . SER B 1 2 ? 31.891 7.98 22.578 1 30.19 2 SER B O 1
ATOM 4846 N N . LEU B 1 3 ? 30.094 7.379 23.531 1 38.06 3 LEU B N 1
ATOM 4847 C CA . LEU B 1 3 ? 29.266 8.461 23.016 1 38.06 3 LEU B CA 1
ATOM 4848 C C . LEU B 1 3 ? 29.812 9.82 23.438 1 38.06 3 LEU B C 1
ATOM 4850 O O . LEU B 1 3 ? 29.969 10.078 24.625 1 38.06 3 LEU B O 1
ATOM 4854 N N . ASN B 1 4 ? 30.797 10.305 22.875 1 35.75 4 ASN B N 1
ATOM 4855 C CA . ASN B 1 4 ? 31.359 11.625 23.172 1 35.75 4 ASN B CA 1
ATOM 4856 C C . ASN B 1 4 ? 30.25 12.68 23.297 1 35.75 4 ASN B C 1
ATOM 4858 O O . ASN B 1 4 ? 29.734 13.164 22.297 1 35.75 4 ASN B O 1
ATOM 4862 N N . TYR B 1 5 ? 29.547 12.68 24.391 1 41.06 5 TYR B N 1
ATOM 4863 C CA . TYR B 1 5 ? 28.562 13.648 24.844 1 41.06 5 TYR B CA 1
ATOM 4864 C C . TYR B 1 5 ? 29.125 15.062 24.812 1 41.06 5 TYR B C 1
ATOM 4866 O O . TYR B 1 5 ? 28.438 16.031 25.156 1 41.06 5 TYR B O 1
ATOM 4874 N N . ASN B 1 6 ? 30.406 15.211 24.609 1 44.34 6 ASN B N 1
ATOM 4875 C CA . ASN B 1 6 ? 31.016 16.516 24.875 1 44.34 6 ASN B CA 1
ATOM 4876 C C . ASN B 1 6 ? 30.531 17.578 23.891 1 44.34 6 ASN B C 1
ATOM 4878 O O . ASN B 1 6 ? 30.734 18.766 24.109 1 44.34 6 ASN B O 1
ATOM 4882 N N . ASN B 1 7 ? 29.938 17.25 22.766 1 53.28 7 ASN B N 1
ATOM 4883 C CA . ASN B 1 7 ? 29.656 18.312 21.812 1 53.28 7 ASN B CA 1
ATOM 4884 C C . ASN B 1 7 ? 28.172 18.625 21.719 1 53.28 7 ASN B C 1
ATOM 4886 O O . ASN B 1 7 ? 27.656 18.906 20.625 1 53.28 7 ASN B O 1
ATOM 4890 N N . MET B 1 8 ? 27.516 18.422 22.875 1 59.12 8 MET B N 1
ATOM 4891 C CA . MET B 1 8 ? 26.109 18.781 22.875 1 59.12 8 MET B CA 1
ATOM 4892 C C . MET B 1 8 ? 25.906 20.219 23.391 1 59.12 8 MET B C 1
ATOM 4894 O O . MET B 1 8 ? 26.625 20.656 24.281 1 59.12 8 MET B O 1
ATOM 4898 N N . GLN B 1 9 ? 25.281 21.203 22.656 1 64.5 9 GLN B N 1
ATOM 4899 C CA . GLN B 1 9 ? 25.016 22.578 23.062 1 64.5 9 GLN B CA 1
ATOM 4900 C C . GLN B 1 9 ? 23.516 22.891 23 1 64.5 9 GLN B C 1
ATOM 4902 O O . GLN B 1 9 ? 22.766 22.219 22.281 1 64.5 9 GLN B O 1
ATOM 4907 N N . PRO B 1 10 ? 23.078 23.812 23.844 1 64.62 10 PRO B N 1
ATOM 4908 C CA . PRO B 1 10 ? 21.688 24.281 23.734 1 64.62 10 PRO B CA 1
ATOM 4909 C C . PRO B 1 10 ? 21.391 24.922 22.391 1 64.62 10 PRO B C 1
ATOM 4911 O O . PRO B 1 10 ? 22.297 25.312 21.656 1 64.62 10 PRO B O 1
ATOM 4914 N N . LEU B 1 11 ? 20.062 24.781 22.047 1 62.97 11 LEU B N 1
ATOM 4915 C CA . LEU B 1 11 ? 19.609 25.375 20.781 1 62.97 11 LEU B CA 1
ATOM 4916 C C . LEU B 1 11 ? 19.844 26.891 20.797 1 62.97 11 LEU B C 1
ATOM 4918 O O . LEU B 1 11 ? 19.297 27.594 21.641 1 62.97 11 LEU B O 1
ATOM 4922 N N . SER B 1 12 ? 21.031 27.484 20.5 1 59.66 12 SER B N 1
ATOM 4923 C CA . SER B 1 12 ? 21.25 28.922 20.406 1 59.66 12 SER B CA 1
ATOM 4924 C C . SER B 1 12 ? 21.203 29.391 18.953 1 59.66 12 SER B C 1
ATOM 4926 O O . SER B 1 12 ? 22.047 29.016 18.141 1 59.66 12 SER B O 1
ATOM 4928 N N . LEU B 1 13 ? 19.969 29.75 18.438 1 56.12 13 LEU B N 1
ATOM 4929 C CA . LEU B 1 13 ? 19.906 30.328 17.109 1 56.12 13 LEU B CA 1
ATOM 4930 C C . LEU B 1 13 ? 20.422 31.766 17.125 1 56.12 13 LEU B C 1
ATOM 4932 O O . LEU B 1 13 ? 19.688 32.688 17.422 1 56.12 13 LEU B O 1
ATOM 4936 N N . ASN B 1 14 ? 21.484 32.156 17.75 1 49.97 14 ASN B N 1
ATOM 4937 C CA . ASN B 1 14 ? 21.875 33.562 17.672 1 49.97 14 ASN B CA 1
ATOM 4938 C C . ASN B 1 14 ? 21.75 34.094 16.25 1 49.97 14 ASN B C 1
ATOM 4940 O O . ASN B 1 14 ? 22.406 33.625 15.328 1 49.97 14 ASN B O 1
ATOM 4944 N N . SER B 1 15 ? 20.578 34.594 15.922 1 46.72 15 SER B N 1
ATOM 4945 C CA . SER B 1 15 ? 20.031 35.25 14.719 1 46.72 15 SER B CA 1
ATOM 4946 C C . SER B 1 15 ? 21.125 36 13.953 1 46.72 15 SER B C 1
ATOM 4948 O O . SER B 1 15 ? 21.047 36.125 12.734 1 46.72 15 SER B O 1
ATOM 4950 N N . LYS B 1 16 ? 21.781 37.031 14.547 1 46.88 16 LYS B N 1
ATOM 4951 C CA . LYS B 1 16 ? 22.469 38.094 13.82 1 46.88 16 LYS B CA 1
ATOM 4952 C C . LYS B 1 16 ? 23.781 37.594 13.219 1 46.88 16 LYS B C 1
ATOM 4954 O O . LYS B 1 16 ? 24.469 38.344 12.516 1 46.88 16 LYS B O 1
ATOM 4959 N N . GLY B 1 17 ? 24.188 36.375 13.562 1 49.31 17 GLY B N 1
ATOM 4960 C CA . GLY B 1 17 ? 25.5 36.031 13.023 1 49.31 17 GLY B CA 1
ATOM 4961 C C . GLY B 1 17 ? 25.438 35.094 11.844 1 49.31 17 GLY B C 1
ATOM 4962 O O . GLY B 1 17 ? 24.438 34.375 11.656 1 49.31 17 GLY B O 1
ATOM 4963 N N . ASP B 1 18 ? 26.234 35.312 10.758 1 59.09 18 ASP B N 1
ATOM 4964 C CA . ASP B 1 18 ? 26.516 34.594 9.523 1 59.09 18 ASP B CA 1
ATOM 4965 C C . ASP B 1 18 ? 26.781 33.094 9.812 1 59.09 18 ASP B C 1
ATOM 4967 O O . ASP B 1 18 ? 27.797 32.75 10.422 1 59.09 18 ASP B O 1
ATOM 4971 N N . ILE B 1 19 ? 25.734 32.281 10.008 1 73.12 19 ILE B N 1
ATOM 4972 C CA . ILE B 1 19 ? 25.969 30.844 10.156 1 73.12 19 ILE B CA 1
ATOM 4973 C C . ILE B 1 19 ? 26.781 30.328 8.969 1 73.12 19 ILE B C 1
ATOM 4975 O O . ILE B 1 19 ? 26.469 30.641 7.816 1 73.12 19 ILE B O 1
ATOM 4979 N N . LYS B 1 20 ? 28.016 29.969 9.234 1 78.88 20 LYS B N 1
ATOM 4980 C CA . LYS B 1 20 ? 28.844 29.406 8.172 1 78.88 20 LYS B CA 1
ATOM 4981 C C . LYS B 1 20 ? 28.625 27.906 8.047 1 78.88 20 LYS B C 1
ATOM 4983 O O . LYS B 1 20 ? 29.094 27.125 8.875 1 78.88 20 LYS B O 1
ATOM 4988 N N . ILE B 1 21 ? 27.719 27.469 7.164 1 90.81 21 ILE B N 1
ATOM 4989 C CA . ILE B 1 21 ? 27.5 26.062 6.828 1 90.81 21 ILE B CA 1
ATOM 4990 C C . ILE B 1 21 ? 28.375 25.672 5.652 1 90.81 21 ILE B C 1
ATOM 4992 O O . ILE B 1 21 ? 28.391 26.344 4.621 1 90.81 21 ILE B O 1
ATOM 4996 N N . ASP B 1 22 ? 29.234 24.688 5.867 1 93.19 22 ASP B N 1
ATOM 4997 C CA . ASP B 1 22 ? 30.062 24.141 4.797 1 93.19 22 ASP B CA 1
ATOM 4998 C C . ASP B 1 22 ? 29.25 23.234 3.885 1 93.19 22 ASP B C 1
ATOM 5000 O O . ASP B 1 22 ? 29.062 22.047 4.184 1 93.19 22 ASP B O 1
ATOM 5004 N N . ILE B 1 23 ? 28.875 23.734 2.75 1 94.94 23 ILE B N 1
ATOM 5005 C CA . ILE B 1 23 ? 27.984 23.031 1.835 1 94.94 23 ILE B CA 1
ATOM 5006 C C . ILE B 1 23 ? 28.656 21.75 1.345 1 94.94 23 ILE B C 1
ATOM 5008 O O . ILE B 1 23 ? 28 20.75 1.11 1 94.94 23 ILE B O 1
ATOM 5012 N N . ASN B 1 24 ? 29.969 21.797 1.2 1 94.69 24 ASN B N 1
ATOM 5013 C CA . ASN B 1 24 ? 30.688 20.594 0.794 1 94.69 24 ASN B CA 1
ATOM 5014 C C . ASN B 1 24 ? 30.5 19.469 1.801 1 94.69 24 ASN B C 1
ATOM 5016 O O . ASN B 1 24 ? 30.203 18.328 1.418 1 94.69 24 ASN B O 1
ATOM 5020 N N . GLN B 1 25 ? 30.688 19.812 3.012 1 94.5 25 GLN B N 1
ATOM 5021 C CA . GLN B 1 25 ? 30.5 18.828 4.059 1 94.5 25 GLN B CA 1
ATOM 5022 C C . GLN B 1 25 ? 29.047 18.359 4.125 1 94.5 25 GLN B C 1
ATOM 5024 O O . GLN B 1 25 ? 28.781 17.188 4.379 1 94.5 25 GLN B O 1
ATOM 5029 N N . VAL B 1 26 ? 28.156 19.297 3.914 1 96.81 26 VAL B N 1
ATOM 5030 C CA . VAL B 1 26 ? 26.734 18.969 3.908 1 96.81 26 VAL B CA 1
ATOM 5031 C C . VAL B 1 26 ? 26.469 17.906 2.854 1 96.81 26 VAL B C 1
ATOM 5033 O O . VAL B 1 26 ? 25.781 16.906 3.131 1 96.81 26 VAL B O 1
ATOM 5036 N N . ARG B 1 27 ? 26.969 18.047 1.752 1 96.19 27 ARG B N 1
ATOM 5037 C CA . ARG B 1 27 ? 26.719 17.125 0.649 1 96.19 27 ARG B CA 1
ATOM 5038 C C . ARG B 1 27 ? 27.312 15.75 0.954 1 96.19 27 ARG B C 1
ATOM 5040 O O . ARG B 1 27 ? 26.672 14.727 0.675 1 96.19 27 ARG B O 1
ATOM 5047 N N . ILE B 1 28 ? 28.469 15.734 1.477 1 95.06 28 ILE B N 1
ATOM 5048 C CA . ILE B 1 28 ? 29.109 14.477 1.846 1 95.06 28 ILE B CA 1
ATOM 5049 C C . ILE B 1 28 ? 28.266 13.758 2.889 1 95.06 28 ILE B C 1
ATOM 5051 O O . ILE B 1 28 ? 28.016 12.555 2.773 1 95.06 28 ILE B O 1
ATOM 5055 N N . ASP B 1 29 ? 27.828 14.539 3.873 1 96.5 29 ASP B N 1
ATOM 5056 C CA . ASP B 1 29 ? 26.984 13.984 4.922 1 96.5 29 ASP B CA 1
ATOM 5057 C C . ASP B 1 29 ? 25.688 13.422 4.344 1 96.5 29 ASP B C 1
ATOM 5059 O O . ASP B 1 29 ? 25.219 12.352 4.758 1 96.5 29 ASP B O 1
ATOM 5063 N N . ILE B 1 30 ? 25.125 14.133 3.393 1 97.62 30 ILE B N 1
ATOM 5064 C CA . ILE B 1 30 ? 23.844 13.75 2.789 1 97.62 30 ILE B CA 1
ATOM 5065 C C . ILE B 1 30 ? 24.016 12.422 2.047 1 97.62 30 ILE B C 1
ATOM 5067 O O . ILE B 1 30 ? 23.188 11.523 2.195 1 97.62 30 ILE B O 1
ATOM 5071 N N . LEU B 1 31 ? 25.047 12.281 1.309 1 95.75 31 LEU B N 1
ATOM 5072 C CA . LEU B 1 31 ? 25.266 11.062 0.549 1 95.75 31 LEU B CA 1
ATOM 5073 C C . LEU B 1 31 ? 25.453 9.867 1.482 1 95.75 31 LEU B C 1
ATOM 5075 O O . LEU B 1 31 ? 24.922 8.781 1.223 1 95.75 31 LEU B O 1
ATOM 5079 N N . HIS B 1 32 ? 26.156 10.141 2.508 1 95 32 HIS B N 1
ATOM 5080 C CA . HIS B 1 32 ? 26.328 9.102 3.514 1 95 32 HIS B CA 1
ATOM 5081 C C . HIS B 1 32 ? 24.984 8.734 4.152 1 95 32 HIS B C 1
ATOM 5083 O O . HIS B 1 32 ? 24.688 7.555 4.332 1 95 32 HIS B O 1
ATOM 5089 N N . GLY B 1 33 ? 24.219 9.758 4.512 1 97.06 33 GLY B N 1
ATOM 5090 C CA . GLY B 1 33 ? 22.906 9.531 5.102 1 97.06 33 GLY B CA 1
ATOM 5091 C C . GLY B 1 33 ? 21.953 8.781 4.188 1 97.06 33 GLY B C 1
ATOM 5092 O O . GLY B 1 33 ? 21.219 7.906 4.641 1 97.06 33 GLY B O 1
ATOM 5093 N N . ILE B 1 34 ? 22 9.086 2.879 1 97.81 34 ILE B N 1
ATOM 5094 C CA . ILE B 1 34 ? 21.141 8.422 1.899 1 97.81 34 ILE B CA 1
ATOM 5095 C C . ILE B 1 34 ? 21.469 6.926 1.869 1 97.81 34 ILE B C 1
ATOM 5097 O O . ILE B 1 34 ? 20.562 6.09 1.906 1 97.81 34 ILE B O 1
ATOM 5101 N N . ARG B 1 35 ? 22.719 6.598 1.866 1 95.56 35 ARG B N 1
ATOM 5102 C CA . ARG B 1 35 ? 23.141 5.203 1.832 1 95.56 35 ARG B CA 1
ATOM 5103 C C . ARG B 1 35 ? 22.703 4.465 3.092 1 95.56 35 ARG B C 1
ATOM 5105 O O . ARG B 1 35 ? 22.109 3.387 3.014 1 95.56 35 ARG B O 1
ATOM 5112 N N . GLU B 1 36 ? 22.969 5.047 4.23 1 96.62 36 GLU B N 1
ATOM 5113 C CA . GLU B 1 36 ? 22.656 4.422 5.508 1 96.62 36 GLU B CA 1
ATOM 5114 C C . GLU B 1 36 ? 21.141 4.211 5.66 1 96.62 36 GLU B C 1
ATOM 5116 O O . GLU B 1 36 ? 20.703 3.146 6.094 1 96.62 36 GLU B O 1
ATOM 5121 N N . CYS B 1 37 ? 20.391 5.199 5.297 1 97.94 37 CYS B N 1
ATOM 5122 C CA . CYS B 1 37 ? 18.953 5.129 5.465 1 97.94 37 CYS B CA 1
ATOM 5123 C C . CYS B 1 37 ? 18.328 4.18 4.449 1 97.94 37 CYS B C 1
ATOM 5125 O O . CYS B 1 37 ? 17.375 3.471 4.758 1 97.94 37 CYS B O 1
ATOM 5127 N N . THR B 1 38 ? 18.859 4.148 3.232 1 96.81 38 THR B N 1
ATOM 5128 C CA . THR B 1 38 ? 18.375 3.217 2.217 1 96.81 38 THR B CA 1
ATOM 5129 C C . THR B 1 38 ? 18.609 1.774 2.658 1 96.81 38 THR B C 1
ATOM 5131 O O . THR B 1 38 ? 17.703 0.937 2.549 1 96.81 38 THR B O 1
ATOM 5134 N N . ASP B 1 39 ? 19.781 1.546 3.197 1 96.5 39 ASP B N 1
ATOM 5135 C CA . ASP B 1 39 ? 20.125 0.202 3.641 1 96.5 39 ASP B CA 1
ATOM 5136 C C . ASP B 1 39 ? 19.234 -0.254 4.785 1 96.5 39 ASP B C 1
ATOM 5138 O O . ASP B 1 39 ? 19.016 -1.453 4.973 1 96.5 39 ASP B O 1
ATOM 5142 N N . ARG B 1 40 ? 18.703 0.677 5.516 1 97.69 40 ARG B N 1
ATOM 5143 C CA . ARG B 1 40 ? 17.953 0.348 6.727 1 97.69 40 ARG B CA 1
ATOM 5144 C C . ARG B 1 40 ? 16.453 0.478 6.488 1 97.69 40 ARG B C 1
ATOM 5146 O O . ARG B 1 40 ? 15.656 0.335 7.422 1 97.69 40 ARG B O 1
ATOM 5153 N N . GLY B 1 41 ? 16.031 0.782 5.293 1 97.44 41 GLY B N 1
ATOM 5154 C CA . GLY B 1 41 ? 14.617 0.826 4.934 1 97.44 41 GLY B CA 1
ATOM 5155 C C . GLY B 1 41 ? 13.914 2.076 5.426 1 97.44 41 GLY B C 1
ATOM 5156 O O . GLY B 1 41 ? 12.688 2.104 5.535 1 97.44 41 GLY B O 1
ATOM 5157 N N . LEU B 1 42 ? 14.641 3.104 5.777 1 98.12 42 LEU B N 1
ATOM 5158 C CA . LEU B 1 42 ? 14.07 4.375 6.211 1 98.12 42 LEU B CA 1
ATOM 5159 C C . LEU B 1 42 ? 13.766 5.27 5.016 1 98.12 42 LEU B C 1
ATOM 5161 O O . LEU B 1 42 ? 14.43 6.289 4.812 1 98.12 42 LEU B O 1
ATOM 5165 N N . THR B 1 43 ? 12.734 4.945 4.312 1 96.81 43 THR B N 1
ATOM 5166 C CA . THR B 1 43 ? 12.422 5.48 2.99 1 96.81 43 THR B CA 1
ATOM 5167 C C . THR B 1 43 ? 12.07 6.961 3.074 1 96.81 43 THR B C 1
ATOM 5169 O O . THR B 1 43 ? 12.438 7.742 2.193 1 96.81 43 THR B O 1
ATOM 5172 N N . GLN B 1 44 ? 11.367 7.398 4.102 1 96 44 GLN B N 1
ATOM 5173 C CA . GLN B 1 44 ? 10.938 8.789 4.211 1 96 44 GLN B CA 1
ATOM 5174 C C . GLN B 1 44 ? 12.125 9.719 4.461 1 96 44 GLN B C 1
ATOM 5176 O O . GLN B 1 44 ? 12.195 10.805 3.893 1 96 44 GLN B O 1
ATOM 5181 N N . THR B 1 45 ? 12.977 9.266 5.363 1 97.94 45 THR B N 1
ATOM 5182 C CA . THR B 1 45 ? 14.188 10.055 5.602 1 97.94 45 THR B CA 1
ATOM 5183 C C . THR B 1 45 ? 15.062 10.086 4.355 1 97.94 45 THR B C 1
ATOM 5185 O O . THR B 1 45 ? 15.672 11.117 4.047 1 97.94 45 THR B O 1
ATOM 5188 N N . THR B 1 46 ? 15.18 8.938 3.686 1 98.38 46 THR B N 1
ATOM 5189 C CA . THR B 1 46 ? 15.945 8.891 2.445 1 98.38 46 THR B CA 1
ATOM 5190 C C . THR B 1 46 ? 15.391 9.875 1.425 1 98.38 46 THR B C 1
ATOM 5192 O O . THR B 1 46 ? 16.156 10.578 0.758 1 98.38 46 THR B O 1
ATOM 5195 N N . LYS B 1 47 ? 14.125 9.961 1.309 1 98.25 47 LYS B N 1
ATOM 5196 C CA . LYS B 1 47 ? 13.469 10.891 0.399 1 98.25 47 LYS B CA 1
ATOM 5197 C C . LYS B 1 47 ? 13.82 12.336 0.74 1 98.25 47 LYS B C 1
ATOM 5199 O O . LYS B 1 47 ? 14.172 13.117 -0.143 1 98.25 47 LYS B O 1
ATOM 5204 N N . TRP B 1 48 ? 13.734 12.664 2.027 1 98.38 48 TRP B N 1
ATOM 5205 C CA . TRP B 1 48 ? 14.047 14.008 2.48 1 98.38 48 TRP B CA 1
ATOM 5206 C C . TRP B 1 48 ? 15.492 14.375 2.146 1 98.38 48 TRP B C 1
ATOM 5208 O O . TRP B 1 48 ? 15.766 15.461 1.64 1 98.38 48 TRP B O 1
ATOM 5218 N N . LEU B 1 49 ? 16.391 13.469 2.418 1 98.69 49 LEU B N 1
ATOM 5219 C CA . LEU B 1 49 ? 17.812 13.695 2.146 1 98.69 49 LEU B CA 1
ATOM 5220 C C . LEU B 1 49 ? 18.062 13.812 0.647 1 98.69 49 LEU B C 1
ATOM 5222 O O . LEU B 1 49 ? 18.875 14.633 0.211 1 98.69 49 LEU B O 1
ATOM 5226 N N . ALA B 1 50 ? 17.375 12.977 -0.091 1 98.62 50 ALA B N 1
ATOM 5227 C CA . ALA B 1 50 ? 17.547 13.008 -1.542 1 98.62 50 ALA B CA 1
ATOM 5228 C C . ALA B 1 50 ? 17.047 14.328 -2.123 1 98.62 50 ALA B C 1
ATOM 5230 O O . ALA B 1 50 ? 17.641 14.867 -3.057 1 98.62 50 ALA B O 1
ATOM 5231 N N . GLU B 1 51 ? 15.977 14.867 -1.606 1 98.31 51 GLU B N 1
ATOM 5232 C CA . GLU B 1 51 ? 15.461 16.156 -2.035 1 98.31 51 GLU B CA 1
ATOM 5233 C C . GLU B 1 51 ? 16.469 17.281 -1.741 1 98.31 51 GLU B C 1
ATOM 5235 O O . GLU B 1 51 ? 16.688 18.156 -2.578 1 98.31 51 GLU B O 1
ATOM 5240 N N . LEU B 1 52 ? 17.016 17.172 -0.596 1 98.25 52 LEU B N 1
ATOM 5241 C CA . LEU B 1 52 ? 18.016 18.156 -0.234 1 98.25 52 LEU B CA 1
ATOM 5242 C C . LEU B 1 52 ? 19.25 18.047 -1.127 1 98.25 52 LEU B C 1
ATOM 5244 O O . LEU B 1 52 ? 19.812 19.047 -1.556 1 98.25 52 LEU B O 1
ATOM 5248 N N . ASN B 1 53 ? 19.703 16.828 -1.344 1 97.81 53 ASN B N 1
ATOM 5249 C CA . ASN B 1 53 ? 20.828 16.578 -2.221 1 97.81 53 ASN B CA 1
ATOM 5250 C C . ASN B 1 53 ? 20.609 17.141 -3.615 1 97.81 53 ASN B C 1
ATOM 5252 O O . ASN B 1 53 ? 21.516 17.75 -4.199 1 97.81 53 ASN B O 1
ATOM 5256 N N . TYR B 1 54 ? 19.453 16.938 -4.113 1 97.62 54 TYR B N 1
ATOM 5257 C CA . TYR B 1 54 ? 19.109 17.422 -5.449 1 97.62 54 TYR B CA 1
ATOM 5258 C C . TYR B 1 54 ? 19.109 18.953 -5.488 1 97.62 54 TYR B C 1
ATOM 5260 O O . TYR B 1 54 ? 19.531 19.547 -6.48 1 97.62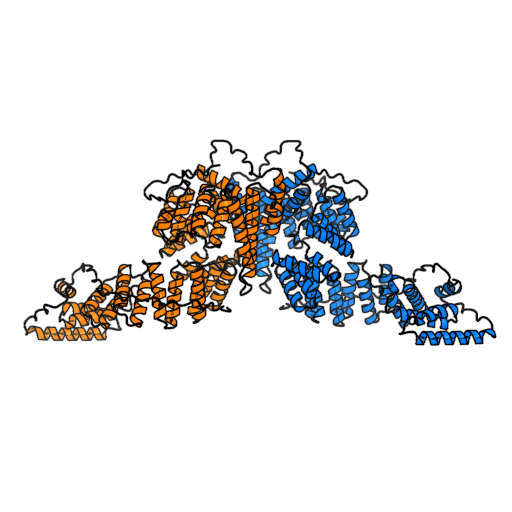 54 TYR B O 1
ATOM 5268 N N . SER B 1 55 ? 18.594 19.562 -4.418 1 97.38 55 SER B N 1
ATOM 5269 C CA . SER B 1 55 ? 18.531 21.031 -4.355 1 97.38 55 SER B CA 1
ATOM 5270 C C . SER B 1 55 ? 19.938 21.625 -4.324 1 97.38 55 SER B C 1
ATOM 5272 O O . SER B 1 55 ? 20.125 22.797 -4.656 1 97.38 55 SER B O 1
ATOM 5274 N N . LEU B 1 56 ? 20.938 20.828 -3.975 1 97.06 56 LEU B N 1
ATOM 5275 C CA . LEU B 1 56 ? 22.312 21.297 -3.857 1 97.06 56 LEU B CA 1
ATOM 5276 C C . LEU B 1 56 ? 23.172 20.781 -5.008 1 97.06 56 LEU B C 1
ATOM 5278 O O . LEU B 1 56 ? 24.391 20.828 -4.941 1 97.06 56 LEU B O 1
ATOM 5282 N N . ARG B 1 57 ? 22.547 20.266 -6.031 1 94.44 57 ARG B N 1
ATOM 5283 C CA . ARG B 1 57 ? 23.25 19.531 -7.082 1 94.44 57 ARG B CA 1
ATOM 5284 C C . ARG B 1 57 ? 24.266 20.422 -7.801 1 94.44 57 ARG B C 1
ATOM 5286 O O . ARG B 1 57 ? 25.25 19.922 -8.352 1 94.44 57 ARG B O 1
ATOM 5293 N N . ASP B 1 58 ? 24.109 21.734 -7.781 1 93.88 58 ASP B N 1
ATOM 5294 C CA . ASP B 1 58 ? 24.984 22.656 -8.477 1 93.88 58 ASP B CA 1
ATOM 5295 C C . ASP B 1 58 ? 26.297 22.844 -7.723 1 93.88 58 ASP B C 1
ATOM 5297 O O . ASP B 1 58 ? 27.266 23.359 -8.273 1 93.88 58 ASP B O 1
ATOM 5301 N N . HIS B 1 59 ? 26.375 22.375 -6.484 1 92.81 59 HIS B N 1
ATOM 5302 C CA . HIS B 1 59 ? 27.594 22.422 -5.699 1 92.81 59 HIS B CA 1
ATOM 5303 C C . HIS B 1 59 ? 28.406 21.141 -5.852 1 92.81 59 HIS B C 1
ATOM 5305 O O . HIS B 1 59 ? 28.031 20.109 -5.285 1 92.81 59 HIS B O 1
ATOM 5311 N N . LYS B 1 60 ? 29.453 21.203 -6.535 1 90.56 60 LYS B N 1
ATOM 5312 C CA . LYS B 1 60 ? 30.281 20.016 -6.758 1 90.56 60 LYS B CA 1
ATOM 5313 C C . LYS B 1 60 ? 31.016 19.625 -5.488 1 90.56 60 LYS B C 1
ATOM 5315 O O . LYS B 1 60 ? 31.469 20.484 -4.73 1 90.56 60 LYS B O 1
ATOM 5320 N N . ILE B 1 61 ? 31.094 18.359 -5.281 1 90.38 61 ILE B N 1
ATOM 5321 C CA . ILE B 1 61 ? 31.734 17.828 -4.082 1 90.38 61 ILE B CA 1
ATOM 5322 C C . ILE B 1 61 ? 33.25 17.75 -4.293 1 90.38 61 ILE B C 1
ATOM 5324 O O . ILE B 1 61 ? 33.719 17.234 -5.316 1 90.38 61 ILE B O 1
ATOM 5328 N N . THR B 1 62 ? 33.969 18.234 -3.443 1 88.06 62 THR B N 1
ATOM 5329 C CA . THR B 1 62 ? 35.406 18.109 -3.418 1 88.06 62 THR B CA 1
ATOM 5330 C C . THR B 1 62 ? 35.844 17.219 -2.266 1 88.06 62 THR B C 1
ATOM 5332 O O . THR B 1 62 ? 35.594 17.516 -1.101 1 88.06 62 THR B O 1
ATOM 5335 N N . TYR B 1 63 ? 36.438 16.016 -2.74 1 83.75 63 TYR B N 1
ATOM 5336 C CA . TYR B 1 63 ? 36.938 15.109 -1.708 1 83.75 63 TYR B CA 1
ATOM 5337 C C . TYR B 1 63 ? 38.375 15.398 -1.37 1 83.75 63 TYR B C 1
ATOM 5339 O O . TYR B 1 63 ? 39.219 15.539 -2.268 1 83.75 63 TYR B O 1
ATOM 5347 N N . GLU B 1 64 ? 38.562 15.727 -0.196 1 72.38 64 GLU B N 1
ATOM 5348 C CA . GLU B 1 64 ? 39.969 15.883 0.204 1 72.38 64 GLU B CA 1
ATOM 5349 C C . GLU B 1 64 ? 40.719 14.562 0.084 1 72.38 64 GLU B C 1
ATOM 5351 O O . GLU B 1 64 ? 41.875 14.539 -0.354 1 72.38 64 GLU B O 1
ATOM 5356 N N . HIS B 1 65 ? 40.125 13.43 0.53 1 70.69 65 HIS B N 1
ATOM 5357 C CA . HIS B 1 65 ? 40.625 12.07 0.409 1 70.69 65 HIS B CA 1
ATOM 5358 C C . HIS B 1 65 ? 39.625 11.172 -0.334 1 70.69 65 HIS B C 1
ATOM 5360 O O . HIS B 1 65 ? 38.438 11.391 -0.269 1 70.69 65 HIS B O 1
ATOM 5366 N N . PRO B 1 66 ? 40.219 10.367 -1.184 1 64.94 66 PRO B N 1
ATOM 5367 C CA . PRO B 1 66 ? 39.312 9.461 -1.897 1 64.94 66 PRO B CA 1
ATOM 5368 C C . PRO B 1 66 ? 38.344 8.758 -0.968 1 64.94 66 PRO B C 1
ATOM 5370 O O . PRO B 1 66 ? 38.688 8.367 0.144 1 64.94 66 PRO B O 1
ATOM 5373 N N . PRO B 1 67 ? 37.094 8.93 -1.33 1 63.75 67 PRO B N 1
ATOM 5374 C CA . PRO B 1 67 ? 36.094 8.273 -0.47 1 63.75 67 PRO B CA 1
ATOM 5375 C C . PRO B 1 67 ? 36.438 6.805 -0.217 1 63.75 67 PRO B C 1
ATOM 5377 O O . PRO B 1 67 ? 36.844 6.094 -1.134 1 63.75 67 PRO B O 1
ATOM 5380 N N . SER B 1 68 ? 36.875 6.453 0.978 1 56.22 68 SER B N 1
ATOM 5381 C CA . SER B 1 68 ? 37.125 5.062 1.322 1 56.22 68 SER B CA 1
ATOM 5382 C C . SER B 1 68 ? 35.906 4.18 1.063 1 56.22 68 SER B C 1
ATOM 5384 O O . SER B 1 68 ? 34.781 4.641 1.172 1 56.22 68 SER B O 1
ATOM 5386 N N . THR B 1 69 ? 36.125 3.139 0.237 1 57.25 69 THR B N 1
ATOM 5387 C CA . THR B 1 69 ? 35.062 2.146 0.043 1 57.25 69 THR B CA 1
ATOM 5388 C C . THR B 1 69 ? 34.406 1.773 1.376 1 57.25 69 THR B C 1
ATOM 5390 O O . THR B 1 69 ? 35.062 1.216 2.254 1 57.25 69 THR B O 1
ATOM 5393 N N . GLN B 1 70 ? 33.531 2.604 1.84 1 57.88 70 GLN B N 1
ATOM 5394 C CA . GLN B 1 70 ? 32.906 2.404 3.141 1 57.88 70 GLN B CA 1
ATOM 5395 C C . GLN B 1 70 ? 32.344 1 3.262 1 57.88 70 GLN B C 1
ATOM 5397 O O . GLN B 1 70 ? 31.625 0.539 2.367 1 57.88 70 GLN B O 1
ATOM 5402 N N . GLU B 1 71 ? 32.969 0.171 4.027 1 62.38 71 GLU B N 1
ATOM 5403 C CA . GLU B 1 71 ? 32.469 -1.16 4.355 1 62.38 71 GLU B CA 1
ATOM 5404 C C . GLU B 1 71 ? 31.047 -1.098 4.906 1 62.38 71 GLU B C 1
ATOM 5406 O O . GLU B 1 71 ? 30.703 -0.182 5.656 1 62.38 71 GLU B O 1
ATOM 5411 N N . ASP B 1 72 ? 30.016 -1.699 4.297 1 67.62 72 ASP B N 1
ATOM 5412 C CA . ASP B 1 72 ? 28.578 -1.624 4.594 1 67.62 72 ASP B CA 1
ATOM 5413 C C . ASP B 1 72 ? 28.281 -2.193 5.977 1 67.62 72 ASP B C 1
ATOM 5415 O O . ASP B 1 72 ? 27.141 -2.141 6.441 1 67.62 72 ASP B O 1
ATOM 5419 N N . ASP B 1 73 ? 29.203 -2.291 6.883 1 79.44 73 ASP B N 1
ATOM 5420 C CA . ASP B 1 73 ? 29.047 -2.727 8.266 1 79.44 73 ASP B CA 1
ATOM 5421 C C . ASP B 1 73 ? 28.203 -4.004 8.344 1 79.44 73 ASP B C 1
ATOM 5423 O O . ASP B 1 73 ? 27.453 -4.199 9.297 1 79.44 73 ASP B O 1
ATOM 5427 N N . ILE B 1 74 ? 28.125 -4.793 7.27 1 91.25 74 ILE B N 1
ATOM 5428 C CA . ILE B 1 74 ? 27.484 -6.098 7.254 1 91.25 74 ILE B CA 1
ATOM 5429 C C . ILE B 1 74 ? 28.531 -7.195 7.098 1 91.25 74 ILE B C 1
ATOM 5431 O O . ILE B 1 74 ? 29.297 -7.199 6.129 1 91.25 74 ILE B O 1
ATOM 5435 N N . SER B 1 75 ? 28.578 -8.039 8.039 1 92.75 75 SER B N 1
ATOM 5436 C CA . SER B 1 75 ? 29.531 -9.141 7.965 1 92.75 75 SER B CA 1
ATOM 5437 C C . SER B 1 75 ? 29.281 -10 6.723 1 92.75 75 SER B C 1
ATOM 5439 O O . SER B 1 75 ? 28.141 -10.211 6.328 1 92.75 75 SER B O 1
ATOM 5441 N N . PRO B 1 76 ? 30.312 -10.469 6.133 1 90.69 76 PRO B N 1
ATOM 5442 C CA . PRO B 1 76 ? 30.172 -11.305 4.938 1 90.69 76 PRO B CA 1
ATOM 5443 C C . PRO B 1 76 ? 29.25 -12.5 5.16 1 90.69 76 PRO B C 1
ATOM 5445 O O . PRO B 1 76 ? 28.516 -12.898 4.25 1 90.69 76 PRO B O 1
ATOM 5448 N N . GLU B 1 77 ? 29.188 -13 6.352 1 92.31 77 GLU B N 1
ATOM 5449 C CA . GLU B 1 77 ? 28.391 -14.18 6.66 1 92.31 77 GLU B CA 1
ATOM 5450 C C . GLU B 1 77 ? 26.906 -13.844 6.703 1 92.31 77 GLU B C 1
ATOM 5452 O O . GLU B 1 77 ? 26.062 -14.727 6.527 1 92.31 77 GLU B O 1
ATOM 5457 N N . GLU B 1 78 ? 26.656 -12.602 6.887 1 95.88 78 GLU B N 1
ATOM 5458 C CA . GLU B 1 78 ? 25.266 -12.188 7.062 1 95.88 78 GLU B CA 1
ATOM 5459 C C . GLU B 1 78 ? 24.75 -11.469 5.824 1 95.88 78 GLU B C 1
ATOM 5461 O O . GLU B 1 78 ? 23.578 -11.078 5.777 1 95.88 78 GLU B O 1
ATOM 5466 N N . ARG B 1 79 ? 25.531 -11.375 4.836 1 95.12 79 ARG B N 1
ATOM 5467 C CA . ARG B 1 79 ? 25.219 -10.578 3.658 1 95.12 79 ARG B CA 1
ATOM 5468 C C . ARG B 1 79 ? 24.031 -11.164 2.904 1 95.12 79 ARG B C 1
ATOM 5470 O O . ARG B 1 79 ? 23.141 -10.43 2.467 1 95.12 79 ARG B O 1
ATOM 5477 N N . GLU B 1 80 ? 24.047 -12.461 2.734 1 96.38 80 GLU B N 1
ATOM 5478 C CA . GLU B 1 80 ? 22.953 -13.102 2 1 96.38 80 GLU B CA 1
ATOM 5479 C C . GLU B 1 80 ? 21.641 -12.977 2.756 1 96.38 80 GLU B C 1
ATOM 5481 O O . GLU B 1 80 ? 20.594 -12.719 2.152 1 96.38 80 GLU B O 1
ATOM 5486 N N . ALA B 1 81 ? 21.688 -13.133 4.051 1 97.69 81 ALA B N 1
ATOM 5487 C CA . ALA B 1 81 ? 20.484 -12.977 4.867 1 97.69 81 ALA B CA 1
ATOM 5488 C C . ALA B 1 81 ? 19.984 -11.539 4.828 1 97.69 81 ALA B C 1
ATOM 5490 O O . ALA B 1 81 ? 18.766 -11.305 4.738 1 97.69 81 ALA B O 1
ATOM 5491 N N . TYR B 1 82 ? 20.938 -10.594 4.926 1 97.81 82 TYR B N 1
ATOM 5492 C CA . TYR B 1 82 ? 20.562 -9.188 4.859 1 97.81 82 TYR B CA 1
ATOM 5493 C C . TYR B 1 82 ? 19.891 -8.859 3.529 1 97.81 82 TYR B C 1
ATOM 5495 O O . TYR B 1 82 ? 18.828 -8.227 3.5 1 97.81 82 TYR B O 1
ATOM 5503 N N . THR B 1 83 ? 20.5 -9.281 2.436 1 98 83 THR B N 1
ATOM 5504 C CA . THR B 1 83 ? 19.969 -9 1.104 1 98 83 THR B CA 1
ATOM 5505 C C . THR B 1 83 ? 18.562 -9.578 0.946 1 98 83 THR B C 1
ATOM 5507 O O . THR B 1 83 ? 17.656 -8.906 0.439 1 98 83 THR B O 1
ATOM 5510 N N . LEU B 1 84 ? 18.406 -10.773 1.416 1 98.31 84 LEU B N 1
ATOM 5511 C CA . LEU B 1 84 ? 17.109 -11.438 1.356 1 98.31 84 LEU B CA 1
ATOM 5512 C C . LEU B 1 84 ? 16.062 -10.664 2.158 1 98.31 84 LEU B C 1
ATOM 5514 O O . LEU B 1 84 ? 15 -10.328 1.636 1 98.31 84 LEU B O 1
ATOM 5518 N N . ALA B 1 85 ? 16.375 -10.375 3.346 1 98.62 85 ALA B N 1
ATOM 5519 C CA . ALA B 1 85 ? 15.445 -9.703 4.246 1 98.62 85 ALA B CA 1
ATOM 5520 C C . ALA B 1 85 ? 15.094 -8.312 3.732 1 98.62 85 ALA B C 1
ATOM 5522 O O . ALA B 1 85 ? 13.945 -7.875 3.854 1 98.62 85 ALA B O 1
ATOM 5523 N N . LYS B 1 86 ? 16.062 -7.613 3.174 1 98.38 86 LYS B N 1
ATOM 5524 C CA . LYS B 1 86 ? 15.82 -6.273 2.637 1 98.38 86 LYS B CA 1
ATOM 5525 C C . LYS B 1 86 ? 14.797 -6.309 1.504 1 98.38 86 LYS B C 1
ATOM 5527 O O . LYS B 1 86 ? 13.969 -5.402 1.379 1 98.38 86 LYS B O 1
ATOM 5532 N N . THR B 1 87 ? 14.875 -7.352 0.674 1 98.31 87 THR B N 1
ATOM 5533 C CA . THR B 1 87 ? 13.898 -7.469 -0.405 1 98.31 87 THR B CA 1
ATOM 5534 C C . THR B 1 87 ? 12.508 -7.746 0.154 1 98.31 87 THR B C 1
ATOM 5536 O O . THR B 1 87 ? 11.516 -7.227 -0.36 1 98.31 87 THR B O 1
ATOM 5539 N N . TYR B 1 88 ? 12.422 -8.602 1.247 1 98.5 88 TYR B N 1
ATOM 5540 C CA . TYR B 1 88 ? 11.141 -8.844 1.902 1 98.5 88 TYR B CA 1
ATOM 5541 C C . TYR B 1 88 ? 10.586 -7.559 2.506 1 98.5 88 TYR B C 1
ATOM 5543 O O . TYR B 1 88 ? 9.398 -7.262 2.361 1 98.5 88 TYR B O 1
ATOM 5551 N N . PHE B 1 89 ? 11.438 -6.781 3.16 1 98.31 89 PHE B N 1
ATOM 5552 C CA . PHE B 1 89 ? 11.031 -5.516 3.758 1 98.31 89 PHE B CA 1
ATOM 5553 C C . PHE B 1 89 ? 10.461 -4.574 2.703 1 98.31 89 PHE B C 1
ATOM 5555 O O . PHE B 1 89 ? 9.422 -3.943 2.918 1 98.31 89 PHE B O 1
ATOM 5562 N N . ASP B 1 90 ? 11.195 -4.527 1.55 1 97.5 90 ASP B N 1
ATOM 5563 C CA . ASP B 1 90 ? 10.789 -3.643 0.463 1 97.5 90 ASP B CA 1
ATOM 5564 C C . ASP B 1 90 ? 9.453 -4.078 -0.128 1 97.5 90 ASP B C 1
ATOM 5566 O O . ASP B 1 90 ? 8.711 -3.256 -0.674 1 97.5 90 ASP B O 1
ATOM 5570 N N . CYS B 1 91 ? 9.133 -5.316 0.034 1 96.56 91 CYS B N 1
ATOM 5571 C CA . CYS B 1 91 ? 7.855 -5.844 -0.438 1 96.56 91 CYS B CA 1
ATOM 5572 C C . CYS B 1 91 ? 6.801 -5.789 0.664 1 96.56 91 CYS B C 1
ATOM 5574 O O . CYS B 1 91 ? 5.727 -6.371 0.528 1 96.56 91 CYS B O 1
ATOM 5576 N N . GLN B 1 92 ? 7.148 -5.25 1.819 1 96.38 92 GLN B N 1
ATOM 5577 C CA . GLN B 1 92 ? 6.297 -5.059 2.988 1 96.38 92 GLN B CA 1
ATOM 5578 C C . GLN B 1 92 ? 5.941 -6.395 3.633 1 96.38 92 GLN B C 1
ATOM 5580 O O . GLN B 1 92 ? 4.852 -6.555 4.184 1 96.38 92 GLN B O 1
ATOM 5585 N N . GLU B 1 93 ? 6.742 -7.352 3.352 1 97.94 93 GLU B N 1
ATOM 5586 C CA . GLU B 1 93 ? 6.676 -8.609 4.094 1 97.94 93 GLU B CA 1
ATOM 5587 C C . GLU B 1 93 ? 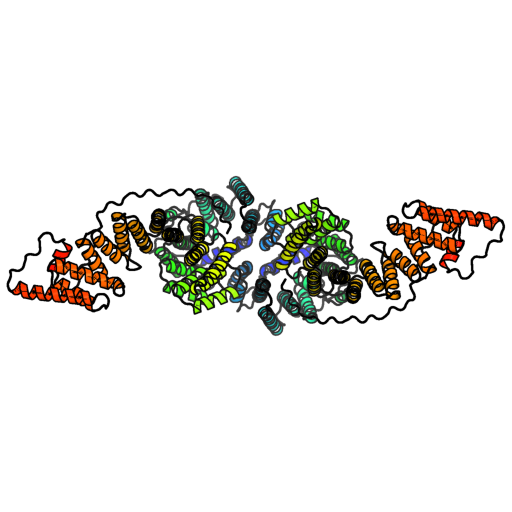7.562 -8.562 5.336 1 97.94 93 GLU B C 1
ATOM 5589 O O . GLU B 1 93 ? 8.531 -9.312 5.441 1 97.94 93 GLU B O 1
ATOM 5594 N N . TYR B 1 94 ? 7.117 -7.836 6.293 1 98.44 94 TYR B N 1
ATOM 5595 C CA . TYR B 1 94 ? 7.938 -7.445 7.434 1 98.44 94 TYR B CA 1
ATOM 5596 C C . TYR B 1 94 ? 8.219 -8.641 8.336 1 98.44 94 TYR B C 1
ATOM 5598 O O . TYR B 1 94 ? 9.344 -8.82 8.812 1 98.44 94 TYR B O 1
ATOM 5606 N N . ASP B 1 95 ? 7.191 -9.477 8.586 1 98.38 95 ASP B N 1
ATOM 5607 C CA . ASP B 1 95 ? 7.391 -10.648 9.43 1 98.38 95 ASP B CA 1
ATOM 5608 C C . ASP B 1 95 ? 8.438 -11.578 8.828 1 98.38 95 ASP B C 1
ATOM 5610 O O . ASP B 1 95 ? 9.273 -12.133 9.555 1 98.38 95 ASP B O 1
ATOM 5614 N N . ARG B 1 96 ? 8.297 -11.734 7.523 1 98.31 96 ARG B N 1
ATOM 5615 C CA . ARG B 1 96 ? 9.234 -12.602 6.82 1 98.31 96 ARG B CA 1
ATOM 5616 C C . ARG B 1 96 ? 10.648 -12.039 6.895 1 98.31 96 ARG B C 1
ATOM 5618 O O . ARG B 1 96 ? 11.609 -12.789 7.09 1 98.31 96 ARG B O 1
ATOM 5625 N N . ALA B 1 97 ? 10.797 -10.727 6.711 1 98.75 97 ALA B N 1
ATOM 5626 C CA . ALA B 1 97 ? 12.094 -10.062 6.844 1 98.75 97 ALA B CA 1
ATOM 5627 C C . ALA B 1 97 ? 12.68 -10.273 8.242 1 98.75 97 ALA B C 1
ATOM 5629 O O . ALA B 1 97 ? 13.852 -10.633 8.383 1 98.75 97 ALA B O 1
ATOM 5630 N N . ALA B 1 98 ? 11.875 -10.102 9.281 1 98.69 98 ALA B N 1
ATOM 5631 C CA . ALA B 1 98 ? 12.328 -10.266 10.656 1 98.69 98 ALA B CA 1
ATOM 5632 C C . ALA B 1 98 ? 12.789 -11.695 10.922 1 98.69 98 ALA B C 1
ATOM 5634 O O . ALA B 1 98 ? 13.797 -11.922 11.586 1 98.69 98 ALA B O 1
ATOM 5635 N N . HIS B 1 99 ? 12.078 -12.633 10.391 1 98.38 99 HIS B N 1
ATOM 5636 C CA . HIS B 1 99 ? 12.367 -14.047 10.617 1 98.38 99 HIS B CA 1
ATOM 5637 C C . HIS B 1 99 ? 13.766 -14.406 10.133 1 98.38 99 HIS B C 1
ATOM 5639 O O . HIS B 1 99 ? 14.523 -15.078 10.844 1 98.38 99 HIS B O 1
ATOM 5645 N N . PHE B 1 100 ? 14.188 -13.93 9.016 1 98.31 100 PHE B N 1
ATOM 5646 C CA . PHE B 1 100 ? 15.445 -14.352 8.406 1 98.31 100 PHE B CA 1
ATOM 5647 C C . PHE B 1 100 ? 16.609 -13.555 8.969 1 98.31 100 PHE B C 1
ATOM 5649 O O . PHE B 1 100 ? 17.781 -13.883 8.719 1 98.31 100 PHE B O 1
ATOM 5656 N N . LEU B 1 101 ? 16.312 -12.508 9.742 1 98.31 101 LEU B N 1
ATOM 5657 C CA . LEU B 1 101 ? 17.375 -11.703 10.352 1 98.31 101 LEU B CA 1
ATOM 5658 C C . LEU B 1 101 ? 17.516 -12.023 11.836 1 98.31 101 LEU B C 1
ATOM 5660 O O . LEU B 1 101 ? 18.344 -11.43 12.531 1 98.31 101 LEU B O 1
ATOM 5664 N N . GLU B 1 102 ? 16.781 -12.93 12.344 1 97.06 102 GLU B N 1
ATOM 5665 C CA . GLU B 1 102 ? 16.641 -13.195 13.773 1 97.06 102 GLU B CA 1
ATOM 5666 C C . GLU B 1 102 ? 18 -13.484 14.406 1 97.06 102 GLU B C 1
ATOM 5668 O O . GLU B 1 102 ? 18.25 -13.086 15.547 1 97.06 102 GLU B O 1
ATOM 5673 N N . ASN B 1 103 ? 18.922 -14.094 13.703 1 95.88 103 ASN B N 1
ATOM 5674 C CA . ASN B 1 103 ? 20.188 -14.531 14.289 1 95.88 103 ASN B CA 1
ATOM 5675 C C . ASN B 1 103 ? 21.359 -13.664 13.828 1 95.88 103 ASN B C 1
ATOM 5677 O O . ASN B 1 103 ? 22.516 -14.008 14.031 1 95.88 103 ASN B O 1
ATOM 5681 N N . CYS B 1 104 ? 21.078 -12.586 13.172 1 96.69 104 CYS B N 1
ATOM 5682 C CA . CYS B 1 104 ? 22.125 -11.695 12.703 1 96.69 104 CYS B CA 1
ATOM 5683 C C . CYS B 1 104 ? 22.562 -10.734 13.797 1 96.69 104 CYS B C 1
ATOM 5685 O O . CYS B 1 104 ? 21.797 -10.414 14.695 1 96.69 104 CYS B O 1
ATOM 5687 N N . SER B 1 105 ? 23.828 -10.289 13.703 1 94.81 105 SER B N 1
ATOM 5688 C CA . SER B 1 105 ? 24.375 -9.461 14.773 1 94.81 105 SER B CA 1
ATOM 5689 C C . SER B 1 105 ? 24.906 -8.133 14.234 1 94.81 105 SER B C 1
ATOM 5691 O O . SER B 1 105 ? 25.156 -7.199 15.008 1 94.81 105 SER B O 1
ATOM 5693 N N . SER B 1 106 ? 25.094 -8.078 12.898 1 95 106 SER B N 1
ATOM 5694 C CA . SER B 1 106 ? 25.531 -6.809 12.328 1 95 106 SER B CA 1
ATOM 5695 C C . SER B 1 106 ? 24.531 -5.695 12.602 1 95 106 SER B C 1
ATOM 5697 O O . SER B 1 106 ? 23.328 -5.934 12.602 1 95 106 SER B O 1
ATOM 5699 N N . SER B 1 107 ? 24.969 -4.496 12.805 1 93.62 107 SER B N 1
ATOM 5700 C CA . SER B 1 107 ? 24.141 -3.373 13.227 1 93.62 107 SER B CA 1
ATOM 5701 C C . SER B 1 107 ? 23 -3.133 12.25 1 93.62 107 SER B C 1
ATOM 5703 O O . SER B 1 107 ? 21.859 -2.936 12.664 1 93.62 107 SER B O 1
ATOM 5705 N N . LYS B 1 108 ? 23.281 -3.156 10.961 1 96.38 108 LYS B N 1
ATOM 5706 C CA . LYS B 1 108 ? 22.25 -2.922 9.961 1 96.38 108 LYS B CA 1
ATOM 5707 C C . LYS B 1 108 ? 21.203 -4.035 9.969 1 96.38 108 LYS B C 1
ATOM 5709 O O . LYS B 1 108 ? 20.016 -3.779 9.812 1 96.38 108 LYS B O 1
ATOM 5714 N N . CYS B 1 109 ? 21.688 -5.258 10.172 1 97.69 109 CYS B N 1
ATOM 5715 C CA . CYS B 1 109 ? 20.781 -6.398 10.227 1 97.69 109 CYS B CA 1
ATOM 5716 C C . CYS B 1 109 ? 19.875 -6.32 11.453 1 97.69 109 CYS B C 1
ATOM 5718 O O . CYS B 1 109 ? 18.672 -6.57 11.367 1 97.69 109 CYS B O 1
ATOM 5720 N N . VAL B 1 110 ? 20.516 -5.969 12.547 1 97.62 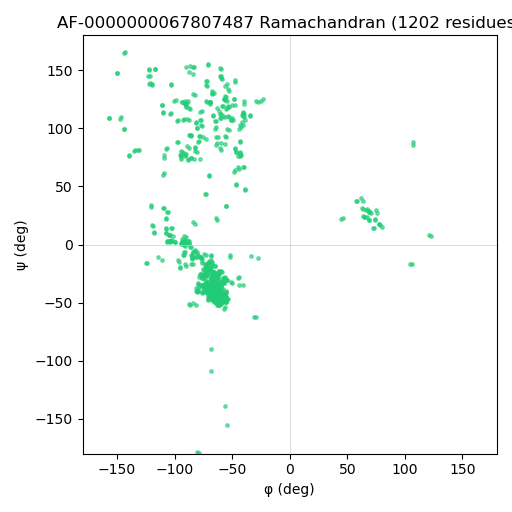110 VAL B N 1
ATOM 5721 C CA . VAL B 1 110 ? 19.75 -5.879 13.781 1 97.62 110 VAL B CA 1
ATOM 5722 C C . VAL B 1 110 ? 18.703 -4.77 13.672 1 97.62 110 VAL B C 1
ATOM 5724 O O . VAL B 1 110 ? 17.562 -4.941 14.094 1 97.62 110 VAL B O 1
ATOM 5727 N N . PHE B 1 111 ? 19.125 -3.639 13.117 1 98.06 111 PHE B N 1
ATOM 5728 C CA . PHE B 1 111 ? 18.156 -2.557 12.945 1 98.06 111 PHE B CA 1
ATOM 5729 C C . PHE B 1 111 ? 16.984 -3.008 12.07 1 98.06 111 PHE B C 1
ATOM 5731 O O . PHE B 1 111 ? 15.828 -2.809 12.43 1 98.06 111 PHE B O 1
ATOM 5738 N N . LEU B 1 112 ? 17.312 -3.586 10.945 1 98.44 112 LEU B N 1
ATOM 5739 C CA . LEU B 1 112 ? 16.266 -4.008 10.016 1 98.44 112 LEU B CA 1
ATOM 5740 C C . LEU B 1 112 ? 15.359 -5.047 10.656 1 98.44 112 LEU B C 1
ATOM 5742 O O . LEU B 1 112 ? 14.148 -5.062 10.406 1 98.44 112 LEU B O 1
ATOM 5746 N N . HIS B 1 113 ? 15.938 -5.898 11.492 1 98.62 113 HIS B N 1
ATOM 5747 C CA . HIS B 1 113 ? 15.164 -6.902 12.227 1 98.62 113 HIS B CA 1
ATOM 5748 C C . HIS B 1 113 ? 14.141 -6.25 13.141 1 98.62 113 HIS B C 1
ATOM 5750 O O . HIS B 1 113 ? 12.945 -6.551 13.062 1 98.62 113 HIS B O 1
ATOM 5756 N N . LYS B 1 114 ? 14.57 -5.34 13.953 1 98.69 114 LYS B N 1
ATOM 5757 C CA . LYS B 1 114 ? 13.703 -4.688 14.93 1 98.69 114 LYS B CA 1
ATOM 5758 C C . LYS B 1 114 ? 12.719 -3.742 14.242 1 98.69 114 LYS B C 1
ATOM 5760 O O . LYS B 1 114 ? 11.555 -3.652 14.633 1 98.69 114 LYS B O 1
ATOM 5765 N N . TYR B 1 115 ? 13.211 -3.049 13.219 1 98.69 115 TYR B N 1
ATOM 5766 C CA . TYR B 1 115 ? 12.344 -2.141 12.477 1 98.69 115 TYR B CA 1
ATOM 5767 C C . TYR B 1 115 ? 11.25 -2.908 11.742 1 98.69 115 TYR B C 1
ATOM 5769 O O . TYR B 1 115 ? 10.117 -2.432 11.633 1 98.69 115 TYR B O 1
ATOM 5777 N N . SER B 1 116 ? 11.586 -4.094 11.266 1 98.81 116 SER B N 1
ATOM 5778 C CA . SER B 1 116 ? 10.578 -4.938 10.625 1 98.81 116 SER B CA 1
ATOM 5779 C C . SER B 1 116 ? 9.5 -5.367 11.617 1 98.81 116 SER B C 1
ATOM 5781 O O . SER B 1 116 ? 8.32 -5.414 11.273 1 98.81 116 SER B O 1
ATOM 5783 N N . GLN B 1 117 ? 9.938 -5.719 12.797 1 98.5 117 GLN B N 1
ATOM 5784 C CA . GLN B 1 117 ? 8.969 -6.059 13.836 1 98.5 117 GLN B CA 1
ATOM 5785 C C . GLN B 1 117 ? 8.047 -4.883 14.133 1 98.5 117 GLN B C 1
ATOM 5787 O O . GLN B 1 117 ? 6.828 -5.059 14.242 1 98.5 117 GLN B O 1
ATOM 5792 N N . TYR B 1 118 ? 8.609 -3.717 14.242 1 98.06 118 TYR B N 1
ATOM 5793 C CA . TYR B 1 118 ? 7.844 -2.5 14.492 1 98.06 118 TYR B CA 1
ATOM 5794 C C . TYR B 1 118 ? 6.863 -2.223 13.359 1 98.06 118 TYR B C 1
ATOM 5796 O O . TYR B 1 118 ? 5.684 -1.96 13.602 1 98.06 118 TYR B O 1
ATOM 5804 N N . MET B 1 119 ? 7.348 -2.271 12.133 1 97.88 119 MET B N 1
ATOM 5805 C CA . MET B 1 119 ? 6.527 -1.963 10.961 1 97.88 119 MET B CA 1
ATOM 5806 C C . MET B 1 119 ? 5.398 -2.973 10.805 1 97.88 119 MET B C 1
ATOM 5808 O O . MET B 1 119 ? 4.293 -2.615 10.391 1 97.88 119 MET B O 1
ATOM 5812 N N . SER B 1 120 ? 5.719 -4.246 11.078 1 97.56 120 SER B N 1
ATOM 5813 C CA . SER B 1 120 ? 4.68 -5.27 11.039 1 97.56 120 SER B CA 1
ATOM 5814 C C . SER B 1 120 ? 3.559 -4.957 12.023 1 97.56 120 SER B C 1
ATOM 5816 O O . SER B 1 120 ? 2.379 -5.066 11.68 1 97.56 120 SER B O 1
ATOM 5818 N N . SER B 1 121 ? 3.939 -4.602 13.18 1 96 121 SER B N 1
ATOM 5819 C CA . SER B 1 121 ? 2.969 -4.27 14.219 1 96 121 SER B CA 1
ATOM 5820 C C . SER B 1 121 ? 2.127 -3.062 13.82 1 96 121 SER B C 1
ATOM 5822 O O . SER B 1 121 ? 0.908 -3.061 14.008 1 96 121 SER B O 1
ATOM 5824 N N . GLU B 1 122 ? 2.789 -2.053 13.281 1 93.5 122 GLU B N 1
ATOM 5825 C CA . GLU B 1 122 ? 2.084 -0.851 12.844 1 93.5 122 GLU B CA 1
ATOM 5826 C C . GLU B 1 122 ? 1.104 -1.16 11.719 1 93.5 122 GLU B C 1
ATOM 5828 O O . GLU B 1 122 ? -0.017 -0.648 11.703 1 93.5 122 GLU B O 1
ATOM 5833 N N . LYS B 1 123 ? 1.528 -1.936 10.773 1 93.25 123 LYS B N 1
ATOM 5834 C CA . LYS B 1 123 ? 0.671 -2.32 9.656 1 93.25 123 LYS B CA 1
ATOM 5835 C C . LYS B 1 123 ? -0.57 -3.061 10.141 1 93.25 123 LYS B C 1
ATOM 5837 O O . LYS B 1 123 ? -1.687 -2.764 9.711 1 93.25 123 LYS B O 1
ATOM 5842 N N . LYS B 1 124 ? -0.374 -3.969 11.016 1 93.19 124 LYS B N 1
ATOM 5843 C CA . LYS B 1 124 ? -1.479 -4.762 11.547 1 93.19 124 LYS B CA 1
ATOM 5844 C C . LYS B 1 124 ? -2.43 -3.893 12.367 1 93.19 124 LYS B C 1
ATOM 5846 O O . LYS B 1 124 ? -3.648 -4.07 12.312 1 93.19 124 LYS B O 1
ATOM 5851 N N . ARG B 1 125 ? -1.882 -2.99 13.109 1 90.25 125 ARG B N 1
ATOM 5852 C CA . ARG B 1 125 ? -2.695 -2.064 13.891 1 90.25 125 ARG B CA 1
ATOM 5853 C C . ARG B 1 125 ? -3.6 -1.234 12.984 1 90.25 125 ARG B C 1
ATOM 5855 O O . ARG B 1 125 ? -4.793 -1.085 13.258 1 90.25 125 ARG B O 1
ATOM 5862 N N . LEU B 1 126 ? -3.111 -0.749 11.906 1 86.81 126 LEU B N 1
ATOM 5863 C CA . LEU B 1 126 ? -3.867 0.076 10.969 1 86.81 126 LEU B CA 1
ATOM 5864 C C . LEU B 1 126 ? -4.926 -0.751 10.25 1 86.81 126 LEU B C 1
ATOM 5866 O O . LEU B 1 126 ? -6.039 -0.275 10.016 1 86.81 126 LEU B O 1
ATOM 5870 N N . ASP B 1 127 ? -4.566 -1.979 9.906 1 86.56 127 ASP B N 1
ATOM 5871 C CA . ASP B 1 127 ? -5.492 -2.871 9.219 1 86.56 127 ASP B CA 1
ATOM 5872 C C . ASP B 1 127 ? -6.68 -3.223 10.109 1 86.56 127 ASP B C 1
ATOM 5874 O O . ASP B 1 127 ? -7.801 -3.383 9.625 1 86.56 127 ASP B O 1
ATOM 5878 N N . ASN B 1 128 ? -6.41 -3.316 11.352 1 84.12 128 ASN B N 1
ATOM 5879 C CA . ASN B 1 128 ? -7.441 -3.75 12.289 1 84.12 128 ASN B CA 1
ATOM 5880 C C . ASN B 1 128 ? -8.234 -2.568 12.836 1 84.12 128 ASN B C 1
ATOM 5882 O O . ASN B 1 128 ? -9.273 -2.754 13.484 1 84.12 128 ASN B O 1
ATOM 5886 N N . ALA B 1 129 ? -7.715 -1.353 12.734 1 76.31 129 ALA B N 1
ATOM 5887 C CA . ALA B 1 129 ? -8.375 -0.158 13.258 1 76.31 129 ALA B CA 1
ATOM 5888 C C . ALA B 1 129 ? -9.766 0.009 12.641 1 76.31 129 ALA B C 1
ATOM 5890 O O . ALA B 1 129 ? -10.664 0.556 13.281 1 76.31 129 ALA B O 1
ATOM 5891 N N . THR B 1 130 ? -9.914 -0.456 11.484 1 62.34 130 THR B N 1
ATOM 5892 C CA . THR B 1 130 ? -11.211 -0.352 10.828 1 62.34 130 THR B CA 1
ATOM 5893 C C . THR B 1 130 ? -12.234 -1.264 11.5 1 62.34 130 THR B C 1
ATOM 5895 O O . THR B 1 130 ? -13.445 -1.027 11.406 1 62.34 130 THR B O 1
ATOM 5898 N N . ASP B 1 131 ? -11.641 -2.268 12.195 1 60.88 131 ASP B N 1
ATOM 5899 C CA . ASP B 1 131 ? -12.539 -3.213 12.852 1 60.88 131 ASP B CA 1
ATOM 5900 C C . ASP B 1 131 ? -12.922 -2.719 14.25 1 60.88 131 ASP B C 1
ATOM 5902 O O . ASP B 1 131 ? -12.133 -2.057 14.922 1 60.88 131 ASP B O 1
ATOM 5906 N N . LEU B 1 132 ? -13.984 -2.039 14.547 1 52.06 132 LEU B N 1
ATOM 5907 C CA . LEU B 1 132 ? -14.586 -1.433 15.734 1 52.06 132 LEU B CA 1
ATOM 5908 C C . LEU B 1 132 ? -14.086 -2.111 17 1 52.06 132 LEU B C 1
ATOM 5910 O O . LEU B 1 132 ? -14.102 -3.342 17.109 1 52.06 132 LEU B O 1
ATOM 5914 N N . GLY B 1 133 ? -13.492 -1.445 18.062 1 49.91 133 GLY B N 1
ATOM 5915 C CA . GLY B 1 133 ? -13.508 -1.67 19.5 1 49.91 133 GLY B CA 1
ATOM 5916 C C . GLY B 1 133 ? -12.227 -2.279 20.031 1 49.91 133 GLY B C 1
ATOM 5917 O O . GLY B 1 133 ? -12.133 -2.625 21.219 1 49.91 133 GLY B O 1
ATOM 5918 N N . THR B 1 134 ? -11.383 -2.855 19.156 1 52.69 134 THR B N 1
ATOM 5919 C CA . THR B 1 134 ? -10.484 -3.818 19.781 1 52.69 134 THR B CA 1
ATOM 5920 C C . THR B 1 134 ? -9.211 -3.135 20.266 1 52.69 134 THR B C 1
ATOM 5922 O O . THR B 1 134 ? -8.672 -2.258 19.594 1 52.69 134 THR B O 1
ATOM 5925 N N . GLU B 1 135 ? -9.18 -3.047 21.531 1 58.62 135 GLU B N 1
ATOM 5926 C CA . GLU B 1 135 ? -7.91 -2.703 22.172 1 58.62 135 GLU B CA 1
ATOM 5927 C C . GLU B 1 135 ? -6.742 -3.416 21.516 1 58.62 135 GLU B C 1
ATOM 5929 O O . GLU B 1 135 ? -6.801 -4.621 21.266 1 58.62 135 GLU B O 1
ATOM 5934 N N . ASN B 1 136 ? -5.824 -2.723 20.781 1 68.81 136 ASN B N 1
ATOM 5935 C CA . ASN B 1 136 ? -4.719 -3.334 20.047 1 68.81 136 ASN B CA 1
ATOM 5936 C C . ASN B 1 136 ? -3.666 -3.893 21 1 68.81 136 ASN B C 1
ATOM 5938 O O . ASN B 1 136 ? -2.537 -3.4 21.047 1 68.81 136 ASN B O 1
ATOM 5942 N N . THR B 1 137 ? -4.004 -4.824 21.859 1 78.38 137 THR B N 1
ATOM 5943 C CA . THR B 1 137 ? -3.145 -5.434 22.875 1 78.38 137 THR B CA 1
ATOM 5944 C C . THR B 1 137 ? -1.898 -6.035 22.234 1 78.38 137 THR B C 1
ATOM 5946 O O . THR B 1 137 ? -0.803 -5.949 22.781 1 78.38 137 THR B O 1
ATOM 5949 N N . ASP B 1 138 ? -2.039 -6.441 21.094 1 86.06 138 ASP B N 1
ATOM 5950 C CA . ASP B 1 138 ? -0.907 -7.078 20.422 1 86.06 138 ASP B CA 1
ATOM 5951 C C . ASP B 1 138 ? 0.162 -6.051 20.062 1 86.06 138 ASP B C 1
ATOM 5953 O O . ASP B 1 138 ? 1.358 -6.312 20.203 1 86.06 138 ASP B O 1
ATOM 5957 N N . SER B 1 139 ? -0.233 -4.941 19.656 1 90 139 SER B N 1
ATOM 5958 C CA . SER B 1 139 ? 0.705 -3.889 19.281 1 90 139 SER B CA 1
ATOM 5959 C C . SER B 1 139 ? 1.495 -3.396 20.484 1 90 139 SER B C 1
ATOM 5961 O O . SER B 1 139 ? 2.699 -3.152 20.391 1 90 139 SER B O 1
ATOM 5963 N N . THR B 1 140 ? 0.839 -3.301 21.609 1 92.38 140 THR B N 1
ATOM 5964 C CA . THR B 1 140 ? 1.498 -2.85 22.844 1 92.38 140 THR B CA 1
ATOM 5965 C C . THR B 1 140 ? 2.551 -3.857 23.281 1 92.38 140 THR B C 1
ATOM 5967 O O . THR B 1 140 ? 3.627 -3.475 23.75 1 92.38 140 THR B O 1
ATOM 5970 N N . GLN B 1 141 ? 2.227 -5.102 23.125 1 94.88 141 GLN B N 1
ATOM 5971 C CA . GLN B 1 141 ? 3.172 -6.137 23.516 1 94.88 141 GLN B CA 1
ATOM 5972 C C . GLN B 1 141 ? 4.441 -6.082 22.672 1 94.88 141 GLN B C 1
ATOM 5974 O O . GLN B 1 141 ? 5.547 -6.262 23.188 1 94.88 141 GLN B O 1
ATOM 5979 N N . VAL B 1 142 ? 4.297 -5.875 21.406 1 96.62 142 VAL B N 1
ATOM 5980 C CA . VAL B 1 142 ? 5.457 -5.77 20.516 1 96.62 142 VAL B CA 1
ATOM 5981 C C . VAL B 1 142 ? 6.328 -4.594 20.953 1 96.62 142 VAL B C 1
ATOM 5983 O O . VAL B 1 142 ? 7.555 -4.695 20.969 1 96.62 142 VAL B O 1
ATOM 5986 N N . LEU B 1 143 ? 5.734 -3.473 21.297 1 97.25 143 LEU B N 1
ATOM 5987 C CA . LEU B 1 143 ? 6.461 -2.291 21.75 1 97.25 143 LEU B CA 1
ATOM 5988 C C . LEU B 1 143 ? 7.223 -2.584 23.031 1 97.25 143 LEU B C 1
ATOM 5990 O O . LEU B 1 143 ? 8.375 -2.174 23.188 1 97.25 143 LEU B O 1
ATOM 5994 N N . LEU B 1 144 ? 6.582 -3.336 23.906 1 97.5 144 LEU B N 1
ATOM 5995 C CA . LEU B 1 144 ? 7.219 -3.686 25.172 1 97.5 144 LEU B CA 1
ATOM 5996 C C . LEU B 1 144 ? 8.391 -4.633 24.953 1 97.5 144 LEU B C 1
ATOM 5998 O O . LEU B 1 144 ? 9.43 -4.508 25.609 1 97.5 144 LEU B O 1
ATOM 6002 N N . ASP B 1 145 ? 8.172 -5.555 24.062 1 97.81 145 ASP B N 1
ATOM 6003 C CA . ASP B 1 145 ? 9.258 -6.473 23.734 1 97.81 145 ASP B CA 1
ATOM 6004 C C . ASP B 1 145 ? 10.453 -5.723 23.141 1 97.81 145 ASP B C 1
ATOM 6006 O O . ASP B 1 145 ? 11.602 -6.02 23.469 1 97.81 145 ASP B O 1
ATOM 6010 N N . LEU B 1 146 ? 10.172 -4.793 22.25 1 98.25 146 LEU B N 1
ATOM 6011 C CA . LEU B 1 146 ? 11.227 -3.977 21.672 1 98.25 146 LEU B CA 1
ATOM 6012 C C . LEU B 1 146 ? 11.938 -3.168 22.75 1 98.25 146 LEU B C 1
ATOM 6014 O O . LEU B 1 146 ? 13.172 -3.102 22.766 1 98.25 146 LEU B O 1
ATOM 6018 N N . LEU B 1 147 ? 11.203 -2.607 23.625 1 97.88 147 LEU B N 1
ATOM 6019 C CA . LEU B 1 147 ? 11.789 -1.812 24.703 1 97.88 147 LEU B CA 1
ATOM 6020 C C . LEU B 1 147 ? 12.695 -2.668 25.578 1 97.88 147 LEU B C 1
ATOM 6022 O O . LEU B 1 147 ? 13.766 -2.221 26 1 97.88 147 LEU B O 1
ATOM 6026 N N . SER B 1 148 ? 12.195 -3.861 25.875 1 97.75 148 SER B N 1
ATOM 6027 C CA . SER B 1 148 ? 13 -4.793 26.656 1 97.75 148 SER B CA 1
ATOM 6028 C C . SER B 1 148 ? 14.336 -5.086 25.984 1 97.75 148 SER B C 1
ATOM 6030 O O . SER B 1 148 ? 15.375 -5.148 26.641 1 97.75 148 SER B O 1
ATOM 6032 N N . TYR B 1 149 ? 14.352 -5.27 24.75 1 97.12 149 TYR B N 1
ATOM 6033 C CA . TYR B 1 149 ? 15.578 -5.492 24 1 97.12 149 TYR B CA 1
ATOM 6034 C C . TYR B 1 149 ? 16.516 -4.301 24.109 1 97.12 149 TYR B C 1
ATOM 6036 O O . TYR B 1 149 ? 17.719 -4.469 24.344 1 97.12 149 TYR B O 1
ATOM 6044 N N . PHE B 1 150 ? 15.969 -3.098 23.875 1 97.56 150 PHE B N 1
ATOM 6045 C CA . PHE B 1 150 ? 16.812 -1.901 23.891 1 97.56 150 PHE B CA 1
ATOM 6046 C C . PHE B 1 150 ? 17.438 -1.694 25.266 1 97.56 150 PHE B C 1
ATOM 6048 O O . PHE B 1 150 ? 18.594 -1.303 25.375 1 97.56 150 PHE B O 1
ATOM 6055 N N . LYS B 1 151 ? 16.719 -1.985 26.281 1 96 151 LYS B N 1
ATOM 6056 C CA . LYS B 1 151 ? 17.25 -1.861 27.641 1 96 151 LYS B CA 1
ATOM 6057 C C . LYS B 1 151 ? 18.359 -2.869 27.891 1 96 151 LYS B C 1
ATOM 6059 O O . LYS B 1 151 ? 19.391 -2.533 28.5 1 96 151 LYS B O 1
ATOM 6064 N N . ALA B 1 152 ? 18.141 -4.039 27.344 1 96.25 152 ALA B N 1
ATOM 6065 C CA . ALA B 1 152 ? 19.109 -5.113 27.547 1 96.25 152 ALA B CA 1
ATOM 6066 C C . ALA B 1 152 ? 20.375 -4.875 26.719 1 96.25 152 ALA B C 1
ATOM 6068 O O . ALA B 1 152 ? 21.453 -5.363 27.078 1 96.25 152 ALA B O 1
ATOM 6069 N N . ASN B 1 153 ? 20.297 -4.082 25.641 1 95.81 153 ASN B N 1
ATOM 6070 C CA . ASN B 1 153 ? 21.438 -3.896 24.734 1 95.81 153 ASN B CA 1
ATOM 6071 C C . ASN B 1 153 ? 21.844 -2.43 24.656 1 95.81 153 ASN B C 1
ATOM 6073 O O . ASN B 1 153 ? 22.312 -1.972 23.609 1 95.81 153 ASN B O 1
ATOM 6077 N N . ARG B 1 154 ? 21.734 -1.688 25.672 1 91.19 154 ARG B N 1
ATOM 6078 C CA . ARG B 1 154 ? 21.938 -0.241 25.719 1 91.19 154 ARG B CA 1
ATOM 6079 C C . ARG B 1 154 ? 23.344 0.133 25.281 1 91.19 154 ARG B C 1
ATOM 6081 O O . ARG B 1 154 ? 23.547 1.147 24.609 1 91.19 154 ARG B O 1
ATOM 6088 N N . SER B 1 155 ? 24.266 -0.664 25.547 1 90.25 155 SER B N 1
ATOM 6089 C CA . SER B 1 155 ? 25.656 -0.353 25.281 1 90.25 155 SER B CA 1
ATOM 6090 C C . SER B 1 155 ? 26.016 -0.603 23.828 1 90.25 155 SER B C 1
ATOM 6092 O O . SER B 1 155 ? 27.047 -0.116 23.344 1 90.25 155 SER B O 1
ATOM 6094 N N . ASN B 1 156 ? 25.203 -1.215 23.062 1 90.94 156 ASN B N 1
ATOM 6095 C CA . ASN B 1 156 ? 25.531 -1.616 21.703 1 90.94 156 ASN B CA 1
ATOM 6096 C C . ASN B 1 156 ? 24.609 -0.966 20.688 1 90.94 156 ASN B C 1
ATOM 6098 O O . ASN B 1 156 ? 24.625 -1.326 19.5 1 90.94 156 ASN B O 1
ATOM 6102 N N . LEU B 1 157 ? 23.938 0.044 21.109 1 95.31 157 LEU B N 1
ATOM 6103 C CA . LEU B 1 157 ? 22.969 0.642 20.203 1 95.31 157 LEU B CA 1
ATOM 6104 C C . LEU B 1 157 ? 23.609 1.767 19.391 1 95.31 157 LEU B C 1
ATOM 6106 O O . LEU B 1 157 ? 24.25 2.66 19.953 1 95.31 157 LEU B O 1
ATOM 6110 N N . ASP B 1 158 ? 23.562 1.621 18.078 1 95.94 158 ASP B N 1
ATOM 6111 C CA . ASP B 1 158 ? 24 2.748 17.25 1 95.94 158 ASP B CA 1
ATOM 6112 C C . ASP B 1 158 ? 22.906 3.809 17.156 1 95.94 158 ASP B C 1
ATOM 6114 O O . ASP B 1 158 ? 21.875 3.697 17.797 1 95.94 158 ASP B O 1
ATOM 6118 N N . GLY B 1 159 ? 23.156 4.914 16.406 1 97.62 159 GLY B N 1
ATOM 6119 C CA . GLY B 1 159 ? 22.234 6.027 16.312 1 97.62 159 GLY B CA 1
ATOM 6120 C C . GLY B 1 159 ? 20.875 5.633 15.773 1 97.62 159 GLY B C 1
ATOM 6121 O O . GLY B 1 159 ? 19.844 6.191 16.172 1 97.62 159 GLY B O 1
ATOM 6122 N N . TYR B 1 160 ? 20.797 4.648 14.891 1 98.25 160 TYR B N 1
ATOM 6123 C CA . TYR B 1 160 ? 19.562 4.219 14.258 1 98.25 160 TYR B CA 1
ATOM 6124 C C . TYR B 1 160 ? 18.719 3.391 15.227 1 98.25 160 TYR B C 1
ATOM 6126 O O . TYR B 1 160 ? 17.484 3.541 15.273 1 98.25 160 TYR B O 1
ATOM 6134 N N . LEU B 1 161 ? 19.406 2.527 15.953 1 98.38 161 LEU B N 1
ATOM 6135 C CA . LEU B 1 161 ? 18.688 1.751 16.953 1 98.38 161 LEU B CA 1
ATOM 6136 C C . LEU B 1 161 ? 18.172 2.648 18.078 1 98.38 161 LEU B C 1
ATOM 6138 O O . LEU B 1 161 ? 17.078 2.43 18.609 1 98.38 161 LEU B O 1
ATOM 6142 N N . LEU B 1 162 ? 18.953 3.635 18.438 1 98.56 162 LEU B N 1
ATOM 6143 C CA . LEU B 1 162 ? 18.5 4.613 19.422 1 98.56 162 LEU B CA 1
ATOM 6144 C C . LEU B 1 162 ? 17.266 5.355 18.922 1 98.56 162 LEU B C 1
ATOM 6146 O O . LEU B 1 162 ? 16.328 5.582 19.703 1 98.56 162 LEU B O 1
ATOM 6150 N N . TYR B 1 163 ? 17.281 5.723 17.656 1 98.38 163 TYR B N 1
ATOM 6151 C CA . TYR B 1 163 ? 16.125 6.352 17.047 1 98.38 163 TYR B CA 1
ATOM 6152 C C . TYR B 1 163 ? 14.883 5.48 17.219 1 98.38 163 TYR B C 1
ATOM 6154 O O . TYR B 1 163 ? 13.828 5.965 17.641 1 98.38 163 TYR B O 1
ATOM 6162 N N . LEU B 1 164 ? 15.047 4.227 16.875 1 98.69 164 LEU B N 1
ATOM 6163 C CA . LEU B 1 164 ? 13.914 3.318 16.984 1 98.69 164 LEU B CA 1
ATOM 6164 C C . LEU B 1 164 ? 13.438 3.201 18.422 1 98.69 164 LEU B C 1
ATOM 6166 O O . LEU B 1 164 ? 12.234 3.133 18.688 1 98.69 164 LEU B O 1
ATOM 6170 N N . GLU B 1 165 ? 14.367 3.123 19.391 1 98.5 165 GLU B N 1
ATOM 6171 C CA . GLU B 1 165 ? 14 3.127 20.797 1 98.5 165 GLU B CA 1
ATOM 6172 C C . GLU B 1 165 ? 13.18 4.367 21.141 1 98.5 165 GLU B C 1
ATOM 6174 O O . GLU B 1 165 ? 12.172 4.273 21.859 1 98.5 165 GLU B O 1
ATOM 6179 N N . GLY B 1 166 ? 13.664 5.535 20.672 1 98.44 166 GLY B N 1
ATOM 6180 C CA . GLY B 1 166 ? 12.938 6.77 20.906 1 98.44 166 GLY B CA 1
ATOM 6181 C C . GLY B 1 166 ? 11.516 6.734 20.391 1 98.44 166 GLY B C 1
ATOM 6182 O O . GLY B 1 166 ? 10.594 7.203 21.062 1 98.44 166 GLY B O 1
ATOM 6183 N N . VAL B 1 167 ? 11.32 6.184 19.219 1 98.12 167 VAL B N 1
ATOM 6184 C CA . VAL B 1 167 ? 10 6.059 18.609 1 98.12 167 VAL B CA 1
ATOM 6185 C C . VAL B 1 167 ? 9.109 5.18 19.484 1 98.12 167 VAL B C 1
ATOM 6187 O O . VAL B 1 167 ? 7.945 5.504 19.719 1 98.12 167 VAL B O 1
ATOM 6190 N N . VAL B 1 168 ? 9.656 4.07 19.969 1 98.31 168 VAL B N 1
ATOM 6191 C CA . VAL B 1 168 ? 8.93 3.123 20.797 1 98.31 168 VAL B CA 1
ATOM 6192 C C . VAL B 1 168 ? 8.531 3.787 22.109 1 98.31 168 VAL B C 1
ATOM 6194 O O . VAL B 1 168 ? 7.387 3.666 22.562 1 98.31 168 VAL B O 1
ATOM 6197 N N . LEU B 1 169 ? 9.453 4.512 22.703 1 98.12 169 LEU B N 1
ATOM 6198 C CA . LEU B 1 169 ? 9.188 5.207 23.953 1 98.12 169 LEU B CA 1
ATOM 6199 C C . LEU B 1 169 ? 8.086 6.242 23.797 1 98.12 169 LEU B C 1
ATOM 6201 O O . LEU B 1 169 ? 7.199 6.355 24.641 1 98.12 169 LEU B O 1
ATOM 6205 N N . LYS B 1 170 ? 8.141 6.953 22.703 1 95.44 170 LYS B N 1
ATOM 6206 C CA . LYS B 1 170 ? 7.117 7.957 22.422 1 95.44 170 LYS B CA 1
ATOM 6207 C C . LYS B 1 170 ? 5.738 7.312 22.281 1 95.44 170 LYS B C 1
ATOM 6209 O O . LYS B 1 170 ? 4.75 7.828 22.797 1 95.44 170 LYS B O 1
ATOM 6214 N N . LYS B 1 171 ? 5.668 6.176 21.609 1 93.81 171 LYS B N 1
ATOM 6215 C CA . LYS B 1 171 ? 4.402 5.473 21.406 1 93.81 171 LYS B CA 1
ATOM 6216 C C . LYS B 1 171 ? 3.846 4.945 22.719 1 93.81 171 LYS B C 1
ATOM 6218 O O . LYS B 1 171 ? 2.631 4.789 22.875 1 93.81 171 LYS B O 1
ATOM 6223 N N . LEU B 1 172 ? 4.738 4.668 23.672 1 94.94 172 LEU B N 1
ATOM 6224 C CA . LEU B 1 172 ? 4.336 4.184 25 1 94.94 172 LEU B CA 1
ATOM 6225 C C . LEU B 1 172 ? 4.102 5.344 25.953 1 94.94 172 LEU B C 1
ATOM 6227 O O . LEU B 1 172 ? 3.939 5.137 27.156 1 94.94 172 LEU B O 1
ATOM 6231 N N . ASP B 1 173 ? 4.238 6.594 25.531 1 92.75 173 ASP B N 1
ATOM 6232 C CA . ASP B 1 173 ? 3.971 7.836 26.25 1 92.75 173 ASP B CA 1
ATOM 6233 C C . ASP B 1 173 ? 4.984 8.055 27.375 1 92.75 173 ASP B C 1
ATOM 6235 O O . ASP B 1 173 ? 4.637 8.547 28.453 1 92.75 173 ASP B O 1
ATOM 6239 N N . LEU B 1 174 ? 6.105 7.508 27.125 1 95.94 174 LEU B N 1
ATOM 6240 C CA . LEU B 1 174 ? 7.23 7.781 28 1 95.94 174 LEU B CA 1
ATOM 6241 C C . LEU B 1 174 ? 8.078 8.93 27.469 1 95.94 174 LEU B C 1
ATOM 6243 O O . LEU B 1 174 ? 9.219 8.719 27.047 1 95.94 174 LEU B O 1
ATOM 6247 N N . ARG B 1 175 ? 7.668 10.102 27.547 1 94.12 175 ARG B N 1
ATOM 6248 C CA . ARG B 1 175 ? 8.125 11.281 26.828 1 94.12 175 ARG B CA 1
ATOM 6249 C C . ARG B 1 175 ? 9.508 11.711 27.297 1 94.12 175 ARG B C 1
ATOM 6251 O O . ARG B 1 175 ? 10.383 12.008 26.469 1 94.12 175 ARG B O 1
ATOM 6258 N N . SER B 1 176 ? 9.734 11.734 28.625 1 95.12 176 SER B N 1
ATOM 6259 C CA . SER B 1 176 ? 11.016 12.188 29.156 1 95.12 176 SER B CA 1
ATOM 6260 C C . SER B 1 176 ? 12.156 11.281 28.703 1 95.12 176 SER B C 1
ATOM 6262 O O . SER B 1 176 ? 13.219 11.766 28.312 1 95.12 176 SER B O 1
ATOM 6264 N N . GLN B 1 177 ? 11.898 10.008 28.781 1 97.31 177 GLN B N 1
ATOM 6265 C CA . GLN B 1 177 ? 12.898 9.055 28.328 1 97.31 177 GLN B CA 1
ATOM 6266 C C . GLN B 1 177 ? 13.125 9.164 26.812 1 97.31 177 GLN B C 1
ATOM 6268 O O . GLN B 1 177 ? 14.258 9.047 26.344 1 97.31 177 GLN B O 1
ATOM 6273 N N . ALA B 1 178 ? 12.047 9.344 26.078 1 97.75 178 ALA B N 1
ATOM 6274 C CA . ALA B 1 178 ? 12.133 9.492 24.641 1 97.75 178 ALA B CA 1
ATOM 6275 C C . ALA B 1 178 ? 13.023 10.672 24.266 1 97.75 178 ALA B C 1
ATOM 6277 O O . ALA B 1 178 ? 13.852 10.57 23.344 1 97.75 178 ALA B O 1
ATOM 6278 N N . VAL B 1 179 ? 12.891 11.805 24.984 1 96.81 179 VAL B N 1
ATOM 6279 C CA . VAL B 1 179 ? 13.703 12.992 24.719 1 96.81 179 VAL B CA 1
ATOM 6280 C C . VAL B 1 179 ? 15.18 12.664 24.906 1 96.81 179 VAL B C 1
ATOM 6282 O O . VAL B 1 179 ? 16 13 24.047 1 96.81 179 VAL B O 1
ATOM 6285 N N . THR B 1 180 ? 15.477 11.977 25.953 1 96.69 180 THR B N 1
ATOM 6286 C CA . THR B 1 180 ? 16.859 11.641 26.266 1 96.69 180 THR B CA 1
ATOM 6287 C C . THR B 1 180 ? 17.453 10.742 25.172 1 96.69 180 THR B C 1
ATOM 6289 O O . THR B 1 180 ? 18.547 11 24.688 1 96.69 180 THR B O 1
ATOM 6292 N N . VAL B 1 181 ? 16.719 9.727 24.812 1 97.81 181 VAL B N 1
ATOM 6293 C CA . VAL B 1 181 ? 17.219 8.734 23.859 1 97.81 181 VAL B CA 1
ATOM 6294 C C . VAL B 1 181 ? 17.312 9.352 22.469 1 97.81 181 VAL B C 1
ATOM 6296 O O . VAL B 1 181 ? 18.25 9.078 21.734 1 97.81 181 VAL B O 1
ATOM 6299 N N . LEU B 1 182 ? 16.391 10.156 22.078 1 98 182 LEU B N 1
ATOM 6300 C CA . LEU B 1 182 ? 16.391 10.773 20.766 1 98 182 LEU B CA 1
ATOM 6301 C C . LEU B 1 182 ? 17.516 11.805 20.641 1 98 182 LEU B C 1
ATOM 6303 O O . LEU B 1 182 ? 18.094 11.977 19.578 1 98 182 LEU B O 1
ATOM 6307 N N . GLN B 1 183 ? 17.828 12.492 21.766 1 97.19 183 GLN B N 1
ATOM 6308 C CA . GLN B 1 183 ? 19 13.359 21.766 1 97.19 183 GLN B CA 1
ATOM 6309 C C . GLN B 1 183 ? 20.266 12.562 21.516 1 97.19 183 GLN B C 1
ATOM 6311 O O . GLN B 1 183 ? 21.141 13 20.766 1 97.19 183 GLN B O 1
ATOM 6316 N N . ALA B 1 184 ? 20.312 11.453 22.094 1 97.19 184 ALA B N 1
ATOM 6317 C CA . ALA B 1 184 ? 21.453 10.57 21.875 1 97.19 184 ALA B CA 1
ATOM 6318 C C . ALA B 1 184 ? 21.484 10.078 20.422 1 97.19 184 ALA B C 1
ATOM 6320 O O . ALA B 1 184 ? 22.547 9.945 19.828 1 97.19 184 ALA B O 1
ATOM 6321 N N . ALA B 1 185 ? 20.312 9.773 19.875 1 98.06 185 ALA B N 1
ATOM 6322 C CA . ALA B 1 185 ? 20.203 9.289 18.5 1 98.06 185 ALA B CA 1
ATOM 6323 C C . ALA B 1 185 ? 20.734 10.328 17.5 1 98.06 185 ALA B C 1
ATOM 6325 O O . ALA B 1 185 ? 21.516 10 16.609 1 98.06 185 ALA B O 1
ATOM 6326 N N . VAL B 1 186 ? 20.344 11.609 17.656 1 97.81 186 VAL B N 1
ATOM 6327 C CA . VAL B 1 186 ? 20.734 12.648 16.719 1 97.81 186 VAL B CA 1
ATOM 6328 C C . VAL B 1 186 ? 22.219 12.984 16.906 1 97.81 186 VAL B C 1
ATOM 6330 O O . VAL B 1 186 ? 22.875 13.438 15.977 1 97.81 186 VAL B O 1
ATOM 6333 N N . ALA B 1 187 ? 22.734 12.773 18.062 1 96.94 187 ALA B N 1
ATOM 6334 C CA . ALA B 1 187 ? 24.172 12.953 18.281 1 96.94 187 ALA B CA 1
ATOM 6335 C C . ALA B 1 187 ? 24.969 11.867 17.578 1 96.94 187 ALA B C 1
ATOM 6337 O O . ALA B 1 187 ? 26.031 12.141 17.016 1 96.94 187 ALA B O 1
ATOM 6338 N N . ALA B 1 188 ? 24.453 10.688 17.625 1 97 188 ALA B N 1
ATOM 6339 C CA . ALA B 1 188 ? 25.141 9.531 17.047 1 97 188 ALA B CA 1
ATOM 6340 C C . ALA B 1 188 ? 24.953 9.469 15.539 1 97 188 ALA B C 1
ATOM 6342 O O . ALA B 1 188 ? 25.859 9.039 14.812 1 97 188 ALA B O 1
ATOM 6343 N N . ALA B 1 189 ? 23.797 9.805 15.047 1 97.5 189 ALA B N 1
ATOM 6344 C CA . ALA B 1 189 ? 23.469 9.836 13.625 1 97.5 189 ALA B CA 1
ATOM 6345 C C . ALA B 1 189 ? 22.781 11.148 13.25 1 97.5 189 ALA B C 1
ATOM 6347 O O . ALA B 1 189 ? 21.578 11.18 12.977 1 97.5 189 A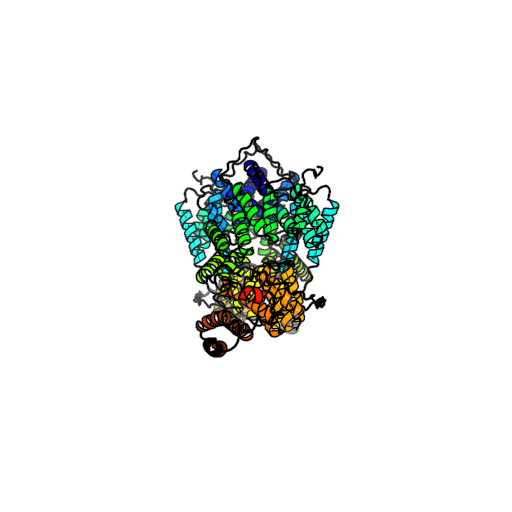LA B O 1
ATOM 6348 N N . PRO B 1 190 ? 23.547 12.141 13.062 1 97.5 190 PRO B N 1
ATOM 6349 C CA . PRO B 1 190 ? 22.984 13.477 12.906 1 97.5 190 PRO B CA 1
ATOM 6350 C C . PRO B 1 190 ? 22.219 13.656 11.602 1 97.5 190 PRO B C 1
ATOM 6352 O O . PRO B 1 190 ? 21.375 14.547 11.484 1 97.5 190 PRO B O 1
ATOM 6355 N N . THR B 1 191 ? 22.438 12.836 10.586 1 97.56 191 THR B N 1
ATOM 6356 C CA . THR B 1 191 ? 21.781 13.008 9.289 1 97.56 191 THR B CA 1
ATOM 6357 C C . THR B 1 191 ? 20.406 12.328 9.289 1 97.56 191 THR B C 1
ATOM 6359 O O . THR B 1 191 ? 19.688 12.398 8.297 1 97.56 191 THR B O 1
ATOM 6362 N N . LEU B 1 192 ? 20.062 11.672 10.406 1 98.12 192 LEU B N 1
ATOM 6363 C CA . LEU B 1 192 ? 18.797 10.969 10.523 1 98.12 192 LEU B CA 1
ATOM 6364 C C . LEU B 1 192 ? 17.656 11.938 10.82 1 98.12 192 LEU B C 1
ATOM 6366 O O . LEU B 1 192 ? 17.266 12.109 11.977 1 98.12 192 LEU B O 1
ATOM 6370 N N . TRP B 1 193 ? 17.047 12.492 9.805 1 98.12 193 TRP B N 1
ATOM 6371 C CA . TRP B 1 193 ? 16.047 13.555 9.906 1 98.12 193 TRP B CA 1
ATOM 6372 C C . TRP B 1 193 ? 14.844 13.078 10.719 1 98.12 193 TRP B C 1
ATOM 6374 O O . TRP B 1 193 ? 14.273 13.852 11.492 1 98.12 193 TRP B O 1
ATOM 6384 N N . SER B 1 194 ? 14.492 11.859 10.562 1 97.94 194 SER B N 1
ATOM 6385 C CA . SER B 1 194 ? 13.328 11.336 11.266 1 97.94 194 SER B CA 1
ATOM 6386 C C . SER B 1 194 ? 13.5 11.445 12.773 1 97.94 194 SER B C 1
ATOM 6388 O O . SER B 1 194 ? 12.523 11.664 13.5 1 97.94 194 SER B O 1
ATOM 6390 N N . ALA B 1 195 ? 14.688 11.273 13.234 1 98.25 195 ALA B N 1
ATOM 6391 C CA . ALA B 1 195 ? 14.945 11.406 14.664 1 98.25 195 ALA B CA 1
ATOM 6392 C C . ALA B 1 195 ? 14.727 12.836 15.133 1 98.25 195 ALA B C 1
ATOM 6394 O O . ALA B 1 195 ? 14.172 13.062 16.203 1 98.25 195 ALA B O 1
ATOM 6395 N N . TRP B 1 196 ? 15.18 13.781 14.336 1 97.69 196 TRP B N 1
ATOM 6396 C CA . TRP B 1 196 ? 14.984 15.195 14.641 1 97.69 196 TRP B CA 1
ATOM 6397 C C . TRP B 1 196 ? 13.5 15.539 14.688 1 97.69 196 TRP B C 1
ATOM 6399 O O . TRP B 1 196 ? 13.047 16.266 15.586 1 97.69 196 TRP B O 1
ATOM 6409 N N . VAL B 1 197 ? 12.773 15.016 13.742 1 96.56 197 VAL B N 1
ATOM 6410 C CA . VAL B 1 197 ? 11.344 15.289 13.656 1 96.56 197 VAL B CA 1
ATOM 6411 C C . VAL B 1 197 ? 10.633 14.727 14.883 1 96.56 197 VAL B C 1
ATOM 6413 O O . VAL B 1 197 ? 9.766 15.383 15.461 1 96.56 197 VAL B O 1
ATOM 6416 N N . GLU B 1 198 ? 11.023 13.492 15.289 1 96.38 198 GLU B N 1
ATOM 6417 C CA . GLU B 1 198 ? 10.438 12.891 16.484 1 96.38 198 GLU B CA 1
ATOM 6418 C C . GLU B 1 198 ? 10.75 13.719 17.734 1 96.38 198 GLU B C 1
ATOM 6420 O O . GLU B 1 198 ? 9.898 13.883 18.609 1 96.38 198 GLU B O 1
ATOM 6425 N N . LEU B 1 199 ? 11.914 14.18 17.766 1 96.25 199 LEU B N 1
ATOM 6426 C CA . LEU B 1 199 ? 12.336 15 18.891 1 96.25 199 LEU B CA 1
ATOM 6427 C C . LEU B 1 199 ? 11.547 16.312 18.953 1 96.25 199 LEU B C 1
ATOM 6429 O O . LEU B 1 199 ? 11.125 16.734 20.016 1 96.25 199 LEU B O 1
ATOM 6433 N N . ALA B 1 200 ? 11.359 16.922 17.797 1 93.69 200 ALA B N 1
ATOM 6434 C CA . ALA B 1 200 ? 10.602 18.156 17.719 1 93.69 200 ALA B CA 1
ATOM 6435 C C . ALA B 1 200 ? 9.172 17.969 18.219 1 93.69 200 ALA B C 1
ATOM 6437 O O . ALA B 1 200 ? 8.617 18.859 18.875 1 93.69 200 ALA B O 1
ATOM 6438 N N . GLY B 1 201 ? 8.641 16.828 17.922 1 89.5 201 GLY B N 1
ATOM 6439 C CA . GLY B 1 201 ? 7.273 16.531 18.328 1 89.5 201 GLY B CA 1
ATOM 6440 C C . GLY B 1 201 ? 7.109 16.391 19.828 1 89.5 201 GLY B C 1
ATOM 6441 O O . GLY B 1 201 ? 5.992 16.469 20.344 1 89.5 201 GLY B O 1
ATOM 6442 N N . LEU B 1 202 ? 8.203 16.25 20.516 1 90.81 202 LEU B N 1
ATOM 6443 C CA . LEU B 1 202 ? 8.156 16.062 21.969 1 90.81 202 LEU B CA 1
ATOM 6444 C C . LEU B 1 202 ? 8.258 17.406 22.688 1 90.81 202 LEU B C 1
ATOM 6446 O O . LEU B 1 202 ? 8.016 17.484 23.906 1 90.81 202 LEU B O 1
ATOM 6450 N N . ALA B 1 203 ? 8.539 18.453 21.969 1 86.62 203 ALA B N 1
ATOM 6451 C CA . ALA B 1 203 ? 8.594 19.781 22.562 1 86.62 203 ALA B CA 1
ATOM 6452 C C . ALA B 1 203 ? 7.211 20.438 22.562 1 86.62 203 ALA B C 1
ATOM 6454 O O . ALA B 1 203 ? 6.594 20.594 21.516 1 86.62 203 ALA B O 1
ATOM 6455 N N . ASN B 1 204 ? 6.715 20.703 23.719 1 78.44 204 ASN B N 1
ATOM 6456 C CA . ASN B 1 204 ? 5.383 21.281 23.828 1 78.44 204 ASN B CA 1
ATOM 6457 C C . ASN B 1 204 ? 5.441 22.812 23.953 1 78.44 204 ASN B C 1
ATOM 6459 O O . ASN B 1 204 ? 4.418 23.484 23.812 1 78.44 204 ASN B O 1
ATOM 6463 N N . GLU B 1 205 ? 6.562 23.266 24.344 1 77.69 205 GLU B N 1
ATOM 6464 C CA . GLU B 1 205 ? 6.746 24.719 24.5 1 77.69 205 GLU B CA 1
ATOM 6465 C C . GLU B 1 205 ? 8.148 25.141 24.078 1 77.69 205 GLU B C 1
ATOM 6467 O O . GLU B 1 205 ? 9.047 24.297 23.953 1 77.69 205 GLU B O 1
ATOM 6472 N N . TYR B 1 206 ? 8.227 26.406 23.922 1 75.06 206 TYR B N 1
ATOM 6473 C CA . TYR B 1 206 ? 9.492 26.969 23.469 1 75.06 206 TYR B CA 1
ATOM 6474 C C . TYR B 1 206 ? 10.609 26.672 24.469 1 75.06 206 TYR B C 1
ATOM 6476 O O . TYR B 1 206 ? 11.734 26.359 24.062 1 75.06 206 TYR B O 1
ATOM 6484 N N . GLU B 1 207 ? 10.312 26.766 25.656 1 77.44 207 GLU B N 1
ATOM 6485 C CA . GLU B 1 207 ? 11.312 26.594 26.703 1 77.44 207 GLU B CA 1
ATOM 6486 C C . GLU B 1 207 ? 11.891 25.172 26.672 1 77.44 207 GLU B C 1
ATOM 6488 O O . GLU B 1 207 ? 13.055 24.969 27.016 1 77.44 207 GLU B O 1
ATOM 6493 N N . ALA B 1 208 ? 11.156 24.312 26.219 1 81.38 208 ALA B N 1
ATOM 6494 C CA . ALA B 1 208 ? 11.617 22.922 26.125 1 81.38 208 ALA B CA 1
ATOM 6495 C C . ALA B 1 208 ? 12.711 22.781 25.078 1 81.38 208 ALA B C 1
ATOM 6497 O O . ALA B 1 208 ? 13.625 21.969 25.234 1 81.38 208 ALA B O 1
ATOM 6498 N N . LEU B 1 209 ? 12.641 23.594 24.094 1 84.81 209 LEU B N 1
ATOM 6499 C CA . LEU B 1 209 ? 13.633 23.547 23.031 1 84.81 209 LEU B CA 1
ATOM 6500 C C . LEU B 1 209 ? 15.008 23.953 23.547 1 84.81 209 LEU B C 1
ATOM 6502 O O . LEU B 1 209 ? 16.016 23.391 23.141 1 84.81 209 LEU B O 1
ATOM 6506 N N . ASP B 1 210 ? 14.969 24.875 24.453 1 83.5 210 ASP B N 1
ATOM 6507 C CA . ASP B 1 210 ? 16.219 25.406 25 1 83.5 210 ASP B CA 1
ATOM 6508 C C . ASP B 1 210 ? 16.891 24.375 25.906 1 83.5 210 ASP B C 1
ATOM 6510 O O . ASP B 1 210 ? 18.094 24.438 26.141 1 83.5 210 ASP B O 1
ATOM 6514 N N . SER B 1 211 ? 16.078 23.484 26.328 1 86.12 211 SER B N 1
ATOM 6515 C CA . SER B 1 211 ? 16.594 22.5 27.25 1 86.12 211 SER B CA 1
ATOM 6516 C C . SER B 1 211 ? 17.266 21.344 26.516 1 86.12 211 SER B C 1
ATOM 6518 O O . SER B 1 211 ? 18 20.562 27.109 1 86.12 211 SER B O 1
ATOM 6520 N N . PHE B 1 212 ? 17.094 21.266 25.219 1 90.56 212 PHE B N 1
ATOM 6521 C CA . PHE B 1 212 ? 17.656 20.156 24.453 1 90.56 212 PHE B CA 1
ATOM 6522 C C . PHE B 1 212 ? 19.172 20.312 24.328 1 90.56 212 PHE B C 1
ATOM 6524 O O . PHE B 1 212 ? 19.672 21.422 24.172 1 90.56 212 PHE B O 1
ATOM 6531 N N . GLN B 1 213 ? 19.859 19.25 24.5 1 90.5 213 GLN B N 1
ATOM 6532 C CA . GLN B 1 213 ? 21.281 19.156 24.219 1 90.5 213 GLN B CA 1
ATOM 6533 C C . GLN B 1 213 ? 21.531 18.531 22.844 1 90.5 213 GLN B C 1
ATOM 6535 O O . GLN B 1 213 ? 21.438 17.312 22.688 1 90.5 213 GLN B O 1
ATOM 6540 N N . LEU B 1 214 ? 21.938 19.406 21.922 1 92.69 214 LEU B N 1
ATOM 6541 C CA . LEU B 1 214 ? 22 18.969 20.531 1 92.69 214 LEU B CA 1
ATOM 6542 C C . LEU B 1 214 ? 23.438 19.016 20.016 1 92.69 214 LEU B C 1
ATOM 6544 O O . LEU B 1 214 ? 24.25 19.781 20.516 1 92.69 214 LEU B O 1
ATOM 6548 N N . PRO B 1 215 ? 23.766 18.156 19.062 1 93.06 215 PRO B N 1
ATOM 6549 C CA . PRO B 1 215 ? 25.109 18.156 18.469 1 93.06 215 PRO B CA 1
ATOM 6550 C C . PRO B 1 215 ? 25.344 19.375 17.578 1 93.06 215 PRO B C 1
ATOM 6552 O O . PRO B 1 215 ? 24.406 19.953 17.031 1 93.06 215 PRO B O 1
ATOM 6555 N N . GLN B 1 216 ? 26.656 19.688 17.453 1 90.56 216 GLN B N 1
ATOM 6556 C CA . GLN B 1 216 ? 27.016 20.719 16.5 1 90.56 216 GLN B CA 1
ATOM 6557 C C . GLN B 1 216 ? 27.031 20.172 15.07 1 90.56 216 GLN B C 1
ATOM 6559 O O . GLN B 1 216 ? 28.031 19.625 14.617 1 90.56 216 GLN B O 1
ATOM 6564 N N . HIS B 1 217 ? 26.016 20.297 14.422 1 94.25 217 HIS B N 1
ATOM 6565 C CA . HIS B 1 217 ? 25.797 19.797 13.07 1 94.25 217 HIS B CA 1
ATOM 6566 C C . HIS B 1 217 ? 24.812 20.688 12.305 1 94.25 217 HIS B C 1
ATOM 6568 O O . HIS B 1 217 ? 23.953 21.328 12.906 1 94.25 217 HIS B O 1
ATOM 6574 N N . TRP B 1 218 ? 24.969 20.797 11.078 1 95.38 218 TRP B N 1
ATOM 6575 C CA . TRP B 1 218 ? 24.141 21.703 10.289 1 95.38 218 TRP B CA 1
ATOM 6576 C C . TRP B 1 218 ? 22.672 21.312 10.375 1 95.38 218 TRP B C 1
ATOM 6578 O O . TRP B 1 218 ? 21.781 22.156 10.219 1 95.38 218 TRP B O 1
ATOM 6588 N N . MET B 1 219 ? 22.344 20.094 10.68 1 96.5 219 MET B N 1
ATOM 6589 C CA . MET B 1 219 ? 20.969 19.609 10.812 1 96.5 219 MET B CA 1
ATOM 6590 C C . MET B 1 219 ? 20.25 20.344 11.93 1 96.5 219 MET B C 1
ATOM 6592 O O . MET B 1 219 ? 19.016 20.422 11.938 1 96.5 219 MET B O 1
ATOM 6596 N N . MET B 1 220 ? 20.969 20.828 12.859 1 94 220 MET B N 1
ATOM 6597 C CA . MET B 1 220 ? 20.391 21.531 14 1 94 220 MET B CA 1
ATOM 6598 C C . MET B 1 220 ? 19.609 22.75 13.539 1 94 220 MET B C 1
ATOM 6600 O O . MET B 1 220 ? 18.578 23.109 14.133 1 94 220 MET B O 1
ATOM 6604 N N . TYR B 1 221 ? 20.062 23.359 12.477 1 94.19 221 TYR B N 1
ATOM 6605 C CA . TYR B 1 221 ? 19.375 24.531 11.961 1 94.19 221 TYR B CA 1
ATOM 6606 C C . TYR B 1 221 ? 18.031 24.156 11.352 1 94.19 221 TYR B C 1
ATOM 6608 O O . TYR B 1 221 ? 17.047 24.875 11.516 1 94.19 221 TYR B O 1
ATOM 6616 N N . PHE B 1 222 ? 17.984 23.047 10.594 1 97 222 PHE B N 1
ATOM 6617 C CA . PHE B 1 222 ? 16.719 22.562 10.062 1 97 222 PHE B CA 1
ATOM 6618 C C . PHE B 1 222 ? 15.781 22.172 11.188 1 97 222 PHE B C 1
ATOM 6620 O O . PHE B 1 222 ? 14.578 22.438 11.117 1 97 222 PHE B O 1
ATOM 6627 N N . PHE B 1 223 ? 16.438 21.578 12.273 1 96.75 223 PHE B N 1
ATOM 6628 C CA . PHE B 1 223 ? 15.656 21.156 13.43 1 96.75 223 PHE B CA 1
ATOM 6629 C C . PHE B 1 223 ? 15 22.359 14.109 1 96.75 223 PHE B C 1
ATOM 6631 O O . PHE B 1 223 ? 13.797 22.328 14.391 1 96.75 223 PHE B O 1
ATOM 6638 N N . ALA B 1 224 ? 15.719 23.312 14.32 1 93.44 224 ALA B N 1
ATOM 6639 C CA . ALA B 1 224 ? 15.219 24.5 15 1 93.44 224 ALA B CA 1
ATOM 6640 C C . ALA B 1 224 ? 14.07 25.141 14.219 1 93.44 224 ALA B C 1
ATOM 6642 O O . ALA B 1 224 ? 13.023 25.453 14.781 1 93.44 224 ALA B O 1
ATOM 6643 N N . ALA B 1 225 ? 14.328 25.359 12.961 1 95.62 225 ALA B N 1
ATOM 6644 C CA . ALA B 1 225 ? 13.305 25.953 12.109 1 95.62 225 ALA B CA 1
ATOM 6645 C C . ALA B 1 225 ? 12.031 25.109 12.109 1 95.62 225 ALA B C 1
ATOM 6647 O O . ALA B 1 225 ? 10.93 25.641 12.25 1 95.62 225 ALA B O 1
ATOM 6648 N N . HIS B 1 226 ? 12.188 23.797 12 1 96.38 226 HIS B N 1
ATOM 6649 C CA . HIS B 1 226 ? 11.055 22.891 12 1 96.38 226 HIS B CA 1
ATOM 6650 C C . HIS B 1 226 ? 10.297 22.938 13.328 1 96.38 226 HIS B C 1
ATOM 6652 O O . HIS B 1 226 ? 9.062 22.953 13.344 1 96.38 226 HIS B O 1
ATOM 6658 N N . ALA B 1 227 ? 11.008 22.938 14.406 1 94.31 227 ALA B N 1
ATOM 6659 C CA . ALA B 1 227 ? 10.414 22.969 15.742 1 94.31 227 ALA B CA 1
ATOM 6660 C C . ALA B 1 227 ? 9.594 24.234 15.945 1 94.31 227 ALA B C 1
ATOM 6662 O O . ALA B 1 227 ? 8.531 24.219 16.562 1 94.31 227 ALA B O 1
ATOM 6663 N N . PHE B 1 228 ? 10.094 25.359 15.414 1 92.62 228 PHE B N 1
ATOM 6664 C CA . PHE B 1 228 ? 9.375 26.625 15.523 1 92.62 228 PHE B CA 1
ATOM 6665 C C . PHE B 1 228 ? 8.031 26.531 14.797 1 92.62 228 PHE B C 1
ATOM 6667 O O . PHE B 1 228 ? 7.023 27.047 15.289 1 92.62 228 PHE B O 1
ATOM 6674 N N . VAL B 1 229 ? 8.031 25.906 13.648 1 92.44 229 VAL B N 1
ATOM 6675 C CA . VAL B 1 229 ? 6.785 25.75 12.906 1 92.44 229 VAL B CA 1
ATOM 6676 C C . VAL B 1 229 ? 5.809 24.891 13.711 1 92.44 229 VAL B C 1
ATOM 6678 O O . VAL B 1 229 ? 4.625 25.234 13.812 1 92.44 229 VAL B O 1
ATOM 6681 N N . GLU B 1 230 ? 6.305 23.828 14.328 1 88.44 230 GLU B N 1
ATOM 6682 C CA . GLU B 1 230 ? 5.469 22.922 15.102 1 88.44 230 GLU B CA 1
ATOM 6683 C C . GLU B 1 230 ? 4.855 23.625 16.312 1 88.44 230 GLU B C 1
ATOM 6685 O O . GLU B 1 230 ? 3.754 23.281 16.734 1 88.44 230 GLU B O 1
ATOM 6690 N N . LEU B 1 231 ? 5.562 24.547 16.812 1 84.75 231 LEU B N 1
ATOM 6691 C CA . LEU B 1 231 ? 5.117 25.266 18 1 84.75 231 LEU B CA 1
ATOM 6692 C C . LEU B 1 231 ? 4.344 26.516 17.609 1 84.75 231 LEU B C 1
ATOM 6694 O O . LEU B 1 231 ? 3.994 27.328 18.469 1 84.75 231 LEU B O 1
ATOM 6698 N N . LYS B 1 232 ? 4.168 26.781 16.344 1 84 232 LYS B N 1
ATOM 6699 C CA . LYS B 1 232 ? 3.412 27.891 15.781 1 84 232 LYS B CA 1
ATOM 6700 C C . LYS B 1 232 ? 4.082 29.219 16.094 1 84 232 LYS B C 1
ATOM 6702 O O . LYS B 1 232 ? 3.404 30.219 16.359 1 84 232 LYS B O 1
ATOM 6707 N N . LEU B 1 233 ? 5.352 29.125 16.188 1 87.38 233 LEU B N 1
ATOM 6708 C CA . LEU B 1 233 ? 6.164 30.328 16.312 1 87.38 233 LEU B CA 1
ATOM 6709 C C . LEU B 1 233 ? 6.609 30.812 14.93 1 87.38 233 LEU B C 1
ATOM 6711 O O . LEU B 1 233 ? 7.773 30.672 14.562 1 87.38 233 LEU B O 1
ATOM 6715 N N . SER B 1 234 ? 5.707 31.453 14.266 1 90.06 234 SER B N 1
ATOM 6716 C CA . SER B 1 234 ? 5.828 31.719 12.836 1 90.06 234 SER B CA 1
ATOM 6717 C C . SER B 1 234 ? 6.969 32.688 12.539 1 90.06 234 SER B C 1
ATOM 6719 O O . SER B 1 234 ? 7.707 32.5 11.57 1 90.06 234 SER B O 1
ATOM 6721 N N . GLU B 1 235 ? 7.105 33.719 13.352 1 90.56 235 GLU B N 1
ATOM 6722 C CA . GLU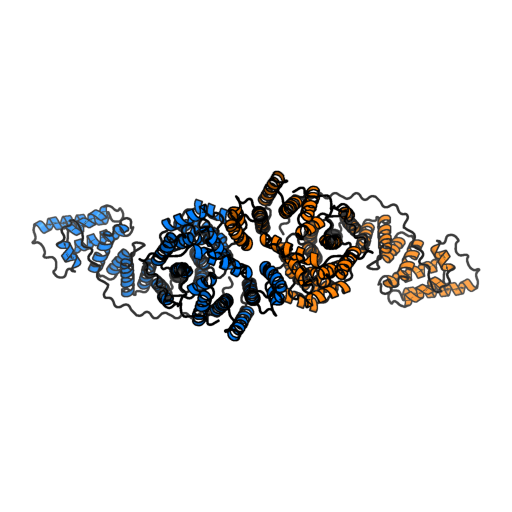 B 1 235 ? 8.156 34.719 13.117 1 90.56 235 GLU B CA 1
ATOM 6723 C C . GLU B 1 235 ? 9.539 34.094 13.258 1 90.56 235 GLU B C 1
ATOM 6725 O O . GLU B 1 235 ? 10.406 34.281 12.406 1 90.56 235 GLU B O 1
ATOM 6730 N N . GLN B 1 236 ? 9.75 33.344 14.305 1 91.75 236 GLN B N 1
ATOM 6731 C CA . GLN B 1 236 ? 11.016 32.656 14.523 1 91.75 236 GLN B CA 1
ATOM 6732 C C . GLN B 1 236 ? 11.289 31.641 13.422 1 91.75 236 GLN B C 1
ATOM 6734 O O . GLN B 1 236 ? 12.43 31.516 12.961 1 91.75 236 GLN B O 1
ATOM 6739 N N . ALA B 1 237 ? 10.273 30.969 13.031 1 95.12 237 ALA B N 1
ATOM 6740 C CA . ALA B 1 237 ? 10.398 29.953 11.984 1 95.12 237 ALA B CA 1
ATOM 6741 C C . ALA B 1 237 ? 10.859 30.594 10.672 1 95.12 237 ALA B C 1
ATOM 6743 O O . ALA B 1 237 ? 11.797 30.094 10.031 1 95.12 237 ALA B O 1
ATOM 6744 N N . LEU B 1 238 ? 10.219 31.656 10.305 1 96.44 238 LEU B N 1
ATOM 6745 C CA . LEU B 1 238 ? 10.547 32.344 9.047 1 96.44 238 LEU B CA 1
ATOM 6746 C C . LEU B 1 238 ? 11.977 32.875 9.086 1 96.44 238 LEU B C 1
ATOM 6748 O O . LEU B 1 238 ? 12.711 32.781 8.109 1 96.44 238 LEU B O 1
ATOM 6752 N N . GLU B 1 239 ? 12.297 33.438 10.219 1 95.12 239 GLU B N 1
ATOM 6753 C CA . GLU B 1 239 ? 13.664 33.906 10.367 1 95.12 239 GLU B CA 1
ATOM 6754 C C . GLU B 1 239 ? 14.68 32.781 10.219 1 95.12 239 GLU B C 1
ATOM 6756 O O . GLU B 1 239 ? 15.703 32.938 9.555 1 95.12 239 GLU B O 1
ATOM 6761 N N . ALA B 1 240 ? 14.445 31.688 10.844 1 95.19 240 ALA B N 1
ATOM 6762 C CA . ALA B 1 240 ? 15.336 30.531 10.797 1 95.19 240 ALA B CA 1
ATOM 6763 C C . ALA B 1 240 ? 15.453 29.984 9.383 1 95.19 240 ALA B C 1
ATOM 6765 O O . ALA B 1 240 ? 16.547 29.641 8.93 1 95.19 240 ALA B O 1
ATOM 6766 N N . TYR B 1 241 ? 14.391 29.891 8.664 1 96.75 241 TYR B N 1
ATOM 6767 C CA . TYR B 1 241 ? 14.43 29.375 7.301 1 96.75 241 TYR B CA 1
ATOM 6768 C C . TYR B 1 241 ? 15.109 30.359 6.355 1 96.75 241 TYR B C 1
ATOM 6770 O O . TYR B 1 241 ? 15.773 29.953 5.398 1 96.75 241 TYR B O 1
ATOM 6778 N N . MET B 1 242 ? 14.953 31.609 6.629 1 95.31 242 MET B N 1
ATOM 6779 C CA . MET B 1 242 ? 15.648 32.625 5.816 1 95.31 242 MET B CA 1
ATOM 6780 C C . MET B 1 242 ? 17.156 32.469 5.973 1 95.31 242 MET B C 1
ATOM 6782 O O . MET B 1 242 ? 17.906 32.719 5.023 1 95.31 242 MET B O 1
ATOM 6786 N N . VAL B 1 243 ? 17.531 32.125 7.141 1 94.19 243 VAL B N 1
ATOM 6787 C CA . VAL B 1 243 ? 18.953 31.875 7.383 1 94.19 243 VAL B CA 1
ATOM 6788 C C . VAL B 1 243 ? 19.391 30.688 6.523 1 94.19 243 VAL B C 1
ATOM 6790 O O . VAL B 1 243 ? 20.484 30.719 5.938 1 94.19 243 VAL B O 1
ATOM 6793 N N . LEU B 1 244 ? 18.641 29.672 6.445 1 96.12 244 LEU B N 1
ATOM 6794 C CA . LEU B 1 244 ? 18.953 28.5 5.633 1 96.12 244 LEU B CA 1
ATOM 6795 C C . LEU B 1 244 ? 18.984 28.859 4.148 1 96.12 244 LEU B C 1
ATOM 6797 O O . LEU B 1 244 ? 19.844 28.391 3.41 1 96.12 244 LEU B O 1
ATOM 6801 N N . VAL B 1 245 ? 18.062 29.703 3.758 1 95.81 245 VAL B N 1
ATOM 6802 C CA . VAL B 1 245 ? 18.016 30.172 2.377 1 95.81 245 VAL B CA 1
ATOM 6803 C C . VAL B 1 245 ? 19.312 30.906 2.045 1 95.81 245 VAL B C 1
ATOM 6805 O O . VAL B 1 245 ? 19.922 30.672 0.999 1 95.81 245 VAL B O 1
ATOM 6808 N N . ALA B 1 246 ? 19.734 31.719 2.955 1 94.06 246 ALA B N 1
ATOM 6809 C CA . ALA B 1 246 ? 20.938 32.5 2.768 1 94.06 246 ALA B CA 1
ATOM 6810 C C . ALA B 1 246 ? 22.188 31.625 2.77 1 94.06 246 ALA B C 1
ATOM 6812 O O . ALA B 1 246 ? 23.188 31.953 2.137 1 94.06 246 ALA B O 1
ATOM 6813 N N . ALA B 1 247 ? 22.062 30.5 3.398 1 93.38 247 ALA B N 1
ATOM 6814 C CA . ALA B 1 247 ? 23.188 29.578 3.525 1 93.38 247 ALA B CA 1
ATOM 6815 C C . ALA B 1 247 ? 23.312 28.688 2.295 1 93.38 247 ALA B C 1
ATOM 6817 O O . ALA B 1 247 ? 24.266 27.906 2.182 1 93.38 247 ALA B O 1
ATOM 6818 N N . GLY B 1 248 ? 22.359 28.766 1.368 1 93.81 248 GLY B N 1
ATOM 6819 C CA . GLY B 1 248 ? 22.5 28.016 0.128 1 93.81 248 GLY B CA 1
ATOM 6820 C C . GLY B 1 248 ? 21.375 27.031 -0.109 1 93.81 248 GLY B C 1
ATOM 6821 O O . GLY B 1 248 ? 21.391 26.281 -1.085 1 93.81 248 GLY B O 1
ATOM 6822 N N . PHE B 1 249 ? 20.312 27.047 0.697 1 97.06 249 PHE B N 1
ATOM 6823 C CA . PHE B 1 249 ? 19.25 26.047 0.594 1 97.06 249 PHE B CA 1
ATOM 6824 C C . PHE B 1 249 ? 18 26.656 -0.031 1 97.06 249 PHE B C 1
ATOM 6826 O O . PHE B 1 249 ? 16.891 26.219 0.235 1 97.06 249 PHE B O 1
ATOM 6833 N N . GLU B 1 250 ? 18.125 27.656 -0.845 1 95.06 250 GLU B N 1
ATOM 6834 C CA . GLU B 1 250 ? 17.016 28.391 -1.437 1 95.06 250 GLU B CA 1
ATOM 6835 C C . GLU B 1 250 ? 16.219 27.516 -2.398 1 95.06 250 GLU B C 1
ATOM 6837 O O . GLU B 1 250 ? 15.016 27.703 -2.582 1 95.06 250 GLU B O 1
ATOM 6842 N N . LYS B 1 251 ? 16.844 26.484 -2.943 1 96.25 251 LYS B N 1
ATOM 6843 C CA . LYS B 1 251 ? 16.188 25.656 -3.947 1 96.25 251 LYS B CA 1
ATOM 6844 C C . LYS B 1 251 ? 15.516 24.438 -3.305 1 96.25 251 LYS B C 1
ATOM 6846 O O . LYS B 1 251 ? 14.953 23.594 -4 1 96.25 251 LYS B O 1
ATOM 6851 N N . SER B 1 252 ? 15.602 24.359 -2.02 1 97.06 252 SER B N 1
ATOM 6852 C CA . SER B 1 252 ? 14.984 23.234 -1.307 1 97.06 252 SER B CA 1
ATOM 6853 C C . SER B 1 252 ? 13.469 23.359 -1.277 1 97.06 252 SER B C 1
ATOM 6855 O O . SER B 1 252 ? 12.93 24.359 -0.765 1 97.06 252 SER B O 1
ATOM 6857 N N . THR B 1 253 ? 12.758 22.344 -1.784 1 96.75 253 THR B N 1
ATOM 6858 C CA . THR B 1 253 ? 11.297 22.359 -1.775 1 96.75 253 THR B CA 1
ATOM 6859 C C . THR B 1 253 ? 10.766 22.219 -0.351 1 96.75 253 THR B C 1
ATOM 6861 O O . THR B 1 253 ? 9.695 22.75 -0.034 1 96.75 253 THR B O 1
ATOM 6864 N N . TYR B 1 254 ? 11.523 21.547 0.5 1 97.44 254 TYR B N 1
ATOM 6865 C CA . TYR B 1 254 ? 11.133 21.438 1.901 1 97.44 254 TYR B CA 1
ATOM 6866 C C . TYR B 1 254 ? 11.109 22.797 2.578 1 97.44 254 TYR B C 1
ATOM 6868 O O . TYR B 1 254 ? 10.141 23.141 3.256 1 97.44 254 TYR B O 1
ATOM 6876 N N . VAL B 1 255 ? 12.172 23.516 2.354 1 97.94 255 VAL B N 1
ATOM 6877 C CA . VAL B 1 255 ? 12.281 24.844 2.967 1 97.94 255 VAL B CA 1
ATOM 6878 C C . VAL B 1 255 ? 11.156 25.734 2.471 1 97.94 255 VAL B C 1
ATOM 6880 O O . VAL B 1 255 ? 10.492 26.422 3.266 1 97.94 255 VAL B O 1
ATOM 6883 N N . THR B 1 256 ? 10.914 25.734 1.187 1 98 256 THR B N 1
ATOM 6884 C CA . THR B 1 256 ? 9.844 26.547 0.604 1 98 256 THR B CA 1
ATOM 6885 C C . THR B 1 256 ? 8.492 26.172 1.204 1 98 256 THR B C 1
ATOM 6887 O O . THR B 1 256 ? 7.695 27.047 1.553 1 98 256 THR B O 1
ATOM 6890 N N . ALA B 1 257 ? 8.25 24.906 1.324 1 98.06 257 ALA B N 1
ATOM 6891 C CA . ALA B 1 257 ? 6.984 24.438 1.867 1 98.06 257 ALA B CA 1
ATOM 6892 C C . ALA B 1 257 ? 6.812 24.859 3.322 1 98.06 257 ALA B C 1
ATOM 6894 O O . ALA B 1 257 ? 5.73 25.297 3.723 1 98.06 257 ALA B O 1
ATOM 6895 N N . GLN B 1 258 ? 7.863 24.766 4.078 1 97.94 258 GLN B N 1
ATOM 6896 C CA . GLN B 1 258 ? 7.797 25.109 5.492 1 97.94 258 GLN B CA 1
ATOM 6897 C C . GLN B 1 258 ? 7.59 26.609 5.676 1 97.94 258 GLN B C 1
ATOM 6899 O O . GLN B 1 258 ? 6.863 27.047 6.574 1 97.94 258 GLN B O 1
ATOM 6904 N N . MET B 1 259 ? 8.227 27.344 4.84 1 98 259 MET B N 1
ATOM 6905 C CA . MET B 1 259 ? 8.016 28.797 4.883 1 98 259 MET B CA 1
ATOM 6906 C C . MET B 1 259 ? 6.566 29.141 4.543 1 98 259 MET B C 1
ATOM 6908 O O . MET B 1 259 ? 5.973 30.016 5.156 1 98 259 MET B O 1
ATOM 6912 N N . ALA B 1 260 ? 6.008 28.453 3.562 1 98.12 260 ALA B N 1
ATOM 6913 C CA . ALA B 1 260 ? 4.605 28.656 3.213 1 98.12 260 ALA B CA 1
ATOM 6914 C C . ALA B 1 260 ? 3.695 28.359 4.398 1 98.12 260 ALA B C 1
ATOM 6916 O O . ALA B 1 260 ? 2.752 29.109 4.668 1 98.12 260 ALA B O 1
ATOM 6917 N N . ILE B 1 261 ? 3.967 27.328 5.105 1 97.19 261 ILE B N 1
ATOM 6918 C CA . ILE B 1 261 ? 3.176 26.922 6.266 1 97.19 261 ILE B CA 1
ATOM 6919 C C . ILE B 1 261 ? 3.318 27.953 7.375 1 97.19 261 ILE B C 1
ATOM 6921 O O . ILE B 1 261 ? 2.338 28.312 8.031 1 97.19 261 ILE B O 1
ATOM 6925 N N . ALA B 1 262 ? 4.516 28.438 7.555 1 96.12 262 ALA B N 1
ATOM 6926 C CA . ALA B 1 262 ? 4.754 29.469 8.57 1 96.12 262 ALA B CA 1
ATOM 6927 C C . ALA B 1 262 ? 3.975 30.734 8.258 1 96.12 262 ALA B C 1
ATOM 6929 O O . ALA B 1 262 ? 3.418 31.359 9.164 1 96.12 262 ALA B O 1
ATOM 6930 N N . HIS B 1 263 ? 3.939 31.109 7.008 1 96.25 263 HIS B N 1
ATOM 6931 C CA . HIS B 1 263 ? 3.145 32.281 6.594 1 96.25 263 HIS B CA 1
ATOM 6932 C C . HIS B 1 263 ? 1.659 32.031 6.848 1 96.25 263 HIS B C 1
ATOM 6934 O O . HIS B 1 263 ? 0.943 32.938 7.27 1 96.25 263 HIS B O 1
ATOM 6940 N N . HIS B 1 264 ? 1.233 30.859 6.566 1 94 264 HIS B N 1
ATOM 6941 C CA . HIS B 1 264 ? -0.152 30.484 6.828 1 94 264 HIS B CA 1
ATOM 6942 C C . HIS B 1 264 ? -0.487 30.609 8.312 1 94 264 HIS B C 1
ATOM 6944 O O . HIS B 1 264 ? -1.537 31.156 8.672 1 94 264 HIS B O 1
ATOM 6950 N N . ASP B 1 265 ? 0.392 30.219 9.133 1 88.75 265 ASP B N 1
ATOM 6951 C CA . ASP B 1 265 ? 0.165 30.234 10.578 1 88.75 265 ASP B CA 1
ATOM 6952 C C . ASP B 1 265 ? 0.097 31.672 11.102 1 88.75 265 ASP B C 1
ATOM 6954 O O . ASP B 1 265 ? -0.567 31.938 12.109 1 88.75 265 ASP B O 1
ATOM 6958 N N . ARG B 1 266 ? 0.761 32.562 10.453 1 87.62 266 ARG B N 1
ATOM 6959 C CA . ARG B 1 266 ? 0.701 33.938 10.852 1 87.62 266 ARG B CA 1
ATOM 6960 C C . ARG B 1 266 ? -0.424 34.688 10.125 1 87.62 266 ARG B C 1
ATOM 6962 O O . ARG B 1 266 ? -0.485 35.906 10.141 1 87.62 266 ARG B O 1
ATOM 6969 N N . ARG B 1 267 ? -1.214 33.938 9.312 1 86.44 267 ARG B N 1
ATOM 6970 C CA . ARG B 1 267 ? -2.418 34.406 8.633 1 86.44 267 ARG B CA 1
ATOM 6971 C C . ARG B 1 267 ? -2.068 35.312 7.457 1 86.44 267 ARG B C 1
ATOM 6973 O O . ARG B 1 267 ? -2.838 36.219 7.105 1 86.44 267 ARG B O 1
ATOM 6980 N N . ASP B 1 268 ? -0.874 35.125 7.047 1 93.31 268 ASP B N 1
ATOM 6981 C CA . ASP B 1 268 ? -0.478 35.781 5.797 1 93.31 268 ASP B CA 1
ATOM 6982 C C . ASP B 1 268 ? -0.79 34.875 4.602 1 93.31 268 ASP B C 1
ATOM 6984 O O . ASP B 1 268 ? 0.109 34.25 4.043 1 93.31 268 ASP B O 1
ATOM 6988 N N . VAL B 1 269 ? -1.952 34.938 4.164 1 95.12 269 VAL B N 1
ATOM 6989 C CA . VAL B 1 269 ? -2.49 34 3.176 1 95.12 269 VAL B CA 1
ATOM 6990 C C . VAL B 1 269 ? -1.833 34.25 1.82 1 95.12 269 VAL B C 1
ATOM 6992 O O . VAL B 1 269 ? -1.477 33.312 1.111 1 95.12 269 VAL B O 1
ATOM 6995 N N . ASP B 1 270 ? -1.633 35.469 1.514 1 96.5 270 ASP B N 1
ATOM 6996 C CA . ASP B 1 270 ? -1.12 35.812 0.192 1 96.5 270 ASP B CA 1
ATOM 6997 C C . ASP B 1 270 ? 0.309 35.312 0.006 1 96.5 270 ASP B C 1
ATOM 6999 O O . ASP B 1 270 ? 0.627 34.688 -1.014 1 96.5 270 ASP B O 1
ATOM 7003 N N . SER B 1 271 ? 1.146 35.562 1.017 1 97.38 271 SER B N 1
ATOM 7004 C CA . SER B 1 271 ? 2.523 35.094 0.94 1 97.38 271 SER B CA 1
ATOM 7005 C C . SER B 1 271 ? 2.58 33.562 0.907 1 97.38 271 SER B C 1
ATOM 7007 O O . SER B 1 271 ? 3.395 33 0.186 1 97.38 271 SER B O 1
ATOM 7009 N N . SER B 1 272 ? 1.801 33 1.655 1 98 272 SER B N 1
ATOM 7010 C CA . SER B 1 272 ? 1.733 31.547 1.684 1 98 272 SER B CA 1
ATOM 7011 C C . SER B 1 272 ? 1.326 30.984 0.325 1 98 272 SER B C 1
ATOM 7013 O O . SER B 1 272 ? 1.963 30.062 -0.187 1 98 272 SER B O 1
ATOM 7015 N N . LEU B 1 273 ? 0.3 31.562 -0.292 1 97.88 273 LEU B N 1
ATOM 7016 C CA . LEU B 1 273 ? -0.197 31.109 -1.588 1 97.88 273 LEU B CA 1
ATOM 7017 C C . LEU B 1 273 ? 0.868 31.281 -2.666 1 97.88 273 LEU B C 1
ATOM 7019 O O . LEU B 1 273 ? 0.998 30.438 -3.555 1 97.88 273 LEU B O 1
ATOM 7023 N N . ALA B 1 274 ? 1.528 32.375 -2.562 1 97.88 274 ALA B N 1
ATOM 7024 C CA . ALA B 1 274 ? 2.582 32.625 -3.541 1 97.88 274 ALA B CA 1
ATOM 7025 C C . ALA B 1 274 ? 3.648 31.547 -3.49 1 97.88 274 ALA B C 1
ATOM 7027 O O . ALA B 1 274 ? 4.117 31.078 -4.531 1 97.88 274 ALA B O 1
ATOM 7028 N N . LEU B 1 275 ? 4.062 31.172 -2.332 1 98 275 LEU B N 1
ATOM 7029 C CA . LEU B 1 275 ? 5.078 30.141 -2.16 1 98 275 LEU B CA 1
ATOM 7030 C C . LEU B 1 275 ? 4.559 28.781 -2.629 1 98 275 LEU B C 1
ATOM 7032 O O . LEU B 1 275 ? 5.289 28.016 -3.268 1 98 275 LEU B O 1
ATOM 7036 N N . PHE B 1 276 ? 3.312 28.438 -2.373 1 98.06 276 PHE B N 1
ATOM 7037 C CA . PHE B 1 276 ? 2.736 27.172 -2.812 1 98.06 276 PHE B CA 1
ATOM 7038 C C . PHE B 1 276 ? 2.615 27.141 -4.332 1 98.06 276 PHE B C 1
ATOM 7040 O O . PHE B 1 276 ? 2.807 26.078 -4.945 1 98.06 276 PHE B O 1
ATOM 7047 N N . ARG B 1 277 ? 2.27 28.281 -4.902 1 97.06 277 ARG B N 1
ATOM 7048 C CA . ARG B 1 277 ? 2.215 28.344 -6.359 1 97.06 277 ARG B CA 1
ATOM 7049 C C . ARG B 1 277 ? 3.592 28.109 -6.969 1 97.06 277 ARG B C 1
ATOM 7051 O O . ARG B 1 277 ? 3.717 27.438 -7.992 1 97.06 277 ARG B O 1
ATOM 7058 N N . GLU B 1 278 ? 4.586 28.672 -6.328 1 96.88 278 GLU B N 1
ATOM 7059 C CA . GLU B 1 278 ? 5.961 28.406 -6.758 1 96.88 278 GLU B CA 1
ATOM 7060 C C . GLU B 1 278 ? 6.301 26.922 -6.648 1 96.88 278 GLU B C 1
ATOM 7062 O O . GLU B 1 278 ? 6.891 26.359 -7.566 1 96.88 278 GLU B O 1
ATOM 7067 N N . LEU B 1 279 ? 5.969 26.344 -5.598 1 96.94 279 LEU B N 1
ATOM 7068 C CA . LEU B 1 279 ? 6.199 24.922 -5.383 1 96.94 279 LEU B CA 1
ATOM 7069 C C . LEU B 1 279 ? 5.477 24.078 -6.43 1 96.94 279 LEU B C 1
ATOM 7071 O O . LEU B 1 279 ? 6.016 23.094 -6.918 1 96.94 279 LEU B O 1
ATOM 7075 N N . TYR B 1 280 ? 4.277 24.516 -6.73 1 95.81 280 TYR B N 1
ATOM 7076 C CA . TYR B 1 280 ? 3.457 23.812 -7.719 1 95.81 280 TYR B CA 1
ATOM 7077 C C . TYR B 1 280 ? 4.121 23.844 -9.094 1 95.81 280 TYR B C 1
ATOM 7079 O O . TYR B 1 280 ? 4.07 22.859 -9.828 1 95.81 280 TYR B O 1
ATOM 7087 N N . GLN B 1 281 ? 4.738 24.844 -9.406 1 95.75 281 GLN B N 1
ATOM 7088 C CA . GLN B 1 281 ? 5.414 25 -10.695 1 95.75 281 GLN B CA 1
ATOM 7089 C C . GLN B 1 281 ? 6.691 24.172 -10.742 1 95.75 281 GLN B C 1
ATOM 7091 O O . GLN B 1 281 ? 6.969 23.516 -11.75 1 95.75 281 GLN B O 1
ATOM 7096 N N . ASN B 1 282 ? 7.434 24.141 -9.672 1 95.12 282 ASN B N 1
ATOM 7097 C CA . ASN B 1 282 ? 8.734 23.484 -9.625 1 95.12 282 ASN B CA 1
ATOM 7098 C C . ASN B 1 282 ? 8.586 21.969 -9.453 1 95.12 282 ASN B C 1
ATOM 7100 O O . ASN B 1 282 ? 9.453 21.203 -9.875 1 95.12 282 ASN B O 1
ATOM 7104 N N . ASP B 1 283 ? 7.641 21.547 -8.789 1 96.94 283 ASP B N 1
ATOM 7105 C CA . ASP B 1 283 ? 7.367 20.156 -8.484 1 96.94 283 ASP B CA 1
ATOM 7106 C C . ASP B 1 283 ? 5.871 19.859 -8.57 1 96.94 283 ASP B C 1
ATOM 7108 O O . ASP B 1 283 ? 5.215 19.641 -7.547 1 96.94 283 ASP B O 1
ATOM 7112 N N . PRO B 1 284 ? 5.391 19.734 -9.75 1 96.62 284 PRO B N 1
ATOM 7113 C CA . PRO B 1 284 ? 3.945 19.734 -9.984 1 96.62 284 PRO B CA 1
ATOM 7114 C C . PRO B 1 284 ? 3.27 18.469 -9.484 1 96.62 284 PRO B C 1
ATOM 7116 O O . PRO B 1 284 ? 2.043 18.422 -9.344 1 96.62 284 PRO B O 1
ATOM 7119 N N . TYR B 1 285 ? 3.988 17.406 -9.203 1 97.81 285 TYR B N 1
ATOM 7120 C CA . TYR B 1 285 ? 3.373 16.156 -8.781 1 97.81 285 TYR B CA 1
ATOM 7121 C C . TYR B 1 285 ? 3.553 15.922 -7.289 1 97.81 285 TYR B C 1
ATOM 7123 O O . TYR B 1 285 ? 3.268 14.836 -6.777 1 97.81 285 TYR B O 1
ATOM 7131 N N . ARG B 1 286 ? 4.066 16.938 -6.578 1 97.81 286 ARG B N 1
ATOM 7132 C CA . ARG B 1 286 ? 4.27 16.859 -5.137 1 97.81 286 ARG B CA 1
ATOM 7133 C C . ARG B 1 286 ? 2.971 17.141 -4.387 1 97.81 286 ARG B C 1
ATOM 7135 O O . ARG B 1 286 ? 2.572 18.312 -4.246 1 97.81 286 ARG B O 1
ATOM 7142 N N . LEU B 1 287 ? 2.363 16.141 -3.859 1 97.69 287 LEU B N 1
ATOM 7143 C CA . LEU B 1 287 ? 1.084 16.297 -3.176 1 97.69 287 LEU B CA 1
ATOM 7144 C C . LEU B 1 287 ? 1.291 16.703 -1.723 1 97.69 287 LEU B C 1
ATOM 7146 O O . LEU B 1 287 ? 0.35 17.156 -1.058 1 97.69 287 LEU B O 1
ATOM 7150 N N . ASP B 1 288 ? 2.461 16.672 -1.198 1 96.5 288 ASP B N 1
ATOM 7151 C CA . ASP B 1 288 ? 2.758 17.031 0.184 1 96.5 288 ASP B CA 1
ATOM 7152 C C . ASP B 1 288 ? 2.273 18.453 0.493 1 96.5 288 ASP B C 1
ATOM 7154 O O . ASP B 1 288 ? 2.576 19.391 -0.246 1 96.5 288 ASP B O 1
ATOM 7158 N N . ASN B 1 289 ? 1.518 18.609 1.533 1 96.62 289 ASN B N 1
ATOM 7159 C CA . ASN B 1 289 ? 1.033 19.859 2.082 1 96.62 289 ASN B CA 1
ATOM 7160 C C . ASN B 1 289 ? -0.057 20.484 1.206 1 96.62 289 ASN B C 1
ATOM 7162 O O . ASN B 1 289 ? -0.403 21.656 1.365 1 96.62 289 ASN B O 1
ATOM 7166 N N . TRP B 1 290 ? -0.611 19.703 0.271 1 97.69 290 TRP B N 1
ATOM 7167 C CA . TRP B 1 290 ? -1.689 20.234 -0.557 1 97.69 290 TRP B CA 1
ATOM 7168 C C . TRP B 1 290 ? -2.967 20.406 0.258 1 97.69 290 TRP B C 1
ATOM 7170 O O . TRP B 1 290 ? -3.889 21.109 -0.164 1 97.69 290 TRP B O 1
ATOM 7180 N N . ASP B 1 291 ? -3.039 19.797 1.385 1 96.69 291 ASP B N 1
ATOM 7181 C CA . ASP B 1 291 ? -4.137 20.062 2.309 1 96.69 291 ASP B CA 1
ATOM 7182 C C . ASP B 1 291 ? -4.121 21.516 2.768 1 96.69 291 ASP B C 1
ATOM 7184 O O . ASP B 1 291 ? -5.16 22.172 2.799 1 96.69 291 ASP B O 1
ATOM 7188 N N . VAL B 1 292 ? -2.93 22.016 3.068 1 96.81 292 VAL B N 1
ATOM 7189 C CA . VAL B 1 292 ? -2.775 23.406 3.477 1 96.81 292 VAL B CA 1
ATOM 7190 C C . VAL B 1 292 ? -3.029 24.328 2.285 1 96.81 292 VAL B C 1
ATOM 7192 O O . VAL B 1 292 ? -3.746 25.312 2.402 1 96.81 292 VAL B O 1
ATOM 7195 N N . TYR B 1 293 ? -2.467 24.016 1.164 1 98.06 293 TYR B N 1
ATOM 7196 C CA . TYR B 1 293 ? -2.66 24.797 -0.059 1 98.06 293 TYR B CA 1
ATOM 7197 C C . TYR B 1 293 ? -4.141 24.922 -0.391 1 98.06 293 TYR B C 1
ATOM 7199 O O . TYR B 1 293 ? -4.621 26.031 -0.667 1 98.06 293 TYR B O 1
ATOM 7207 N N . SER B 1 294 ? -4.824 23.812 -0.333 1 98.06 294 SER B N 1
ATOM 7208 C CA . SER B 1 294 ? -6.254 23.828 -0.63 1 98.06 294 SER B CA 1
ATOM 7209 C C . SER B 1 294 ? -7.027 24.656 0.386 1 98.06 294 SER B C 1
ATOM 7211 O O . SER B 1 294 ? -7.996 25.328 0.035 1 98.06 294 SER B O 1
ATOM 7213 N N . HIS B 1 295 ? -6.633 24.609 1.587 1 95.88 295 HIS B N 1
ATOM 7214 C CA . HIS B 1 295 ? -7.285 25.391 2.627 1 95.88 295 HIS B CA 1
ATOM 7215 C C . HIS B 1 295 ? -7.109 26.891 2.381 1 95.88 295 HIS B C 1
ATOM 7217 O O . HIS B 1 295 ? -8.023 27.672 2.631 1 95.88 295 HIS B O 1
ATOM 7223 N N . LEU B 1 296 ? -5.953 27.219 1.938 1 97.69 296 LEU B N 1
ATOM 7224 C CA . LEU B 1 296 ? -5.695 28.625 1.605 1 97.69 296 LEU B CA 1
ATOM 7225 C C . LEU B 1 296 ? -6.598 29.094 0.469 1 97.69 296 LEU B C 1
ATOM 7227 O O . LEU B 1 296 ? -7.141 30.188 0.516 1 97.69 296 LEU B O 1
ATOM 7231 N N . LEU B 1 297 ? -6.699 28.25 -0.493 1 97.94 297 LEU B N 1
ATOM 7232 C CA . LEU B 1 297 ? -7.598 28.562 -1.603 1 97.94 297 LEU B CA 1
ATOM 7233 C C . LEU B 1 297 ? -9.039 28.672 -1.123 1 97.94 297 LEU B C 1
ATOM 7235 O O . LEU B 1 297 ? -9.797 29.516 -1.597 1 97.94 297 LEU B O 1
ATOM 7239 N N . TYR B 1 298 ? -9.438 27.875 -0.214 1 96.56 298 TYR B N 1
ATOM 7240 C CA . TYR B 1 298 ? -10.758 27.906 0.415 1 96.56 298 TYR B CA 1
ATOM 7241 C C . TYR B 1 298 ? -10.984 29.234 1.126 1 96.56 298 TYR B C 1
ATOM 7243 O O . TYR B 1 298 ? -12.023 29.875 0.944 1 96.56 298 TYR B O 1
ATOM 7251 N N . LEU B 1 299 ? -9.969 29.656 1.866 1 93.81 299 LEU B N 1
ATOM 7252 C CA . LEU B 1 299 ? -10.062 30.891 2.631 1 93.81 299 LEU B CA 1
ATOM 7253 C C . LEU B 1 299 ? -10.203 32.094 1.705 1 93.81 299 LEU B C 1
ATOM 7255 O O . LEU B 1 299 ? -10.914 33.031 2.025 1 93.81 299 LEU B O 1
ATOM 7259 N N . LYS B 1 300 ? -9.586 31.984 0.589 1 96.06 300 LYS B N 1
ATOM 7260 C CA . LYS B 1 300 ? -9.633 33.094 -0.376 1 96.06 300 LYS B CA 1
ATOM 7261 C C . LYS B 1 300 ? -10.789 32.906 -1.353 1 96.06 300 LYS B C 1
ATOM 7263 O O . LYS B 1 300 ? -10.953 33.688 -2.287 1 96.06 300 LYS B O 1
ATOM 7268 N N . GLU B 1 301 ? -11.516 31.844 -1.21 1 96.31 301 GLU B N 1
ATOM 7269 C CA . GLU B 1 301 ? -12.688 31.516 -2.014 1 96.31 301 GLU B CA 1
ATOM 7270 C C . GLU B 1 301 ? -12.336 31.438 -3.496 1 96.31 301 GLU B C 1
ATOM 7272 O O . GLU B 1 301 ? -13.047 31.984 -4.34 1 96.31 301 GLU B O 1
ATOM 7277 N N . LYS B 1 302 ? -11.203 30.938 -3.721 1 96.94 302 LYS B N 1
ATOM 7278 C CA . LYS B 1 302 ? -10.789 30.703 -5.102 1 96.94 302 LYS B CA 1
ATOM 7279 C C . LYS B 1 302 ? -11.367 29.391 -5.641 1 96.94 302 LYS B C 1
ATOM 7281 O O . LYS B 1 302 ? -10.648 28.406 -5.758 1 96.94 302 LYS B O 1
ATOM 7286 N N . ARG B 1 303 ? -12.555 29.406 -6.102 1 96.5 303 ARG B N 1
ATOM 7287 C CA . ARG B 1 303 ? -13.336 28.219 -6.445 1 96.5 303 ARG B CA 1
ATOM 7288 C C . ARG B 1 303 ? -12.727 27.484 -7.637 1 96.5 303 ARG B C 1
ATOM 7290 O O . ARG B 1 303 ? -12.555 26.266 -7.594 1 96.5 303 ARG B O 1
ATOM 7297 N N . MET B 1 304 ? -12.406 28.203 -8.672 1 97.25 304 MET B N 1
ATOM 7298 C CA . MET B 1 304 ? -11.898 27.578 -9.891 1 97.25 304 MET B CA 1
ATOM 7299 C C . MET B 1 304 ? -10.531 26.938 -9.641 1 97.25 304 MET B C 1
ATOM 7301 O O . MET B 1 304 ? -10.281 25.812 -10.078 1 97.25 304 MET B O 1
ATOM 7305 N N . GLU B 1 305 ? -9.656 27.672 -8.969 1 97.38 305 GLU B N 1
ATOM 7306 C CA . GLU B 1 305 ? -8.328 27.156 -8.672 1 97.38 305 GLU B CA 1
ATOM 7307 C C . GLU B 1 305 ? -8.414 25.906 -7.781 1 97.38 305 GLU B C 1
ATOM 7309 O O . GLU B 1 305 ? -7.645 24.969 -7.957 1 97.38 305 GLU B O 1
ATOM 7314 N N . LEU B 1 306 ? -9.273 25.938 -6.855 1 98.06 306 LEU B N 1
ATOM 7315 C CA . LEU B 1 306 ? -9.445 24.812 -5.957 1 98.06 306 LEU B CA 1
ATOM 7316 C C . LEU B 1 306 ? -9.992 23.594 -6.703 1 98.06 306 LEU B C 1
ATOM 7318 O O . LEU B 1 306 ? -9.586 22.469 -6.445 1 98.06 306 LEU B O 1
ATOM 7322 N N . ALA B 1 307 ? -10.914 23.859 -7.594 1 98 307 ALA B N 1
ATOM 7323 C CA . ALA B 1 307 ? -11.453 22.781 -8.414 1 98 307 ALA B CA 1
ATOM 7324 C C . ALA B 1 307 ? -10.367 22.125 -9.258 1 98 307 ALA B C 1
ATOM 7326 O O . ALA B 1 307 ? -10.289 20.891 -9.344 1 98 307 ALA B O 1
ATOM 7327 N N . ASN B 1 308 ? -9.625 22.953 -9.883 1 97.88 308 ASN B N 1
ATOM 7328 C CA . ASN B 1 308 ? -8.516 22.453 -10.688 1 97.88 308 ASN B CA 1
ATOM 7329 C C . ASN B 1 308 ? -7.527 21.656 -9.844 1 97.88 308 ASN B C 1
ATOM 7331 O O . ASN B 1 308 ? -7 20.625 -10.289 1 97.88 308 ASN B O 1
ATOM 7335 N N . LEU B 1 309 ? -7.215 22.172 -8.68 1 98 309 LEU B N 1
ATOM 7336 C CA . LEU B 1 309 ? -6.301 21.484 -7.77 1 98 309 LEU B CA 1
ATOM 7337 C C . LEU B 1 309 ? -6.852 20.125 -7.375 1 98 309 LEU B C 1
ATOM 7339 O O . LEU B 1 309 ? -6.102 19.141 -7.293 1 98 309 LEU B O 1
ATOM 7343 N N . ALA B 1 310 ? -8.133 20.062 -7.082 1 98.25 310 ALA B N 1
ATOM 7344 C CA . ALA B 1 310 ? -8.781 18.812 -6.703 1 98.25 310 ALA B CA 1
ATOM 7345 C C . ALA B 1 310 ? -8.688 17.781 -7.824 1 98.25 310 ALA B C 1
ATOM 7347 O O . ALA B 1 310 ? -8.367 16.625 -7.582 1 98.25 310 ALA B O 1
ATOM 7348 N N . GLN B 1 311 ? -8.984 18.234 -8.992 1 97.25 311 GLN B N 1
ATOM 7349 C CA . GLN B 1 311 ? -8.906 17.359 -10.156 1 97.25 311 GLN B CA 1
ATOM 7350 C C . GLN B 1 311 ? -7.484 16.828 -10.352 1 97.25 311 GLN B C 1
ATOM 7352 O O . GLN B 1 311 ? -7.285 15.648 -10.617 1 97.25 311 GLN B O 1
ATOM 7357 N N . ARG B 1 312 ? -6.566 17.688 -10.25 1 97.44 312 ARG B N 1
ATOM 7358 C CA . ARG B 1 312 ? -5.164 17.328 -10.414 1 97.44 312 ARG B CA 1
ATOM 7359 C C . ARG B 1 312 ? -4.723 16.344 -9.336 1 97.44 312 ARG B C 1
ATOM 7361 O O . ARG B 1 312 ? -4.012 15.383 -9.617 1 97.44 312 ARG B O 1
ATOM 7368 N N . ALA B 1 313 ? -5.094 16.609 -8.117 1 98 313 ALA B N 1
ATOM 7369 C CA . ALA B 1 313 ? -4.723 15.734 -7.004 1 98 313 ALA B CA 1
ATOM 7370 C C . ALA B 1 313 ? -5.227 14.312 -7.234 1 98 313 ALA B C 1
ATOM 7372 O O . ALA B 1 313 ? -4.488 13.344 -7.031 1 98 313 ALA B O 1
ATOM 7373 N N . VAL B 1 314 ? -6.449 14.18 -7.723 1 96.38 314 VAL B N 1
ATOM 7374 C CA . VAL B 1 314 ? -7.055 12.875 -7.984 1 96.38 314 VAL B CA 1
ATOM 7375 C C . VAL B 1 314 ? -6.32 12.18 -9.125 1 96.38 314 VAL B C 1
ATOM 7377 O O . VAL B 1 314 ? -6.094 10.969 -9.078 1 96.38 314 VAL B O 1
ATOM 7380 N N . SER B 1 315 ? -5.957 12.977 -10.094 1 95.56 315 SER B N 1
ATOM 7381 C CA . SER B 1 315 ? -5.289 12.414 -11.266 1 95.56 315 SER B CA 1
ATOM 7382 C C . SER B 1 315 ? -3.908 11.875 -10.906 1 95.56 315 SER B C 1
ATOM 7384 O O . SER B 1 315 ? -3.387 10.984 -11.586 1 95.56 315 SER B O 1
ATOM 7386 N N . ILE B 1 316 ? -3.303 12.398 -9.867 1 96.81 316 ILE B N 1
ATOM 7387 C CA . ILE B 1 316 ? -1.968 11.977 -9.461 1 96.81 316 ILE B CA 1
ATOM 7388 C C . ILE B 1 316 ? -2.07 10.773 -8.523 1 96.81 316 ILE B C 1
ATOM 7390 O O . ILE B 1 316 ? -1.433 9.742 -8.758 1 96.81 316 ILE B O 1
ATOM 7394 N N . ASP B 1 317 ? -2.857 10.883 -7.531 1 96.5 317 ASP B N 1
ATOM 7395 C CA . ASP B 1 317 ? -3.043 9.82 -6.547 1 96.5 317 ASP B CA 1
ATOM 7396 C C . ASP B 1 317 ? -4.387 9.969 -5.832 1 96.5 317 ASP B C 1
ATOM 7398 O O . ASP B 1 317 ? -4.512 10.758 -4.898 1 96.5 317 ASP B O 1
ATOM 7402 N N . LYS B 1 318 ? -5.246 9.148 -6.109 1 93.06 318 LYS B N 1
ATOM 7403 C CA . LYS B 1 318 ? -6.629 9.219 -5.652 1 93.06 318 LYS B CA 1
ATOM 7404 C C . LYS B 1 318 ? -6.734 8.898 -4.164 1 93.06 318 LYS B C 1
ATOM 7406 O O . LYS B 1 318 ? -7.547 9.492 -3.451 1 93.06 318 LYS B O 1
ATOM 7411 N N . TYR B 1 319 ? -5.973 7.996 -3.703 1 91.19 319 TYR B N 1
ATOM 7412 C CA . TYR B 1 319 ? -6.105 7.516 -2.332 1 91.19 319 TYR B CA 1
ATOM 7413 C C . TYR B 1 319 ? -4.938 7.988 -1.474 1 91.19 319 TYR B C 1
ATOM 7415 O O . TYR B 1 319 ? -4.133 7.176 -1.012 1 91.19 319 TYR B O 1
ATOM 7423 N N . ARG B 1 320 ? -4.75 9.234 -1.308 1 95.5 320 ARG B N 1
ATOM 7424 C CA . ARG B 1 320 ? -3.805 9.922 -0.431 1 95.5 320 ARG B CA 1
ATOM 7425 C C . ARG B 1 320 ? -4.527 10.875 0.516 1 95.5 320 ARG B C 1
ATOM 7427 O O . ARG B 1 320 ? -5.551 11.461 0.154 1 95.5 320 ARG B O 1
ATOM 7434 N N . VAL B 1 321 ? -4.051 11 1.679 1 96.75 321 VAL B N 1
ATOM 7435 C CA . VAL B 1 321 ? -4.695 11.82 2.699 1 96.75 321 VAL B CA 1
ATOM 7436 C C . VAL B 1 321 ? -4.844 13.258 2.193 1 96.75 321 VAL B C 1
ATOM 7438 O O . VAL B 1 321 ? -5.906 13.867 2.34 1 96.75 321 VAL B O 1
ATOM 7441 N N . GLU B 1 322 ? -3.848 13.781 1.562 1 97.94 322 GLU B N 1
ATOM 7442 C CA . GLU B 1 322 ? -3.869 15.156 1.057 1 97.94 322 GLU B CA 1
ATOM 7443 C C . GLU B 1 322 ? -4.922 15.32 -0.036 1 97.94 322 GLU B C 1
ATOM 7445 O O . GLU B 1 322 ? -5.648 16.312 -0.057 1 97.94 322 GLU B O 1
ATOM 7450 N N . THR B 1 323 ? -4.984 14.328 -0.897 1 98.19 323 THR B N 1
ATOM 7451 C CA . THR B 1 323 ? -5.969 14.367 -1.974 1 98.19 323 THR B CA 1
ATOM 7452 C C . THR B 1 323 ? -7.387 14.398 -1.41 1 98.19 323 THR B C 1
ATOM 7454 O O . THR B 1 323 ? -8.219 15.188 -1.858 1 98.19 323 THR B O 1
ATOM 7457 N N . CYS B 1 324 ? -7.629 13.578 -0.395 1 98.19 324 CYS B N 1
ATOM 7458 C CA . CYS B 1 324 ? -8.945 13.531 0.234 1 98.19 324 CYS B CA 1
ATOM 7459 C C . CYS B 1 324 ? -9.281 14.875 0.878 1 98.19 324 CYS B C 1
ATOM 7461 O O . CYS B 1 324 ? -10.422 15.336 0.787 1 98.19 324 CYS B O 1
ATOM 7463 N N . CYS B 1 325 ? -8.336 15.453 1.471 1 98.31 325 CYS B N 1
ATOM 7464 C CA . CYS B 1 325 ? -8.555 16.75 2.107 1 98.31 325 CYS B CA 1
ATOM 7465 C C . CYS B 1 325 ? -8.844 17.828 1.068 1 98.31 325 CYS B C 1
ATOM 7467 O O . CYS B 1 325 ? -9.703 18.688 1.281 1 98.31 325 CYS B O 1
ATOM 7469 N N . VAL B 1 326 ? -8.125 17.797 -0.039 1 98.62 326 VAL B N 1
ATOM 7470 C CA . VAL B 1 326 ? -8.336 18.766 -1.109 1 98.62 326 VAL B CA 1
ATOM 7471 C C . VAL B 1 326 ? -9.766 18.656 -1.633 1 98.62 326 VAL B C 1
ATOM 7473 O O . VAL B 1 326 ? -10.453 19.656 -1.806 1 98.62 326 VAL B O 1
ATOM 7476 N N . ILE B 1 327 ? -10.227 17.484 -1.842 1 98.38 327 ILE B N 1
ATOM 7477 C CA . ILE B 1 327 ? -11.578 17.266 -2.344 1 98.38 327 ILE B CA 1
ATOM 7478 C C . ILE B 1 327 ? -12.602 17.688 -1.29 1 98.38 327 ILE B C 1
ATOM 7480 O O . ILE B 1 327 ? -13.641 18.266 -1.619 1 98.38 327 ILE B O 1
ATOM 7484 N N . GLY B 1 328 ? -12.305 17.312 -0.041 1 98.56 328 GLY B N 1
ATOM 7485 C CA . GLY B 1 328 ? -13.164 17.766 1.036 1 98.56 328 GLY B CA 1
ATOM 7486 C C . GLY B 1 328 ? -13.344 19.266 1.06 1 98.56 328 GLY B C 1
ATOM 7487 O O . GLY B 1 328 ? -14.461 19.766 1.171 1 98.56 328 GLY B O 1
ATOM 7488 N N . ASN B 1 329 ? -12.25 19.984 0.945 1 98.38 329 ASN B N 1
ATOM 7489 C CA . ASN B 1 329 ? -12.289 21.438 0.918 1 98.38 329 ASN B CA 1
ATOM 7490 C C . ASN B 1 329 ? -13.055 21.953 -0.295 1 98.38 329 ASN B C 1
ATOM 7492 O O . ASN B 1 329 ? -13.75 22.969 -0.209 1 98.38 329 ASN B O 1
ATOM 7496 N N . TYR B 1 330 ? -12.844 21.297 -1.415 1 98.31 330 TYR B N 1
ATOM 7497 C CA . TYR B 1 330 ? -13.562 21.656 -2.633 1 98.31 330 TYR B CA 1
ATOM 7498 C C . TYR B 1 330 ? -15.07 21.562 -2.422 1 98.31 330 TYR B C 1
ATOM 7500 O O . TYR B 1 330 ? -15.805 22.5 -2.729 1 98.31 330 TYR B O 1
ATOM 7508 N N . TYR B 1 331 ? -15.586 20.469 -1.847 1 98.25 331 TYR B N 1
ATOM 7509 C CA . TYR B 1 331 ? -17.016 20.281 -1.592 1 98.25 331 TYR B CA 1
ATOM 7510 C C . TYR B 1 331 ? -17.5 21.234 -0.5 1 98.25 331 TYR B C 1
ATOM 7512 O O . TYR B 1 331 ? -18.625 21.719 -0.549 1 98.25 331 TYR B O 1
ATOM 7520 N N . SER B 1 332 ? -16.641 21.453 0.467 1 97.94 332 SER B N 1
ATOM 7521 C CA . SER B 1 332 ? -16.984 22.391 1.532 1 97.94 332 SER B CA 1
ATOM 7522 C C . SER B 1 332 ? -17.219 23.797 0.981 1 97.94 332 SER B C 1
ATOM 7524 O O . SER B 1 332 ? -18.188 24.469 1.359 1 97.94 332 SER B O 1
ATOM 7526 N N . LEU B 1 333 ? -16.344 24.203 0.101 1 97.56 333 LEU B N 1
ATOM 7527 C CA . LEU B 1 333 ? -16.453 25.531 -0.496 1 97.56 333 LEU B CA 1
ATOM 7528 C C . LEU B 1 333 ? -17.75 25.672 -1.29 1 97.56 333 LEU B C 1
ATOM 7530 O O . LEU B 1 333 ? -18.328 26.75 -1.377 1 97.56 333 LEU B O 1
ATOM 7534 N N . ARG B 1 334 ? -18.297 24.562 -1.792 1 96.81 334 ARG B N 1
ATOM 7535 C CA . ARG B 1 334 ? -19.516 24.531 -2.576 1 96.81 334 ARG B CA 1
ATOM 7536 C C . ARG B 1 334 ? -20.734 24.266 -1.687 1 96.81 334 ARG B C 1
ATOM 7538 O O . ARG B 1 334 ? -21.828 24.031 -2.184 1 96.81 334 ARG B O 1
ATOM 7545 N N . SER B 1 335 ? -20.547 24.203 -0.405 1 96.75 335 SER B N 1
ATOM 7546 C CA . SER B 1 335 ? -21.562 23.969 0.614 1 96.75 335 SER B CA 1
ATOM 7547 C C . SER B 1 335 ? -22.203 22.594 0.465 1 96.75 335 SER B C 1
ATOM 7549 O O . SER B 1 335 ? -23.391 22.422 0.74 1 96.75 335 SER B O 1
ATOM 7551 N N . GLU B 1 336 ? -21.422 21.688 -0.178 1 97.88 336 GLU B N 1
ATOM 7552 C CA . GLU B 1 336 ? -21.812 20.281 -0.182 1 97.88 336 GLU B CA 1
ATOM 7553 C C . GLU B 1 336 ? -21.188 19.547 0.996 1 97.88 336 GLU B C 1
ATOM 7555 O O . GLU B 1 336 ? -20.328 18.672 0.807 1 97.88 336 GLU B O 1
ATOM 7560 N N . HIS B 1 337 ? -21.75 19.75 2.117 1 98.06 337 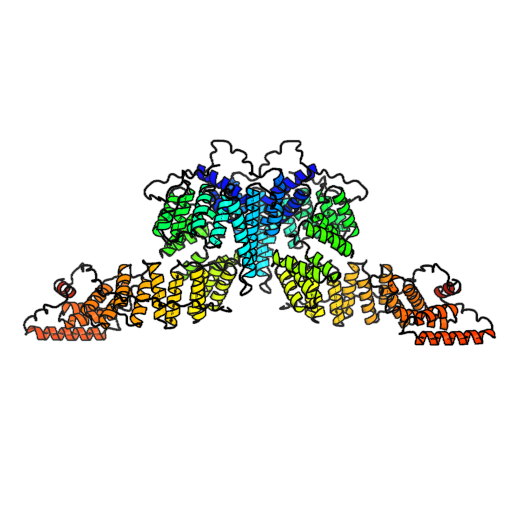HIS B N 1
ATOM 7561 C CA . HIS B 1 337 ? -21.125 19.391 3.389 1 98.06 337 HIS B CA 1
ATOM 7562 C C . HIS B 1 337 ? -21.125 17.875 3.602 1 98.06 337 HIS B C 1
ATOM 7564 O O . HIS B 1 337 ? -20.172 17.328 4.156 1 98.06 337 HIS B O 1
ATOM 7570 N N . GLN B 1 338 ? -22.141 17.234 3.15 1 97.88 338 GLN B N 1
ATOM 7571 C CA . GLN B 1 338 ? -22.203 15.789 3.311 1 97.88 338 GLN B CA 1
ATOM 7572 C C . GLN B 1 338 ? -21.094 15.102 2.525 1 97.88 338 GLN B C 1
ATOM 7574 O O . GLN B 1 338 ? -20.453 14.18 3.027 1 97.88 338 GLN B O 1
ATOM 7579 N N . LYS B 1 339 ? -20.906 15.586 1.345 1 98.06 339 LYS B N 1
ATOM 7580 C CA . LYS B 1 339 ? -19.828 15.023 0.518 1 98.06 339 LYS B CA 1
ATOM 7581 C C . LYS B 1 339 ? -18.453 15.328 1.114 1 98.06 339 LYS B C 1
ATOM 7583 O O . LYS B 1 339 ? -17.562 14.492 1.072 1 98.06 339 LYS B O 1
ATOM 7588 N N . ALA B 1 340 ? -18.312 16.516 1.625 1 98.5 340 ALA B N 1
ATOM 7589 C CA . ALA B 1 340 ? -17.047 16.891 2.27 1 98.5 340 ALA B CA 1
ATOM 7590 C C . ALA B 1 340 ? -16.719 15.945 3.424 1 98.5 340 ALA B C 1
ATOM 7592 O O . ALA B 1 340 ? -15.586 15.508 3.574 1 98.5 340 ALA B O 1
ATOM 7593 N N . VAL B 1 341 ? -17.781 15.617 4.203 1 98.31 341 VAL B N 1
ATOM 7594 C CA . VAL B 1 341 ? -17.609 14.734 5.352 1 98.31 341 VAL B CA 1
ATOM 7595 C C . VAL B 1 341 ? -17.109 13.375 4.887 1 98.31 341 VAL B C 1
ATOM 7597 O O . VAL B 1 341 ? -16.203 12.789 5.504 1 98.31 341 VAL B O 1
ATOM 7600 N N . ILE B 1 342 ? -17.625 12.922 3.787 1 97.62 342 ILE B N 1
ATOM 7601 C CA . ILE B 1 342 ? -17.234 11.625 3.252 1 97.62 342 ILE B CA 1
ATOM 7602 C C . ILE B 1 342 ? -15.734 11.617 2.945 1 97.62 342 ILE B C 1
ATOM 7604 O O . ILE B 1 342 ? -15.039 10.656 3.271 1 97.62 342 ILE B O 1
ATOM 7608 N N . TYR B 1 343 ? -15.234 12.602 2.385 1 97.81 343 TYR B N 1
ATOM 7609 C CA . TYR B 1 343 ? -13.836 12.648 1.978 1 97.81 343 TYR B CA 1
ATOM 7610 C C . TYR B 1 343 ? -12.922 12.883 3.178 1 97.81 343 TYR B C 1
ATOM 7612 O O . TYR B 1 343 ? -11.797 12.375 3.223 1 97.81 343 TYR B O 1
ATOM 7620 N N . PHE B 1 344 ? -13.367 13.656 4.148 1 98.19 344 PHE B N 1
ATOM 7621 C CA . PHE B 1 344 ? -12.578 13.781 5.367 1 98.19 344 PHE B CA 1
ATOM 7622 C C . PHE B 1 344 ? -12.531 12.461 6.125 1 98.19 344 PHE B C 1
ATOM 7624 O O . PHE B 1 344 ? -11.508 12.117 6.723 1 98.19 344 PHE B O 1
ATOM 7631 N N . GLN B 1 345 ? -13.656 11.766 6.086 1 96.69 345 GLN B N 1
ATOM 7632 C CA . GLN B 1 345 ? -13.68 10.438 6.684 1 96.69 345 GLN B CA 1
ATOM 7633 C C . GLN B 1 345 ? -12.703 9.5 5.984 1 96.69 345 GLN B C 1
ATOM 7635 O O . GLN B 1 345 ? -12.039 8.688 6.633 1 96.69 345 GLN B O 1
ATOM 7640 N N . ARG B 1 346 ? -12.648 9.609 4.707 1 95.62 346 ARG B N 1
ATOM 7641 C CA . ARG B 1 346 ? -11.695 8.812 3.943 1 95.62 346 ARG B CA 1
ATOM 7642 C C . ARG B 1 346 ? -10.266 9.156 4.328 1 95.62 346 ARG B C 1
ATOM 7644 O O . ARG B 1 346 ? -9.414 8.273 4.441 1 95.62 346 ARG B O 1
ATOM 7651 N N . ALA B 1 347 ? -9.969 10.43 4.453 1 96.81 347 ALA B N 1
ATOM 7652 C CA . ALA B 1 347 ? -8.641 10.875 4.891 1 96.81 347 ALA B CA 1
ATOM 7653 C C . ALA B 1 347 ? -8.273 10.242 6.23 1 96.81 347 ALA B C 1
ATOM 7655 O O . ALA B 1 347 ? -7.145 9.789 6.418 1 96.81 347 ALA B O 1
ATOM 7656 N N . LEU B 1 348 ? -9.25 10.164 7.117 1 94.88 348 LEU B N 1
ATOM 7657 C CA . LEU B 1 348 ? -9.008 9.68 8.469 1 94.88 348 LEU B CA 1
ATOM 7658 C C . LEU B 1 348 ? -8.898 8.156 8.484 1 94.88 348 LEU B C 1
ATOM 7660 O O . LEU B 1 348 ? -8.258 7.582 9.367 1 94.88 348 LEU B O 1
ATOM 7664 N N . SER B 1 349 ? -9.539 7.488 7.496 1 91.56 349 SER B N 1
ATOM 7665 C CA . SER B 1 349 ? -9.359 6.047 7.352 1 91.56 349 SER B CA 1
ATOM 7666 C C . SER B 1 349 ? -7.938 5.703 6.922 1 91.56 349 SER B C 1
ATOM 7668 O O . SER B 1 349 ? -7.41 4.652 7.289 1 91.56 349 SER B O 1
ATOM 7670 N N . LEU B 1 350 ? -7.395 6.605 6.191 1 91.12 350 LEU B N 1
ATOM 7671 C CA . LEU B 1 350 ? -6.023 6.422 5.734 1 91.12 350 LEU B CA 1
ATOM 7672 C C . LEU B 1 350 ? -5.027 6.785 6.832 1 91.12 350 LEU B C 1
ATOM 7674 O O . LEU B 1 350 ? -4.012 6.109 7.004 1 91.12 350 LEU B O 1
ATOM 7678 N N . ASP B 1 351 ? -5.312 7.844 7.562 1 92.88 351 ASP B N 1
ATOM 7679 C CA . ASP B 1 351 ? -4.48 8.281 8.672 1 92.88 351 ASP B CA 1
ATOM 7680 C C . ASP B 1 351 ? -5.332 8.836 9.812 1 92.88 351 ASP B C 1
ATOM 7682 O O . ASP B 1 351 ? -5.652 10.023 9.836 1 92.88 351 ASP B O 1
ATOM 7686 N N . PRO B 1 352 ? -5.539 8.039 10.758 1 91.19 352 PRO B N 1
ATOM 7687 C CA . PRO B 1 352 ? -6.414 8.445 11.859 1 91.19 352 PRO B CA 1
ATOM 7688 C C . PRO B 1 352 ? -5.809 9.555 12.719 1 91.19 352 PRO B C 1
ATOM 7690 O O . PRO B 1 352 ? -6.508 10.164 13.523 1 91.19 352 PRO B O 1
ATOM 7693 N N . GLN B 1 353 ? -4.539 9.867 12.516 1 89.75 353 GLN B N 1
ATOM 7694 C CA . GLN B 1 353 ? -3.879 10.875 13.336 1 89.75 353 GLN B CA 1
ATOM 7695 C C . GLN B 1 353 ? -3.756 12.195 12.586 1 89.75 353 GLN B C 1
ATOM 7697 O O . GLN B 1 353 ? -3.021 13.094 13.016 1 89.75 353 GLN B O 1
ATOM 7702 N N . TYR B 1 354 ? -4.492 12.281 11.508 1 94.25 354 TYR B N 1
ATOM 7703 C CA . TYR B 1 354 ? -4.402 13.492 10.703 1 94.25 354 TYR B CA 1
ATOM 7704 C C . TYR B 1 354 ? -5.246 14.609 11.305 1 94.25 354 TYR B C 1
ATOM 7706 O O . TYR B 1 354 ? -6.43 14.742 10.992 1 94.25 354 TYR B O 1
ATOM 7714 N N . LEU B 1 355 ? -4.691 15.508 11.984 1 93.75 355 LEU B N 1
ATOM 7715 C CA . LEU B 1 355 ? -5.324 16.5 12.844 1 93.75 355 LEU B CA 1
ATOM 7716 C C . LEU B 1 355 ? -6.266 17.391 12.031 1 93.75 355 LEU B C 1
ATOM 7718 O O . LEU B 1 355 ? -7.426 17.578 12.406 1 93.75 355 LEU B O 1
ATOM 7722 N N . SER B 1 356 ? -5.836 17.938 10.945 1 94.69 356 SER B N 1
ATOM 7723 C CA . SER B 1 356 ? -6.605 18.891 10.156 1 94.69 356 SER B CA 1
ATOM 7724 C C . SER B 1 356 ? -7.906 18.266 9.648 1 94.69 356 SER B C 1
ATOM 7726 O O . SER B 1 356 ? -8.93 18.953 9.57 1 94.69 356 SER B O 1
ATOM 7728 N N . ALA B 1 357 ? -7.82 17.031 9.336 1 97 357 ALA B N 1
ATOM 7729 C CA . ALA B 1 357 ? -9.016 16.359 8.828 1 97 357 ALA B CA 1
ATOM 7730 C C . ALA B 1 357 ? -10.078 16.25 9.914 1 97 357 ALA B C 1
ATOM 7732 O O . ALA B 1 357 ? -11.273 16.406 9.641 1 97 357 ALA B O 1
ATOM 7733 N N . TRP B 1 358 ? -9.711 15.984 11.156 1 97.25 358 TRP B N 1
ATOM 7734 C CA . TRP B 1 358 ? -10.648 15.938 12.273 1 97.25 358 TRP B CA 1
ATOM 7735 C C . TRP B 1 358 ? -11.312 17.297 12.484 1 97.25 358 TRP B C 1
ATOM 7737 O O . TRP B 1 358 ? -12.531 17.375 12.648 1 97.25 358 TRP B O 1
ATOM 7747 N N . ILE B 1 359 ? -10.555 18.266 12.461 1 97 359 ILE B N 1
ATOM 7748 C CA . ILE B 1 359 ? -11.039 19.625 12.719 1 97 359 ILE B CA 1
ATOM 7749 C C . ILE B 1 359 ? -12 20.047 11.609 1 97 359 ILE B C 1
ATOM 7751 O O . ILE B 1 359 ? -13.102 20.531 11.883 1 97 359 ILE B O 1
ATOM 7755 N N . LEU B 1 360 ? -11.625 19.844 10.398 1 97.44 360 LEU B N 1
ATOM 7756 C CA . LEU B 1 360 ? -12.453 20.219 9.258 1 97.44 360 LEU B CA 1
ATOM 7757 C C . LEU B 1 360 ? -13.75 19.422 9.234 1 97.44 360 LEU B C 1
ATOM 7759 O O . LEU B 1 360 ? -14.812 19.969 8.914 1 97.44 360 LEU B O 1
ATOM 7763 N N . MET B 1 361 ? -13.648 18.203 9.555 1 97.88 361 MET B N 1
ATOM 7764 C CA . MET B 1 361 ? -14.852 17.375 9.633 1 97.88 361 MET B CA 1
ATOM 7765 C C . MET B 1 361 ? -15.797 17.891 10.711 1 97.88 361 MET B C 1
ATOM 7767 O O . MET B 1 361 ? -17.016 17.891 10.523 1 97.88 361 MET B O 1
ATOM 7771 N N . GLY B 1 362 ? -15.297 18.312 11.844 1 98.06 362 GLY B N 1
ATOM 7772 C CA . GLY B 1 362 ? -16.109 18.938 12.875 1 98.06 362 GLY B CA 1
ATOM 7773 C C . GLY B 1 362 ? -16.859 20.156 12.383 1 98.06 362 GLY B C 1
ATOM 7774 O O . GLY B 1 362 ? -18.047 20.312 12.672 1 98.06 362 GLY B O 1
ATOM 7775 N N . HIS B 1 363 ? -16.156 20.938 11.664 1 97.25 363 HIS B N 1
ATOM 7776 C CA . HIS B 1 363 ? -16.781 22.125 11.094 1 97.25 363 HIS B CA 1
ATOM 7777 C C . HIS B 1 363 ? -17.922 21.75 10.156 1 97.25 363 HIS B C 1
ATOM 7779 O O . HIS B 1 363 ? -18.969 22.406 10.148 1 97.25 363 HIS B O 1
ATOM 7785 N N . GLU B 1 364 ? -17.719 20.719 9.352 1 97.94 364 GLU B N 1
ATOM 7786 C CA . GLU B 1 364 ? -18.766 20.281 8.438 1 97.94 364 GLU B CA 1
ATOM 7787 C C . GLU B 1 364 ? -20 19.781 9.203 1 97.94 364 GLU B C 1
ATOM 7789 O O . GLU B 1 364 ? -21.125 20.016 8.789 1 97.94 364 GLU B O 1
ATOM 7794 N N . PHE B 1 365 ? -19.781 19.156 10.297 1 97.81 365 PHE B N 1
ATOM 7795 C CA . PHE B 1 365 ? -20.891 18.656 11.094 1 97.81 365 PHE B CA 1
ATOM 7796 C C . PHE B 1 365 ? -21.641 19.812 11.75 1 97.81 365 PHE B C 1
ATOM 7798 O O . PHE B 1 365 ? -22.859 19.734 11.93 1 97.81 365 PHE B O 1
ATOM 7805 N N . ILE B 1 366 ? -20.906 20.844 12.109 1 96.69 366 ILE B N 1
ATOM 7806 C CA . ILE B 1 366 ? -21.562 22.031 12.617 1 96.69 366 ILE B CA 1
ATOM 7807 C C . ILE B 1 366 ? -22.5 22.594 11.539 1 96.69 366 ILE B C 1
ATOM 7809 O O . ILE B 1 366 ? -23.641 22.953 11.828 1 96.69 366 ILE B O 1
ATOM 7813 N N . GLU B 1 367 ? -21.969 22.656 10.305 1 96.12 367 GLU B N 1
ATOM 7814 C CA . GLU B 1 367 ? -22.766 23.156 9.188 1 96.12 367 GLU B CA 1
ATOM 7815 C C . GLU B 1 367 ? -23.984 22.25 8.938 1 96.12 367 GLU B C 1
ATOM 7817 O O . GLU B 1 367 ? -25.031 22.719 8.516 1 96.12 367 GLU B O 1
ATOM 7822 N N . LEU B 1 368 ? -23.812 21.016 9.242 1 97 368 LEU B N 1
ATOM 7823 C CA . LEU B 1 368 ? -24.891 20.031 9.062 1 97 368 LEU B CA 1
ATOM 7824 C C . LEU B 1 368 ? -25.781 19.984 10.297 1 97 368 LEU B C 1
ATOM 7826 O O . LEU B 1 368 ? -26.703 19.156 10.367 1 97 368 LEU B O 1
ATOM 7830 N N . GLN B 1 369 ? -25.531 20.781 11.297 1 95.19 369 GLN B N 1
ATOM 7831 C CA . GLN B 1 369 ? -26.297 20.906 12.539 1 95.19 369 GLN B CA 1
ATOM 7832 C C . GLN B 1 369 ? -26.266 19.594 13.328 1 95.19 369 GLN B C 1
ATOM 7834 O O . GLN B 1 369 ? -27.281 19.188 13.898 1 95.19 369 GLN B O 1
ATOM 7839 N N . ASN B 1 370 ? -25.172 18.953 13.141 1 96.19 370 ASN B N 1
ATOM 7840 C CA . ASN B 1 370 ? -24.922 17.766 13.938 1 96.19 370 ASN B CA 1
ATOM 7841 C C . ASN B 1 370 ? -23.844 18.016 15 1 96.19 370 ASN B C 1
ATOM 7843 O O . ASN B 1 370 ? -22.703 17.578 14.852 1 96.19 370 ASN B O 1
ATOM 7847 N N . SER B 1 371 ? -24.25 18.594 16.094 1 94.19 371 SER B N 1
ATOM 7848 C CA . SER B 1 371 ? -23.328 19.031 17.125 1 94.19 371 SER B CA 1
ATOM 7849 C C . SER B 1 371 ? -22.656 17.844 17.828 1 94.19 371 SER B C 1
ATOM 7851 O O . SER B 1 371 ? -21.484 17.922 18.203 1 94.19 371 SER B O 1
ATOM 7853 N N . ASN B 1 372 ? -23.406 16.797 17.938 1 94.69 372 ASN B N 1
ATOM 7854 C CA . ASN B 1 372 ? -22.844 15.617 18.594 1 94.69 372 ASN B CA 1
ATOM 7855 C C . ASN B 1 372 ? -21.656 15.055 17.812 1 94.69 372 ASN B C 1
ATOM 7857 O O . ASN B 1 372 ? -20.609 14.75 18.391 1 94.69 372 ASN B O 1
ATOM 7861 N N . ALA B 1 373 ? -21.891 14.961 16.547 1 96.88 373 ALA B N 1
ATOM 7862 C CA . ALA B 1 373 ? -20.797 14.461 15.703 1 96.88 373 ALA B CA 1
ATOM 7863 C C . ALA B 1 373 ? -19.625 15.445 15.688 1 96.88 373 ALA B C 1
ATOM 7865 O O . ALA B 1 373 ? -18.469 15.031 15.648 1 96.88 373 ALA B O 1
ATOM 7866 N N . ALA B 1 374 ? -19.906 16.672 15.711 1 97.62 374 ALA B N 1
ATOM 7867 C CA . ALA B 1 374 ? -18.875 17.688 15.742 1 97.62 374 ALA B CA 1
ATOM 7868 C C . ALA B 1 374 ? -18.031 17.578 17.016 1 97.62 374 ALA B C 1
ATOM 7870 O O . ALA B 1 374 ? -16.812 17.656 16.969 1 97.62 374 ALA B O 1
ATOM 7871 N N . ILE B 1 375 ? -18.719 17.422 18.109 1 96.94 375 ILE B N 1
ATOM 7872 C CA . ILE B 1 375 ? -18.062 17.312 19.406 1 96.94 375 ILE B CA 1
ATOM 7873 C C . ILE B 1 375 ? -17.125 16.109 19.391 1 96.94 375 ILE B C 1
ATOM 7875 O O . ILE B 1 375 ? -15.977 16.203 19.859 1 96.94 375 ILE B O 1
ATOM 7879 N N . GLN B 1 376 ? -17.594 15.062 18.812 1 96.88 376 GLN B N 1
ATOM 7880 C CA . GLN B 1 376 ? -16.75 13.867 18.734 1 96.88 376 GLN B CA 1
ATOM 7881 C C . GLN B 1 376 ? -15.508 14.125 17.891 1 96.88 376 GLN B C 1
ATOM 7883 O O . GLN B 1 376 ? -14.414 13.672 18.234 1 96.88 376 GLN B O 1
ATOM 7888 N N . CYS B 1 377 ? -15.664 14.789 16.859 1 97.75 377 CYS B N 1
ATOM 7889 C CA . CYS B 1 377 ? -14.539 15.102 15.977 1 97.75 377 CYS B CA 1
ATOM 7890 C C . CYS B 1 377 ? -13.516 15.969 16.703 1 97.75 377 CYS B C 1
ATOM 7892 O O . CYS B 1 377 ? -12.312 15.688 16.656 1 97.75 377 CYS B O 1
ATOM 7894 N N . TYR B 1 378 ? -13.984 16.969 17.344 1 97.12 378 TYR B N 1
ATOM 7895 C CA . TYR B 1 378 ? -13.07 17.891 18.031 1 97.12 378 TYR B CA 1
ATOM 7896 C C . TYR B 1 378 ? -12.391 17.203 19.203 1 97.12 378 TYR B C 1
ATOM 7898 O O . TYR B 1 378 ? -11.227 17.484 19.5 1 97.12 378 TYR B O 1
ATOM 7906 N N . ARG B 1 379 ? -13.078 16.359 19.859 1 96.44 379 ARG B N 1
ATOM 7907 C CA . ARG B 1 379 ? -12.469 15.594 20.953 1 96.44 379 ARG B CA 1
ATOM 7908 C C . ARG B 1 379 ? -11.336 14.711 20.422 1 96.44 379 ARG B C 1
ATOM 7910 O O . ARG B 1 379 ? -10.273 14.625 21.047 1 96.44 379 ARG B O 1
ATOM 7917 N N . GLN B 1 380 ? -11.602 14.094 19.328 1 95.56 380 GLN B N 1
ATOM 7918 C CA . GLN B 1 380 ? -10.562 13.289 18.703 1 95.56 380 GLN B CA 1
ATOM 7919 C C . GLN B 1 380 ? -9.375 14.148 18.281 1 95.56 380 GLN B C 1
ATOM 7921 O O . GLN B 1 380 ? -8.219 13.727 18.391 1 95.56 380 GLN B O 1
ATOM 7926 N N . ALA B 1 381 ? -9.656 15.297 17.828 1 96.25 381 ALA B N 1
ATOM 7927 C CA . ALA B 1 381 ? -8.602 16.219 17.438 1 96.25 381 ALA B CA 1
ATOM 7928 C C . ALA B 1 381 ? -7.727 16.594 18.625 1 96.25 381 ALA B C 1
ATOM 7930 O O . ALA B 1 381 ? -6.508 16.703 18.5 1 96.25 381 ALA B O 1
ATOM 7931 N N . ILE B 1 382 ? -8.344 16.781 19.766 1 93.12 382 ILE B N 1
ATOM 7932 C CA . ILE B 1 382 ? -7.613 17.109 20.984 1 93.12 382 ILE B CA 1
ATOM 7933 C C . ILE B 1 382 ? -6.746 15.914 21.406 1 93.12 382 ILE B C 1
ATOM 7935 O O . ILE B 1 382 ? -5.617 16.094 21.859 1 93.12 382 ILE B O 1
ATOM 7939 N N . ASP B 1 383 ? -7.246 14.742 21.203 1 90.69 383 ASP B N 1
ATOM 7940 C CA . ASP B 1 383 ? -6.488 13.539 21.531 1 90.69 383 ASP B CA 1
ATOM 7941 C C . ASP B 1 383 ? -5.25 13.414 20.641 1 90.69 383 ASP B C 1
ATOM 7943 O O . ASP B 1 383 ? -4.215 12.898 21.078 1 90.69 383 ASP B O 1
ATOM 7947 N N . VAL B 1 384 ? -5.379 13.828 19.453 1 89.25 384 VAL B N 1
ATOM 7948 C CA . VAL B 1 384 ? -4.262 13.766 18.516 1 89.25 384 VAL B CA 1
ATOM 7949 C C . VAL B 1 384 ? -3.199 14.789 18.906 1 89.25 384 VAL B C 1
ATOM 7951 O O . VAL B 1 384 ? -2.006 14.484 18.922 1 89.25 384 VAL B O 1
ATOM 7954 N N . ASN B 1 385 ? -3.682 16.016 19.156 1 87.81 385 ASN B N 1
ATOM 7955 C CA . ASN B 1 385 ? -2.781 17.078 19.578 1 87.81 385 ASN B CA 1
ATOM 7956 C C . ASN B 1 385 ? -3.465 18.031 20.547 1 87.81 385 ASN B C 1
ATOM 7958 O O . ASN B 1 385 ? -4.188 18.938 20.125 1 87.81 385 ASN B O 1
ATOM 7962 N N . ARG B 1 386 ? -3.094 18 21.719 1 86.06 386 ARG B N 1
ATOM 7963 C CA . ARG B 1 386 ? -3.74 18.781 22.766 1 86.06 386 ARG B CA 1
ATOM 7964 C C . ARG B 1 386 ? -3.285 20.234 22.734 1 86.06 386 ARG B C 1
ATOM 7966 O O . ARG B 1 386 ? -3.939 21.109 23.297 1 86.06 386 ARG B O 1
ATOM 7973 N N . ASN B 1 387 ? -2.332 20.453 21.984 1 82.44 387 ASN B N 1
ATOM 7974 C CA . ASN B 1 387 ? -1.774 21.812 21.984 1 82.44 387 ASN B CA 1
ATOM 7975 C C . ASN B 1 387 ? -2.287 22.625 20.797 1 82.44 387 ASN B C 1
ATOM 7977 O O . ASN B 1 387 ? -1.932 23.797 20.641 1 82.44 387 ASN B O 1
ATOM 7981 N N . ASP B 1 388 ? -3.096 22.062 20.062 1 88.06 388 ASP B N 1
ATOM 7982 C CA . ASP B 1 388 ? -3.676 22.797 18.938 1 88.06 388 ASP B CA 1
ATOM 7983 C C . ASP B 1 388 ? -4.934 23.547 19.375 1 88.06 388 ASP B C 1
ATOM 7985 O O . ASP B 1 388 ? -5.922 22.938 19.781 1 88.06 388 ASP B O 1
ATOM 7989 N N . TYR B 1 389 ? -4.98 24.875 19.172 1 89.62 389 TYR B N 1
ATOM 7990 C CA . TYR B 1 389 ? -6.055 25.719 19.672 1 89.62 389 TYR B CA 1
ATOM 7991 C C . TYR B 1 389 ? -7.336 25.5 18.875 1 89.62 389 TYR B C 1
ATOM 7993 O O . TYR B 1 389 ? -8.438 25.781 19.375 1 89.62 389 TYR B O 1
ATOM 8001 N N . ARG B 1 390 ? -7.254 25.062 17.656 1 91.12 390 ARG B N 1
ATOM 8002 C CA . ARG B 1 390 ? -8.391 24.984 16.75 1 91.12 390 ARG B CA 1
ATOM 8003 C C . ARG B 1 390 ? -9.43 23.984 17.25 1 91.12 390 ARG B C 1
ATOM 8005 O O . ARG B 1 390 ? -10.633 24.219 17.125 1 91.12 390 ARG B O 1
ATOM 8012 N N . ALA B 1 391 ? -8.875 22.938 17.766 1 94.81 391 ALA B N 1
ATOM 8013 C CA . ALA B 1 391 ? -9.789 21.906 18.281 1 94.81 391 ALA B CA 1
ATOM 8014 C C . ALA B 1 391 ? -10.531 22.422 19.516 1 94.81 391 ALA B C 1
ATOM 8016 O O . ALA B 1 391 ? -11.734 22.172 19.656 1 94.81 391 ALA B O 1
ATOM 8017 N N . TRP B 1 392 ? -9.891 23.078 20.375 1 95.06 392 TRP B N 1
ATOM 8018 C CA . TRP B 1 392 ? -10.508 23.656 21.562 1 95.06 392 TRP B CA 1
ATOM 8019 C C . TRP B 1 392 ? -11.539 24.703 21.203 1 95.06 392 TRP B C 1
ATOM 8021 O O . TRP B 1 392 ? -12.633 24.75 21.781 1 95.06 392 TRP B O 1
ATOM 8031 N N . ASN B 1 393 ? -11.172 25.5 20.328 1 94.75 393 ASN B N 1
ATOM 8032 C CA . ASN B 1 393 ? -12.102 26.516 19.844 1 94.75 393 ASN B CA 1
ATOM 8033 C C . ASN B 1 393 ? -13.344 25.875 19.219 1 94.75 393 ASN B C 1
ATOM 8035 O O . ASN B 1 393 ? -14.461 26.359 19.406 1 94.75 393 ASN B O 1
ATOM 8039 N N . GLY B 1 394 ? -13.102 24.844 18.438 1 95.94 394 GLY B N 1
ATOM 8040 C CA . GLY B 1 394 ? -14.219 24.141 17.828 1 95.94 394 GLY B CA 1
ATOM 8041 C C . GLY B 1 394 ? -15.18 23.547 18.844 1 95.94 394 GLY B C 1
ATOM 8042 O O . GLY B 1 394 ? -16.391 23.625 18.672 1 95.94 394 GLY B O 1
ATOM 8043 N N . LEU B 1 395 ? -14.703 23 19.938 1 95.69 395 LEU B N 1
ATOM 8044 C CA . LEU B 1 395 ? -15.539 22.469 21.016 1 95.69 395 LEU B CA 1
ATOM 8045 C C . LEU B 1 395 ? -16.344 23.578 21.672 1 95.69 395 LEU B C 1
ATOM 8047 O O . LEU B 1 395 ? -17.516 23.391 22.016 1 95.69 395 LEU B O 1
ATOM 8051 N N . GLY B 1 396 ? -15.664 24.656 21.922 1 95.12 396 GLY B N 1
ATOM 8052 C CA . GLY B 1 396 ? -16.391 25.797 22.438 1 95.12 396 GLY B CA 1
ATOM 8053 C C . GLY B 1 396 ? -17.562 26.219 21.562 1 95.12 396 GLY B C 1
ATOM 8054 O O . GLY B 1 396 ? -18.672 26.453 22.078 1 95.12 396 GLY B O 1
ATOM 8055 N N . GLN B 1 397 ? -17.328 26.266 20.312 1 94.44 397 GLN B N 1
ATOM 8056 C CA . GLN B 1 397 ? -18.375 26.641 19.359 1 94.44 397 GLN B CA 1
ATOM 8057 C C . GLN B 1 397 ? -19.516 25.625 19.375 1 94.44 397 GLN B C 1
ATOM 8059 O O . GLN B 1 397 ? -20.688 26.016 19.328 1 94.44 397 GLN B O 1
ATOM 8064 N N . ALA B 1 398 ? -19.172 24.391 19.391 1 95.44 398 ALA B N 1
ATOM 8065 C CA . ALA B 1 398 ? -20.188 23.328 19.391 1 95.44 398 ALA B CA 1
ATOM 8066 C C . ALA B 1 398 ? -21.062 23.438 20.641 1 95.44 398 ALA B C 1
ATOM 8068 O O . ALA B 1 398 ? -22.281 23.312 20.547 1 95.44 398 ALA B O 1
ATOM 8069 N N . TYR B 1 399 ? -20.5 23.688 21.75 1 94.06 399 TYR B N 1
ATOM 8070 C CA . TYR B 1 399 ? -21.266 23.781 23 1 94.06 399 TYR B CA 1
ATOM 8071 C C . TYR B 1 399 ? -22.062 25.078 23.047 1 94.06 399 TYR B C 1
ATOM 8073 O O . TYR B 1 399 ? -23.141 25.125 23.641 1 94.06 399 TYR B O 1
ATOM 8081 N N . GLU B 1 400 ? -21.531 26.047 22.422 1 92.38 400 GLU B N 1
ATOM 8082 C CA . GLU B 1 400 ? -22.281 27.281 22.312 1 92.38 400 GLU B CA 1
ATOM 8083 C C . GLU B 1 400 ? -23.578 27.078 21.531 1 92.38 400 GLU B C 1
ATOM 8085 O O . GLU B 1 400 ? -24.641 27.594 21.922 1 92.38 400 GLU B O 1
ATOM 8090 N N . ILE B 1 401 ? -23.469 26.391 20.5 1 92.44 401 ILE B N 1
ATOM 8091 C CA . ILE B 1 401 ? -24.625 26.109 19.656 1 92.44 401 ILE B CA 1
ATOM 8092 C C . ILE B 1 401 ? -25.656 25.312 20.453 1 92.44 401 ILE B C 1
ATOM 8094 O O . ILE B 1 401 ? -26.859 25.5 20.297 1 92.44 401 ILE B O 1
ATOM 8098 N N . LEU B 1 402 ? -25.141 24.484 21.359 1 92.62 402 LEU B N 1
ATOM 8099 C CA . LEU B 1 402 ? -26.016 23.672 22.188 1 92.62 402 LEU B CA 1
ATOM 8100 C C . LEU B 1 402 ? -26.547 24.469 23.375 1 92.62 402 LEU B C 1
ATOM 8102 O O . LEU B 1 402 ? -27.406 23.984 24.109 1 92.62 402 LEU B O 1
ATOM 8106 N N . GLY B 1 403 ? -26.094 25.656 23.562 1 89.94 403 GLY B N 1
ATOM 8107 C CA . GLY B 1 403 ? -26.562 26.531 24.625 1 89.94 403 GLY B CA 1
ATOM 8108 C C . GLY B 1 403 ? -25.938 26.203 25.969 1 89.94 403 GLY B C 1
ATOM 8109 O O . GLY B 1 403 ? -26.453 26.609 27.016 1 89.94 403 GLY B O 1
ATOM 8110 N N . LEU B 1 404 ? -24.906 25.453 25.922 1 90.38 404 LEU B N 1
ATOM 8111 C CA . LEU B 1 404 ? -24.219 25.078 27.141 1 90.38 404 LEU B CA 1
ATOM 8112 C C . LEU B 1 404 ? -23.062 26.031 27.438 1 90.38 404 LEU B C 1
ATOM 8114 O O . LEU B 1 404 ? -21.891 25.688 27.25 1 90.38 404 LEU B O 1
ATOM 8118 N N . ASN B 1 405 ? -23.359 27.156 27.969 1 85.81 405 ASN B N 1
ATOM 8119 C CA . ASN B 1 405 ? -22.422 28.266 28.109 1 85.81 405 ASN B CA 1
ATOM 8120 C C . ASN B 1 405 ? -21.328 27.969 29.125 1 85.81 405 ASN B C 1
ATOM 8122 O O . ASN B 1 405 ? -20.203 28.438 29 1 85.81 405 ASN B O 1
ATOM 8126 N N . GLY B 1 406 ? -21.641 27.219 30.141 1 85 406 GLY B N 1
ATOM 8127 C CA . GLY B 1 406 ? -20.609 26.828 31.094 1 85 406 GLY B CA 1
ATOM 8128 C C . GLY B 1 406 ? -19.469 26.078 30.469 1 85 406 GLY B C 1
ATOM 8129 O O . GLY B 1 406 ? -18.297 26.344 30.766 1 85 406 GLY B O 1
ATOM 8130 N N . TYR B 1 407 ? -19.859 25.188 29.656 1 87.75 407 TYR B N 1
ATOM 8131 C CA . TYR B 1 407 ? -18.844 24.406 28.953 1 87.75 407 TYR B CA 1
ATOM 8132 C C . TYR B 1 407 ? -18.062 25.281 27.969 1 87.75 407 TYR B C 1
ATOM 8134 O O . TYR B 1 407 ? -16.859 25.141 27.828 1 87.75 407 TYR B O 1
ATOM 8142 N N . CYS B 1 408 ? -18.656 26.203 27.438 1 90.69 408 CYS B N 1
ATOM 8143 C CA . CYS B 1 408 ? -18.047 27.109 26.453 1 90.69 408 CYS B CA 1
ATOM 8144 C C . CYS B 1 408 ? -16.875 27.875 27.062 1 90.69 408 CYS B C 1
ATOM 8146 O O . CYS B 1 408 ? -15.82 28 26.453 1 90.69 408 CYS B O 1
ATOM 8148 N N . ILE B 1 409 ? -17.141 28.312 28.203 1 92.25 409 ILE B N 1
ATOM 8149 C CA . ILE B 1 409 ? -16.141 29.156 28.859 1 92.25 409 ILE B CA 1
ATOM 8150 C C . ILE B 1 409 ? -14.852 28.375 29.047 1 92.25 409 ILE B C 1
ATOM 8152 O O . ILE B 1 409 ? -13.766 28.891 28.766 1 92.25 409 ILE B O 1
ATOM 8156 N N . TYR B 1 410 ? -14.992 27.188 29.406 1 92.69 410 TYR B N 1
ATOM 8157 C CA . TYR B 1 410 ? -13.805 26.359 29.625 1 92.69 410 TYR B CA 1
ATOM 8158 C C . TYR B 1 410 ? -13.023 26.172 28.328 1 92.69 410 TYR B C 1
ATOM 8160 O O . TYR B 1 410 ? -11.812 26.391 28.297 1 92.69 410 TYR B O 1
ATOM 8168 N N . TYR B 1 411 ? -13.688 25.797 27.359 1 94.81 411 TYR B N 1
ATOM 8169 C CA . TYR B 1 411 ? -13.031 25.438 26.109 1 94.81 411 TYR B CA 1
ATOM 8170 C C . TYR B 1 411 ? -12.492 26.672 25.406 1 94.81 411 TYR B C 1
ATOM 8172 O O . TYR B 1 411 ? -11.375 26.672 24.875 1 94.81 411 TYR B O 1
ATOM 8180 N N . TYR B 1 412 ? -13.195 27.75 25.391 1 94 412 TYR B N 1
ATOM 8181 C CA . TYR B 1 412 ? -12.695 29 24.812 1 94 412 TYR B CA 1
ATOM 8182 C C . TYR B 1 412 ? -11.5 29.531 25.609 1 94 412 TYR B C 1
ATOM 8184 O O . TYR B 1 412 ? -10.578 30.094 25.031 1 94 412 TYR B O 1
ATOM 8192 N N . SER B 1 413 ? -11.57 29.375 26.875 1 93.5 413 SER B N 1
ATOM 8193 C CA . SER B 1 413 ? -10.453 29.812 27.719 1 93.5 413 SER B CA 1
ATOM 8194 C C . SER B 1 413 ? -9.18 29.047 27.375 1 93.5 413 SER B C 1
ATOM 8196 O O . SER B 1 413 ? -8.102 29.641 27.266 1 93.5 413 SER B O 1
ATOM 8198 N N . ARG B 1 414 ? -9.336 27.797 27.234 1 92.69 414 ARG B N 1
ATOM 8199 C CA . ARG B 1 414 ? -8.188 26.969 26.859 1 92.69 414 ARG B CA 1
ATOM 8200 C C . ARG B 1 414 ? -7.652 27.375 25.5 1 92.69 414 ARG B C 1
ATOM 8202 O O . ARG B 1 414 ? -6.438 27.438 25.297 1 92.69 414 ARG B O 1
ATOM 8209 N N . ALA B 1 415 ? -8.508 27.547 24.562 1 93.56 415 ALA B N 1
ATOM 8210 C CA . ALA B 1 415 ? -8.109 27.984 23.234 1 93.56 415 ALA B CA 1
ATOM 8211 C C . ALA B 1 415 ? -7.348 29.297 23.281 1 93.56 415 ALA B C 1
ATOM 8213 O O . ALA B 1 415 ? -6.332 29.469 22.594 1 93.56 415 ALA B O 1
ATOM 8214 N N . ALA B 1 416 ? -7.789 30.234 24.031 1 89.69 416 ALA B N 1
ATOM 8215 C CA . ALA B 1 416 ? -7.172 31.547 24.172 1 89.69 416 ALA B CA 1
ATOM 8216 C C . ALA B 1 416 ? -5.785 31.438 24.812 1 89.69 416 ALA B C 1
ATOM 8218 O O . ALA B 1 416 ? -4.883 32.219 24.469 1 89.69 416 ALA B O 1
ATOM 8219 N N . GLN B 1 417 ? -5.637 30.516 25.656 1 88.25 417 GLN B N 1
ATOM 8220 C CA . GLN B 1 417 ? -4.348 30.281 26.297 1 88.25 417 GLN B CA 1
ATOM 8221 C C . GLN B 1 417 ? -3.324 29.734 25.297 1 88.25 417 GLN B C 1
ATOM 8223 O O . GLN B 1 417 ? -2.139 30.062 25.375 1 88.25 417 GLN B O 1
ATOM 8228 N N . LEU B 1 418 ? -3.779 28.969 24.422 1 85.62 418 LEU B N 1
ATOM 8229 C CA . LEU B 1 418 ? -2.898 28.328 23.453 1 85.62 418 LEU B CA 1
ATOM 8230 C C . LEU B 1 418 ? -2.51 29.297 22.344 1 85.62 418 LEU B C 1
ATOM 8232 O O . LEU B 1 418 ? -1.45 29.156 21.734 1 85.62 418 LEU B O 1
ATOM 8236 N N . LYS B 1 419 ? -3.381 30.234 22.109 1 85.31 419 LYS B N 1
ATOM 8237 C CA . LYS B 1 419 ? -3.102 31.266 21.109 1 85.31 419 LYS B CA 1
ATOM 8238 C C . LYS B 1 419 ? -3.479 32.656 21.625 1 85.31 419 LYS B C 1
ATOM 8240 O O . LYS B 1 419 ? -4.445 33.25 21.156 1 85.31 419 LYS B O 1
ATOM 8245 N N . PRO B 1 420 ? -2.617 33.156 22.375 1 81.12 420 PRO B N 1
ATOM 8246 C CA . PRO B 1 420 ? -2.953 34.406 23.062 1 81.12 420 PRO B CA 1
ATOM 8247 C C . PRO B 1 420 ? -2.984 35.594 22.109 1 81.12 420 PRO B C 1
ATOM 8249 O O . PRO B 1 420 ? -3.621 36.625 22.406 1 81.12 420 PRO B O 1
ATOM 8252 N N . ASP B 1 421 ? -2.377 35.5 21.016 1 79 421 ASP B N 1
ATOM 8253 C CA . ASP B 1 421 ? -2.301 36.625 20.094 1 79 421 ASP B CA 1
ATOM 8254 C C . ASP B 1 421 ? -3.504 36.656 19.156 1 79 421 ASP B C 1
ATOM 8256 O O . ASP B 1 421 ? -3.613 37.531 18.297 1 79 421 ASP B O 1
ATOM 8260 N N . ASP B 1 422 ? -4.402 35.75 19.359 1 83.25 422 ASP B N 1
ATOM 8261 C CA . ASP B 1 422 ? -5.609 35.688 18.547 1 83.25 422 ASP B CA 1
ATOM 8262 C C . ASP B 1 422 ? -6.812 36.25 19.312 1 83.25 422 ASP B C 1
ATOM 8264 O O . ASP B 1 422 ? -7.289 35.625 20.25 1 83.25 422 ASP B O 1
ATOM 8268 N N . SER B 1 423 ? -7.309 37.344 18.844 1 87.12 423 SER B N 1
ATOM 8269 C CA . SER B 1 423 ? -8.359 38.062 19.562 1 87.12 423 SER B CA 1
ATOM 8270 C C . SER B 1 423 ? -9.711 37.375 19.391 1 87.12 423 SER B C 1
ATOM 8272 O O . SER B 1 423 ? -10.633 37.625 20.172 1 87.12 423 SER B O 1
ATOM 8274 N N . ARG B 1 424 ? -9.852 36.5 18.453 1 86 424 ARG B N 1
ATOM 8275 C CA . ARG B 1 424 ? -11.141 35.875 18.172 1 86 424 ARG B CA 1
ATOM 8276 C C . ARG B 1 424 ? -11.602 35.031 19.328 1 86 424 ARG B C 1
ATOM 8278 O O . ARG B 1 424 ? -12.797 34.938 19.625 1 86 424 ARG B O 1
ATOM 8285 N N . MET B 1 425 ? -10.734 34.375 19.859 1 88.81 425 MET B N 1
ATOM 8286 C CA . MET B 1 425 ? -11.07 33.5 20.984 1 88.81 425 MET B CA 1
ATOM 8287 C C . MET B 1 425 ? -11.469 34.312 22.203 1 88.81 425 MET B C 1
ATOM 8289 O O . MET B 1 425 ? -12.375 33.938 22.938 1 88.81 425 MET B O 1
ATOM 8293 N N . LEU B 1 426 ? -10.867 35.406 22.359 1 90.06 426 LEU B N 1
ATOM 8294 C CA . LEU B 1 426 ? -11.172 36.281 23.484 1 90.06 426 LEU B CA 1
ATOM 8295 C C . LEU B 1 426 ? -12.562 36.875 23.328 1 90.06 426 LEU B C 1
ATOM 8297 O O . LEU B 1 426 ? -13.297 37.031 24.312 1 90.06 426 LEU B O 1
ATOM 8301 N N . VAL B 1 427 ? -12.844 37.25 22.156 1 91.88 427 VAL B N 1
ATOM 8302 C CA . VAL B 1 427 ? -14.164 37.812 21.891 1 91.88 427 VAL B CA 1
ATOM 8303 C C . VAL B 1 427 ? -15.234 36.75 22.172 1 91.88 427 VAL B C 1
ATOM 8305 O O . VAL B 1 427 ? -16.25 37.031 22.828 1 91.88 427 VAL B O 1
ATOM 8308 N N . SER B 1 428 ? -14.992 35.531 21.703 1 92.12 428 SER B N 1
ATOM 8309 C CA . SER B 1 428 ? -15.93 34.438 21.953 1 92.12 428 SER B CA 1
ATOM 8310 C C . SER B 1 428 ? -16.062 34.188 23.453 1 92.12 428 SER B C 1
ATOM 8312 O O . SER B 1 428 ? -17.172 33.938 23.938 1 92.12 428 SER B O 1
ATOM 8314 N N . LEU B 1 429 ? -15.023 34.219 24.125 1 92.25 429 LEU B N 1
ATOM 8315 C CA . LEU B 1 429 ? -15.023 34.031 25.578 1 92.25 429 LEU B CA 1
ATOM 8316 C C . LEU B 1 429 ? -15.812 35.156 26.25 1 92.25 429 LEU B C 1
ATOM 8318 O O . LEU B 1 429 ? -16.578 34.875 27.188 1 92.25 429 LEU B O 1
ATOM 8322 N N . GLY B 1 430 ? -15.625 36.344 25.812 1 93.06 430 GLY B N 1
ATOM 8323 C CA . GLY B 1 430 ? -16.406 37.469 26.328 1 93.06 430 GLY B CA 1
ATOM 8324 C C . GLY B 1 430 ? -17.891 37.312 26.141 1 93.06 430 GLY B C 1
ATOM 8325 O O . GLY B 1 430 ? -18.688 37.594 27.047 1 93.06 430 GLY B O 1
ATOM 8326 N N . GLU B 1 431 ? -18.234 36.875 24.984 1 93.12 431 GLU B N 1
ATOM 8327 C CA . GLU B 1 431 ? -19.641 36.625 24.672 1 93.12 431 GLU B CA 1
ATOM 8328 C C . GLU B 1 431 ? -20.219 35.562 25.594 1 93.12 431 GLU B C 1
ATOM 8330 O O . GLU B 1 431 ? -21.375 35.656 26.031 1 93.12 431 GLU B O 1
ATOM 8335 N N . ALA B 1 432 ? -19.5 34.562 25.797 1 92.94 432 ALA B N 1
ATOM 8336 C CA . ALA B 1 432 ? -19.938 33.469 26.688 1 92.94 432 ALA B CA 1
ATOM 8337 C C . ALA B 1 432 ? -20.141 34 28.109 1 92.94 432 ALA B C 1
ATOM 8339 O O . ALA B 1 432 ? -21.125 33.656 28.766 1 92.94 432 ALA B O 1
ATOM 8340 N N . TYR B 1 433 ? -19.25 34.812 28.578 1 93.62 433 TYR B N 1
ATOM 8341 C CA . TYR B 1 433 ? -19.359 35.406 29.891 1 93.62 433 TYR B CA 1
ATOM 8342 C C . TYR B 1 433 ? -20.594 36.312 29.984 1 93.62 433 TYR B C 1
ATOM 8344 O O . TYR B 1 433 ? -21.297 36.312 31 1 93.62 433 TYR B O 1
ATOM 8352 N N . GLU B 1 434 ? -20.781 37 28.906 1 93.44 434 GLU B N 1
ATOM 8353 C CA . GLU B 1 434 ? -21.938 37.906 28.844 1 93.44 434 GLU B CA 1
ATOM 8354 C C . GLU B 1 434 ? -23.234 37.125 28.953 1 93.44 434 GLU B C 1
ATOM 8356 O O . GLU B 1 434 ? -24.156 37.5 29.672 1 93.44 434 GLU B O 1
ATOM 8361 N N . LYS B 1 435 ? -23.297 36.062 28.312 1 92.38 435 LYS B N 1
ATOM 8362 C CA . LYS B 1 435 ? -24.484 35.219 28.312 1 92.38 435 LYS B CA 1
ATOM 8363 C C . LYS B 1 435 ? -24.719 34.594 29.703 1 92.38 435 LYS B C 1
ATOM 8365 O O . LYS B 1 435 ? -25.859 34.344 30.078 1 92.38 435 LYS B O 1
ATOM 8370 N N . MET B 1 436 ? -23.688 34.438 30.438 1 92.19 436 MET B N 1
ATOM 8371 C CA . MET B 1 436 ? -23.781 33.875 31.781 1 92.19 436 MET B CA 1
ATOM 8372 C C . MET B 1 436 ? -23.891 35 32.812 1 92.19 436 MET B C 1
ATOM 8374 O O . MET B 1 436 ? -23.797 34.719 34.031 1 92.19 436 MET B O 1
ATOM 8378 N N . ASP B 1 437 ? -23.906 36.219 32.406 1 91.06 437 ASP B N 1
ATOM 8379 C CA . ASP B 1 437 ? -24.078 37.438 33.219 1 91.06 437 ASP B CA 1
ATOM 8380 C C . ASP B 1 437 ? -22.859 37.656 34.094 1 91.06 437 ASP B C 1
ATOM 8382 O O . ASP B 1 437 ? -23 38.094 35.25 1 91.06 437 ASP B O 1
ATOM 8386 N N . LYS B 1 438 ? -21.828 37.219 33.625 1 92.69 438 LYS B N 1
ATOM 8387 C CA . LYS B 1 438 ? -20.562 37.562 34.25 1 92.69 438 LYS B CA 1
ATOM 8388 C C . LYS B 1 438 ? -19.906 38.75 33.594 1 92.69 438 LYS B C 1
ATOM 8390 O O . LYS B 1 438 ? -18.906 38.625 32.875 1 92.69 438 LYS B O 1
ATOM 8395 N N . ILE B 1 439 ? -20.375 39.875 33.875 1 92.62 439 ILE B N 1
ATOM 8396 C CA . ILE B 1 439 ? -20.141 41.094 33.125 1 92.62 439 ILE B CA 1
ATOM 8397 C C . ILE B 1 439 ? -18.688 41.531 33.312 1 92.62 439 ILE B C 1
ATOM 8399 O O . ILE B 1 439 ? -18.016 41.906 32.344 1 92.62 439 ILE B O 1
ATOM 8403 N N . PRO B 1 440 ? -18.141 41.5 34.5 1 91.62 440 PRO B N 1
ATOM 8404 C CA . PRO B 1 440 ? -16.75 41.938 34.656 1 91.62 440 PRO B CA 1
ATOM 8405 C C . PRO B 1 440 ? -15.781 41.094 33.812 1 91.62 440 PRO B C 1
ATOM 8407 O O . PRO B 1 440 ? -14.852 41.656 33.219 1 91.62 440 PRO B O 1
ATOM 8410 N N . ASN B 1 441 ? -16.047 39.844 33.844 1 93.5 441 ASN B N 1
ATOM 8411 C CA . ASN B 1 441 ? -15.188 38.969 33.062 1 93.5 441 ASN B CA 1
ATOM 8412 C C . ASN B 1 441 ? -15.336 39.25 31.562 1 93.5 441 ASN B C 1
ATOM 8414 O O . ASN B 1 441 ? -14.352 39.25 30.812 1 93.5 441 ASN B O 1
ATOM 8418 N N . ALA B 1 442 ? -16.453 39.469 31.094 1 94.75 442 ALA B N 1
ATOM 8419 C CA . ALA B 1 442 ? -16.719 39.781 29.703 1 94.75 442 ALA B CA 1
ATOM 8420 C C . ALA B 1 442 ? -16 41.062 29.281 1 94.75 442 ALA B C 1
ATOM 8422 O O . ALA B 1 442 ? -15.398 41.125 28.203 1 94.75 442 ALA B O 1
ATOM 8423 N N . LEU B 1 443 ? -16.094 42.062 30.156 1 92.44 443 LEU B N 1
ATOM 8424 C CA . LEU B 1 443 ? -15.445 43.344 29.891 1 92.44 443 LEU B CA 1
ATOM 8425 C C . LEU B 1 443 ? -13.938 43.156 29.75 1 92.44 443 LEU B C 1
ATOM 8427 O O . LEU B 1 443 ? -13.32 43.75 28.844 1 92.44 443 LEU B O 1
ATOM 8431 N N . LYS B 1 444 ? -13.406 42.406 30.547 1 92 444 LYS B N 1
ATOM 8432 C CA . LYS B 1 444 ? -11.977 42.125 30.516 1 92 444 LYS B CA 1
ATOM 8433 C C . LYS B 1 444 ? -11.586 41.438 29.219 1 92 444 LYS B C 1
ATOM 8435 O O . LYS B 1 444 ? -10.539 41.75 28.625 1 92 444 LYS B O 1
ATOM 8440 N N . CYS B 1 445 ? -12.367 40.5 28.844 1 93.69 445 CYS B N 1
ATOM 8441 C CA . CYS B 1 445 ? -12.094 39.781 27.625 1 93.69 445 CYS B CA 1
ATOM 8442 C C . CYS B 1 445 ? -12.125 40.688 26.406 1 93.69 445 CYS B C 1
ATOM 8444 O O . CYS B 1 445 ? -11.227 40.656 25.562 1 93.69 445 CYS B O 1
ATOM 8446 N N . TYR B 1 446 ? -13.109 41.5 26.281 1 92.38 446 TYR B N 1
ATOM 8447 C CA . TYR B 1 446 ? -13.227 42.438 25.156 1 92.38 446 TYR B CA 1
ATOM 8448 C C . TYR B 1 446 ? -12.078 43.438 25.156 1 92.38 446 TYR B C 1
ATOM 8450 O O . TYR B 1 446 ? -11.547 43.781 24.094 1 92.38 446 TYR B O 1
ATOM 8458 N N . TYR B 1 447 ? -11.773 43.875 26.281 1 89.06 447 TYR B N 1
ATOM 8459 C CA . TYR B 1 447 ? -10.656 44.812 26.391 1 89.06 447 TYR B CA 1
ATOM 8460 C C . TYR B 1 447 ? -9.359 44.188 25.938 1 89.06 447 TYR B C 1
ATOM 8462 O O . TYR B 1 447 ? -8.602 44.781 25.172 1 89.06 447 TYR B O 1
ATOM 8470 N N . LYS B 1 448 ? -9.109 43.031 26.438 1 89.56 448 LYS B N 1
ATOM 8471 C CA . LYS B 1 448 ? -7.91 42.312 26.047 1 89.56 448 LYS B CA 1
ATOM 8472 C C . LYS B 1 448 ? -7.898 42.031 24.547 1 89.56 448 LYS B C 1
ATOM 8474 O O . LYS B 1 448 ? -6.844 42.062 23.906 1 89.56 448 LYS B O 1
ATOM 8479 N N . ALA B 1 449 ? -9.008 41.656 24.031 1 90.5 449 ALA B N 1
ATOM 8480 C CA . ALA B 1 449 ? -9.125 41.406 22.594 1 90.5 449 ALA B CA 1
ATOM 8481 C C . ALA B 1 449 ? -8.703 42.625 21.781 1 90.5 449 ALA B C 1
ATOM 8483 O O . ALA B 1 449 ? -8.047 42.5 20.75 1 90.5 449 ALA B O 1
ATOM 8484 N N . HIS B 1 450 ? -9.094 43.75 22.219 1 86.38 450 HIS B N 1
ATOM 8485 C CA . HIS B 1 450 ? -8.711 45 21.562 1 86.38 450 HIS B CA 1
ATOM 8486 C C . HIS B 1 450 ? -7.207 45.219 21.656 1 86.38 450 HIS B C 1
ATOM 8488 O O . HIS B 1 450 ? -6.566 45.594 20.672 1 86.38 450 HIS B O 1
ATOM 8494 N N . SER B 1 451 ? -6.625 44.938 22.734 1 84.12 451 SER B N 1
ATOM 8495 C CA . SER B 1 451 ? -5.211 45.188 22.984 1 84.12 451 SER B CA 1
ATOM 8496 C C . SER B 1 451 ? -4.328 44.25 22.172 1 84.12 451 SER B C 1
ATOM 8498 O O . SER B 1 451 ? -3.195 44.625 21.828 1 84.12 451 SER B O 1
ATOM 8500 N N . THR B 1 452 ? -4.777 43.062 21.938 1 82.88 452 THR B N 1
ATOM 8501 C CA . THR B 1 452 ? -4.004 42.094 21.188 1 82.88 452 THR B CA 1
ATOM 8502 C C . THR B 1 452 ? -4.109 42.312 19.688 1 82.88 452 THR B C 1
ATOM 8504 O O . THR B 1 452 ? -3.289 41.812 18.922 1 82.88 452 THR B O 1
ATOM 8507 N N . GLY B 1 453 ? -4.922 43.188 19.266 1 76.88 453 GLY B N 1
ATOM 8508 C CA . GLY B 1 453 ? -5.16 43.438 17.859 1 76.88 453 GLY B CA 1
ATOM 8509 C C . GLY B 1 453 ? -6.496 42.938 17.375 1 76.88 453 GLY B C 1
ATOM 8510 O O . GLY B 1 453 ? -6.684 41.719 17.219 1 76.88 453 GLY B O 1
ATOM 8511 N N . ASP B 1 454 ? -7.527 43.562 17.453 1 76.56 454 ASP B N 1
ATOM 8512 C CA . ASP B 1 454 ? -8.898 43.219 17.094 1 76.56 454 ASP B CA 1
ATOM 8513 C C . ASP B 1 454 ? -9 42.812 15.625 1 76.56 454 ASP B C 1
ATOM 8515 O O . ASP B 1 454 ? -9.398 43.625 14.797 1 76.56 454 ASP B O 1
ATOM 8519 N N . ILE B 1 455 ? -8.766 41.5 15.32 1 72.44 455 ILE B N 1
ATOM 8520 C CA . ILE B 1 455 ? -8.695 40.969 13.961 1 72.44 455 ILE B CA 1
ATOM 8521 C C . ILE B 1 455 ? -10.039 41.188 13.258 1 72.44 455 ILE B C 1
ATOM 8523 O O . ILE B 1 455 ? -10.078 41.625 12.102 1 72.44 455 ILE B O 1
ATOM 8527 N N . GLU B 1 456 ? -11.109 41.031 13.938 1 76.19 456 GLU B N 1
ATOM 8528 C CA . GLU B 1 456 ? -12.438 41.125 13.344 1 76.19 456 GLU B CA 1
ATOM 8529 C C . GLU B 1 456 ? -13.023 42.531 13.539 1 76.19 456 GLU B C 1
ATOM 8531 O O . GLU B 1 456 ? -13.984 42.906 12.859 1 76.19 456 GLU B O 1
ATOM 8536 N N . GLY B 1 457 ? -12.492 43.312 14.383 1 78.88 457 GLY B N 1
ATOM 8537 C CA . GLY B 1 457 ? -12.938 44.688 14.609 1 78.88 457 GLY B CA 1
ATOM 8538 C C . GLY B 1 457 ? -14.227 44.781 15.406 1 78.88 457 GLY B C 1
ATOM 8539 O O . GLY B 1 457 ? -15.016 45.719 15.219 1 78.88 457 GLY B O 1
ATOM 8540 N N . MET B 1 458 ? -14.461 43.781 16.234 1 85.5 458 MET B N 1
ATOM 8541 C CA . MET B 1 458 ? -15.727 43.75 16.953 1 85.5 458 MET B CA 1
ATOM 8542 C C . MET B 1 458 ? -15.508 44 18.453 1 85.5 458 MET B C 1
ATOM 8544 O O . MET B 1 458 ? -16.453 44.312 19.172 1 85.5 458 MET B O 1
ATOM 8548 N N . ALA B 1 459 ? -14.32 43.938 18.891 1 89.5 459 ALA B N 1
ATOM 8549 C CA . ALA B 1 459 ? -14.031 43.906 20.328 1 89.5 459 ALA B CA 1
ATOM 8550 C C . ALA B 1 459 ? -14.445 45.25 20.969 1 89.5 459 ALA B C 1
ATOM 8552 O O . ALA B 1 459 ? -15.078 45.25 22.016 1 89.5 459 ALA B O 1
ATOM 8553 N N . LEU B 1 460 ? -14.195 46.344 20.297 1 88.62 460 LEU B N 1
ATOM 8554 C CA . LEU B 1 460 ? -14.484 47.656 20.859 1 88.62 460 LEU B CA 1
ATOM 8555 C C . LEU B 1 460 ? -15.984 47.938 20.875 1 88.62 460 LEU B C 1
ATOM 8557 O O . LEU B 1 460 ? -16.5 48.531 21.828 1 88.62 460 LEU B O 1
ATOM 8561 N N . PHE B 1 461 ? -16.625 47.531 19.875 1 92.25 461 PHE B N 1
ATOM 8562 C CA . PHE B 1 461 ? -18.078 47.719 19.812 1 92.25 461 PHE B CA 1
ATOM 8563 C C . PHE B 1 461 ? -18.781 46.906 20.891 1 92.25 461 PHE B C 1
ATOM 8565 O O . PHE B 1 461 ? -19.703 47.406 21.547 1 92.25 461 PHE B O 1
ATOM 8572 N N . LYS B 1 462 ? -18.312 45.75 21.047 1 93.38 462 LYS B N 1
ATOM 8573 C CA . LYS B 1 462 ? -18.906 44.906 22.062 1 93.38 462 LYS B CA 1
ATOM 8574 C C . LYS B 1 462 ? -18.609 45.438 23.469 1 93.38 462 LYS B C 1
ATOM 8576 O O . LYS B 1 462 ? -19.469 45.375 24.344 1 93.38 462 LYS B O 1
ATOM 8581 N N . LEU B 1 463 ? -17.406 45.875 23.641 1 92.31 463 LEU B N 1
ATOM 8582 C CA . LEU B 1 463 ? -17.016 46.5 24.906 1 92.31 463 LEU B CA 1
ATOM 8583 C C . LEU B 1 463 ? -17.891 47.719 25.203 1 92.31 463 LEU B C 1
ATOM 8585 O O . LEU B 1 463 ? -18.406 47.844 26.312 1 92.31 463 LEU B O 1
ATOM 8589 N N . ALA B 1 464 ? -18.141 48.5 24.234 1 93.38 464 ALA B N 1
ATOM 8590 C CA . ALA B 1 464 ? -18.938 49.719 24.391 1 93.38 464 ALA B CA 1
ATOM 8591 C C . ALA B 1 464 ? -20.391 49.375 24.703 1 93.38 464 ALA B C 1
ATOM 8593 O O . ALA B 1 464 ? -21.016 50 25.578 1 93.38 464 ALA B O 1
ATOM 8594 N N . LYS B 1 465 ? -20.875 48.5 23.969 1 94.69 465 LYS B N 1
ATOM 8595 C CA . LYS B 1 465 ? -22.266 48.094 24.156 1 94.69 465 LYS B CA 1
ATOM 8596 C C . LYS B 1 465 ? -22.469 47.531 25.562 1 94.69 465 LYS B C 1
ATOM 8598 O O . LYS B 1 465 ? -23.516 47.75 26.188 1 94.69 465 LYS B O 1
ATOM 8603 N N . LEU B 1 466 ? -21.547 46.812 26 1 94.31 466 LEU B N 1
ATOM 8604 C CA . LEU B 1 466 ? -21.656 46.219 27.328 1 94.31 466 LEU B CA 1
ATOM 8605 C C . LEU B 1 466 ? -21.547 47.281 28.406 1 94.31 466 LEU B C 1
ATOM 8607 O O . LEU B 1 466 ? -22.25 47.219 29.422 1 94.31 466 LEU B O 1
ATOM 8611 N N . TYR B 1 467 ? -20.734 48.25 28.25 1 92 467 TYR B N 1
ATOM 8612 C CA . TYR B 1 467 ? -20.672 49.406 29.156 1 92 467 TYR B CA 1
ATOM 8613 C C . TYR B 1 467 ? -22.016 50.125 29.203 1 92 467 TYR B C 1
ATOM 8615 O O . TYR B 1 467 ? -22.484 50.531 30.266 1 92 467 TYR B O 1
ATOM 8623 N N . GLU B 1 468 ? -22.531 50.25 28.047 1 92.12 468 GLU B N 1
ATOM 8624 C CA . GLU B 1 468 ? -23.844 50.875 27.938 1 92.12 468 GLU B CA 1
ATOM 8625 C C . GLU B 1 468 ? -24.906 50.125 28.719 1 92.12 468 GLU B C 1
ATOM 8627 O O . GLU B 1 468 ? -25.672 50.688 29.484 1 92.12 468 GLU B O 1
ATOM 8632 N N . LYS B 1 469 ? -24.859 48.875 28.531 1 93.06 469 LYS B N 1
ATOM 8633 C CA . LYS B 1 469 ? -25.828 48 29.219 1 93.06 469 LYS B CA 1
ATOM 8634 C C . LYS B 1 469 ? -25.609 48.031 30.719 1 93.06 469 LYS B C 1
ATOM 8636 O O . LYS B 1 469 ? -26.547 47.844 31.5 1 93.06 469 LYS B O 1
ATOM 8641 N N . SER B 1 470 ? -24.422 48.25 31.109 1 92.25 470 SER B N 1
ATOM 8642 C CA . SER B 1 470 ? -24.062 48.219 32.531 1 92.25 470 SER B CA 1
ATOM 8643 C C . SER B 1 470 ? -24.188 49.625 33.125 1 92.25 470 SER B C 1
ATOM 8645 O O . SER B 1 470 ? -23.703 49.875 34.25 1 92.25 470 SER B O 1
ATOM 8647 N N . ASN B 1 471 ? -24.703 50.562 32.375 1 89.94 471 ASN B N 1
ATOM 8648 C CA . ASN B 1 471 ? -24.984 51.938 32.781 1 89.94 471 ASN B CA 1
ATOM 8649 C C . ASN B 1 471 ? -23.703 52.656 33.188 1 89.94 471 ASN B C 1
ATOM 8651 O O . ASN B 1 471 ? -23.641 53.312 34.219 1 89.94 471 ASN B O 1
ATOM 8655 N N . MET B 1 472 ? -22.766 52.344 32.406 1 90.69 472 MET B N 1
ATOM 8656 C CA . MET B 1 472 ? -21.516 53.062 32.5 1 90.69 472 MET B CA 1
ATOM 8657 C C . MET B 1 472 ? -21.312 53.969 31.297 1 90.69 472 MET B C 1
ATOM 8659 O O . MET B 1 472 ? -20.484 53.656 30.438 1 90.69 472 MET B O 1
ATOM 8663 N N . PRO B 1 473 ? -21.984 55 31.25 1 88.62 473 PRO B N 1
ATOM 8664 C CA . PRO B 1 473 ? -22.062 55.812 30.031 1 88.62 473 PRO B CA 1
ATOM 8665 C C . PRO B 1 473 ? -20.719 56.406 29.641 1 88.62 473 PRO B C 1
ATOM 8667 O O . PRO B 1 473 ? -20.391 56.531 28.453 1 88.62 473 PRO B O 1
ATOM 8670 N N . ASN B 1 474 ? -19.938 56.812 30.641 1 87 474 ASN B N 1
ATOM 8671 C CA . ASN B 1 474 ? -18.641 57.406 30.328 1 87 474 ASN B CA 1
ATOM 8672 C C . ASN B 1 474 ? -17.703 56.406 29.656 1 87 474 ASN B C 1
ATOM 8674 O O . ASN B 1 474 ? -17.062 56.719 28.656 1 87 474 ASN B O 1
ATOM 8678 N N . SER B 1 475 ? -17.688 55.281 30.25 1 89.94 475 SER B N 1
ATOM 8679 C CA . SER B 1 475 ? -16.859 54.219 29.672 1 89.94 475 SER B CA 1
ATOM 8680 C C . SER B 1 475 ? -17.375 53.812 28.297 1 89.94 475 SER B C 1
ATOM 8682 O O . SER B 1 475 ? -16.594 53.531 27.391 1 89.94 475 SER B O 1
ATOM 8684 N N . ALA B 1 476 ? -18.578 53.719 28.094 1 92.69 476 ALA B N 1
ATOM 8685 C CA . ALA B 1 476 ? -19.188 53.406 26.812 1 92.69 476 ALA B CA 1
ATOM 8686 C C . ALA B 1 476 ? -18.812 54.406 25.75 1 92.69 476 ALA B C 1
ATOM 8688 O O . ALA B 1 476 ? -18.453 54.062 24.625 1 92.69 476 ALA B O 1
ATOM 8689 N N . ALA B 1 477 ? -18.969 55.625 26.125 1 89.94 477 ALA B N 1
ATOM 8690 C CA . ALA B 1 477 ? -18.641 56.719 25.188 1 89.94 477 ALA B CA 1
ATOM 8691 C C . ALA B 1 477 ? -17.172 56.656 24.781 1 89.94 477 ALA B C 1
ATOM 8693 O O . ALA B 1 477 ? -16.844 56.875 23.609 1 89.94 477 ALA B O 1
ATOM 8694 N N . ALA B 1 478 ? -16.359 56.438 25.781 1 88.5 478 ALA B N 1
ATOM 8695 C CA . ALA B 1 478 ? -14.938 56.312 25.484 1 88.5 478 ALA B CA 1
ATOM 8696 C C . ALA B 1 478 ? -14.664 55.156 24.516 1 88.5 478 ALA B C 1
ATOM 8698 O O . ALA B 1 478 ? -13.883 55.312 23.578 1 88.5 478 ALA B O 1
ATOM 8699 N N . ALA B 1 479 ? -15.234 54.031 24.75 1 90.81 479 ALA B N 1
ATOM 8700 C CA . ALA B 1 479 ? -15.055 52.844 23.906 1 90.81 479 ALA B CA 1
ATOM 8701 C C . ALA B 1 479 ? -15.609 53.094 22.5 1 90.81 479 ALA B C 1
ATOM 8703 O O . ALA B 1 479 ? -14.984 52.719 21.5 1 90.81 479 ALA B O 1
ATOM 8704 N N . TYR B 1 480 ? -16.781 53.656 22.406 1 91.75 480 TYR B N 1
ATOM 8705 C CA . TYR B 1 480 ? -17.375 54 21.109 1 91.75 480 TYR B CA 1
ATOM 8706 C C . TYR B 1 480 ? -16.5 54.969 20.344 1 91.75 480 TYR B C 1
ATOM 8708 O O . TYR B 1 480 ? -16.359 54.875 19.125 1 91.75 480 TYR B O 1
ATOM 8716 N N . THR B 1 481 ? -15.984 55.938 21.062 1 88.12 481 THR B N 1
ATOM 8717 C CA . THR B 1 481 ? -15.102 56.906 20.438 1 88.12 481 THR B CA 1
ATOM 8718 C C . THR B 1 481 ? -13.875 56.219 19.844 1 88.12 481 THR B C 1
ATOM 8720 O O . THR B 1 481 ? -13.5 56.469 18.703 1 88.12 481 THR B O 1
ATOM 8723 N N . ALA B 1 482 ? -13.312 55.406 20.641 1 86 482 ALA B N 1
ATOM 8724 C CA . ALA B 1 482 ? -12.156 54.656 20.172 1 86 482 ALA B CA 1
ATOM 8725 C C . ALA B 1 482 ? -12.508 53.812 18.938 1 86 482 ALA B C 1
ATOM 8727 O O . ALA B 1 482 ? -11.703 53.688 18.016 1 86 482 ALA B O 1
ATOM 8728 N N . ALA B 1 483 ? -13.625 53.188 18.922 1 88.75 483 ALA B N 1
ATOM 8729 C CA . ALA B 1 483 ? -14.078 52.344 17.812 1 88.75 483 ALA B CA 1
ATOM 8730 C C . ALA B 1 483 ? -14.266 53.156 16.547 1 88.75 483 ALA B C 1
ATOM 8732 O O . ALA B 1 483 ? -13.961 52.719 15.445 1 88.75 483 ALA B O 1
ATOM 8733 N N . CYS B 1 484 ? -14.742 54.312 16.719 1 85.5 484 CYS B N 1
ATOM 8734 C CA . CYS B 1 484 ? -15.023 55.188 15.586 1 85.5 484 CYS B CA 1
ATOM 8735 C C . CYS B 1 484 ? -13.734 55.75 14.992 1 85.5 484 CYS B C 1
ATOM 8737 O O . CYS B 1 484 ? -13.68 56.062 13.805 1 85.5 484 CYS B O 1
ATOM 8739 N N . GLN B 1 485 ? -12.758 55.844 15.758 1 80.38 485 GLN B N 1
ATOM 8740 C CA . GLN B 1 485 ? -11.5 56.469 15.312 1 80.38 485 GLN B CA 1
ATOM 8741 C C . GLN B 1 485 ? -10.617 55.438 14.617 1 80.38 485 GLN B C 1
ATOM 8743 O O . GLN B 1 485 ? -9.703 55.781 13.875 1 80.38 485 GLN B O 1
ATOM 8748 N N . ASP B 1 486 ? -10.938 54.25 14.828 1 80.62 486 ASP B N 1
ATOM 8749 C CA . ASP B 1 486 ? -10.156 53.219 14.188 1 80.62 486 ASP B CA 1
ATOM 8750 C C . ASP B 1 486 ? -10.523 53.062 12.711 1 80.62 486 ASP B C 1
ATOM 8752 O O . ASP B 1 486 ? -11.664 52.719 12.375 1 80.62 486 ASP B O 1
ATOM 8756 N N . PRO B 1 487 ? -9.602 53.375 11.859 1 78.38 487 PRO B N 1
ATOM 8757 C CA . PRO B 1 487 ? -9.867 53.344 10.414 1 78.38 487 PRO B CA 1
ATOM 8758 C C . PRO B 1 487 ? -10.297 51.938 9.953 1 78.38 487 PRO B C 1
ATOM 8760 O O . PRO B 1 487 ? -11.016 51.812 8.953 1 78.38 487 PRO B O 1
ATOM 8763 N N . ALA B 1 488 ? -9.961 50.938 10.656 1 77.56 488 ALA B N 1
ATOM 8764 C CA . ALA B 1 488 ? -10.305 49.594 10.273 1 77.56 488 ALA B CA 1
ATOM 8765 C C . ALA B 1 488 ? -11.805 49.344 10.414 1 77.56 488 ALA B C 1
ATOM 8767 O O . ALA B 1 488 ? -12.352 48.438 9.797 1 77.56 488 ALA B O 1
ATOM 8768 N N . ASN B 1 489 ? -12.477 50.25 11.125 1 81.12 489 ASN B N 1
ATOM 8769 C CA . ASN B 1 489 ? -13.891 50.062 11.43 1 81.12 489 ASN B CA 1
ATOM 8770 C C . ASN B 1 489 ? -14.781 50.906 10.523 1 81.12 489 ASN B C 1
ATOM 8772 O O . ASN B 1 489 ? -16 50.938 10.695 1 81.12 489 ASN B O 1
ATOM 8776 N N . ALA B 1 490 ? -14.289 51.625 9.578 1 76.5 490 ALA B N 1
ATOM 8777 C CA . ALA B 1 490 ? -15.055 52.531 8.719 1 76.5 490 ALA B CA 1
ATOM 8778 C C . ALA B 1 490 ? -16.188 51.781 8.008 1 76.5 490 ALA B C 1
ATOM 8780 O O . ALA B 1 490 ? -17.266 52.375 7.785 1 76.5 490 ALA B O 1
ATOM 8781 N N . GLY B 1 491 ? -16.047 50.562 7.75 1 76.69 491 GLY B N 1
ATOM 8782 C CA . GLY B 1 491 ? -17.078 49.844 7.02 1 76.69 491 GLY B CA 1
ATOM 8783 C C . GLY B 1 491 ? -17.875 48.875 7.898 1 76.69 491 GLY B C 1
ATOM 8784 O O . GLY B 1 491 ? -18.672 48.094 7.398 1 76.69 491 GLY B O 1
ATOM 8785 N N . SER B 1 492 ? -17.797 49.219 9.141 1 85.44 492 SER B N 1
ATOM 8786 C CA . SER B 1 492 ? -18.469 48.312 10.055 1 85.44 492 SER B CA 1
ATOM 8787 C C . SER B 1 492 ? -19.953 48.625 10.172 1 85.44 492 SER B C 1
ATOM 8789 O O . SER B 1 492 ? -20.359 49.781 10.148 1 85.44 492 SER B O 1
ATOM 8791 N N . LYS B 1 493 ? -20.797 47.656 10.367 1 86.44 493 LYS B N 1
ATOM 8792 C CA . LYS B 1 493 ? -22.25 47.781 10.516 1 86.44 493 LYS B CA 1
ATOM 8793 C C . LYS B 1 493 ? -22.609 48.375 11.859 1 86.44 493 LYS B C 1
ATOM 8795 O O . LYS B 1 493 ? -23.703 48.938 12.023 1 86.44 493 LYS B O 1
ATOM 8800 N N . GLU B 1 494 ? -21.656 48.375 12.805 1 89.12 494 GLU B N 1
ATOM 8801 C CA . GLU B 1 494 ? -21.922 48.875 14.156 1 89.12 494 GLU B CA 1
ATOM 8802 C C . GLU B 1 494 ? -21.594 50.344 14.289 1 89.12 494 GLU B C 1
ATOM 8804 O O . GLU B 1 494 ? -21.969 51 15.273 1 89.12 494 GLU B O 1
ATOM 8809 N N . LEU B 1 495 ? -21.016 50.906 13.266 1 89.62 495 LEU B N 1
ATOM 8810 C CA . LEU B 1 495 ? -20.5 52.25 13.336 1 89.62 495 LEU B CA 1
ATOM 8811 C C . LEU B 1 495 ? -21.625 53.281 13.445 1 89.62 495 LEU B C 1
ATOM 8813 O O . LEU B 1 495 ? -21.578 54.188 14.289 1 89.62 495 LEU B O 1
ATOM 8817 N N . PRO B 1 496 ? -22.719 53.094 12.672 1 91.25 496 PRO B N 1
ATOM 8818 C CA . PRO B 1 496 ? -23.797 54.062 12.773 1 91.25 496 PRO B CA 1
ATOM 8819 C C . PRO B 1 496 ? -24.422 54.125 14.164 1 91.25 496 PRO B C 1
ATOM 8821 O O . PRO B 1 496 ? -24.672 55.219 14.688 1 91.25 496 PRO B O 1
ATOM 8824 N N . ALA B 1 497 ? -24.625 53 14.711 1 91.88 497 ALA B N 1
ATOM 8825 C CA . ALA B 1 497 ? -25.203 52.969 16.047 1 91.88 497 ALA B CA 1
ATOM 8826 C C . ALA B 1 497 ? -24.266 53.594 17.078 1 91.88 497 ALA B C 1
ATOM 8828 O O . ALA B 1 497 ? -24.719 54.25 18.031 1 91.88 497 ALA B O 1
ATOM 8829 N N . ALA B 1 498 ? -23.016 53.406 16.906 1 93.12 498 ALA B N 1
ATOM 8830 C CA . ALA B 1 498 ? -22.016 53.969 17.797 1 93.12 498 ALA B CA 1
ATOM 8831 C C . ALA B 1 498 ? -22.016 55.5 17.672 1 93.12 498 ALA B C 1
ATOM 8833 O O . ALA B 1 498 ? -21.938 56.188 18.688 1 93.12 498 ALA B O 1
ATOM 8834 N N . GLN B 1 499 ? -22.156 56 16.5 1 92.81 499 GLN B N 1
ATOM 8835 C CA . GLN B 1 499 ? -22.172 57.438 16.266 1 92.81 499 GLN B CA 1
ATOM 8836 C C . GLN B 1 499 ? -23.422 58.062 16.844 1 92.81 499 GLN B C 1
ATOM 8838 O O . GLN B 1 499 ? -23.375 59.156 17.391 1 92.81 499 GLN B O 1
ATOM 8843 N N . ARG B 1 500 ? -24.469 57.375 16.734 1 94.62 500 ARG B N 1
ATOM 8844 C CA . ARG B 1 500 ? -25.719 57.844 17.328 1 94.62 500 ARG B CA 1
ATOM 8845 C C . ARG B 1 500 ? -25.594 57.938 18.844 1 94.62 500 ARG B C 1
ATOM 8847 O O . ARG B 1 500 ? -26.047 58.906 19.438 1 94.62 500 ARG B O 1
ATOM 8854 N N . TYR B 1 501 ? -25.016 56.938 19.391 1 94.38 501 TYR B N 1
ATOM 8855 C CA . TYR B 1 501 ? -24.828 56.938 20.828 1 94.38 501 TYR B CA 1
ATOM 8856 C C . TYR B 1 501 ? -23.953 58.125 21.281 1 94.38 501 TYR B C 1
ATOM 8858 O O . TYR B 1 501 ? -24.25 58.781 22.281 1 94.38 501 TYR B O 1
ATOM 8866 N N . LEU B 1 502 ? -22.922 58.375 20.562 1 93.19 502 LEU B N 1
ATOM 8867 C CA . LEU B 1 502 ? -22 59.469 20.906 1 93.19 502 LEU B CA 1
ATOM 8868 C C . LEU B 1 502 ? -22.672 60.812 20.75 1 93.19 502 LEU B C 1
ATOM 8870 O O . LEU B 1 502 ? -22.469 61.719 21.562 1 93.19 502 LEU B O 1
ATOM 8874 N N . ALA B 1 503 ? -23.5 60.906 19.781 1 93.56 503 ALA B N 1
ATOM 8875 C CA . ALA B 1 503 ? -24.25 62.156 19.578 1 93.56 503 ALA B CA 1
ATOM 8876 C C . ALA B 1 503 ? -25.172 62.406 20.766 1 93.56 503 ALA B C 1
ATOM 8878 O O . ALA B 1 503 ? -25.25 63.531 21.266 1 93.56 503 ALA B O 1
ATOM 8879 N N . GLN B 1 504 ? -25.828 61.406 21.141 1 93.5 504 GLN B N 1
ATOM 8880 C CA . GLN B 1 504 ? -26.75 61.531 22.266 1 93.5 504 GLN B CA 1
ATOM 8881 C C . GLN B 1 504 ? -26 61.781 23.562 1 93.5 504 GLN B C 1
ATOM 8883 O O . GLN B 1 504 ? -26.469 62.531 24.422 1 93.5 504 GLN B O 1
ATOM 8888 N N . TYR B 1 505 ? -24.938 61.125 23.703 1 92.25 505 TYR B N 1
ATOM 8889 C CA . TYR B 1 505 ? -24.125 61.25 24.906 1 92.25 505 TYR B CA 1
ATOM 8890 C C . TYR B 1 505 ? -23.625 62.688 25.062 1 92.25 505 TYR B C 1
ATOM 8892 O O . TYR B 1 505 ? -23.75 63.281 26.141 1 92.25 505 TYR B O 1
ATOM 8900 N N . TYR B 1 506 ? -23.172 63.312 24.016 1 89.69 506 TYR B N 1
ATOM 8901 C CA . TYR B 1 506 ? -22.641 64.688 24.078 1 89.69 506 TYR B CA 1
ATOM 8902 C C . TYR B 1 506 ? -23.766 65.688 24.203 1 89.69 506 TYR B C 1
ATOM 8904 O O . TYR B 1 506 ? -23.609 66.75 24.828 1 89.69 506 TYR B O 1
ATOM 8912 N N . LEU B 1 507 ? -24.891 65.25 23.672 1 90.75 507 LEU B N 1
ATOM 8913 C CA . LEU B 1 507 ? -26.047 66.125 23.812 1 90.75 507 LEU B CA 1
ATOM 8914 C C . LEU B 1 507 ? -26.516 66.25 25.266 1 90.75 507 LEU B C 1
ATOM 8916 O O . LEU B 1 507 ? -26.891 67.312 25.734 1 90.75 507 LEU B O 1
ATOM 8920 N N . ARG B 1 508 ? -26.422 65.125 25.891 1 89.12 508 ARG B N 1
ATOM 8921 C CA . ARG B 1 508 ? -26.844 65.062 27.297 1 89.12 508 ARG B CA 1
ATOM 8922 C C . ARG B 1 508 ? -25.984 65.938 28.172 1 89.12 508 ARG B C 1
ATOM 8924 O O . ARG B 1 508 ? -26.469 66.5 29.172 1 89.12 508 ARG B O 1
ATOM 8931 N N . PHE B 1 509 ? -24.797 66.125 27.828 1 84.25 509 PHE B N 1
ATOM 8932 C CA . PHE B 1 509 ? -23.875 66.938 28.625 1 84.25 509 PHE B CA 1
ATOM 8933 C C . PHE B 1 509 ? -23.719 68.312 28.016 1 84.25 509 PHE B C 1
ATOM 8935 O O . PHE B 1 509 ? -22.781 69.062 28.375 1 84.25 509 PHE B O 1
ATOM 8942 N N . SER B 1 510 ? -24.484 68.625 27.016 1 82 510 SER B N 1
ATOM 8943 C CA . SER B 1 510 ? -24.594 69.938 26.391 1 82 510 SER B CA 1
ATOM 8944 C C . SER B 1 510 ? -23.297 70.312 25.688 1 82 510 SER B C 1
ATOM 8946 O O . SER B 1 510 ? -22.906 71.5 25.656 1 82 510 SER B O 1
ATOM 8948 N N . LEU B 1 511 ? -22.578 69.375 25.359 1 86.06 511 LEU B N 1
ATOM 8949 C CA . LEU B 1 511 ? -21.453 69.562 24.453 1 86.06 511 LEU B CA 1
ATOM 8950 C C . LEU B 1 511 ? -21.906 69.562 23 1 86.06 511 LEU B C 1
ATOM 8952 O O . LEU B 1 511 ? -21.75 68.562 22.281 1 86.06 511 LEU B O 1
ATOM 8956 N N . LEU B 1 512 ? -22.375 70.625 22.609 1 87.25 512 LEU B N 1
ATOM 8957 C CA . LEU B 1 512 ? -23.219 70.75 21.406 1 87.25 512 LEU B CA 1
ATOM 8958 C C . LEU B 1 512 ? -22.375 70.562 20.156 1 87.25 512 LEU B C 1
ATOM 8960 O O . LEU B 1 512 ? -22.844 70 19.172 1 87.25 512 LEU B O 1
ATOM 8964 N N . ASP B 1 513 ? -21.125 71.062 20.156 1 88.38 513 ASP B N 1
ATOM 8965 C CA . ASP B 1 513 ? -20.281 70.938 18.969 1 88.38 513 ASP B CA 1
ATOM 8966 C C . ASP B 1 513 ? -19.953 69.438 18.688 1 88.38 513 ASP B C 1
ATOM 8968 O O . ASP B 1 513 ? -20.016 69 17.547 1 88.38 513 ASP B O 1
ATOM 8972 N N . HIS B 1 514 ? -19.578 68.812 19.719 1 88.38 514 HIS B N 1
ATOM 8973 C CA . HIS B 1 514 ? -19.281 67.375 19.594 1 88.38 514 HIS B CA 1
ATOM 8974 C C . HIS B 1 514 ? -20.516 66.562 19.188 1 88.38 514 HIS B C 1
ATOM 8976 O O . HIS B 1 514 ? -20.438 65.688 18.359 1 88.38 514 HIS B O 1
ATOM 8982 N N . ALA B 1 515 ? -21.578 66.875 19.797 1 91.75 515 ALA B N 1
ATOM 8983 C CA . ALA B 1 515 ? -22.844 66.188 19.453 1 91.75 515 ALA B CA 1
ATOM 8984 C C . ALA B 1 515 ? -23.188 66.375 17.984 1 91.75 515 ALA B C 1
ATOM 8986 O O . ALA B 1 515 ? -23.656 65.5 17.312 1 91.75 515 ALA B O 1
ATOM 8987 N N . ALA B 1 516 ? -22.984 67.688 17.594 1 91.88 516 ALA B N 1
ATOM 8988 C CA . ALA B 1 516 ? -23.266 68 16.188 1 91.88 516 ALA B CA 1
ATOM 8989 C C . ALA B 1 516 ? -22.375 67.25 15.242 1 91.88 516 ALA B C 1
ATOM 8991 O O . ALA B 1 516 ? -22.844 66.75 14.195 1 91.88 516 ALA B O 1
ATOM 8992 N N . HIS B 1 517 ? -21.156 67.125 15.625 1 91.88 517 HIS B N 1
ATOM 8993 C CA . HIS B 1 517 ? -20.203 66.375 14.805 1 91.88 517 HIS B CA 1
ATOM 8994 C C . HIS B 1 517 ? -20.703 64.938 14.547 1 91.88 517 HIS B C 1
ATOM 8996 O O . HIS B 1 517 ? -20.75 64.5 13.398 1 91.88 517 HIS B O 1
ATOM 9002 N N . TYR B 1 518 ? -21 64.25 15.492 1 93.06 518 TYR B N 1
ATOM 9003 C CA . TYR B 1 518 ? -21.438 62.844 15.359 1 93.06 518 TYR B CA 1
ATOM 9004 C C . TYR B 1 518 ? -22.844 62.781 14.773 1 93.06 518 TYR B C 1
ATOM 9006 O O . TYR B 1 518 ? -23.188 61.812 14.07 1 93.06 518 TYR B O 1
ATOM 9014 N N . ALA B 1 519 ? -23.672 63.719 15.094 1 93.19 519 ALA B N 1
ATOM 9015 C CA . ALA B 1 519 ? -25 63.75 14.508 1 93.19 519 ALA B CA 1
ATOM 9016 C C . ALA B 1 519 ? -24.922 63.875 12.984 1 93.19 519 ALA B C 1
ATOM 9018 O O . ALA B 1 519 ? -25.719 63.281 12.266 1 93.19 519 ALA B O 1
ATOM 9019 N N . TYR B 1 520 ? -24 64.688 12.555 1 93.31 520 TYR B N 1
ATOM 9020 C CA . TYR B 1 520 ? -23.812 64.812 11.109 1 93.31 520 TYR B CA 1
ATOM 9021 C C . TYR B 1 520 ? -23.359 63.531 10.5 1 93.31 520 TYR B C 1
ATOM 9023 O O . TYR B 1 520 ? -23.75 63.188 9.375 1 93.31 520 TYR B O 1
ATOM 9031 N N . LYS B 1 521 ? -22.547 62.844 11.195 1 92.19 521 LYS B N 1
ATOM 9032 C CA . LYS B 1 521 ? -22.094 61.531 10.719 1 92.19 521 LYS B CA 1
ATOM 9033 C C . LYS B 1 521 ? -23.266 60.562 10.641 1 92.19 521 LYS B C 1
ATOM 9035 O O . LYS B 1 521 ? -23.297 59.688 9.766 1 92.19 521 LYS B O 1
ATOM 9040 N N . CYS B 1 522 ? -24.156 60.656 11.477 1 91.69 522 CYS B N 1
ATOM 9041 C CA . CYS B 1 522 ? -25.328 59.812 11.477 1 91.69 522 CYS B CA 1
ATOM 9042 C C . CYS B 1 522 ? -26.156 60.031 10.219 1 91.69 522 CYS B C 1
ATOM 9044 O O . CYS B 1 522 ? -26.859 59.094 9.766 1 91.69 522 CYS B O 1
ATOM 9046 N N . LEU B 1 523 ? -26.047 61.219 9.695 1 91.31 523 LEU B N 1
ATOM 9047 C CA . LEU B 1 523 ? -26.828 61.562 8.508 1 91.31 523 LEU B CA 1
ATOM 9048 C C . LEU B 1 523 ? -26.344 60.75 7.297 1 91.31 523 LEU B C 1
ATOM 9050 O O . LEU B 1 523 ? -27.078 60.594 6.32 1 91.31 523 LEU B O 1
ATOM 9054 N N . GLU B 1 524 ? -25.203 60.312 7.348 1 90.94 524 GLU B N 1
ATOM 9055 C CA . GLU B 1 524 ? -24.578 59.594 6.223 1 90.94 524 GLU B CA 1
ATOM 9056 C C . GLU B 1 524 ? -25.094 58.188 6.113 1 90.94 524 GLU B C 1
ATOM 9058 O O . GLU B 1 524 ? -24.922 57.531 5.082 1 90.94 524 GLU B O 1
ATOM 9063 N N . HIS B 1 525 ? -25.781 57.75 7.086 1 91.44 525 HIS B N 1
ATOM 9064 C CA . HIS B 1 525 ? -26.297 56.406 7.102 1 91.44 525 HIS B CA 1
ATOM 9065 C C . HIS B 1 525 ? -27.812 56.375 7.188 1 91.44 525 HIS B C 1
ATOM 9067 O O . HIS B 1 525 ? -28.406 57.156 7.969 1 91.44 525 HIS B O 1
ATOM 9073 N N . GLU B 1 526 ? -28.453 55.531 6.441 1 89.25 526 GLU B N 1
ATOM 9074 C CA . GLU B 1 526 ? -29.906 55.5 6.332 1 89.25 526 GLU B CA 1
ATOM 9075 C C . GLU B 1 526 ? -30.547 55.062 7.648 1 89.25 526 GLU B C 1
ATOM 9077 O O . GLU B 1 526 ? -31.625 55.562 8 1 89.25 526 GLU B O 1
ATOM 9082 N N . SER B 1 527 ? -29.922 54.188 8.406 1 89.62 527 SER B N 1
ATOM 9083 C CA . SER B 1 527 ? -30.5 53.625 9.617 1 89.62 527 SER B CA 1
ATOM 9084 C C . SER B 1 527 ? -30.547 54.656 10.742 1 89.62 527 SER B C 1
ATOM 9086 O O . SER B 1 527 ? -31.375 54.562 11.648 1 89.62 527 SER B O 1
ATOM 9088 N N . THR B 1 528 ? -29.672 55.656 10.75 1 91.19 528 THR B N 1
ATOM 9089 C CA . THR B 1 528 ? -29.578 56.594 11.852 1 91.19 528 THR B CA 1
ATOM 9090 C C . THR B 1 528 ? -29.891 58 11.383 1 91.19 528 THR B C 1
ATOM 9092 O O . THR B 1 528 ? -29.719 58.969 12.133 1 91.19 528 THR B O 1
ATOM 9095 N N . LYS B 1 529 ? -30.375 58.125 10.211 1 92.81 529 LYS B N 1
ATOM 9096 C CA . LYS B 1 529 ? -30.625 59.438 9.609 1 92.81 529 LYS B CA 1
ATOM 9097 C C . LYS B 1 529 ? -31.672 60.219 10.406 1 92.81 529 LYS B C 1
ATOM 9099 O O . LYS B 1 529 ? -31.484 61.406 10.672 1 92.81 529 LYS B O 1
ATOM 9104 N N . GLU B 1 530 ? -32.75 59.562 10.758 1 93.75 530 GLU B N 1
ATOM 9105 C CA . GLU B 1 530 ? -33.812 60.219 11.484 1 93.75 530 GLU B CA 1
ATOM 9106 C C . GLU B 1 530 ? -33.375 60.688 12.867 1 93.75 530 GLU B C 1
ATOM 9108 O O . GLU B 1 530 ? -33.719 61.781 13.312 1 93.75 530 GLU B O 1
ATOM 9113 N N . ALA B 1 531 ? -32.656 59.781 13.391 1 92.19 531 ALA B N 1
ATOM 9114 C CA . ALA B 1 531 ? -32.125 60.125 14.711 1 92.19 531 ALA B CA 1
ATOM 9115 C C . ALA B 1 531 ? -31.156 61.312 14.633 1 92.19 531 ALA B C 1
ATOM 9117 O O . ALA B 1 531 ? -31.156 62.188 15.5 1 92.19 531 ALA B O 1
ATOM 9118 N N . GLY B 1 532 ? -30.391 61.375 13.641 1 93.19 532 GLY B N 1
ATOM 9119 C CA . GLY B 1 532 ? -29.469 62.469 13.43 1 93.19 532 GLY B CA 1
ATOM 9120 C C . GLY B 1 532 ? -30.156 63.812 13.25 1 93.19 532 GLY B C 1
ATOM 9121 O O . GLY B 1 532 ? -29.75 64.812 13.836 1 93.19 532 GLY B O 1
ATOM 9122 N N . LYS B 1 533 ? -31.219 63.719 12.562 1 94.12 533 LYS B N 1
ATOM 9123 C CA . LYS B 1 533 ? -31.984 64.938 12.32 1 94.12 533 LYS B CA 1
ATOM 9124 C C . LYS B 1 533 ? -32.625 65.438 13.617 1 94.12 533 LYS B C 1
ATOM 9126 O O . LYS B 1 533 ? -32.594 66.688 13.867 1 94.12 533 LYS B O 1
ATOM 9131 N N . ASN B 1 534 ? -33.094 64.562 14.281 1 94.5 534 ASN B N 1
ATOM 9132 C CA . ASN B 1 534 ? -33.719 64.938 15.539 1 94.5 534 ASN B CA 1
ATOM 9133 C C . ASN B 1 534 ? -32.719 65.5 16.516 1 94.5 534 ASN B C 1
ATOM 9135 O O . ASN B 1 534 ? -33.062 66.5 17.219 1 94.5 534 ASN B O 1
ATOM 9139 N N . ILE B 1 535 ? -31.594 65 16.5 1 93.94 535 ILE B N 1
ATOM 9140 C CA . ILE B 1 535 ? -30.562 65.5 17.406 1 93.94 535 ILE B CA 1
ATOM 9141 C C . ILE B 1 535 ? -30.094 66.875 16.953 1 93.94 535 ILE B C 1
ATOM 9143 O O . ILE B 1 535 ? -29.875 67.75 17.797 1 93.94 535 ILE B O 1
ATOM 9147 N N . LEU B 1 536 ? -30.016 67.062 15.711 1 93.31 536 LEU B N 1
ATOM 9148 C CA . LEU B 1 536 ? -29.609 68.375 15.172 1 93.31 536 LEU B CA 1
ATOM 9149 C C . LEU B 1 536 ? -30.672 69.438 15.438 1 93.31 536 LEU B C 1
ATOM 9151 O O . LEU B 1 536 ? -30.344 70.562 15.695 1 93.31 536 LEU B O 1
ATOM 9155 N N . LYS B 1 537 ? -31.875 69 15.414 1 93.94 537 LYS B N 1
ATOM 9156 C CA . LYS B 1 537 ? -32.969 69.875 15.75 1 93.94 537 LYS B CA 1
ATOM 9157 C C . LYS B 1 537 ? -32.875 70.312 17.219 1 93.94 537 LYS B C 1
ATOM 9159 O O . LYS B 1 537 ? -33.062 71.5 17.531 1 93.94 537 LYS B O 1
ATOM 9164 N N . THR B 1 538 ? -32.688 69.375 17.938 1 93.62 538 THR B N 1
ATOM 9165 C CA . THR B 1 538 ? -32.594 69.625 19.375 1 93.62 538 THR B CA 1
ATOM 9166 C C . THR B 1 538 ? -31.406 70.562 19.656 1 93.62 538 THR B C 1
ATOM 9168 O O . THR B 1 538 ? -31.484 71.438 20.531 1 93.62 538 THR B O 1
ATOM 9171 N N . ILE B 1 539 ? -30.375 70.438 18.969 1 91.75 539 ILE B N 1
ATOM 9172 C CA . ILE B 1 539 ? -29.172 71.25 19.109 1 91.75 539 ILE B CA 1
ATOM 9173 C C . ILE B 1 539 ? -29.484 72.688 18.703 1 91.75 539 ILE B C 1
ATOM 9175 O O . ILE B 1 539 ? -29.062 73.625 19.375 1 91.75 539 ILE B O 1
ATOM 9179 N N . SER B 1 540 ? -30.234 72.812 17.703 1 91.38 540 SER B N 1
ATOM 9180 C CA . SER B 1 540 ? -30.609 74.125 17.219 1 91.38 540 SER B CA 1
ATOM 9181 C C . SER B 1 540 ? -31.516 74.812 18.219 1 91.38 540 SER B C 1
ATOM 9183 O O . SER B 1 540 ? -31.375 76.062 18.438 1 91.38 540 SER B O 1
ATOM 9185 N N . GLU B 1 541 ? -32.312 74.125 18.828 1 89.81 541 GLU B N 1
ATOM 9186 C CA . GLU B 1 541 ? -33.188 74.688 19.844 1 89.81 541 GLU B CA 1
ATOM 9187 C C . GLU B 1 541 ? -32.406 75.125 21.078 1 89.81 541 GLU B C 1
ATOM 9189 O O . GLU B 1 541 ? -32.688 76.188 21.656 1 89.81 541 GLU B O 1
ATOM 9194 N N . LYS B 1 542 ? -31.484 74.375 21.391 1 89.12 542 LYS B N 1
ATOM 9195 C CA . LYS B 1 542 ? -30.688 74.688 22.578 1 89.12 542 LYS B CA 1
ATOM 9196 C C . LYS B 1 542 ? -29.75 75.875 22.312 1 89.12 542 LYS B C 1
ATOM 9198 O O . LYS B 1 542 ? -29.469 76.688 23.219 1 89.12 542 LYS B O 1
ATOM 9203 N N . ARG B 1 543 ? -29.281 76 21.156 1 86.31 543 ARG B N 1
ATOM 9204 C CA . ARG B 1 543 ? -28.422 77.125 20.781 1 86.31 543 ARG B CA 1
ATOM 9205 C C . ARG B 1 543 ? -29.203 78.438 20.719 1 86.31 543 ARG B C 1
ATOM 9207 O O . ARG B 1 543 ? -28.688 79.5 21.109 1 86.31 543 ARG B O 1
ATOM 9214 N N . SER B 1 544 ? -30.469 78.312 20.266 1 80.19 544 SER B N 1
ATOM 9215 C CA . SER B 1 544 ? -31.328 79.5 20.219 1 80.19 544 SER B CA 1
ATOM 9216 C C . SER B 1 544 ? -31.781 79.938 21.609 1 80.19 544 SER B C 1
ATOM 9218 O O . SER B 1 544 ? -31.906 81.125 21.891 1 80.19 544 SER B O 1
ATOM 9220 N N . SER B 1 545 ? -32 79 22.438 1 71.75 545 SER B N 1
ATOM 9221 C CA . SER B 1 545 ? -32.406 79.375 23.797 1 71.75 545 SER B CA 1
ATOM 9222 C C . SER B 1 545 ? -31.219 79.812 24.625 1 71.75 545 SER B C 1
ATOM 9224 O O . SER B 1 545 ? -31.375 80.625 25.562 1 71.75 545 SER B O 1
ATOM 9226 N N . ALA B 1 546 ? -30.062 79.375 24.594 1 63.09 546 ALA B N 1
ATOM 9227 C CA . ALA B 1 546 ? -28.859 79.75 25.344 1 63.09 546 ALA B CA 1
ATOM 9228 C C . ALA B 1 546 ? -28.375 81.125 24.906 1 63.09 546 ALA B C 1
ATOM 9230 O O . ALA B 1 546 ? -27.453 81.688 25.5 1 63.09 546 ALA B O 1
ATOM 9231 N N . ALA B 1 547 ? -28.672 81.625 23.75 1 54.84 547 ALA B N 1
ATOM 9232 C CA . ALA B 1 547 ? -28.266 83 23.484 1 54.84 547 ALA B CA 1
ATOM 9233 C C . ALA B 1 547 ? -28.703 83.938 24.609 1 54.84 547 ALA B C 1
ATOM 9235 O O . ALA B 1 547 ? -28.234 85.125 24.688 1 54.84 547 ALA B O 1
ATOM 9236 N N . THR B 1 548 ? -29.828 83.688 25.25 1 45.44 548 THR B N 1
ATOM 9237 C CA . THR B 1 548 ? -30.109 84.562 26.375 1 45.44 548 THR B CA 1
ATOM 9238 C C . THR B 1 548 ? -29.359 84.125 27.625 1 45.44 548 THR B C 1
ATOM 9240 O O . THR B 1 548 ? -29.25 84.875 28.594 1 45.44 548 THR B O 1
ATOM 9243 N N . SER B 1 549 ? -29.375 82.812 28.156 1 43.03 549 SER B N 1
ATOM 9244 C CA . SER B 1 549 ? -28.875 82.438 29.469 1 43.03 549 SER B CA 1
ATOM 9245 C C . SER B 1 549 ? -27.391 82.125 29.438 1 43.03 549 SER B C 1
ATOM 9247 O O . SER B 1 549 ? -26.844 81.812 28.375 1 43.03 549 SER B O 1
ATOM 9249 N N . GLN B 1 550 ? -26.547 82.312 30.703 1 40.25 550 GLN B N 1
ATOM 9250 C CA . GLN B 1 550 ? -25.141 82.25 31.062 1 40.25 550 GLN B CA 1
ATOM 9251 C C . GLN B 1 550 ? -24.578 80.875 30.688 1 40.25 550 GLN B C 1
ATOM 9253 O O . GLN B 1 550 ? -25.297 79.875 30.688 1 40.25 550 GLN B O 1
ATOM 9258 N N . PRO B 1 551 ? -23.391 80.75 30.094 1 42.69 551 PRO B N 1
ATOM 9259 C CA . PRO B 1 551 ? -22.672 79.5 29.719 1 42.69 551 PRO B CA 1
ATOM 9260 C C . PRO B 1 551 ? -22.641 78.5 30.828 1 42.69 551 PRO B C 1
ATOM 9262 O O . PRO B 1 551 ? -22.25 78.812 31.969 1 42.69 551 PRO B O 1
ATOM 9265 N N . THR B 1 552 ? -23.672 77.688 31.062 1 41.5 552 THR B N 1
ATOM 9266 C CA . THR B 1 552 ? -23.703 76.625 32.094 1 41.5 552 THR B CA 1
ATOM 9267 C C . THR B 1 552 ? -22.359 75.938 32.156 1 41.5 552 THR B C 1
ATOM 9269 O O . THR B 1 552 ? -21.844 75.438 31.141 1 41.5 552 THR B O 1
ATOM 9272 N N . ASN B 1 553 ? -21.516 76.188 33.25 1 41.94 553 ASN B N 1
ATOM 9273 C CA . ASN B 1 553 ? -20.297 75.5 33.656 1 41.94 553 ASN B CA 1
ATOM 9274 C C . ASN B 1 553 ? -20.406 74 33.5 1 41.94 553 ASN B C 1
ATOM 9276 O O . ASN B 1 553 ? -21.469 73.438 33.781 1 41.94 553 ASN B O 1
ATOM 9280 N N . LEU B 1 554 ? -19.703 73.25 32.656 1 44.5 554 LEU B N 1
ATOM 9281 C CA . LEU B 1 554 ? -19.562 71.812 32.531 1 44.5 554 LEU B CA 1
ATOM 9282 C C . LEU B 1 554 ? -19.484 71.188 33.875 1 44.5 554 LEU B C 1
ATOM 9284 O O . LEU B 1 554 ? -18.828 71.688 34.781 1 44.5 554 LEU B O 1
ATOM 9288 N N . PRO B 1 555 ? -20.469 70.438 34.375 1 43.66 555 PRO B N 1
ATOM 9289 C CA . PRO B 1 555 ? -20.344 69.812 35.688 1 43.66 555 PRO B CA 1
ATOM 9290 C C . PRO B 1 555 ? -18.938 69.25 35.969 1 43.66 555 PRO B C 1
ATOM 9292 O O . PRO B 1 555 ? -18.25 68.875 35.031 1 43.66 555 PRO B O 1
ATOM 9295 N N . GLU B 1 556 ? -18.219 69.688 37.031 1 45.12 556 GLU B N 1
ATOM 9296 C CA . GLU B 1 556 ? -16.891 69.25 37.5 1 45.12 556 GLU B CA 1
ATOM 9297 C C . GLU B 1 556 ? -16.703 67.75 37.406 1 45.12 556 GLU B C 1
ATOM 9299 O O . GLU B 1 556 ? -15.57 67.312 37.312 1 45.12 556 GLU B O 1
ATOM 9304 N N . ASP B 1 557 ? -17.75 67 37.625 1 43.59 557 ASP B N 1
ATOM 9305 C CA . ASP B 1 557 ? -17.594 65.562 37.75 1 43.59 557 ASP B CA 1
ATOM 9306 C C . ASP B 1 557 ? -17.578 64.875 36.375 1 43.59 557 ASP B C 1
ATOM 9308 O O . ASP B 1 557 ? -18.031 63.75 36.219 1 43.59 557 ASP B O 1
ATOM 9312 N N . LEU B 1 558 ? -17.344 65.5 35.344 1 46.44 558 LEU B N 1
ATOM 9313 C CA . LEU B 1 558 ? -17.266 64.875 34.031 1 46.44 558 LEU B CA 1
ATOM 9314 C C . LEU B 1 558 ? -16.016 64 33.938 1 46.44 558 LEU B C 1
ATOM 9316 O O . LEU B 1 558 ? -14.945 64.375 34.375 1 46.44 558 LEU B O 1
ATOM 9320 N N . PRO B 1 559 ? -16.156 62.781 33.656 1 47.34 559 PRO B N 1
ATOM 9321 C CA . PRO B 1 559 ? -14.977 61.906 33.531 1 47.34 559 PRO B CA 1
ATOM 9322 C C . PRO B 1 559 ? -13.891 62.531 32.656 1 47.34 559 PRO B C 1
ATOM 9324 O O . PRO B 1 559 ? -14.18 63.344 31.781 1 47.34 559 PRO B O 1
ATOM 9327 N N . ASP B 1 560 ? -12.648 62.406 32.938 1 48.12 560 ASP B N 1
ATOM 9328 C CA . ASP B 1 560 ? -11.445 62.969 32.344 1 48.12 560 ASP B CA 1
ATOM 9329 C C . ASP B 1 560 ? -11.5 62.875 30.828 1 48.12 560 ASP B C 1
ATOM 9331 O O . ASP B 1 560 ? -11.008 63.781 30.125 1 48.12 560 ASP B O 1
ATOM 9335 N N . ALA B 1 561 ? -12.195 61.875 30.328 1 47.47 561 ALA B N 1
ATOM 9336 C CA . ALA B 1 561 ? -12.25 61.688 28.875 1 47.47 561 ALA B CA 1
ATOM 9337 C C . ALA B 1 561 ? -13.07 62.812 28.219 1 47.47 561 ALA B C 1
ATOM 9339 O O . ALA B 1 561 ? -12.727 63.281 27.125 1 47.47 561 ALA B O 1
ATOM 9340 N N . ILE B 1 562 ? -14.055 63.312 28.844 1 47.12 562 ILE B N 1
ATOM 9341 C CA . ILE B 1 562 ? -14.906 64.375 28.344 1 47.12 562 ILE B CA 1
ATOM 9342 C C . ILE B 1 562 ? -14.227 65.75 28.562 1 47.12 562 ILE B C 1
ATOM 9344 O O . ILE B 1 562 ? -14.289 66.625 27.703 1 47.12 562 ILE B O 1
ATOM 9348 N N . LYS B 1 563 ? -13.586 65.875 29.734 1 49.56 563 LYS B N 1
ATOM 9349 C CA . LYS B 1 563 ? -12.852 67.062 30.016 1 49.56 563 LYS B CA 1
ATOM 9350 C C . LYS B 1 563 ? -11.797 67.375 28.938 1 49.56 563 LYS B C 1
ATOM 9352 O O . LYS B 1 563 ? -11.586 68.5 28.531 1 49.56 563 LYS B O 1
ATOM 9357 N N . ASN B 1 564 ? -11.18 66.25 28.562 1 45.5 564 ASN B N 1
ATOM 9358 C CA . ASN B 1 564 ? -10.148 66.375 27.531 1 45.5 564 ASN B CA 1
ATOM 9359 C C . ASN B 1 564 ? -10.758 66.562 26.156 1 45.5 564 ASN B C 1
ATOM 9361 O O . ASN B 1 564 ? -10.094 67.125 25.25 1 45.5 564 ASN B O 1
ATOM 9365 N N . ALA B 1 565 ? -11.969 66.125 25.922 1 44.09 565 ALA B N 1
ATOM 9366 C CA . ALA B 1 565 ? -12.617 66.375 24.641 1 44.09 565 ALA B CA 1
ATOM 9367 C C . ALA B 1 565 ? -13.078 67.812 24.5 1 44.09 565 ALA B C 1
ATOM 9369 O O . ALA B 1 565 ? -13.117 68.375 23.406 1 44.09 565 ALA B O 1
ATOM 9370 N N . SER B 1 566 ? -13.562 68.375 25.562 1 40.84 566 SER B N 1
ATOM 9371 C CA . SER B 1 566 ? -14.016 69.812 25.5 1 40.84 566 SER B CA 1
ATOM 9372 C C . SER B 1 566 ? -12.875 70.75 25.125 1 40.84 566 SER B C 1
ATOM 9374 O O . SER B 1 566 ? -13.109 71.875 24.688 1 40.84 566 SER B O 1
ATOM 9376 N N . THR B 1 567 ? -11.633 70.5 25.766 1 38.22 567 THR B N 1
ATOM 9377 C CA . THR B 1 567 ? -10.547 71.375 25.422 1 38.22 567 THR B CA 1
ATOM 9378 C C . THR B 1 567 ? -10.016 71.125 24.031 1 38.22 567 THR B C 1
ATOM 9380 O O . THR B 1 567 ? -9.164 71.812 23.516 1 38.22 567 THR B O 1
ATOM 9383 N N . VAL B 1 568 ? -10.031 69.75 23.516 1 36.28 568 VAL B N 1
ATOM 9384 C CA . VAL B 1 568 ? -9.398 69.5 22.219 1 36.28 568 VAL B CA 1
ATOM 9385 C C . VAL B 1 568 ? -10.273 70 21.094 1 36.28 568 VAL B C 1
ATOM 9387 O O . VAL B 1 568 ? -11.445 69.688 20.984 1 36.28 568 VAL B O 1
ATOM 9390 N N . SER B 1 569 ? -10.062 71.188 20.688 1 35.5 569 SER B N 1
ATOM 9391 C CA . SER B 1 569 ? -10.5 71.688 19.391 1 35.5 569 SER B CA 1
ATOM 9392 C C . SER B 1 569 ? -10.586 70.562 18.375 1 35.5 569 SER B C 1
ATOM 9394 O O . SER B 1 569 ? -9.789 69.625 18.422 1 35.5 569 SER B O 1
ATOM 9396 N N . LEU B 1 570 ? -11.727 70.25 17.703 1 37.75 570 LEU B N 1
ATOM 9397 C CA . LEU B 1 570 ? -12.008 69.312 16.641 1 37.75 570 LEU B CA 1
ATOM 9398 C C . LEU B 1 570 ? -10.773 69.062 15.773 1 37.75 570 LEU B C 1
ATOM 9400 O O . LEU B 1 570 ? -10.883 68.562 14.656 1 37.75 570 LEU B O 1
ATOM 9404 N N . SER B 1 571 ? -9.625 69.938 15.945 1 32.88 571 SER B N 1
ATOM 9405 C CA . SER B 1 571 ? -8.578 69.688 14.961 1 32.88 571 SER B CA 1
ATOM 9406 C C . SER B 1 571 ? -8.141 68.25 14.938 1 32.88 571 SER B C 1
ATOM 9408 O O . SER B 1 571 ? -8.508 67.438 15.828 1 32.88 571 SER B O 1
ATOM 9410 N N . HIS B 1 572 ? -6.781 67.938 14.453 1 35.59 572 HIS B N 1
ATOM 9411 C CA . HIS B 1 572 ? -6.199 66.812 13.812 1 35.59 572 HIS B CA 1
ATOM 9412 C C . HIS B 1 572 ? -6.145 65.625 14.781 1 35.59 572 HIS B C 1
ATOM 9414 O O . HIS B 1 572 ? -6.594 64.5 14.453 1 35.59 572 HIS B O 1
ATOM 9420 N N . GLU B 1 573 ? -4.914 65.562 15.578 1 34.72 573 GLU B N 1
ATOM 9421 C CA . GLU B 1 573 ? -4.355 64.25 16.047 1 34.72 573 GLU B CA 1
ATOM 9422 C C . GLU B 1 573 ? -5.043 63.812 17.328 1 34.72 573 GLU B C 1
ATOM 9424 O O . GLU B 1 573 ? -4.949 64.438 18.359 1 34.72 573 GLU B O 1
ATOM 9429 N N . THR B 1 574 ? -6.199 63.375 17.359 1 36.34 574 THR B N 1
ATOM 9430 C CA . THR B 1 574 ? -6.855 62.844 18.531 1 36.34 574 THR B CA 1
ATOM 9431 C C . THR B 1 574 ? -5.902 61.938 19.312 1 36.34 574 THR B C 1
ATOM 9433 O O . THR B 1 574 ? -5.355 60.969 18.766 1 36.34 574 THR B O 1
ATOM 9436 N N . PRO B 1 575 ? -5.309 62.344 20.422 1 33.72 575 PRO B N 1
ATOM 9437 C CA . PRO B 1 575 ? -4.395 61.5 21.203 1 33.72 575 PRO B CA 1
ATOM 9438 C C . PRO B 1 575 ? -4.977 60.125 21.5 1 33.72 575 PRO B C 1
ATOM 9440 O O . PRO B 1 575 ? -6.188 60 21.672 1 33.72 575 PRO B O 1
ATOM 9443 N N . LYS B 1 576 ? -4.359 59.031 21.078 1 41.81 576 LYS B N 1
ATOM 9444 C CA . LYS B 1 576 ? -4.59 57.625 21.422 1 41.81 576 LYS B CA 1
ATOM 9445 C C . LYS B 1 576 ? -4.73 57.469 22.938 1 41.81 576 LYS B C 1
ATOM 9447 O O . LYS B 1 576 ? -3.736 57.281 23.641 1 41.81 576 LYS B O 1
ATOM 9452 N N . THR B 1 577 ? -5.539 58.188 23.703 1 35.62 577 THR B N 1
ATOM 9453 C CA . THR B 1 577 ? -5.633 57.844 25.125 1 35.62 577 THR B CA 1
ATOM 9454 C C . THR B 1 577 ? -5.988 56.375 25.312 1 35.62 577 THR B C 1
ATOM 9456 O O . THR B 1 577 ? -6.996 55.906 24.781 1 35.62 577 THR B O 1
ATOM 9459 N N . PRO B 1 578 ? -5.074 55.625 25.953 1 44.72 578 PRO B N 1
ATOM 9460 C CA . PRO B 1 578 ? -5.328 54.188 26.203 1 44.72 578 PRO B CA 1
ATOM 9461 C C . PRO B 1 578 ? -6.602 53.969 27 1 44.72 578 PRO B C 1
ATOM 9463 O O . PRO B 1 578 ? -6.961 54.781 27.859 1 44.72 578 PRO B O 1
ATOM 9466 N N . LEU B 1 579 ? -7.652 53.438 26.469 1 48.72 579 LEU B N 1
ATOM 9467 C CA . LEU B 1 579 ? -8.844 52.969 27.172 1 48.72 579 LEU B CA 1
ATOM 9468 C C . LEU B 1 579 ? -8.477 52.375 28.531 1 48.72 579 LEU B C 1
ATOM 9470 O O . LEU B 1 579 ? -7.625 51.5 28.609 1 48.72 579 LEU B O 1
ATOM 9474 N N . PRO B 1 580 ? -8.836 53.031 29.688 1 48.78 580 PRO B N 1
ATOM 9475 C CA . PRO B 1 580 ? -8.492 52.5 31 1 48.78 580 PRO B CA 1
ATOM 9476 C C . PRO B 1 580 ? -8.945 51.031 31.172 1 48.78 580 PRO B C 1
ATOM 9478 O O . PRO B 1 580 ? -9.977 50.656 30.609 1 48.78 580 PRO B O 1
ATOM 9481 N N . SER B 1 581 ? -8.055 50.156 31.672 1 52.88 581 SER B N 1
ATOM 9482 C CA . SER B 1 581 ? -8.344 48.75 31.984 1 52.88 581 SER B CA 1
ATOM 9483 C C . SER B 1 581 ? -9.508 48.656 32.969 1 52.88 581 SER B C 1
ATOM 9485 O O . SER B 1 581 ? -9.648 49.469 33.875 1 52.88 581 SER B O 1
ATOM 9487 N N . PRO B 1 582 ? -10.586 47.844 32.562 1 48.88 582 PRO B N 1
ATOM 9488 C CA . PRO B 1 582 ? -11.664 47.656 33.531 1 48.88 582 PRO B CA 1
ATOM 9489 C C . PRO B 1 582 ? -11.156 47.125 34.875 1 48.88 582 PRO B C 1
ATOM 9491 O O . PRO B 1 582 ? -10.336 46.219 34.906 1 48.88 582 PRO B O 1
ATOM 9494 N N . ASN B 1 583 ? -10.945 47.875 35.938 1 45.31 583 ASN B N 1
ATOM 9495 C CA . ASN B 1 583 ? -10.539 47.469 37.281 1 45.31 583 ASN B CA 1
ATOM 9496 C C . ASN B 1 583 ? -11.484 46.438 37.875 1 45.31 583 ASN B C 1
ATOM 9498 O O . ASN B 1 583 ? -11.977 46.625 39 1 45.31 583 ASN B O 1
ATOM 9502 N N . VAL B 1 584 ? -12.07 45.562 37.031 1 47.78 584 VAL B N 1
ATOM 9503 C CA . VAL B 1 584 ? -12.961 44.625 37.688 1 47.78 584 VAL B CA 1
ATOM 9504 C C . VAL B 1 584 ? -12.25 43.312 37.906 1 47.78 584 VAL B C 1
ATOM 9506 O O . VAL B 1 584 ? -11.484 42.844 37.062 1 47.78 584 VAL B O 1
ATOM 9509 N N . THR B 1 585 ? -12.164 42.781 39.219 1 41.22 585 THR B N 1
ATOM 9510 C CA . THR B 1 585 ? -11.555 41.5 39.625 1 41.22 585 THR B CA 1
ATOM 9511 C C . THR B 1 585 ? -12.273 40.344 38.969 1 41.22 585 THR B C 1
ATOM 9513 O O . THR B 1 585 ? -13.484 40.156 39.156 1 41.22 585 THR B O 1
ATOM 9516 N N . PRO B 1 586 ? -11.672 39.594 38.125 1 45.75 586 PRO B N 1
ATOM 9517 C CA . PRO B 1 586 ? -12.312 38.469 37.469 1 45.75 586 PRO B CA 1
ATOM 9518 C C . PRO B 1 586 ? -12.68 37.344 38.438 1 45.75 586 PRO B C 1
ATOM 9520 O O . PRO B 1 586 ? -12 37.156 39.469 1 45.75 586 PRO B O 1
ATOM 9523 N N . ASP B 1 587 ? -13.859 36.75 38.531 1 40.41 587 ASP B N 1
ATOM 9524 C CA . ASP B 1 587 ? -14.266 35.625 39.344 1 40.41 587 ASP B CA 1
ATOM 9525 C C . ASP B 1 587 ? -13.562 34.344 38.875 1 40.41 587 ASP B C 1
ATOM 9527 O O . ASP B 1 587 ? -13.297 34.188 37.688 1 40.41 587 ASP B O 1
ATOM 9531 N N . ASN B 1 588 ? -12.961 33.625 39.844 1 36.22 588 ASN B N 1
ATOM 9532 C CA . ASN B 1 588 ? -12.266 32.375 39.594 1 36.22 588 ASN B CA 1
ATOM 9533 C C . ASN B 1 588 ? -13.219 31.297 39.094 1 36.22 588 ASN B C 1
ATOM 9535 O O . ASN B 1 588 ? -14.234 31.016 39.75 1 36.22 588 ASN B O 1
ATOM 9539 N N . PHE B 1 589 ? -13.414 31.094 37.969 1 35.72 589 PHE B N 1
ATOM 9540 C CA . PHE B 1 589 ? -14.289 30.047 37.469 1 35.72 589 PHE B CA 1
ATOM 9541 C C . PHE B 1 589 ? -13.617 28.688 37.562 1 35.72 589 PHE B C 1
ATOM 9543 O O . PHE B 1 589 ? -12.484 28.516 37.094 1 35.72 589 PHE B O 1
ATOM 9550 N N . SER B 1 590 ? -14.094 27.875 38.531 1 34.06 590 SER B N 1
ATOM 9551 C CA . SER B 1 590 ? -13.664 26.484 38.625 1 34.06 590 SER B CA 1
ATOM 9552 C C . SER B 1 590 ? -14.203 25.656 37.469 1 34.06 590 SER B C 1
ATOM 9554 O O . SER B 1 590 ? -15.352 25.828 37.062 1 34.06 590 SER B O 1
ATOM 9556 N N . THR B 1 591 ? -13.445 25.078 36.719 1 36.22 591 THR B N 1
ATOM 9557 C CA . THR B 1 591 ? -13.633 24.234 35.531 1 36.22 591 THR B CA 1
ATOM 9558 C C . THR B 1 591 ? -14.477 23 35.906 1 36.22 591 THR B C 1
ATOM 9560 O O . THR B 1 591 ? -14.156 22.266 36.812 1 36.22 591 THR B O 1
ATOM 9563 N N . PRO B 1 592 ? -15.703 22.906 35.469 1 31.11 592 PRO B N 1
ATOM 9564 C CA . PRO B 1 592 ? -16.375 21.641 35.75 1 31.11 592 PRO B CA 1
ATOM 9565 C C . PRO B 1 592 ? -15.672 20.438 35.125 1 31.11 592 PRO B C 1
ATOM 9567 O O . PRO B 1 592 ? -15.156 20.547 34 1 31.11 592 PRO B O 1
ATOM 9570 N N . VAL B 1 593 ? -15.125 19.594 35.844 1 33.47 593 VAL B N 1
ATOM 9571 C CA . VAL B 1 593 ? -14.438 18.375 35.406 1 33.47 593 VAL B CA 1
ATOM 9572 C C . VAL B 1 593 ? -15.43 17.438 34.719 1 33.47 593 VAL B C 1
ATOM 9574 O O . VAL B 1 593 ? -16.406 17 35.344 1 33.47 593 VAL B O 1
ATOM 9577 N N . PHE B 1 594 ? -15.594 17.609 33.531 1 32.72 594 PHE B N 1
ATOM 9578 C CA . PHE B 1 594 ? -16.422 16.594 32.875 1 32.72 594 PHE B CA 1
ATOM 9579 C C . PHE B 1 594 ? -15.727 15.242 32.875 1 32.72 594 PHE B C 1
ATOM 9581 O O . PHE B 1 594 ? -14.555 15.133 32.5 1 32.72 594 PHE B O 1
ATOM 9588 N N . ALA B 1 595 ? -16.188 14.312 33.594 1 29.83 595 ALA B N 1
ATOM 9589 C CA . ALA B 1 595 ? -15.805 12.898 33.594 1 29.83 595 ALA B CA 1
ATOM 9590 C C . ALA B 1 595 ? -16.031 12.281 32.219 1 29.83 595 ALA B C 1
ATOM 9592 O O . ALA B 1 595 ? -17.062 12.531 31.578 1 29.83 595 ALA B O 1
ATOM 9593 N N . ARG B 1 596 ? -15.039 11.766 31.516 1 32.16 596 ARG B N 1
ATOM 9594 C CA . ARG B 1 596 ? -14.914 11.016 30.266 1 32.16 596 ARG B CA 1
ATOM 9595 C C . ARG B 1 596 ? -15.945 9.898 30.188 1 32.16 596 ARG B C 1
ATOM 9597 O O . ARG B 1 596 ? -15.828 8.891 30.906 1 32.16 596 ARG B O 1
ATOM 9604 N N . LYS B 1 597 ? -17.234 10.016 30.094 1 31.81 597 LYS B N 1
ATOM 9605 C CA . LYS B 1 597 ? -17.891 8.75 29.766 1 31.81 597 LYS B CA 1
ATOM 9606 C C . LYS B 1 597 ? -17.469 8.266 28.375 1 31.81 597 LYS B C 1
ATOM 9608 O O . LYS B 1 597 ? -17.469 9.039 27.422 1 31.81 597 LYS B O 1
ATOM 9613 N N . SER B 1 598 ? -16.609 7.219 28.188 1 27.16 598 SER B N 1
ATOM 9614 C CA . SER B 1 598 ? -16.219 6.453 27.016 1 27.16 598 SER B CA 1
ATOM 9615 C C . SER B 1 598 ? -17.406 6.211 26.094 1 27.16 598 SER B C 1
ATOM 9617 O O . SER B 1 598 ? -18.219 5.309 26.344 1 27.16 598 SER B O 1
ATOM 9619 N N . SER B 1 599 ? -18.172 7.207 25.812 1 27.48 599 SER B N 1
ATOM 9620 C CA . SER B 1 599 ? -19.234 6.754 24.922 1 27.48 599 SER B CA 1
ATOM 9621 C C . SER B 1 599 ? -18.688 6.297 23.578 1 27.48 599 SER B C 1
ATOM 9623 O O . SER B 1 599 ? -17.891 7 22.953 1 27.48 599 SER B O 1
ATOM 9625 N N . LYS B 1 600 ? -18.531 5.07 23.375 1 27.77 600 LYS B N 1
ATOM 9626 C CA . LYS B 1 600 ? -18.328 4.305 22.156 1 27.77 600 LYS B CA 1
ATOM 9627 C C . LYS B 1 600 ? -19.203 4.844 21.016 1 27.77 600 LYS B C 1
ATOM 9629 O O . LYS B 1 600 ? -20.422 4.723 21.062 1 27.77 600 LYS B O 1
ATOM 9634 N N . TYR B 1 601 ? -19.016 5.973 20.531 1 21.27 601 TYR B N 1
ATOM 9635 C CA . TYR B 1 601 ? -19.781 6.438 19.375 1 21.27 601 TYR B CA 1
ATOM 9636 C C . TYR B 1 601 ? -19.641 5.48 18.203 1 21.27 601 TYR B C 1
ATOM 9638 O O . TYR B 1 601 ? -18.516 5.148 17.797 1 21.27 601 TYR B O 1
ATOM 9646 N N . LYS B 1 602 ? -20.547 4.59 18.109 1 27.91 602 LYS B N 1
ATOM 9647 C CA . LYS B 1 602 ? -20.891 3.896 16.859 1 27.91 602 LYS B CA 1
ATOM 9648 C C . LYS B 1 602 ? -21.062 4.883 15.711 1 27.91 602 LYS B C 1
ATOM 9650 O O . LYS B 1 602 ? -22.047 5.621 15.664 1 27.91 602 LYS B O 1
ATOM 9655 N N . MET B 1 603 ? -19.969 5.613 15.297 1 20.62 603 MET B N 1
ATOM 9656 C CA . MET B 1 603 ? -20.109 6.293 14.008 1 20.62 603 MET B CA 1
ATOM 9657 C C . MET B 1 603 ? -20.234 5.285 12.867 1 20.62 603 MET B C 1
ATOM 9659 O O . MET B 1 603 ? -19.547 4.266 12.859 1 20.62 603 MET B O 1
#

pLDDT: mean 86.18, std 18.41, range [20.53, 98.81]

Foldseek 3Di:
DPLPLVFWAFLDPVQPDQPADDVLVVLVLLVVVLLLCLLQVVVVLNVQSVLQNVLQVVDDHDDPDPDPPPDNQADPVCVVLSVVLSVCVVVLVLVVSLVSLVPPDRQSSVSSNLVSLLSVLVVVCLVCVVPADDDSVVSLVSLVVLLVVCVVCVPPHALSSLLVNLVSCVVVVVLVVSLVSLQSSCSRRVSRVSSLVSNLVSDQDPVVSRVHTHGDDPVSLVSQLNSCLVLLVLVSNLSSLVSVCVNSSVSRLVSLQSNLSSCVSVVVLVSSLVSVVVSCVVPVLDLPCLLVNLVSCLVVLVLVVLVVSLVSLCVNPVQELSSLSSVLSNCVSVVVLVSSLVSLVSSCSVPVLPLVSLLSNLVSCVSVVNLVSSLVSLVSSCVSPVLALSSLQSNLVSVVVVVNLLQNLVSLVSSCVSPVLALVSLQSNLVSCVVVVVLLSSLQSLLSSVVSPVPPLCSLLVNLVSCVVVVNLLLNLVSLVVSQPDPVCPPPPSNLVSLLSNLVSCVVQPVLVRNLVSLVVNCVDPVSNVVSVVSVVVSVVVVVVCVVPDPPDRPPPRPPVVVVVSVPDPDDDPPPPPSDRSPDDRDDSDRPPDDPPVPSPPD/DPLPLVFWAFLDPVLPDQPADDVLVLLVLLVVVLVLCLLQVVVVLNVQSVLQNVLQVVDDHDDPDPDPPPDNQADPVCVVLSVVLSVCVVVLVLVVSLVSLVPPDRQSSVSSNLVSLLSVLVVVCLVCVVPADDDSVVSLVSLVVLLVVCVVCVPPHALSSLLVNLVSCVVVVVLVVSLVSLQSSCSRRVSRVSSLVSNLVSDQDPVVSRVHTHGPDPSSLVSQLNSCLVLLVLVSNLSSLVSVCVNSSVSRLVSLQSNLSSCVSVVVLVSSLVSVVVSCVVPVLDLPCLLVNLVSCLVVLVLVVLVVSLVSLCVNPVQELSSLSSVLSNCVSVVVLVSSLVSLVSSCSVPVLPLVSLLSNLVSCVSVVNLVSSLVSLVSSCVSPVLALSSLQSNLVSVVVVVNLLQNLVSLVSSCVSPVLALVSLQSNLVSCVVVVVLLSSLQSLLSSVVSPVPPLCSLLVNLVSCVVVVNLLLNLVSLVVSQPDPVCPPPPSNLVSLLSNLVSCVVQPVLVRSLVSLVVNCVDPVSNVVSVVSVVVSVVVVVVCVVPDPPDRPPPRPPVVVVVSPDDPDDDPPPPRSDRSPDDRDDDDRPPPDPPPPSPPD

Secondary structure (DSSP, 8-state):
----GGGEE-----TTS-----HHHHHHHHHHHHHHHHHTT-HHHHHHHHHHHHHTTTS----SS-------S--GGGHHHHHHHHHHHHTT-HHHHHHHHTT--SHHHHHHHHHHHHHHHHHHHHHHHTSTT---HHHHHHHHHHHHHHHHTGGG--HHHHHHHHHHHHHTT-HHHHHHHHHHHHHH-TT-HHHHHHHHHT--SHHHHHH--EESSTHHHHHHHHHHHHTT-HHHHHHHHHHHIIIIITT-HHHHHHHHHHHHHTT-HHHHHHHHHHHHHHSTT--TTHHHHHHHHHHTT-HHHHHHHHHHHHHH-TT-HHHHHHHHHHHHHTT-HHHHHHHHHHHHHH-TT-HHHHHHHHHHHHHTT-HHHHHHHHHHHHHH-TT-HHHHHHHHHHHHHTT-HHHHHHHHHHHHHH-TT-HHHHHHHHHHHHHTT-HHHHHHHHHHHHHHH-SSS-HHHHHHHHHHHTT-HHHHHHHHHHHHH-GGGTT-TTHHHHHHHHHHHHHHTT-HHHHHHHHHHHTTSGGGHHHHHHHHHHHHHHHHHTTTS------TTS-HHHHHHHHS-S-S-----------PPPP----------------/----GGGEE-----TTS-----HHHHHHHHHHHHHHHHHTT-HHHHHHHHHHHHHTTTS----SS-------S--GGGHHHHHHHHHHHHTT-HHHHHHHHTT--SHHHHHHHHHHHHHHHHHHHHHHHTSTT---HHHHHHHHHHHHHHHHTGGG--HHHHHHHHHHHHHTT-HHHHHHHHHHHHHH-TT-HHHHHHHHHT--SHHHHHH--EESSTHHHHHHHHHHHHTT-HHHHHHHHHHHIIIIITT-HHHHHHHHHHHHHTT-HHHHHHHHHHHHHHSTT--TTHHHHHHHHHHTT-HHHHHHHHHHHHHH-SS-HHHHHHHHHHHHHTT-HHHHHHHHHHHHHH-TT-HHHHHHHHHHHHHTT-HHHHHHHHHHHHHH-TT-HHHHHHHHHHHHHTT-HHHHHHHHHHHHHH-TT-HHHHHHHHHHHHHTT-HHHHHHHHHHHHHHH-SSS-HHHHHHHHHHHTT-HHHHHHHHHHHHH-GGGTT-TTHHHHHHHHHHHHHHTT-HHHHHHHHHHHTTSGGGHHHHHHHHHHHHHHHHHTTTS------TTS-HHHHHHHHS-S-S-------------------------------

Sequence (1206 aa):
MSLNYNNMQPLSLNSKGDIKIDINQVRIDILHGIRECTDRGLTQTTKWLAELNYSLRDHKITYEHPPSTQEDDISPEEREAYTLAKTYFDCQEYDRAAHFLENCSSSKCVFLHKYSQYMSSEKKRLDNATDLGTENTDSTQVLLDLLSYFKANRSNLDGYLLYLEGVVLKKLDLRSQAVTVLQAAVAAAPTLWSAWVELAGLANEYEALDSFQLPQHWMMYFFAAHAFVELKLSEQALEAYMVLVAAGFEKSTYVTAQMAIAHHDRRDVDSSLALFRELYQNDPYRLDNWDVYSHLLYLKEKRMELANLAQRAVSIDKYRVETCCVIGNYYSLRSEHQKAVIYFQRALSLDPQYLSAWILMGHEFIELQNSNAAIQCYRQAIDVNRNDYRAWNGLGQAYEILGLNGYCIYYYSRAAQLKPDDSRMLVSLGEAYEKMDKIPNALKCYYKAHSTGDIEGMALFKLAKLYEKSNMPNSAAAAYTAACQDPANAGSKELPAAQRYLAQYYLRFSLLDHAAHYAYKCLEHESTKEAGKNILKTISEKRSSAATSQPTNLPEDLPDAIKNASTVSLSHETPKTPLPSPNVTPDNFSTPVFARKSSKYKMMSLNYNNMQPLSLNSKGDIKIDINQVRIDILHGIRECTDRGLTQTTKWLAELNYSLRDHKITYEHPPSTQEDDISPEEREAYTLAKTYFDCQEYDRAAHFLENCSSSKCVFLHKYSQYMSSEKKRLDNATDLGTENTDSTQVLLDLLSYFKANRSNLDGYLLYLEGVVLKKLDLRSQAVTVLQAAVAAAPTLWSAWVELAGLANEYEALDSFQLPQHWMMYFFAAHAFVELKLSEQALEAYMVLVAAGFEKSTYVTAQMAIAHHDRRDVDSSLALFRELYQNDPYRLDNWDVYSHLLYLKEKRMELANLAQRAVSIDKYRVETCCVIGNYYSLRSEHQKAVIYFQRALSLDPQYLSAWILMGHEFIELQNSNAAIQCYRQAIDVNRNDYRAWNGLGQAYEILGLNGYCIYYYSRAAQLKPDDSRMLVSLGEAYEKMDKIPNALKCYYKAHSTGDIEGMALFKLAKLYEKSNMPNSAAAAYTAACQDPANAGSKELPAAQRYLAQYYLRFSLLDHAAHYAYKCLEHESTKEAGKNILKTISEKRSSAATSQPTNLPEDLPDAIKNASTVSLSHETPKTPLPSPNVTPDNFSTPVFARKSSKYKM